Protein AF-A0A0S1XEP2-F1 (afdb_monomer)

Structure (mmCIF, N/CA/C/O backbone):
data_AF-A0A0S1XEP2-F1
#
_entry.id   AF-A0A0S1XEP2-F1
#
loop_
_atom_site.group_PDB
_atom_site.id
_atom_site.type_symbol
_atom_site.label_atom_id
_atom_site.label_alt_id
_atom_site.label_comp_id
_atom_site.label_asym_id
_atom_site.label_entity_id
_atom_site.label_seq_id
_atom_site.pdbx_PDB_ins_code
_atom_site.Cartn_x
_atom_site.Cartn_y
_atom_site.Cartn_z
_atom_site.occupancy
_atom_site.B_iso_or_equiv
_atom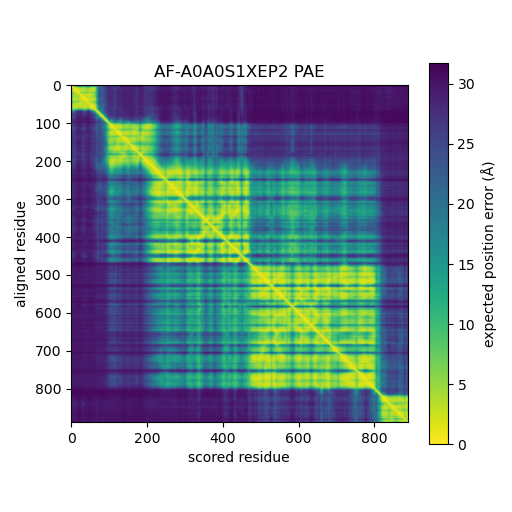_site.auth_seq_id
_atom_site.auth_comp_id
_atom_site.auth_asym_id
_atom_site.auth_atom_id
_atom_site.pdbx_PDB_model_num
ATOM 1 N N . MET A 1 1 ? 40.820 -11.611 -23.824 1.00 33.97 1 MET A N 1
ATOM 2 C CA . MET A 1 1 ? 40.625 -10.862 -25.093 1.00 33.97 1 MET A CA 1
ATOM 3 C C . MET A 1 1 ? 41.615 -9.688 -25.231 1.00 33.97 1 MET A C 1
ATOM 5 O O . MET A 1 1 ? 41.273 -8.675 -25.825 1.00 33.97 1 MET A O 1
ATOM 9 N N . SER A 1 2 ? 42.854 -9.800 -24.730 1.00 30.95 2 SER A N 1
ATOM 10 C CA . SER A 1 2 ? 43.866 -8.726 -24.802 1.00 30.95 2 SER A CA 1
ATOM 11 C C . SER A 1 2 ? 45.261 -9.267 -25.121 1.00 30.95 2 SER A C 1
ATOM 13 O O . SER A 1 2 ? 46.209 -8.996 -24.405 1.00 30.95 2 SER A O 1
ATOM 15 N N . GLU A 1 3 ? 45.345 -10.076 -26.169 1.00 36.28 3 GLU A N 1
ATOM 16 C CA . GLU A 1 3 ? 46.515 -10.315 -27.019 1.00 36.28 3 GLU A CA 1
ATOM 17 C C . GLU A 1 3 ? 45.984 -11.266 -28.096 1.00 36.28 3 GLU A C 1
ATOM 19 O O . GLU A 1 3 ? 45.544 -12.374 -27.792 1.00 36.28 3 GLU A O 1
ATOM 24 N N . LYS A 1 4 ? 45.867 -10.804 -29.348 1.00 43.75 4 LYS A N 1
ATOM 25 C CA . LYS A 1 4 ? 45.520 -11.703 -30.455 1.00 43.75 4 LYS A CA 1
ATOM 26 C C . LYS A 1 4 ? 46.659 -12.714 -30.540 1.00 43.75 4 LYS A C 1
ATOM 28 O O . LYS A 1 4 ? 47.723 -12.369 -31.049 1.00 43.75 4 LYS A O 1
ATOM 33 N N . ILE A 1 5 ? 46.452 -13.927 -30.021 1.00 54.34 5 ILE A N 1
ATOM 34 C CA . ILE A 1 5 ? 47.324 -15.068 -30.300 1.00 54.34 5 ILE A CA 1
ATOM 35 C C . ILE A 1 5 ? 47.431 -15.110 -31.818 1.00 54.34 5 ILE A C 1
ATOM 37 O O . ILE A 1 5 ? 46.433 -15.302 -32.513 1.00 54.34 5 ILE A O 1
ATOM 41 N N . ASN A 1 6 ? 48.619 -14.821 -32.340 1.00 62.59 6 ASN A N 1
ATOM 42 C CA . ASN A 1 6 ? 48.845 -14.802 -33.772 1.00 62.59 6 ASN A CA 1
ATOM 43 C C . ASN A 1 6 ? 48.950 -16.270 -34.205 1.00 62.59 6 ASN A C 1
ATOM 45 O O . ASN A 1 6 ? 50.040 -16.833 -34.276 1.00 62.59 6 ASN A O 1
ATOM 49 N N . LEU A 1 7 ? 47.783 -16.913 -34.349 1.00 63.53 7 LEU A N 1
ATOM 50 C CA . LEU A 1 7 ? 47.604 -18.359 -34.534 1.00 63.53 7 LEU A CA 1
ATOM 51 C C . LEU A 1 7 ? 48.479 -18.892 -35.672 1.00 63.53 7 LEU A C 1
ATOM 53 O O . LEU A 1 7 ? 49.033 -19.979 -35.560 1.00 63.53 7 LEU A O 1
ATOM 57 N N . GLN A 1 8 ? 48.669 -18.085 -36.719 1.00 62.62 8 GLN A N 1
ATOM 58 C CA . GLN A 1 8 ? 49.528 -18.418 -37.847 1.00 62.62 8 GLN A CA 1
ATOM 59 C C . GLN A 1 8 ? 51.007 -18.536 -37.442 1.00 62.62 8 GLN A C 1
ATOM 61 O O . GLN A 1 8 ? 51.632 -19.548 -37.727 1.00 62.62 8 GLN A O 1
ATOM 66 N N . LEU A 1 9 ? 51.542 -17.571 -36.685 1.00 65.69 9 LEU A N 1
ATOM 67 C CA . LEU A 1 9 ? 52.920 -17.611 -36.171 1.00 65.69 9 LEU A CA 1
ATOM 68 C C . LEU A 1 9 ? 53.146 -18.762 -35.180 1.00 65.69 9 LEU A C 1
ATOM 70 O O . LEU A 1 9 ? 54.231 -19.335 -35.147 1.00 65.69 9 LEU A O 1
ATOM 74 N N . ALA A 1 10 ? 52.134 -19.107 -34.379 1.00 70.88 10 ALA A N 1
ATOM 75 C CA . ALA A 1 10 ? 52.204 -20.244 -33.463 1.00 70.88 10 ALA A CA 1
ATOM 76 C C . ALA A 1 10 ? 52.244 -21.584 -34.222 1.00 70.88 10 ALA A C 1
ATOM 78 O O . ALA A 1 10 ? 53.050 -22.449 -33.887 1.00 70.88 10 ALA A O 1
ATOM 79 N N . LEU A 1 11 ? 51.433 -21.730 -35.276 1.00 72.19 11 LEU A N 1
ATOM 80 C CA . LEU A 1 11 ? 51.449 -22.903 -36.156 1.00 72.19 11 LEU A CA 1
ATOM 81 C C . LEU A 1 11 ? 52.759 -23.007 -36.954 1.00 72.19 11 LEU A C 1
ATOM 83 O O . LEU A 1 11 ? 53.318 -24.097 -37.056 1.00 72.19 11 LEU A O 1
ATOM 87 N N . ASP A 1 12 ? 53.283 -21.889 -37.460 1.00 74.19 12 ASP A N 1
ATOM 88 C CA . ASP A 1 12 ? 54.560 -21.856 -38.184 1.00 74.19 12 ASP A CA 1
ATOM 89 C C . ASP A 1 12 ? 55.741 -22.232 -37.265 1.00 74.19 12 ASP A C 1
ATOM 91 O O . ASP A 1 12 ? 56.654 -22.947 -37.682 1.00 74.19 12 ASP A O 1
ATOM 95 N N . PHE A 1 13 ? 55.703 -21.824 -35.990 1.00 77.12 13 PHE A N 1
ATOM 96 C CA . PHE A 1 13 ? 56.706 -22.206 -34.989 1.00 77.12 13 PHE A CA 1
ATOM 97 C C . PHE A 1 13 ? 56.671 -23.708 -34.662 1.00 77.12 13 PHE A C 1
ATOM 99 O O . PHE A 1 13 ? 57.722 -24.349 -34.634 1.00 77.12 13 PHE A O 1
ATOM 106 N N . LEU A 1 14 ? 55.480 -24.293 -34.478 1.00 78.00 14 LEU A N 1
ATOM 107 C CA . LEU A 1 14 ? 55.328 -25.741 -34.256 1.00 78.00 14 LEU A CA 1
ATOM 108 C C . LEU A 1 14 ? 55.786 -26.549 -35.480 1.00 78.00 14 LEU A C 1
ATOM 110 O O . LEU A 1 14 ? 56.459 -27.571 -35.336 1.00 78.00 14 LEU A O 1
ATOM 114 N N . LYS A 1 15 ? 55.511 -26.046 -36.690 1.00 78.31 15 LYS A N 1
ATOM 115 C CA . LYS A 1 15 ? 55.981 -26.654 -37.939 1.00 78.31 15 LYS A CA 1
ATOM 116 C C . LYS A 1 15 ? 57.510 -26.644 -38.043 1.00 78.31 15 LYS A C 1
ATOM 118 O O . LYS A 1 15 ? 58.095 -27.663 -38.399 1.00 78.31 15 LYS A O 1
ATOM 123 N N . MET A 1 16 ? 58.159 -25.541 -37.660 1.00 81.31 16 MET A N 1
ATOM 124 C CA . MET A 1 16 ? 59.624 -25.443 -37.617 1.00 81.31 16 MET A CA 1
ATOM 125 C C . MET A 1 16 ? 60.250 -26.448 -36.632 1.00 81.31 16 MET A C 1
ATOM 127 O O . MET A 1 16 ? 61.305 -27.010 -36.919 1.00 81.31 16 MET A O 1
ATOM 131 N N . LEU A 1 17 ? 59.618 -26.686 -35.477 1.00 78.31 17 LEU A N 1
ATOM 132 C CA . LEU A 1 17 ? 60.092 -27.667 -34.490 1.00 78.31 17 LEU A CA 1
ATOM 133 C C . LEU A 1 17 ? 59.957 -29.108 -35.007 1.00 78.31 17 LEU A C 1
ATOM 135 O O . LEU A 1 17 ? 60.895 -29.896 -34.883 1.00 78.31 17 LEU A O 1
ATOM 139 N N . LYS A 1 18 ? 58.857 -29.422 -35.704 1.00 76.19 18 LYS A N 1
ATOM 140 C CA . LYS A 1 18 ? 58.684 -30.719 -36.380 1.00 76.19 18 LYS A CA 1
ATOM 141 C C . LYS A 1 18 ? 59.682 -30.944 -37.514 1.00 76.19 18 LYS A C 1
ATOM 143 O O . LYS A 1 18 ? 60.190 -32.052 -37.660 1.00 76.19 18 LYS A O 1
ATOM 148 N N . GLU A 1 19 ? 60.005 -29.912 -38.293 1.00 78.50 19 GLU A N 1
ATOM 149 C CA . GLU A 1 19 ? 61.026 -29.991 -39.353 1.00 78.50 19 GLU A CA 1
ATOM 150 C C . GLU A 1 19 ? 62.438 -30.251 -38.794 1.00 78.50 19 GLU A C 1
ATOM 152 O O . GLU A 1 19 ? 63.285 -30.803 -39.497 1.00 78.50 19 GLU A O 1
ATOM 157 N N . LYS A 1 20 ? 62.683 -29.926 -37.516 1.00 76.75 20 LYS A N 1
ATOM 158 C CA . LYS A 1 20 ? 63.914 -30.273 -36.785 1.00 76.75 20 LYS A CA 1
ATOM 159 C C . LYS A 1 20 ? 63.891 -31.661 -36.130 1.00 76.75 20 LYS A C 1
ATOM 161 O O . LYS A 1 20 ? 64.904 -32.064 -35.565 1.00 76.75 20 LYS A O 1
ATOM 166 N N . GLY A 1 21 ? 62.786 -32.402 -36.241 1.00 71.69 21 GLY A N 1
ATOM 167 C CA . GLY A 1 21 ? 62.650 -33.768 -35.728 1.00 71.69 21 GLY A CA 1
ATOM 168 C C . GLY A 1 21 ? 62.241 -33.875 -34.257 1.00 71.69 21 GLY A C 1
ATOM 169 O O . GLY A 1 21 ? 62.311 -34.968 -33.702 1.00 71.69 21 GLY A O 1
ATOM 170 N N . GLU A 1 22 ? 61.811 -32.780 -33.623 1.00 76.31 22 GLU A N 1
ATOM 171 C CA . GLU A 1 22 ? 61.288 -32.813 -32.252 1.00 76.31 22 GLU A CA 1
ATOM 172 C C . GLU A 1 22 ? 59.820 -33.271 -32.248 1.00 76.31 22 GLU A C 1
ATOM 174 O O . GLU A 1 22 ? 59.031 -32.875 -33.108 1.00 76.31 22 GLU A O 1
ATOM 179 N N . THR A 1 23 ? 59.450 -34.128 -31.293 1.00 76.81 23 THR A N 1
ATOM 180 C CA . THR A 1 23 ? 58.077 -34.646 -31.124 1.00 76.81 23 THR A CA 1
ATOM 181 C C . THR A 1 23 ? 57.370 -34.059 -29.902 1.00 76.81 23 THR A C 1
ATOM 183 O O . THR A 1 23 ? 56.146 -33.917 -29.908 1.00 76.81 23 THR A O 1
ATOM 186 N N . GLU A 1 24 ? 58.137 -33.663 -28.887 1.00 82.44 24 GLU A N 1
ATOM 187 C CA . GLU A 1 24 ? 57.674 -33.070 -27.632 1.00 82.44 24 GLU A CA 1
ATOM 188 C C . GLU A 1 24 ? 58.587 -31.902 -27.255 1.00 82.44 24 GLU A C 1
ATOM 190 O O . GLU A 1 24 ? 59.779 -31.930 -27.566 1.00 82.44 24 GLU A O 1
ATOM 195 N N . VAL A 1 25 ? 58.029 -30.882 -26.601 1.00 82.56 25 VAL A N 1
ATOM 196 C CA . VAL A 1 25 ? 58.777 -29.694 -26.166 1.00 82.56 25 VAL A CA 1
ATOM 197 C C . VAL A 1 25 ? 58.370 -29.312 -24.751 1.00 82.56 25 VAL A C 1
ATOM 199 O O . VAL A 1 25 ? 57.185 -29.288 -24.419 1.00 82.56 25 VAL A O 1
ATOM 202 N N . GLU A 1 26 ? 59.362 -28.983 -23.931 1.00 82.62 26 GLU A N 1
ATOM 203 C CA . GLU A 1 26 ? 59.163 -28.533 -22.557 1.00 82.62 26 GLU A CA 1
ATOM 204 C C . GLU A 1 26 ? 58.408 -27.196 -22.524 1.00 82.62 26 GLU A C 1
ATOM 206 O O . GLU A 1 26 ? 58.750 -26.247 -23.249 1.00 82.62 26 GLU A O 1
ATOM 211 N N . VAL A 1 27 ? 57.381 -27.089 -21.671 1.00 79.62 27 VAL A N 1
ATOM 212 C CA . VAL A 1 27 ? 56.534 -25.886 -21.596 1.00 79.62 27 VAL A CA 1
ATOM 213 C C . VAL A 1 27 ? 57.371 -24.641 -21.315 1.00 79.62 27 VAL A C 1
ATOM 215 O O . VAL A 1 27 ? 57.095 -23.586 -21.887 1.00 79.62 27 VAL A O 1
ATOM 218 N N . SER A 1 28 ? 58.429 -24.743 -20.508 1.00 75.00 28 SER A N 1
ATOM 219 C CA . SER A 1 28 ? 59.351 -23.649 -20.171 1.00 75.00 28 SER A CA 1
ATOM 220 C C . SER A 1 28 ? 60.011 -22.977 -21.392 1.00 75.00 28 SER A C 1
ATOM 222 O O . SER A 1 28 ? 60.302 -21.774 -21.342 1.00 75.00 28 SER A O 1
ATOM 224 N N . VAL A 1 29 ? 60.157 -23.679 -22.519 1.00 78.00 29 VAL A N 1
ATOM 225 C CA . VAL A 1 29 ? 60.810 -23.178 -23.744 1.00 78.00 29 VAL A CA 1
ATOM 226 C C . VAL A 1 29 ? 59.807 -22.545 -24.719 1.00 78.00 29 VAL A C 1
ATOM 228 O O . VAL A 1 29 ? 60.183 -21.758 -25.592 1.00 78.00 29 VAL A O 1
ATOM 231 N N . LEU A 1 30 ? 58.508 -22.809 -24.546 1.00 77.94 30 LEU A N 1
ATOM 232 C CA . LEU A 1 30 ? 57.472 -22.299 -25.441 1.00 77.94 30 LEU A CA 1
ATOM 233 C C . LEU A 1 30 ? 57.296 -20.761 -25.342 1.00 77.94 30 LEU A C 1
ATOM 235 O O . LEU A 1 30 ? 57.445 -20.154 -24.272 1.00 77.94 30 LEU A O 1
ATOM 239 N N . PRO A 1 31 ? 56.922 -20.086 -26.444 1.00 73.62 31 PRO A N 1
ATOM 240 C CA . PRO A 1 31 ? 56.444 -18.704 -26.415 1.00 73.62 31 PRO A CA 1
ATOM 241 C C . PRO A 1 31 ? 55.245 -18.538 -25.469 1.00 73.62 31 PRO A C 1
ATOM 243 O O . PRO A 1 31 ? 54.438 -19.454 -25.319 1.00 73.62 31 PRO A O 1
ATOM 246 N N . LYS A 1 32 ? 55.077 -17.350 -24.867 1.00 70.88 32 LYS A N 1
ATOM 247 C CA . LYS A 1 32 ? 54.025 -17.076 -23.861 1.00 70.88 32 LYS A CA 1
ATOM 248 C C . LYS A 1 32 ? 52.617 -17.513 -24.294 1.00 70.88 32 LYS A C 1
ATOM 250 O O . LYS A 1 32 ? 51.896 -18.098 -23.496 1.00 70.88 32 LYS A O 1
ATOM 255 N N . SER A 1 33 ? 52.261 -17.298 -25.559 1.00 69.62 33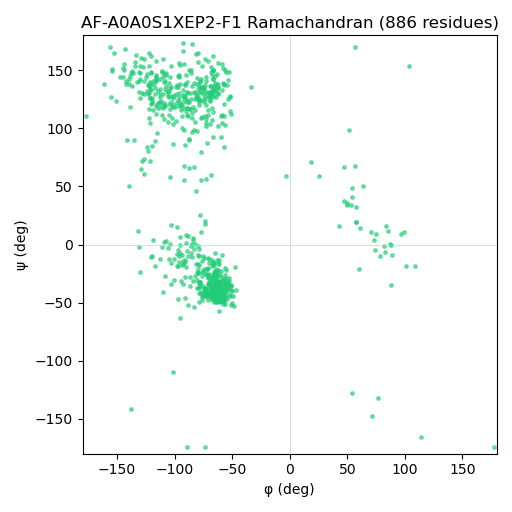 SER A N 1
ATOM 256 C CA . SER A 1 33 ? 50.967 -17.699 -26.122 1.00 69.62 33 SER A CA 1
ATOM 257 C C . SER A 1 33 ? 50.753 -19.218 -26.160 1.00 69.62 33 SER A C 1
ATOM 259 O O . SER A 1 33 ? 49.644 -19.680 -25.917 1.00 69.62 33 SER A O 1
ATOM 261 N N . LEU A 1 34 ? 51.800 -20.004 -26.437 1.00 75.38 34 LEU A N 1
ATOM 262 C CA . LEU A 1 34 ? 51.745 -21.471 -26.429 1.00 75.38 34 LEU A CA 1
ATOM 263 C C . LEU A 1 34 ? 51.845 -22.039 -25.008 1.00 75.38 34 LEU A C 1
ATOM 265 O O . LEU A 1 34 ? 51.215 -23.050 -24.722 1.00 75.38 34 LEU A O 1
ATOM 269 N N . LYS A 1 35 ? 52.552 -21.356 -24.098 1.00 77.88 35 LYS A N 1
ATOM 270 C CA . LYS A 1 35 ? 52.584 -21.694 -22.664 1.00 77.88 35 LYS A CA 1
ATOM 271 C C . LYS A 1 35 ? 51.211 -21.614 -22.012 1.00 77.88 35 LYS A C 1
ATOM 273 O O . LYS A 1 35 ? 50.853 -22.490 -21.235 1.00 77.88 35 LYS A O 1
ATOM 278 N N . GLU A 1 36 ? 50.441 -20.571 -22.313 1.00 72.88 36 GLU A N 1
ATOM 279 C CA . GLU A 1 36 ? 49.072 -20.446 -21.799 1.00 72.88 36 GLU A CA 1
ATOM 280 C C . GLU A 1 36 ? 48.166 -21.558 -22.333 1.00 72.88 36 GLU A C 1
ATOM 282 O O . GLU A 1 36 ? 47.356 -22.098 -21.585 1.00 72.88 36 GLU A O 1
ATOM 287 N N . ILE A 1 37 ? 48.345 -21.956 -23.596 1.00 75.75 37 ILE A N 1
ATOM 288 C CA . ILE A 1 37 ? 47.617 -23.081 -24.192 1.00 75.75 37 ILE A CA 1
ATOM 289 C C . ILE A 1 37 ? 48.026 -24.413 -23.548 1.00 75.75 37 ILE A C 1
ATOM 291 O O . ILE A 1 37 ? 47.151 -25.196 -23.193 1.00 75.75 37 ILE A O 1
ATOM 295 N N . ALA A 1 38 ? 49.320 -24.651 -23.328 1.00 77.81 38 ALA A N 1
ATOM 296 C CA . ALA A 1 38 ? 49.812 -25.830 -22.616 1.00 77.81 38 ALA A CA 1
ATOM 297 C C . ALA A 1 38 ? 49.238 -25.917 -21.190 1.00 77.81 38 ALA A C 1
ATOM 299 O O . ALA A 1 38 ? 48.752 -26.970 -20.784 1.00 77.81 38 ALA A O 1
ATOM 300 N N . LYS A 1 39 ? 49.179 -24.784 -20.474 1.00 79.50 39 LYS A N 1
ATOM 301 C CA . LYS A 1 39 ? 48.528 -24.695 -19.156 1.00 79.50 39 LYS A CA 1
ATOM 302 C C . LYS A 1 39 ? 47.028 -24.995 -19.219 1.00 79.50 39 LYS A C 1
ATOM 304 O O . LYS A 1 39 ? 46.508 -25.642 -18.317 1.00 79.50 39 LYS A O 1
ATOM 309 N N . LEU A 1 40 ? 46.329 -24.562 -20.273 1.00 77.38 40 LEU A N 1
ATOM 310 C CA . LEU A 1 40 ? 44.909 -24.887 -20.486 1.00 77.38 40 LEU A CA 1
ATOM 311 C C . LEU A 1 40 ? 44.677 -26.371 -20.803 1.00 77.38 40 LEU A C 1
ATOM 313 O O . LEU A 1 40 ? 43.623 -26.897 -20.457 1.00 77.38 40 LEU A O 1
ATOM 317 N N . LEU A 1 41 ? 45.650 -27.037 -21.427 1.00 77.75 41 LEU A N 1
ATOM 318 C CA . LEU A 1 41 ? 45.647 -28.485 -21.662 1.00 77.75 41 LEU A CA 1
ATOM 319 C C . LEU A 1 41 ? 46.057 -29.297 -20.418 1.00 77.75 41 LEU A C 1
ATOM 321 O O . LEU A 1 41 ? 45.974 -30.519 -20.442 1.00 77.75 41 LEU A O 1
ATOM 325 N N . GLY A 1 42 ? 46.437 -28.629 -19.321 1.00 77.50 42 GLY A N 1
ATOM 326 C CA . GLY A 1 42 ? 46.752 -29.260 -18.037 1.00 77.50 42 GLY A CA 1
ATOM 327 C C . GLY A 1 42 ? 48.238 -29.523 -17.784 1.00 77.50 42 GLY A C 1
ATOM 328 O O . GLY A 1 42 ? 48.556 -30.176 -16.796 1.00 77.50 42 GLY A O 1
ATOM 329 N N . TYR A 1 43 ? 49.135 -29.005 -18.626 1.00 81.56 43 TYR A N 1
ATOM 330 C CA . TYR A 1 43 ? 50.583 -29.163 -18.472 1.00 81.56 43 TYR A CA 1
ATOM 331 C C . TYR A 1 43 ? 51.205 -28.019 -17.660 1.00 81.56 43 TYR A C 1
ATOM 333 O O . TYR A 1 43 ? 50.880 -26.839 -17.850 1.00 81.56 43 TYR A O 1
ATOM 341 N N . HIS A 1 44 ? 52.117 -28.364 -16.753 1.00 80.19 44 HIS A N 1
ATOM 342 C CA . HIS A 1 44 ? 52.865 -27.421 -15.924 1.00 80.19 44 HIS A CA 1
ATOM 343 C C . HIS A 1 44 ? 54.206 -27.037 -16.571 1.00 80.19 44 HIS A C 1
ATOM 345 O O . HIS A 1 44 ? 54.560 -27.524 -17.638 1.00 80.19 44 HIS A O 1
ATOM 351 N N . GLU A 1 45 ? 54.934 -26.081 -15.981 1.00 74.69 45 GLU A N 1
ATOM 352 C CA . GLU A 1 45 ? 56.101 -25.461 -16.637 1.00 74.69 45 GLU A CA 1
ATOM 353 C C . GLU A 1 45 ? 57.269 -26.427 -16.891 1.00 74.69 45 GLU A C 1
ATOM 355 O O . GLU A 1 45 ? 58.001 -26.204 -17.854 1.00 74.69 45 GLU A O 1
ATOM 360 N N . ASP A 1 46 ? 57.376 -27.498 -16.099 1.00 74.69 46 ASP A N 1
ATOM 361 C CA . ASP A 1 46 ? 58.430 -28.520 -16.191 1.00 74.69 46 ASP A CA 1
ATOM 362 C C . ASP A 1 46 ? 58.011 -29.750 -17.030 1.00 74.69 46 ASP A C 1
ATOM 364 O O . ASP A 1 46 ? 58.787 -30.694 -17.181 1.00 74.69 46 ASP A O 1
ATOM 368 N N . ASP A 1 47 ? 56.782 -29.768 -17.564 1.00 80.44 47 ASP A N 1
ATOM 369 C CA . ASP A 1 47 ? 56.264 -30.893 -18.347 1.00 80.44 47 ASP A CA 1
ATOM 370 C C . ASP A 1 47 ? 56.629 -30.768 -19.837 1.00 80.44 47 ASP A C 1
ATOM 372 O O . ASP A 1 47 ? 56.720 -29.670 -20.396 1.00 80.44 47 ASP A O 1
ATOM 376 N N . ASN A 1 48 ? 56.778 -31.911 -20.512 1.00 82.38 48 ASN A N 1
ATOM 377 C CA . ASN A 1 48 ? 56.921 -31.977 -21.966 1.00 82.38 48 ASN A CA 1
ATOM 378 C C . ASN A 1 48 ? 55.552 -32.137 -22.625 1.00 82.38 48 ASN A C 1
ATOM 380 O O . ASN A 1 48 ? 54.802 -33.057 -22.303 1.00 82.38 48 ASN A O 1
ATOM 384 N N . VAL A 1 49 ? 55.242 -31.253 -23.574 1.00 83.44 49 VAL A N 1
ATOM 385 C CA . VAL A 1 49 ? 53.966 -31.270 -24.296 1.00 83.44 49 VAL A CA 1
ATOM 386 C C . VAL A 1 49 ? 54.172 -31.801 -25.709 1.00 83.44 49 VAL A C 1
ATOM 388 O O . VAL A 1 49 ? 55.037 -31.287 -26.432 1.00 83.44 49 VAL A O 1
ATOM 391 N N . PRO A 1 50 ? 53.364 -32.779 -26.154 1.00 86.19 50 PRO A N 1
ATOM 392 C CA . PRO A 1 50 ? 53.383 -33.240 -27.534 1.00 86.19 50 PRO A CA 1
ATOM 393 C C . PRO A 1 50 ? 53.003 -32.122 -28.508 1.00 86.19 50 PRO A C 1
ATOM 395 O O . PRO A 1 50 ? 51.953 -31.482 -28.390 1.00 86.19 50 PRO A O 1
ATOM 398 N N . LEU A 1 51 ? 53.819 -31.922 -29.547 1.00 81.62 51 LEU A N 1
ATOM 399 C CA . LEU A 1 51 ? 53.558 -30.892 -30.563 1.00 81.62 51 LEU A CA 1
ATOM 400 C C . LEU A 1 51 ? 52.252 -31.152 -31.334 1.00 81.62 51 LEU A C 1
ATOM 402 O O . LEU A 1 51 ? 51.637 -30.221 -31.853 1.00 81.62 51 LEU A O 1
ATOM 406 N N . THR A 1 52 ? 51.817 -32.413 -31.418 1.00 80.62 52 THR A N 1
ATOM 407 C CA . THR A 1 52 ? 50.552 -32.815 -32.050 1.00 80.62 52 THR A CA 1
ATOM 408 C C . THR A 1 52 ? 49.329 -32.298 -31.303 1.00 80.62 52 THR A C 1
ATOM 410 O O . THR A 1 52 ? 48.401 -31.825 -31.953 1.00 80.62 52 THR A O 1
ATOM 413 N N . GLU A 1 53 ? 49.343 -32.314 -29.969 1.00 80.88 53 GLU A N 1
ATOM 414 C CA . GLU A 1 53 ? 48.212 -31.846 -29.156 1.00 80.88 53 GLU A CA 1
ATOM 415 C C . GLU A 1 53 ? 48.073 -30.322 -29.204 1.00 80.88 53 GLU A C 1
ATOM 417 O O . GLU A 1 53 ? 46.969 -29.796 -29.367 1.00 80.88 53 GLU A O 1
ATOM 422 N N . LEU A 1 54 ? 49.199 -29.598 -29.160 1.00 80.44 54 LEU A N 1
ATOM 423 C CA . LEU A 1 54 ? 49.204 -28.142 -29.327 1.00 80.44 54 LEU A CA 1
ATOM 424 C C . LEU A 1 54 ? 48.677 -27.731 -30.709 1.00 80.44 54 LEU A C 1
ATOM 426 O O . LEU A 1 54 ? 47.881 -26.796 -30.814 1.00 80.44 54 LEU A O 1
ATOM 430 N N . GLU A 1 55 ? 49.076 -28.433 -31.773 1.00 79.62 55 GLU A N 1
ATOM 431 C CA . GLU A 1 55 ? 48.561 -28.179 -33.122 1.00 79.62 55 GLU A CA 1
ATOM 432 C C . GLU A 1 55 ? 47.070 -28.483 -33.260 1.00 79.62 55 GLU A C 1
ATOM 434 O O . GLU A 1 55 ? 46.353 -27.726 -33.918 1.00 79.62 55 GLU A O 1
ATOM 439 N N . GLU A 1 56 ? 46.596 -29.583 -32.678 1.00 80.88 56 GLU A N 1
ATOM 440 C CA . GLU A 1 56 ? 45.187 -29.967 -32.739 1.00 80.88 56 GLU A CA 1
ATOM 441 C C . GLU A 1 56 ? 44.312 -28.952 -31.999 1.00 80.88 56 GLU A C 1
ATOM 443 O O . GLU A 1 56 ? 43.303 -28.487 -32.537 1.00 80.88 56 GLU A O 1
ATOM 448 N N . TYR A 1 57 ? 44.758 -28.493 -30.828 1.00 78.25 57 TYR A N 1
ATOM 449 C CA . TYR A 1 57 ? 44.075 -27.441 -30.083 1.00 78.25 57 TYR A CA 1
ATOM 450 C C . TYR A 1 57 ? 44.042 -26.109 -30.851 1.00 78.25 57 TYR A C 1
ATOM 452 O O . TYR A 1 57 ? 43.002 -25.449 -30.916 1.00 78.25 57 TYR A O 1
ATOM 460 N N . LEU A 1 58 ? 45.145 -25.728 -31.506 1.00 75.81 58 LEU A N 1
ATOM 461 C CA . LEU A 1 58 ? 45.205 -24.524 -32.344 1.00 75.81 58 LEU A CA 1
ATOM 462 C C . LEU A 1 58 ? 44.327 -24.628 -33.598 1.00 75.81 58 LEU A C 1
ATOM 464 O O . LEU A 1 58 ? 43.689 -23.642 -33.974 1.00 75.81 58 LEU A O 1
ATOM 468 N N . LYS A 1 59 ? 44.256 -25.803 -34.236 1.00 73.38 59 LYS A N 1
ATOM 469 C CA . LYS A 1 59 ? 43.351 -26.061 -35.370 1.00 73.38 59 LYS A CA 1
ATOM 470 C C . LYS A 1 59 ? 41.887 -26.003 -34.939 1.00 73.38 59 LYS A C 1
ATOM 472 O O . LYS A 1 59 ? 41.080 -25.388 -35.634 1.00 73.38 59 LYS A O 1
ATOM 477 N N . ASN A 1 60 ? 41.555 -26.555 -33.773 1.00 73.12 60 ASN A N 1
ATOM 478 C CA . ASN A 1 60 ? 40.207 -26.489 -33.209 1.00 73.12 60 ASN A CA 1
ATOM 479 C C . ASN A 1 60 ? 39.810 -25.055 -32.847 1.00 73.12 60 ASN A C 1
ATOM 481 O O . ASN A 1 60 ? 38.698 -24.631 -33.158 1.00 73.12 60 ASN A O 1
ATOM 485 N N . LEU A 1 61 ? 40.726 -24.275 -32.265 1.00 69.31 61 LEU A N 1
ATOM 486 C CA . LEU A 1 61 ? 40.515 -22.846 -32.037 1.00 69.31 61 LEU A CA 1
ATOM 487 C C . LEU A 1 61 ? 40.292 -22.100 -33.353 1.00 69.31 61 LEU A C 1
ATOM 489 O O . LEU A 1 61 ? 39.344 -21.327 -33.445 1.00 69.31 61 LEU A O 1
ATOM 493 N N . ARG A 1 62 ? 41.104 -22.360 -34.385 1.00 61.22 62 ARG A N 1
ATOM 494 C CA . ARG A 1 62 ? 40.928 -21.747 -35.708 1.00 61.22 62 ARG A CA 1
ATOM 495 C C . ARG A 1 62 ? 39.546 -22.054 -36.293 1.00 61.22 62 ARG A C 1
ATOM 497 O O . ARG A 1 62 ? 38.839 -21.125 -36.656 1.00 61.22 62 ARG A O 1
ATOM 504 N N . ASN A 1 63 ? 39.117 -23.316 -36.284 1.00 59.72 63 ASN A N 1
ATOM 505 C CA . ASN A 1 63 ? 37.800 -23.719 -36.795 1.00 59.72 63 ASN A CA 1
ATOM 506 C C . ASN A 1 63 ? 36.631 -23.102 -36.005 1.00 59.72 63 ASN A C 1
ATOM 508 O O . ASN A 1 63 ? 35.577 -22.811 -36.571 1.00 59.72 63 ASN A O 1
ATOM 512 N N . LYS A 1 64 ? 36.819 -22.862 -34.702 1.00 55.94 64 LYS A N 1
ATOM 513 C CA . LYS A 1 64 ? 35.815 -22.237 -33.830 1.00 55.94 64 LYS A CA 1
ATOM 514 C C . LYS A 1 64 ? 35.674 -20.725 -34.051 1.00 55.94 64 LYS A C 1
ATOM 516 O O . LYS A 1 64 ? 34.633 -20.173 -33.714 1.00 55.94 64 LYS A O 1
ATOM 521 N N . TYR A 1 65 ? 36.698 -20.065 -34.597 1.00 48.78 65 TYR A N 1
ATOM 522 C CA . TYR A 1 65 ? 36.671 -18.632 -34.919 1.00 48.78 65 TYR A CA 1
ATOM 523 C C . TYR A 1 65 ? 36.470 -18.334 -36.419 1.00 48.78 65 TYR A C 1
ATOM 525 O O . TYR A 1 65 ? 36.097 -17.210 -36.738 1.00 48.78 65 TYR A O 1
ATOM 533 N N . ASP A 1 66 ? 36.661 -19.315 -37.314 1.00 41.47 66 ASP A N 1
ATOM 534 C CA . ASP A 1 66 ? 36.405 -19.211 -38.769 1.00 41.47 66 ASP A CA 1
ATOM 535 C C . ASP A 1 66 ? 35.007 -19.726 -39.198 1.00 41.47 66 ASP A C 1
ATOM 537 O O . ASP A 1 66 ? 34.709 -19.792 -40.389 1.00 41.47 66 ASP A O 1
ATOM 541 N N . THR A 1 67 ? 34.116 -20.080 -38.265 1.00 31.41 67 THR A N 1
ATOM 542 C CA . THR A 1 67 ? 32.722 -20.449 -38.582 1.00 31.41 67 THR A CA 1
ATOM 543 C C . THR A 1 67 ? 31.778 -19.251 -38.401 1.00 31.41 67 THR A C 1
ATOM 545 O O . THR A 1 67 ? 31.763 -18.645 -37.327 1.00 31.41 67 THR A O 1
ATOM 548 N N . PRO A 1 68 ? 30.963 -18.879 -39.410 1.00 28.16 68 PRO A N 1
ATOM 549 C CA . PRO A 1 68 ? 29.923 -17.877 -39.226 1.00 28.16 68 PRO A CA 1
ATOM 550 C C . PRO A 1 68 ? 28.842 -18.435 -38.294 1.00 28.16 68 PRO A C 1
ATOM 552 O O . PRO A 1 68 ? 28.355 -19.551 -38.473 1.00 28.16 68 PRO A O 1
ATOM 555 N N . VAL A 1 69 ? 28.477 -17.644 -37.286 1.00 25.70 69 VAL A N 1
ATOM 556 C CA . VAL A 1 69 ? 27.422 -17.948 -36.315 1.00 25.70 69 VAL A CA 1
ATOM 557 C C . VAL A 1 69 ? 26.102 -18.164 -37.056 1.00 25.70 69 VAL A C 1
ATOM 559 O O . VAL A 1 69 ? 25.470 -17.214 -37.507 1.00 25.70 69 VAL A O 1
ATOM 562 N N . THR A 1 70 ? 25.682 -19.420 -37.184 1.00 25.91 70 THR A N 1
ATOM 563 C CA . THR A 1 70 ? 24.314 -19.786 -37.561 1.00 25.91 70 THR A CA 1
ATOM 564 C C . THR A 1 70 ? 23.513 -19.895 -36.267 1.00 25.91 70 THR A C 1
ATOM 566 O O . THR A 1 70 ? 23.783 -20.759 -35.432 1.00 25.91 70 THR A O 1
ATOM 569 N N . LEU A 1 71 ? 22.577 -18.970 -36.056 1.00 27.19 71 LEU A N 1
ATOM 570 C CA . LEU A 1 71 ? 21.611 -19.042 -34.964 1.00 27.19 71 LEU A CA 1
ATOM 571 C C . LEU A 1 71 ? 20.622 -20.179 -35.247 1.00 27.19 71 LEU A C 1
ATOM 573 O O . LEU A 1 71 ? 20.033 -20.253 -36.322 1.00 27.19 71 LEU A O 1
ATOM 577 N N . LEU A 1 72 ? 20.459 -21.063 -34.264 1.00 24.86 72 LEU A N 1
ATOM 578 C CA . LEU A 1 72 ? 19.410 -22.075 -34.215 1.00 24.86 72 LEU A CA 1
ATOM 579 C C . LEU A 1 72 ? 18.047 -21.386 -34.056 1.00 24.86 72 LEU A C 1
ATOM 581 O O . LEU A 1 72 ? 17.768 -20.835 -32.994 1.00 24.86 72 LEU A O 1
ATOM 585 N N . HIS A 1 73 ? 17.188 -21.496 -35.069 1.00 28.39 73 HIS A N 1
ATOM 586 C CA . HIS A 1 73 ? 15.739 -21.468 -34.890 1.00 28.39 73 HIS A CA 1
ATOM 587 C C . HIS A 1 73 ? 15.138 -22.746 -35.477 1.00 28.39 73 HIS A C 1
ATOM 589 O O . HIS A 1 73 ? 15.461 -23.161 -36.588 1.00 28.39 73 HIS A O 1
ATOM 595 N N . SER A 1 74 ? 14.314 -23.384 -34.655 1.00 26.30 74 SER A N 1
ATOM 596 C CA . SER A 1 74 ? 13.509 -24.566 -34.932 1.00 26.30 74 SER A CA 1
ATOM 597 C C . SER A 1 74 ? 12.315 -24.239 -35.831 1.00 26.30 74 SER A C 1
ATOM 599 O O . SER A 1 74 ? 11.620 -23.258 -35.585 1.00 26.30 74 SER A O 1
ATOM 601 N N . ASP A 1 75 ? 12.084 -25.135 -36.789 1.00 27.58 75 ASP A N 1
ATOM 602 C CA . ASP A 1 75 ? 10.824 -25.498 -37.443 1.00 27.58 75 ASP A CA 1
ATOM 603 C C . ASP A 1 75 ? 9.940 -24.382 -38.025 1.00 27.58 75 ASP A C 1
ATOM 605 O O . ASP A 1 75 ? 9.077 -23.827 -37.358 1.00 27.58 75 ASP A O 1
ATOM 609 N N . THR A 1 76 ? 10.046 -24.173 -39.339 1.00 26.50 76 THR A N 1
ATOM 610 C CA . THR A 1 76 ? 8.905 -24.284 -40.270 1.00 26.50 76 THR A CA 1
ATOM 611 C C . THR A 1 76 ? 9.422 -24.448 -41.702 1.00 26.50 76 THR A C 1
ATOM 613 O O . THR A 1 76 ? 10.416 -23.861 -42.118 1.00 26.50 76 THR A O 1
ATOM 616 N N . SER A 1 77 ? 8.775 -25.343 -42.439 1.00 32.72 77 SER A N 1
ATOM 617 C CA . SER A 1 77 ? 9.135 -25.806 -43.776 1.00 32.72 77 SER A CA 1
ATOM 618 C C . SER A 1 77 ? 8.992 -24.722 -44.850 1.00 32.72 77 SER A C 1
ATOM 620 O O . SER A 1 77 ? 7.873 -24.318 -45.165 1.00 32.72 77 SER A O 1
ATOM 622 N N . ALA A 1 78 ? 10.102 -24.350 -45.483 1.00 27.62 78 ALA A N 1
ATOM 623 C CA . ALA A 1 78 ? 10.127 -23.834 -46.848 1.00 27.62 78 ALA A CA 1
ATOM 624 C C . ALA A 1 78 ? 11.479 -24.190 -47.483 1.00 27.62 78 ALA A C 1
ATOM 626 O O . ALA A 1 78 ? 12.535 -23.886 -46.929 1.00 27.62 78 ALA A O 1
ATOM 627 N N . ASP A 1 79 ? 11.434 -24.889 -48.615 1.00 27.92 79 ASP A N 1
ATOM 628 C CA . ASP A 1 79 ? 12.597 -25.380 -49.349 1.00 27.92 79 ASP A CA 1
ATOM 629 C C . ASP A 1 79 ? 13.549 -24.239 -49.741 1.00 27.92 79 ASP A C 1
ATOM 631 O O . ASP A 1 79 ? 13.253 -23.432 -50.623 1.00 27.92 79 ASP A O 1
ATOM 635 N N . VAL A 1 80 ? 14.730 -24.204 -49.119 1.00 25.95 80 VAL A N 1
ATOM 636 C CA . VAL A 1 80 ? 15.866 -23.394 -49.573 1.00 25.95 80 VAL A CA 1
ATOM 637 C C . VAL A 1 80 ? 16.883 -24.340 -50.196 1.00 25.95 80 VAL A C 1
ATOM 639 O O . VAL A 1 80 ? 17.589 -25.082 -49.512 1.00 25.95 80 VAL A O 1
ATOM 642 N N . THR A 1 81 ? 16.955 -24.324 -51.524 1.00 24.61 81 THR A N 1
ATOM 643 C CA . THR A 1 81 ? 18.003 -24.995 -52.295 1.00 24.61 81 THR A CA 1
ATOM 644 C C . THR A 1 81 ? 19.375 -24.454 -51.899 1.00 24.61 81 THR A C 1
ATOM 646 O O . THR A 1 81 ? 19.719 -23.311 -52.201 1.00 24.61 81 THR A O 1
ATOM 649 N N . VAL A 1 82 ? 20.167 -25.297 -51.238 1.00 25.23 82 VAL A N 1
ATOM 650 C CA . VAL A 1 82 ? 21.587 -25.074 -50.949 1.00 25.23 82 VAL A CA 1
ATOM 651 C C . VAL A 1 82 ? 22.357 -25.100 -52.270 1.00 25.23 82 VAL A C 1
ATOM 653 O O . VAL A 1 82 ? 22.543 -26.159 -52.867 1.00 25.23 82 VAL A O 1
ATOM 656 N N . ILE A 1 83 ? 22.805 -23.937 -52.740 1.00 26.41 83 ILE A N 1
ATOM 657 C CA . ILE A 1 83 ? 23.757 -23.846 -53.850 1.00 26.41 83 ILE A CA 1
ATOM 658 C C . ILE A 1 83 ? 25.162 -23.994 -53.255 1.00 26.41 83 ILE A C 1
ATOM 660 O O . ILE A 1 83 ? 25.655 -23.111 -52.555 1.00 26.41 83 ILE A O 1
ATOM 664 N N . THR A 1 84 ? 25.799 -25.133 -53.512 1.00 26.02 84 THR A N 1
ATOM 665 C CA . THR A 1 84 ? 27.218 -25.384 -53.223 1.00 26.02 84 THR A CA 1
ATOM 666 C C . THR A 1 84 ? 28.117 -24.494 -54.093 1.00 26.02 84 THR A C 1
ATOM 668 O O . THR A 1 84 ? 27.810 -24.314 -55.275 1.00 26.02 84 THR A O 1
ATOM 671 N N . PRO A 1 85 ? 29.252 -23.976 -53.586 1.00 30.58 85 PRO A N 1
ATOM 672 C CA . PRO A 1 85 ? 30.165 -23.152 -54.367 1.00 30.58 85 PRO A CA 1
ATOM 673 C C . PRO A 1 85 ? 31.111 -24.039 -55.189 1.00 30.58 85 PRO A C 1
ATOM 675 O O . PRO A 1 85 ? 32.309 -24.053 -54.952 1.00 30.58 85 PRO A O 1
ATOM 678 N N . ASP A 1 86 ? 30.568 -24.770 -56.158 1.00 27.92 86 ASP A N 1
ATOM 679 C CA . ASP A 1 86 ? 31.350 -25.442 -57.200 1.00 27.92 86 ASP A CA 1
ATOM 680 C C . ASP A 1 86 ? 30.809 -25.017 -58.563 1.00 27.92 86 ASP A C 1
ATOM 682 O O . ASP A 1 86 ? 30.121 -25.750 -59.267 1.00 27.92 86 ASP A O 1
ATOM 686 N N . THR A 1 87 ? 31.107 -23.778 -58.939 1.00 28.08 87 THR A N 1
ATOM 687 C CA . THR A 1 87 ? 31.106 -23.369 -60.342 1.00 28.08 87 THR A CA 1
ATOM 688 C C . THR A 1 87 ? 32.313 -22.475 -60.569 1.00 28.08 87 THR A C 1
ATOM 690 O O . THR A 1 87 ? 32.472 -21.422 -59.957 1.00 28.08 87 THR A O 1
ATOM 693 N N . SER A 1 88 ? 33.204 -22.922 -61.449 1.00 31.23 88 SER A N 1
ATOM 694 C CA . SER A 1 88 ? 34.236 -22.096 -62.058 1.00 31.23 88 SER A CA 1
ATOM 695 C C . SER A 1 88 ? 33.555 -20.954 -62.813 1.00 31.23 88 SER A C 1
ATOM 697 O O . SER A 1 88 ? 33.154 -21.118 -63.966 1.00 31.23 88 SER A O 1
ATOM 699 N N . VAL A 1 89 ? 33.374 -19.816 -62.146 1.00 27.14 89 VAL A N 1
ATOM 700 C CA . VAL A 1 89 ? 32.857 -18.601 -62.772 1.00 27.14 89 VAL A CA 1
ATOM 701 C C . VAL A 1 89 ? 33.969 -18.031 -63.642 1.00 27.14 89 VAL A C 1
ATOM 703 O O . VAL A 1 89 ? 35.006 -17.573 -63.162 1.00 27.14 89 VAL A O 1
ATOM 706 N N . THR A 1 90 ? 33.767 -18.105 -64.950 1.00 24.48 90 THR A N 1
ATOM 707 C CA . THR A 1 90 ? 34.536 -17.352 -65.934 1.00 24.48 90 THR A CA 1
ATOM 708 C C . THR A 1 90 ? 34.420 -15.863 -65.621 1.00 24.48 90 THR A C 1
ATOM 710 O O . THR A 1 90 ? 33.321 -15.319 -65.586 1.00 24.48 90 THR A O 1
ATOM 713 N N . PHE A 1 91 ? 35.564 -15.224 -65.375 1.00 27.02 91 PHE A N 1
ATOM 714 C CA . PHE A 1 91 ? 35.688 -13.788 -65.148 1.00 27.02 91 PHE A CA 1
ATOM 715 C C . PHE A 1 91 ? 35.174 -12.996 -66.358 1.00 27.02 91 PHE A C 1
ATOM 717 O O . PHE A 1 91 ? 35.841 -12.960 -67.394 1.00 27.02 91 PHE A O 1
ATOM 724 N N . ASP A 1 92 ? 34.048 -12.299 -66.211 1.00 25.66 92 ASP A N 1
ATOM 725 C CA . ASP A 1 92 ? 33.691 -11.215 -67.124 1.00 25.66 92 ASP A CA 1
ATOM 726 C C . ASP A 1 92 ? 34.524 -9.974 -66.774 1.00 25.66 92 ASP A C 1
ATOM 728 O O . ASP A 1 92 ? 34.347 -9.326 -65.744 1.00 25.66 92 ASP A O 1
ATOM 732 N N . GLN A 1 93 ? 35.482 -9.643 -67.641 1.00 31.70 93 GLN A N 1
ATOM 733 C CA . GLN A 1 93 ? 36.484 -8.587 -67.441 1.00 31.70 93 GLN A CA 1
ATOM 734 C C . GLN A 1 93 ? 35.952 -7.142 -67.568 1.00 31.70 93 GLN A C 1
ATOM 736 O O . GLN A 1 93 ? 36.750 -6.218 -67.716 1.00 31.70 93 GLN A O 1
ATOM 741 N N . ASN A 1 94 ? 34.642 -6.898 -67.489 1.00 33.19 94 ASN A N 1
ATOM 742 C CA . ASN A 1 94 ? 34.060 -5.583 -67.788 1.00 33.19 94 ASN A CA 1
ATOM 743 C C . ASN A 1 94 ? 33.116 -5.064 -66.690 1.00 33.19 94 ASN A C 1
ATOM 745 O O . ASN A 1 94 ? 31.938 -4.819 -66.937 1.00 33.19 94 ASN A O 1
ATOM 749 N N . ILE A 1 95 ? 33.643 -4.799 -65.490 1.00 38.50 95 ILE A N 1
ATOM 750 C CA . ILE A 1 95 ? 32.995 -3.861 -64.556 1.00 38.50 95 ILE A CA 1
ATOM 751 C C . ILE A 1 95 ? 33.462 -2.446 -64.927 1.00 38.50 95 ILE A C 1
ATOM 753 O O . ILE A 1 95 ? 34.553 -2.007 -64.554 1.00 38.50 95 ILE A O 1
ATOM 757 N N . ASN A 1 96 ? 32.644 -1.733 -65.705 1.00 37.84 96 ASN A N 1
ATOM 758 C CA . ASN A 1 96 ? 32.862 -0.321 -66.023 1.00 37.84 96 ASN A CA 1
ATOM 759 C C . ASN A 1 96 ? 32.599 0.544 -64.775 1.00 37.84 96 ASN A C 1
ATOM 761 O O . ASN A 1 96 ? 31.461 0.692 -64.338 1.00 37.84 96 ASN A O 1
ATOM 765 N N . VAL A 1 97 ? 33.652 1.155 -64.217 1.00 46.06 97 VAL A N 1
ATOM 766 C CA . VAL A 1 97 ? 33.614 2.091 -63.068 1.00 46.06 97 VAL A CA 1
ATOM 767 C C . VAL A 1 97 ? 33.115 3.482 -63.516 1.00 46.06 97 VAL A C 1
ATOM 769 O O . VAL A 1 97 ? 33.809 4.498 -63.399 1.00 46.06 97 VAL A O 1
ATOM 772 N N . THR A 1 98 ? 31.930 3.534 -64.128 1.00 40.78 98 THR A N 1
ATOM 773 C CA . THR A 1 98 ? 31.363 4.756 -64.733 1.00 40.78 98 THR A CA 1
ATOM 774 C C . THR A 1 98 ? 30.146 5.324 -64.004 1.00 40.78 98 THR A C 1
ATOM 776 O O . THR A 1 98 ? 29.671 6.383 -64.402 1.00 40.78 98 THR A O 1
ATOM 779 N N . THR A 1 99 ? 29.649 4.690 -62.940 1.00 45.47 99 THR A N 1
ATOM 780 C CA . THR A 1 99 ? 28.497 5.188 -62.170 1.00 45.47 99 THR A CA 1
ATOM 781 C C . THR A 1 99 ? 28.877 6.368 -61.265 1.00 45.47 99 THR A C 1
ATOM 783 O O . THR A 1 99 ? 29.867 6.338 -60.536 1.00 45.47 99 THR A O 1
ATOM 786 N N . THR A 1 100 ? 28.098 7.449 -61.356 1.00 49.78 100 THR A N 1
ATOM 787 C CA . THR A 1 100 ? 28.302 8.738 -60.667 1.00 49.78 100 THR A CA 1
ATOM 788 C C . THR A 1 100 ? 27.466 8.892 -59.392 1.00 49.78 100 THR A C 1
ATOM 790 O O . THR A 1 100 ? 27.333 10.002 -58.884 1.00 49.78 100 THR A O 1
ATOM 793 N N . ASP A 1 101 ? 26.897 7.809 -58.862 1.00 56.97 101 ASP A N 1
ATOM 794 C CA . ASP A 1 101 ? 26.049 7.872 -57.669 1.00 56.97 101 ASP A CA 1
ATOM 795 C C . ASP A 1 101 ? 26.901 8.045 -56.404 1.00 56.97 101 ASP A C 1
ATOM 797 O O . ASP A 1 101 ? 27.782 7.229 -56.115 1.00 56.97 101 ASP A O 1
ATOM 801 N N . ASN A 1 102 ? 26.624 9.092 -55.620 1.00 59.50 102 ASN A N 1
ATOM 802 C CA . ASN A 1 102 ? 27.352 9.425 -54.383 1.00 59.50 102 ASN A CA 1
ATOM 803 C C . ASN A 1 102 ? 27.444 8.246 -53.396 1.00 59.50 102 ASN A C 1
ATOM 805 O O . ASN A 1 102 ? 28.471 8.055 -52.739 1.00 59.50 102 ASN A O 1
ATOM 809 N N . ASP A 1 103 ? 26.401 7.421 -53.348 1.00 57.91 103 ASP A N 1
ATOM 810 C CA . ASP A 1 103 ? 26.314 6.225 -52.511 1.00 57.91 103 ASP A CA 1
ATOM 811 C C . ASP A 1 103 ? 27.239 5.094 -52.964 1.00 57.91 103 ASP A C 1
ATOM 813 O O . ASP A 1 103 ? 27.760 4.342 -52.143 1.00 57.91 103 ASP A O 1
ATOM 817 N N . THR A 1 104 ? 27.477 4.970 -54.269 1.00 68.69 104 THR A N 1
ATOM 818 C CA . THR A 1 104 ? 28.415 3.968 -54.792 1.00 68.69 104 THR A CA 1
ATOM 819 C C . THR A 1 104 ? 29.852 4.378 -54.493 1.00 68.69 104 THR A C 1
ATOM 821 O O . THR A 1 104 ? 30.670 3.549 -54.098 1.00 68.69 104 THR A O 1
ATOM 824 N N . ILE A 1 105 ? 30.151 5.676 -54.585 1.00 72.31 105 ILE A N 1
ATOM 825 C CA . ILE A 1 105 ? 31.479 6.229 -54.308 1.00 72.31 105 ILE A CA 1
ATOM 826 C C . ILE A 1 105 ? 31.820 6.118 -52.818 1.00 72.31 105 ILE A C 1
ATOM 828 O O . ILE A 1 105 ? 32.963 5.813 -52.482 1.00 72.31 105 ILE A O 1
ATOM 832 N N . SER A 1 106 ? 30.859 6.314 -51.911 1.00 73.81 106 SER A N 1
ATOM 833 C CA . SER A 1 106 ? 31.097 6.153 -50.469 1.00 73.81 106 SER A CA 1
ATOM 834 C C . SER A 1 106 ? 31.454 4.707 -50.099 1.00 73.81 106 SER A C 1
ATOM 836 O O . SER A 1 106 ? 32.416 4.494 -49.357 1.00 73.81 106 SER A O 1
ATOM 838 N N . LEU A 1 107 ? 30.773 3.720 -50.694 1.00 78.19 107 LEU A N 1
ATOM 839 C CA . LEU A 1 107 ? 31.097 2.294 -50.563 1.00 78.19 107 LEU A CA 1
ATOM 840 C C . LEU A 1 107 ? 32.494 1.969 -51.106 1.00 78.19 107 LEU A C 1
ATOM 842 O O . LEU A 1 107 ? 33.258 1.256 -50.457 1.00 78.19 107 LEU A O 1
ATOM 846 N N . TRP A 1 108 ? 32.867 2.536 -52.257 1.00 79.62 108 TRP A N 1
ATOM 847 C CA . TRP A 1 108 ? 34.220 2.407 -52.808 1.00 79.62 108 TRP A CA 1
ATOM 848 C C . TRP A 1 108 ? 35.286 2.989 -51.876 1.00 79.62 108 TRP A C 1
ATOM 850 O O . TRP A 1 108 ? 36.334 2.377 -51.660 1.00 79.62 108 TRP A O 1
ATOM 860 N N . LEU A 1 109 ? 35.027 4.159 -51.289 1.00 80.62 109 LEU A N 1
ATOM 861 C CA . LEU A 1 109 ? 35.939 4.785 -50.334 1.00 80.62 109 LEU A CA 1
ATOM 862 C C . LEU A 1 109 ? 36.049 3.976 -49.032 1.00 80.62 109 LEU A C 1
ATOM 864 O O . LEU A 1 109 ? 37.136 3.937 -48.448 1.00 80.62 109 LEU A O 1
ATOM 868 N N . ASP A 1 110 ? 34.979 3.316 -48.578 1.00 77.31 110 ASP A N 1
ATOM 869 C CA . ASP A 1 110 ? 35.034 2.421 -47.414 1.00 77.31 110 ASP A CA 1
ATOM 870 C C . ASP A 1 110 ? 35.789 1.120 -47.732 1.00 77.31 110 ASP A C 1
ATOM 872 O O . ASP A 1 110 ? 36.687 0.734 -46.980 1.00 77.31 110 ASP A O 1
ATOM 876 N N . ALA A 1 111 ? 35.549 0.516 -48.902 1.00 80.88 111 ALA A N 1
ATOM 877 C CA . ALA A 1 111 ? 36.287 -0.656 -49.387 1.00 80.88 111 ALA A CA 1
ATOM 878 C C . ALA A 1 111 ? 37.802 -0.393 -49.453 1.00 80.88 111 ALA A C 1
ATOM 880 O O . ALA A 1 111 ? 38.609 -1.192 -48.967 1.00 80.88 111 ALA A O 1
ATOM 881 N N . ILE A 1 112 ? 38.202 0.768 -49.985 1.00 82.31 112 ILE A N 1
ATOM 882 C CA . ILE A 1 112 ? 39.606 1.209 -50.034 1.00 82.31 112 ILE A CA 1
ATOM 883 C C . ILE A 1 112 ? 40.160 1.440 -48.621 1.00 82.31 112 ILE A C 1
ATOM 885 O O . ILE A 1 112 ? 41.314 1.121 -48.346 1.00 82.31 112 ILE A O 1
ATOM 889 N N . GLY A 1 113 ? 39.355 1.981 -47.704 1.00 78.38 113 GLY A N 1
ATOM 890 C CA . GLY A 1 113 ? 39.760 2.196 -46.314 1.00 78.38 113 GLY A CA 1
ATOM 891 C C . GLY A 1 113 ? 40.008 0.896 -45.541 1.00 78.38 113 GLY A C 1
ATOM 892 O O . GLY A 1 113 ? 40.966 0.829 -44.769 1.00 78.38 113 GLY A O 1
ATOM 893 N N . ARG A 1 114 ? 39.172 -0.130 -45.758 1.00 79.12 114 ARG A N 1
ATOM 894 C CA . ARG A 1 114 ? 39.284 -1.447 -45.100 1.00 79.12 114 ARG A CA 1
ATOM 895 C C . ARG A 1 114 ? 40.463 -2.264 -45.626 1.00 79.12 114 ARG A C 1
ATOM 897 O O . ARG A 1 114 ? 41.158 -2.904 -44.843 1.00 79.12 114 ARG A O 1
ATOM 904 N N . THR A 1 115 ? 40.716 -2.204 -46.931 1.00 78.12 115 THR A N 1
ATOM 905 C CA . THR A 1 115 ? 41.840 -2.902 -47.585 1.00 78.12 115 THR A CA 1
ATOM 906 C C . THR A 1 115 ? 43.180 -2.194 -47.396 1.00 78.12 115 THR A C 1
ATOM 908 O O . THR A 1 115 ? 44.203 -2.850 -47.208 1.00 78.12 115 THR A O 1
ATOM 911 N N . LEU A 1 116 ? 43.194 -0.856 -47.394 1.00 80.19 116 LEU A N 1
ATOM 912 C CA . LEU A 1 116 ? 44.396 -0.034 -47.238 1.00 80.19 116 LEU A CA 1
ATOM 913 C C . LEU A 1 116 ? 44.256 0.931 -46.044 1.00 80.19 116 LEU A C 1
ATOM 915 O O . LEU A 1 116 ? 44.060 2.137 -46.231 1.00 80.19 116 LEU A O 1
ATOM 919 N N . PRO A 1 117 ? 44.479 0.457 -44.801 1.00 72.88 117 PRO A N 1
ATOM 920 C CA . PRO A 1 117 ? 44.325 1.267 -43.585 1.00 72.88 117 PRO A CA 1
ATOM 921 C C . PRO A 1 117 ? 45.231 2.508 -43.534 1.00 72.88 117 PRO A C 1
ATOM 923 O O . PRO A 1 117 ? 44.938 3.479 -42.840 1.00 72.88 117 PRO A O 1
ATOM 926 N N . LYS A 1 118 ? 46.342 2.499 -44.289 1.00 72.62 118 LYS A N 1
ATOM 927 C CA . LYS A 1 118 ? 47.276 3.635 -44.418 1.00 72.62 118 LYS A CA 1
ATOM 928 C C . LYS A 1 118 ? 46.642 4.857 -45.109 1.00 72.62 118 LYS A C 1
ATOM 930 O O . LYS A 1 118 ? 47.171 5.967 -44.996 1.00 72.62 118 LYS A O 1
ATOM 935 N N . LEU A 1 119 ? 45.525 4.673 -45.817 1.00 77.12 119 LEU A N 1
ATOM 936 C CA . LEU A 1 119 ? 44.731 5.733 -46.439 1.00 77.12 119 LEU A CA 1
ATOM 937 C C . LEU A 1 119 ? 43.630 6.191 -45.464 1.00 77.12 119 LEU A C 1
ATOM 939 O O . LEU A 1 119 ? 42.438 5.990 -45.671 1.00 77.12 119 LEU A O 1
ATOM 943 N N . ASP A 1 120 ? 44.046 6.819 -44.368 1.00 71.62 120 ASP A N 1
ATOM 944 C CA . ASP A 1 120 ? 43.193 7.277 -43.262 1.00 71.62 120 ASP A CA 1
ATOM 945 C C . ASP A 1 120 ? 42.277 8.463 -43.622 1.00 71.62 120 ASP A C 1
ATOM 947 O O . ASP A 1 120 ? 41.167 8.583 -43.110 1.00 71.62 120 ASP A O 1
ATOM 951 N N . ARG A 1 121 ? 42.729 9.349 -44.516 1.00 78.12 121 ARG A N 1
ATOM 952 C CA . ARG A 1 121 ? 42.003 10.569 -44.910 1.00 78.12 121 ARG A CA 1
ATOM 953 C C . ARG A 1 121 ? 41.208 10.379 -46.201 1.00 78.12 121 ARG A C 1
ATOM 955 O O . ARG A 1 121 ? 41.707 9.779 -47.149 1.00 78.12 121 ARG A O 1
ATOM 962 N N . LEU A 1 122 ? 40.040 11.025 -46.290 1.00 74.62 122 LEU A N 1
ATOM 963 C CA . LEU A 1 122 ? 39.176 11.030 -47.485 1.00 74.62 122 LEU A CA 1
ATOM 964 C C . LEU A 1 122 ? 39.941 11.360 -48.777 1.00 74.62 122 LEU A C 1
ATOM 966 O O . LEU A 1 122 ? 39.821 10.635 -49.752 1.00 74.62 122 LEU A O 1
ATOM 970 N N . VAL A 1 123 ? 40.813 12.375 -48.761 1.00 78.44 123 VAL A N 1
ATOM 971 C CA . VAL A 1 123 ? 41.630 12.785 -49.927 1.00 78.44 123 VAL A CA 1
ATOM 972 C C . VAL A 1 123 ? 42.562 11.668 -50.411 1.00 78.44 123 VAL A C 1
ATOM 974 O O . VAL A 1 123 ? 42.786 11.510 -51.607 1.00 78.44 123 VAL A O 1
ATOM 977 N N . LYS A 1 124 ? 43.096 10.866 -49.480 1.00 80.44 124 LYS A N 1
ATOM 978 C CA . LYS A 1 124 ? 43.981 9.730 -49.779 1.00 80.44 124 LYS A CA 1
ATOM 979 C C . LYS A 1 124 ? 43.199 8.569 -50.396 1.00 80.44 124 LYS A C 1
ATOM 981 O O . LYS A 1 124 ? 43.663 7.970 -51.361 1.00 80.44 124 LYS A O 1
ATOM 986 N N . ARG A 1 125 ? 42.005 8.286 -49.865 1.00 81.31 125 ARG A N 1
ATOM 987 C CA . ARG A 1 125 ? 41.088 7.264 -50.401 1.00 81.31 125 ARG A CA 1
ATOM 988 C C . ARG A 1 125 ? 40.551 7.658 -51.778 1.00 81.31 125 ARG A C 1
ATOM 990 O O . ARG A 1 125 ? 40.469 6.816 -52.660 1.00 81.31 125 ARG A O 1
ATOM 997 N N . LEU A 1 126 ? 40.288 8.947 -51.988 1.00 80.56 126 LEU A N 1
ATOM 998 C CA . LEU A 1 126 ? 39.849 9.503 -53.267 1.00 80.56 126 LEU A CA 1
ATOM 999 C C . LEU A 1 126 ? 40.937 9.403 -54.345 1.00 80.56 126 LEU A C 1
ATOM 1001 O O . LEU A 1 126 ? 40.650 9.023 -55.474 1.00 80.56 126 LEU A O 1
ATOM 1005 N N . ALA A 1 127 ? 42.199 9.662 -53.983 1.00 78.69 127 ALA A N 1
ATOM 1006 C CA . ALA A 1 127 ? 43.342 9.451 -54.875 1.00 78.69 127 ALA A CA 1
ATOM 1007 C C . ALA A 1 127 ? 43.474 7.985 -55.316 1.00 78.69 127 ALA A C 1
ATOM 1009 O O . ALA A 1 127 ? 43.731 7.711 -56.487 1.00 78.69 127 ALA A O 1
ATOM 1010 N N . ALA A 1 128 ? 43.265 7.046 -54.389 1.00 79.88 128 ALA A N 1
ATOM 1011 C CA . ALA A 1 128 ? 43.233 5.620 -54.694 1.00 79.88 128 ALA A CA 1
ATOM 1012 C C . ALA A 1 128 ? 42.031 5.240 -55.579 1.00 79.88 128 ALA A C 1
ATOM 1014 O O . ALA A 1 128 ? 42.206 4.499 -56.540 1.00 79.88 128 ALA A O 1
ATOM 1015 N N . TYR A 1 129 ? 40.843 5.795 -55.318 1.00 81.94 129 TYR A N 1
ATOM 1016 C CA . TYR A 1 129 ? 39.642 5.569 -56.129 1.00 81.94 129 TYR A CA 1
ATOM 1017 C C . TYR A 1 129 ? 39.827 6.025 -57.583 1.00 81.94 129 TYR A C 1
ATOM 1019 O O . TYR A 1 129 ? 39.562 5.258 -58.506 1.00 81.94 129 TYR A O 1
ATOM 1027 N N . ILE A 1 130 ? 40.360 7.233 -57.801 1.00 79.81 130 ILE A N 1
ATOM 1028 C CA . ILE A 1 130 ? 40.620 7.770 -59.148 1.00 79.81 130 ILE A CA 1
ATOM 1029 C C . ILE A 1 130 ? 41.660 6.917 -59.892 1.00 79.81 130 ILE A C 1
ATOM 1031 O O . ILE A 1 130 ? 41.513 6.658 -61.085 1.00 79.81 130 ILE A O 1
ATOM 1035 N N . LEU A 1 131 ? 42.682 6.417 -59.191 1.00 79.44 131 LEU A N 1
ATOM 1036 C CA . LEU A 1 131 ? 43.669 5.507 -59.776 1.00 79.44 131 LEU A CA 1
ATOM 1037 C C . LEU A 1 131 ? 43.071 4.139 -60.152 1.00 79.44 131 LEU A C 1
ATOM 1039 O O . LEU A 1 131 ? 43.488 3.545 -61.139 1.00 79.44 131 LEU A O 1
ATOM 1043 N N . ILE A 1 132 ? 42.112 3.624 -59.380 1.00 79.69 132 ILE A N 1
ATOM 1044 C CA . ILE A 1 132 ? 41.427 2.354 -59.679 1.00 79.69 132 ILE A CA 1
ATOM 1045 C C . ILE A 1 132 ? 40.448 2.526 -60.846 1.00 79.69 132 ILE A C 1
ATOM 1047 O O . ILE A 1 132 ? 40.349 1.641 -61.698 1.00 79.69 132 ILE A O 1
ATOM 1051 N N . ARG A 1 133 ? 39.768 3.678 -60.906 1.00 78.81 133 ARG A N 1
ATOM 1052 C CA . ARG A 1 133 ? 38.873 4.067 -62.002 1.00 78.81 133 ARG A CA 1
ATOM 1053 C C . ARG A 1 133 ? 39.627 4.189 -63.327 1.00 78.81 133 ARG A C 1
ATOM 1055 O O . ARG A 1 133 ? 39.148 3.716 -64.355 1.00 78.81 133 ARG A O 1
ATOM 1062 N N . ASN A 1 134 ? 40.827 4.767 -63.295 1.00 73.62 134 ASN A N 1
ATOM 1063 C CA . ASN A 1 134 ? 41.643 5.004 -64.479 1.00 73.62 134 ASN A CA 1
ATOM 1064 C C . ASN A 1 134 ? 42.760 3.956 -64.603 1.00 73.62 134 ASN A C 1
ATOM 1066 O O . ASN A 1 134 ? 43.799 4.046 -63.958 1.00 73.62 134 ASN A O 1
ATOM 1070 N N . SER A 1 135 ? 42.593 2.983 -65.506 1.00 66.81 135 SER A N 1
ATOM 1071 C CA . SER A 1 135 ? 43.554 1.876 -65.717 1.00 66.81 135 SER A CA 1
ATOM 1072 C C . SER A 1 135 ? 45.003 2.321 -66.015 1.00 66.81 135 SER A C 1
ATOM 1074 O O . SER A 1 135 ? 45.949 1.551 -65.827 1.00 66.81 135 SER A O 1
ATOM 1076 N N . LYS A 1 136 ? 45.198 3.554 -66.500 1.00 76.19 136 LYS A N 1
ATOM 1077 C CA . LYS A 1 136 ? 46.494 4.231 -66.648 1.00 76.19 136 LYS A CA 1
ATOM 1078 C C . LYS A 1 136 ? 46.251 5.741 -66.632 1.00 76.19 136 LYS A C 1
ATOM 1080 O O . LYS A 1 136 ? 45.479 6.218 -67.455 1.00 76.19 136 LYS A O 1
ATOM 1085 N N . ILE A 1 137 ? 46.949 6.481 -65.774 1.00 81.25 137 ILE A N 1
ATOM 1086 C CA . ILE A 1 137 ? 46.833 7.947 -65.701 1.00 81.25 137 ILE A CA 1
ATOM 1087 C C . ILE A 1 137 ? 48.209 8.596 -65.524 1.00 81.25 137 ILE A C 1
ATOM 1089 O O . ILE A 1 137 ? 49.102 8.008 -64.901 1.00 81.25 137 ILE A O 1
ATOM 1093 N N . SER A 1 138 ? 48.428 9.772 -66.121 1.00 81.12 138 SER A N 1
ATOM 1094 C CA . SER A 1 138 ? 49.646 10.551 -65.857 1.00 81.12 138 SER A CA 1
ATOM 1095 C C . SER A 1 138 ? 49.559 11.253 -64.496 1.00 81.12 138 SER A C 1
ATOM 1097 O O . SER A 1 138 ? 48.474 11.547 -63.998 1.00 81.12 138 SER A O 1
ATOM 1099 N N . GLU A 1 139 ? 50.701 11.539 -63.866 1.00 77.75 139 GLU A N 1
ATOM 1100 C CA . GLU A 1 139 ? 50.700 12.221 -62.560 1.00 77.75 139 GLU A CA 1
ATOM 1101 C C . GLU A 1 139 ? 50.048 13.619 -62.612 1.00 77.75 139 GLU A C 1
ATOM 1103 O O . GLU A 1 139 ? 49.427 14.049 -61.639 1.00 77.75 139 GLU A O 1
ATOM 1108 N N . GLU A 1 140 ? 50.158 14.326 -63.741 1.00 78.69 140 GLU A N 1
ATOM 1109 C CA . GLU A 1 140 ? 49.542 15.645 -63.931 1.00 78.69 140 GLU A CA 1
ATOM 1110 C C . GLU A 1 140 ? 48.019 15.562 -64.074 1.00 78.69 140 GLU A C 1
ATOM 1112 O O . GLU A 1 140 ? 47.306 16.356 -63.458 1.00 78.69 140 GLU A O 1
ATOM 1117 N N . GLU A 1 141 ? 47.513 14.583 -64.827 1.00 78.62 141 GLU A N 1
ATOM 1118 C CA . GLU A 1 141 ? 46.072 14.332 -64.970 1.00 78.62 141 GLU A CA 1
ATOM 1119 C C . GLU A 1 141 ? 45.457 13.865 -63.648 1.00 78.62 141 GLU A C 1
ATOM 1121 O O . GLU A 1 141 ? 44.421 14.382 -63.243 1.00 78.62 141 GLU A O 1
ATOM 1126 N N . LEU A 1 142 ? 46.139 12.984 -62.905 1.00 79.00 142 LEU A N 1
ATOM 1127 C CA . LEU A 1 142 ? 45.667 12.500 -61.603 1.00 79.00 142 LEU A CA 1
ATOM 1128 C C . LEU A 1 142 ? 45.516 13.639 -60.581 1.00 79.00 142 LEU A C 1
ATOM 1130 O O . LEU A 1 142 ? 44.579 13.645 -59.784 1.00 79.00 142 LEU A O 1
ATOM 1134 N N . ARG A 1 143 ? 46.420 14.629 -60.603 1.00 80.06 143 ARG A N 1
ATOM 1135 C CA . ARG A 1 143 ? 46.313 15.828 -59.750 1.00 80.06 143 ARG A CA 1
ATOM 1136 C C . ARG A 1 143 ? 45.143 16.721 -60.150 1.00 80.06 143 ARG A C 1
ATOM 1138 O O . ARG A 1 143 ? 44.483 17.254 -59.259 1.00 80.06 143 ARG A O 1
ATOM 1145 N N . LYS A 1 144 ? 44.912 16.897 -61.455 1.00 81.44 144 LYS A 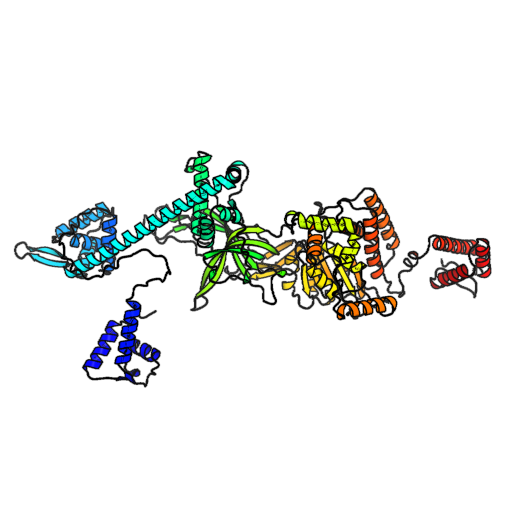N 1
ATOM 1146 C CA . LYS A 1 144 ? 43.800 17.702 -61.982 1.00 81.44 144 LYS A CA 1
ATOM 1147 C C . LYS A 1 144 ? 42.456 17.063 -61.646 1.00 81.44 144 LYS A C 1
ATOM 1149 O O . LYS A 1 144 ? 41.622 17.729 -61.044 1.00 81.44 144 LYS A O 1
ATOM 1154 N N . GLU A 1 145 ? 42.293 15.768 -61.910 1.00 78.75 145 GLU A N 1
ATOM 1155 C CA . GLU A 1 145 ? 41.058 15.048 -61.581 1.00 78.75 145 GLU A CA 1
ATOM 1156 C C . GLU A 1 145 ? 40.778 15.044 -60.079 1.00 78.75 145 GLU A C 1
ATOM 1158 O O . GLU A 1 145 ? 39.643 15.246 -59.667 1.00 78.75 145 GLU A O 1
ATOM 1163 N N . LEU A 1 146 ? 41.798 14.881 -59.232 1.00 78.06 146 LEU A N 1
ATOM 1164 C CA . LEU A 1 146 ? 41.593 14.923 -57.785 1.00 78.06 146 LEU A CA 1
ATOM 1165 C C . LEU A 1 146 ? 41.145 16.307 -57.289 1.00 78.06 146 LEU A C 1
ATOM 1167 O O . LEU A 1 146 ? 40.369 16.403 -56.335 1.00 78.06 146 LEU A O 1
ATOM 1171 N N . TYR A 1 147 ? 41.621 17.372 -57.934 1.00 78.31 147 TYR A N 1
ATOM 1172 C CA . TYR A 1 147 ? 41.200 18.739 -57.642 1.00 78.31 147 TYR A CA 1
ATOM 1173 C C . TYR A 1 147 ? 39.758 18.997 -58.110 1.00 78.31 147 TYR A C 1
ATOM 1175 O O . TYR A 1 147 ? 38.938 19.489 -57.333 1.00 78.31 147 TYR A O 1
ATOM 1183 N N . GLU A 1 148 ? 39.422 18.610 -59.342 1.00 77.81 148 GLU A N 1
ATOM 1184 C CA . GLU A 1 148 ? 38.087 18.798 -59.925 1.00 77.81 148 GLU A CA 1
ATOM 1185 C C . GLU A 1 148 ? 37.021 17.941 -59.228 1.00 77.81 148 GLU A C 1
ATOM 1187 O O . GLU A 1 148 ? 35.974 18.452 -58.829 1.00 77.81 148 GLU A O 1
ATOM 1192 N N . PHE A 1 149 ? 37.312 16.661 -58.989 1.00 73.69 149 PHE A N 1
ATOM 1193 C CA . PHE A 1 149 ? 36.390 15.719 -58.355 1.00 73.69 149 PHE A CA 1
ATOM 1194 C C . PHE A 1 149 ? 36.159 16.050 -56.872 1.00 73.69 149 PHE A C 1
ATOM 1196 O O . PHE A 1 149 ? 35.042 15.934 -56.367 1.00 73.69 149 PHE A O 1
ATOM 1203 N N . GLY A 1 150 ? 37.193 16.537 -56.173 1.00 68.19 150 GLY A N 1
ATOM 1204 C CA . GLY A 1 150 ? 37.069 17.046 -54.803 1.00 68.19 150 GLY A CA 1
ATOM 1205 C C . GLY A 1 150 ? 36.141 18.259 -54.691 1.00 68.19 150 GLY A C 1
ATOM 1206 O O . GLY A 1 150 ? 35.320 18.331 -53.769 1.00 68.19 150 GLY A O 1
ATOM 1207 N N . LYS A 1 151 ? 36.227 19.175 -55.664 1.00 74.75 151 LYS A N 1
ATOM 1208 C CA . LYS A 1 151 ? 35.385 20.374 -55.736 1.00 74.75 151 LYS A CA 1
ATOM 1209 C C . LYS A 1 151 ? 33.934 20.041 -56.088 1.00 74.75 151 LYS A C 1
ATOM 1211 O O . LYS A 1 151 ? 33.032 20.578 -55.456 1.00 74.75 151 LYS A O 1
ATOM 1216 N N . GLN A 1 152 ? 33.715 19.143 -57.048 1.00 72.25 152 GLN A N 1
ATOM 1217 C CA . GLN A 1 152 ? 32.375 18.781 -57.524 1.00 72.25 152 GLN A CA 1
ATOM 1218 C C . GLN A 1 152 ? 31.574 17.944 -56.516 1.00 72.25 152 GLN A C 1
ATOM 1220 O O . GLN A 1 152 ? 30.397 18.221 -56.314 1.00 72.25 152 GLN A O 1
ATOM 1225 N N . MET A 1 153 ? 32.194 16.953 -55.864 1.00 63.16 153 MET A N 1
ATOM 1226 C CA . MET A 1 153 ? 31.455 15.971 -55.050 1.00 63.16 153 MET A CA 1
ATOM 1227 C C . MET A 1 153 ? 31.383 16.323 -53.562 1.00 63.16 153 MET A C 1
ATOM 1229 O O . MET A 1 153 ? 30.406 15.996 -52.896 1.00 63.16 153 MET A O 1
ATOM 1233 N N . PHE A 1 154 ? 32.408 16.988 -53.017 1.00 62.59 154 PHE A N 1
ATOM 1234 C CA . PHE A 1 154 ? 32.512 17.250 -51.573 1.00 62.59 154 PHE A CA 1
ATOM 1235 C C . PHE A 1 154 ? 32.536 18.740 -51.218 1.00 62.59 154 PHE A C 1
ATOM 1237 O O . PHE A 1 154 ? 32.718 19.068 -50.045 1.00 62.59 154 PHE A O 1
ATOM 1244 N N . ASN A 1 155 ? 32.389 19.629 -52.213 1.00 67.31 155 ASN A N 1
ATOM 1245 C CA . ASN A 1 155 ? 32.475 21.088 -52.078 1.00 67.31 155 ASN A CA 1
ATOM 1246 C C . ASN A 1 155 ? 33.710 21.545 -51.266 1.00 67.31 155 ASN A C 1
ATOM 1248 O O . ASN A 1 155 ? 33.638 22.452 -50.436 1.00 67.31 155 ASN A O 1
ATOM 1252 N N . LYS A 1 156 ? 34.847 20.854 -51.453 1.00 65.81 156 LYS A N 1
ATOM 1253 C CA . LYS A 1 156 ? 36.105 21.089 -50.726 1.00 65.81 156 LYS A CA 1
ATOM 1254 C C . LYS A 1 156 ? 37.230 21.417 -51.696 1.00 65.81 156 LYS A C 1
ATOM 1256 O O . LYS A 1 156 ? 37.538 20.631 -52.587 1.00 65.81 156 LYS A O 1
ATOM 1261 N N . GLU A 1 157 ? 37.896 22.546 -51.473 1.00 71.94 157 GLU A N 1
ATOM 1262 C CA . GLU A 1 157 ? 39.109 22.910 -52.205 1.00 71.94 157 GLU A CA 1
ATOM 1263 C C . GLU A 1 157 ? 40.337 22.333 -51.492 1.00 71.94 157 GLU A C 1
ATOM 1265 O O . GLU A 1 157 ? 40.695 22.735 -50.383 1.00 71.94 157 GLU A O 1
ATOM 1270 N N . TYR A 1 158 ? 40.981 21.343 -52.112 1.00 73.56 158 TYR A N 1
ATOM 1271 C CA . TYR A 1 158 ? 42.193 20.743 -51.561 1.00 73.56 158 TYR A CA 1
ATOM 1272 C C . TYR A 1 158 ? 43.425 21.579 -51.906 1.00 73.56 158 TYR A C 1
ATOM 1274 O O . TYR A 1 158 ? 43.675 21.899 -53.067 1.00 73.56 158 TYR A O 1
ATOM 1282 N N . THR A 1 159 ? 44.241 21.887 -50.897 1.00 78.88 159 THR A N 1
ATOM 1283 C CA . THR A 1 159 ? 45.522 22.573 -51.102 1.00 78.88 159 THR A CA 1
ATOM 1284 C C . THR A 1 159 ? 46.506 21.686 -51.870 1.00 78.88 159 THR A C 1
ATOM 1286 O O . THR A 1 159 ? 46.502 20.459 -51.726 1.00 78.88 159 THR A O 1
ATOM 1289 N N . HIS A 1 160 ? 47.414 22.299 -52.639 1.00 74.56 160 HIS A N 1
ATOM 1290 C CA . HIS A 1 160 ? 48.460 21.574 -53.374 1.00 74.56 160 HIS A CA 1
ATOM 1291 C C . HIS A 1 160 ? 49.305 20.649 -52.475 1.00 74.56 160 HIS A C 1
ATOM 1293 O O . HIS A 1 160 ? 49.717 19.571 -52.909 1.00 74.56 160 HIS A O 1
ATOM 1299 N N . GLU A 1 161 ? 49.523 21.020 -51.211 1.00 74.75 161 GLU A N 1
ATOM 1300 C CA . GLU A 1 161 ? 50.214 20.178 -50.227 1.00 74.75 161 GLU A CA 1
ATOM 1301 C C . GLU A 1 161 ? 49.410 18.931 -49.840 1.00 74.75 161 GLU A C 1
ATOM 1303 O O . GLU A 1 161 ? 49.972 17.837 -49.764 1.00 74.75 161 GLU A O 1
ATOM 1308 N N . SER A 1 162 ? 48.093 19.065 -49.663 1.00 75.25 162 SER A N 1
ATOM 1309 C CA . SER A 1 162 ? 47.201 17.946 -49.327 1.00 75.25 162 SER A CA 1
ATOM 1310 C C . SER A 1 162 ? 47.153 16.906 -50.448 1.00 75.25 162 SER A C 1
ATOM 1312 O O . SER A 1 162 ? 47.212 15.704 -50.185 1.00 75.25 162 SER A O 1
ATOM 1314 N N . ILE A 1 163 ? 47.123 17.366 -51.704 1.00 78.31 163 ILE A N 1
ATOM 1315 C CA . ILE A 1 163 ? 47.170 16.508 -52.898 1.00 78.31 163 ILE A CA 1
ATOM 1316 C C . ILE A 1 163 ? 48.513 15.774 -52.977 1.00 78.31 163 ILE A C 1
ATOM 1318 O O . ILE A 1 163 ? 48.560 14.565 -53.204 1.00 78.31 163 ILE A O 1
ATOM 1322 N N . ARG A 1 164 ? 49.623 16.475 -52.715 1.00 78.50 164 ARG A N 1
ATOM 1323 C CA . ARG A 1 164 ? 50.965 15.874 -52.708 1.00 78.50 164 ARG A CA 1
ATOM 1324 C C . ARG A 1 164 ? 51.114 14.803 -51.624 1.00 78.50 164 ARG A C 1
ATOM 1326 O O . ARG A 1 164 ? 51.678 13.740 -51.886 1.00 78.50 164 ARG A O 1
ATOM 1333 N N . GLN A 1 165 ? 50.589 15.058 -50.426 1.00 78.88 165 GLN A N 1
ATOM 1334 C CA . GLN A 1 165 ? 50.555 14.076 -49.337 1.00 78.88 165 GLN A CA 1
ATOM 1335 C C . GLN A 1 165 ? 49.676 12.869 -49.686 1.00 78.88 165 GLN A C 1
ATOM 1337 O O . GLN A 1 165 ? 50.039 11.740 -49.351 1.00 78.88 165 GLN A O 1
ATOM 1342 N N . ALA A 1 166 ? 48.554 13.087 -50.381 1.00 76.81 166 ALA A N 1
ATOM 1343 C CA . ALA A 1 166 ? 47.675 12.012 -50.826 1.00 76.81 166 ALA A CA 1
ATOM 1344 C C . ALA A 1 166 ? 48.352 11.085 -51.838 1.00 76.81 166 ALA A C 1
ATOM 1346 O O . ALA A 1 166 ? 48.369 9.873 -51.637 1.00 76.81 166 ALA A O 1
ATOM 1347 N N . LEU A 1 167 ? 49.007 11.647 -52.854 1.00 79.50 167 LEU A N 1
ATOM 1348 C CA . LEU A 1 167 ? 49.755 10.869 -53.845 1.00 79.50 167 LEU A CA 1
ATOM 1349 C C . LEU A 1 167 ? 50.933 10.113 -53.221 1.00 79.50 167 LEU A C 1
ATOM 1351 O O . LEU A 1 167 ? 51.158 8.947 -53.537 1.00 79.50 167 LEU A O 1
ATOM 1355 N N . SER A 1 168 ? 51.649 10.734 -52.279 1.00 79.56 168 SER A N 1
ATOM 1356 C CA . SER A 1 168 ? 52.717 10.061 -51.527 1.00 79.56 168 SER A CA 1
ATOM 1357 C C . SER A 1 168 ? 52.187 8.867 -50.719 1.00 79.56 168 SER A C 1
ATOM 1359 O O . SER A 1 168 ? 52.784 7.791 -50.725 1.00 79.56 168 SER A O 1
ATOM 1361 N N . ALA A 1 169 ? 51.026 9.016 -50.075 1.00 78.00 169 ALA A N 1
ATOM 1362 C CA . ALA A 1 169 ? 50.392 7.933 -49.328 1.00 78.00 169 ALA A CA 1
ATOM 1363 C C . ALA A 1 169 ? 49.944 6.779 -50.240 1.00 78.00 169 ALA A C 1
ATOM 1365 O O . ALA A 1 169 ? 50.186 5.623 -49.901 1.00 78.00 169 ALA A O 1
ATOM 1366 N N . VAL A 1 170 ? 49.364 7.079 -51.409 1.00 78.50 170 VAL A N 1
ATOM 1367 C CA . VAL A 1 170 ? 48.980 6.059 -52.403 1.00 78.50 170 VAL A CA 1
ATOM 1368 C C . VAL A 1 170 ? 50.214 5.329 -52.937 1.00 78.50 170 VAL A C 1
ATOM 1370 O O . VAL A 1 170 ? 50.220 4.101 -52.995 1.00 78.50 170 VAL A O 1
ATOM 1373 N N . ARG A 1 171 ? 51.308 6.045 -53.216 1.00 79.12 171 ARG A N 1
ATOM 1374 C CA . ARG A 1 171 ? 52.584 5.437 -53.623 1.00 79.12 171 ARG A CA 1
ATOM 1375 C C . ARG A 1 171 ? 53.148 4.479 -52.571 1.00 79.12 171 ARG A C 1
ATOM 1377 O O . ARG A 1 171 ? 53.615 3.401 -52.913 1.00 79.12 171 ARG A O 1
ATOM 1384 N N . ASN A 1 172 ? 53.070 4.851 -51.295 1.00 77.88 172 ASN A N 1
ATOM 1385 C CA . ASN A 1 172 ? 53.591 4.048 -50.183 1.00 77.88 172 ASN A CA 1
ATOM 1386 C C . ASN A 1 172 ? 52.624 2.941 -49.715 1.00 77.88 172 ASN A C 1
ATOM 1388 O O . ASN A 1 172 ? 52.960 2.168 -48.814 1.00 77.88 172 ASN A O 1
ATOM 1392 N N . SER A 1 173 ? 51.417 2.880 -50.287 1.00 71.56 173 SER A N 1
ATOM 1393 C CA . SER A 1 173 ? 50.386 1.897 -49.932 1.00 71.56 173 SER A CA 1
ATOM 1394 C C . SER A 1 173 ? 50.526 0.562 -50.668 1.00 71.56 173 SER A C 1
ATOM 1396 O O . SER A 1 173 ? 49.861 -0.391 -50.288 1.00 71.56 173 SER A O 1
ATOM 1398 N N . GLY A 1 174 ? 51.384 0.484 -51.692 1.00 69.81 174 GLY A N 1
ATOM 1399 C CA . GLY A 1 174 ? 51.515 -0.698 -52.554 1.00 69.81 174 GLY A CA 1
ATOM 1400 C C . GLY A 1 174 ? 50.473 -0.774 -53.676 1.00 69.81 174 GLY A C 1
ATOM 1401 O O . GLY A 1 174 ? 50.603 -1.608 -54.556 1.00 69.81 174 GLY A O 1
ATOM 1402 N N . LEU A 1 175 ? 49.486 0.133 -53.701 1.00 75.62 175 LEU A N 1
ATOM 1403 C CA . LEU A 1 175 ? 48.444 0.174 -54.731 1.00 75.62 175 LEU A CA 1
ATOM 1404 C C . LEU A 1 175 ? 48.952 0.636 -56.106 1.00 75.62 175 LEU A C 1
ATOM 1406 O O . LEU A 1 175 ? 48.322 0.320 -57.103 1.00 75.62 175 LEU A O 1
ATOM 1410 N N . ALA A 1 176 ? 50.030 1.422 -56.188 1.00 75.69 176 ALA A N 1
ATOM 1411 C CA . ALA A 1 176 ? 50.434 2.092 -57.426 1.00 75.69 176 ALA A CA 1
ATOM 1412 C C . ALA A 1 176 ? 51.771 1.586 -57.989 1.00 75.69 176 ALA A C 1
ATOM 1414 O O . ALA A 1 176 ? 52.833 1.810 -57.407 1.00 75.69 176 ALA A O 1
ATOM 1415 N N . LEU A 1 177 ? 51.728 1.015 -59.192 1.00 74.81 177 LEU A N 1
ATOM 1416 C CA . LEU A 1 177 ? 52.878 0.721 -60.041 1.00 74.81 177 LEU A CA 1
ATOM 1417 C C . LEU A 1 177 ? 53.213 1.948 -60.898 1.00 74.81 177 LEU A C 1
ATOM 1419 O O . LEU A 1 177 ? 52.430 2.372 -61.751 1.00 74.81 177 LEU A O 1
ATOM 1423 N N . ILE A 1 178 ? 54.400 2.515 -60.685 1.00 77.38 178 ILE A N 1
ATOM 1424 C CA . ILE A 1 178 ? 54.845 3.743 -61.351 1.00 77.38 178 ILE A CA 1
ATOM 1425 C C . ILE A 1 178 ? 55.877 3.395 -62.428 1.00 77.38 178 ILE A C 1
ATOM 1427 O O . ILE A 1 178 ? 56.933 2.839 -62.123 1.00 77.38 178 ILE A O 1
ATOM 1431 N N . LYS A 1 179 ? 55.599 3.745 -63.690 1.00 75.88 179 LYS A N 1
ATOM 1432 C CA . LYS A 1 179 ? 56.542 3.579 -64.812 1.00 75.88 179 LYS A CA 1
ATOM 1433 C C . LYS A 1 179 ? 56.779 4.911 -65.512 1.00 75.88 179 LYS A C 1
ATOM 1435 O O . LYS A 1 179 ? 55.834 5.621 -65.850 1.00 75.88 179 LYS A O 1
ATOM 1440 N N . ARG A 1 180 ? 58.051 5.233 -65.755 1.00 75.31 180 ARG A N 1
ATOM 1441 C CA . ARG A 1 180 ? 58.455 6.395 -66.551 1.00 75.31 180 ARG A CA 1
ATOM 1442 C C . ARG A 1 180 ? 58.605 5.973 -68.004 1.00 75.31 180 ARG A C 1
ATOM 1444 O O . ARG A 1 180 ? 59.320 5.013 -68.285 1.00 75.31 180 ARG A O 1
ATOM 1451 N N . ASP A 1 181 ? 57.928 6.669 -68.905 1.00 75.88 181 ASP A N 1
ATOM 1452 C CA . ASP A 1 181 ? 58.041 6.392 -70.332 1.00 75.88 181 ASP A CA 1
ATOM 1453 C C . ASP A 1 181 ? 59.408 6.889 -70.845 1.00 75.88 181 ASP A C 1
ATOM 1455 O O . ASP A 1 181 ? 59.710 8.082 -70.712 1.00 75.88 181 ASP A O 1
ATOM 1459 N N . PRO A 1 182 ? 60.266 6.010 -71.397 1.00 63.69 182 PRO A N 1
ATOM 1460 C CA . PRO A 1 182 ? 61.608 6.387 -71.832 1.00 63.69 182 PRO A CA 1
ATOM 1461 C C . PRO A 1 182 ? 61.621 7.354 -73.027 1.00 63.69 182 PRO A C 1
ATOM 1463 O O . PRO A 1 182 ? 62.648 7.985 -73.259 1.00 63.69 182 PRO A O 1
ATOM 1466 N N . LYS A 1 183 ? 60.512 7.498 -73.775 1.00 68.75 183 LYS A N 1
ATOM 1467 C CA . LYS A 1 183 ? 60.439 8.384 -74.955 1.00 68.75 183 LYS A CA 1
ATOM 1468 C C . LYS A 1 183 ? 59.928 9.793 -74.646 1.00 68.75 183 LYS A C 1
ATOM 1470 O O . LYS A 1 183 ? 60.358 10.741 -75.290 1.00 68.75 183 LYS A O 1
ATOM 1475 N N . THR A 1 184 ? 59.013 9.935 -73.688 1.00 70.00 184 THR A N 1
ATOM 1476 C CA . THR A 1 184 ? 58.339 11.213 -73.377 1.00 70.00 184 THR A CA 1
ATOM 1477 C C . THR A 1 184 ? 58.717 11.774 -72.007 1.00 70.00 184 THR A C 1
ATOM 1479 O O . THR A 1 184 ? 58.408 12.922 -71.706 1.00 70.00 184 THR A O 1
ATOM 1482 N N . GLY A 1 185 ? 59.381 10.986 -71.154 1.00 71.31 185 GLY A N 1
ATOM 1483 C CA . GLY A 1 185 ? 59.786 11.393 -69.807 1.00 71.31 185 GLY A CA 1
ATOM 1484 C C . GLY A 1 185 ? 58.645 11.466 -68.785 1.00 71.31 185 GLY A C 1
ATOM 1485 O O . GLY A 1 185 ? 58.939 11.673 -67.604 1.00 71.31 185 GLY A O 1
ATOM 1486 N N . ILE A 1 186 ? 57.394 11.253 -69.214 1.00 75.31 186 ILE A N 1
ATOM 1487 C CA . ILE A 1 186 ? 56.167 11.318 -68.407 1.00 75.31 186 ILE A CA 1
ATOM 1488 C C . ILE A 1 186 ? 56.072 10.102 -67.475 1.00 75.31 186 ILE A C 1
ATOM 1490 O O . ILE A 1 186 ? 56.411 8.972 -67.844 1.00 75.31 186 ILE A O 1
ATOM 1494 N N . VAL A 1 187 ? 55.606 10.340 -66.248 1.00 78.19 187 VAL A N 1
ATOM 1495 C CA . VAL A 1 187 ? 55.403 9.317 -65.216 1.00 78.19 187 VAL A CA 1
ATOM 1496 C C . VAL A 1 187 ? 53.943 8.870 -65.218 1.00 78.19 187 VAL A C 1
ATOM 1498 O O . VAL A 1 187 ? 53.040 9.670 -64.968 1.00 78.19 187 VAL A O 1
ATOM 1501 N N . TYR A 1 188 ? 53.719 7.582 -65.474 1.00 79.56 188 TYR A N 1
ATOM 1502 C CA . TYR A 1 188 ? 52.394 6.969 -65.452 1.00 79.56 188 TYR A CA 1
ATOM 1503 C C . TYR A 1 188 ? 52.194 6.121 -64.202 1.00 79.56 188 TYR A C 1
ATOM 1505 O O . TYR A 1 188 ? 53.078 5.353 -63.810 1.00 79.56 188 TYR A O 1
ATOM 1513 N N . TRP A 1 189 ? 50.999 6.235 -63.633 1.00 82.81 189 TRP A N 1
ATOM 1514 C CA . TRP A 1 189 ? 50.528 5.455 -62.499 1.00 82.81 189 TRP A CA 1
ATOM 1515 C C . TRP A 1 189 ? 49.557 4.388 -63.004 1.00 82.81 189 TRP A C 1
ATOM 1517 O O . TRP A 1 189 ? 48.685 4.665 -63.835 1.00 82.81 189 TRP A O 1
ATOM 1527 N N . ARG A 1 190 ? 49.726 3.156 -62.523 1.00 79.06 190 ARG A N 1
ATOM 1528 C CA . ARG A 1 190 ? 48.800 2.042 -62.748 1.00 79.06 190 ARG A CA 1
ATOM 1529 C C . ARG A 1 190 ? 48.484 1.363 -61.421 1.00 79.06 190 ARG A C 1
ATOM 1531 O O . ARG A 1 190 ? 49.409 1.213 -60.625 1.00 79.06 190 ARG A O 1
ATOM 1538 N N . PRO A 1 191 ? 47.237 0.947 -61.173 1.00 81.50 191 PRO A N 1
ATOM 1539 C CA . PRO A 1 191 ? 46.934 0.155 -59.994 1.00 81.50 191 PRO A CA 1
ATOM 1540 C C . PRO A 1 191 ? 47.603 -1.226 -60.089 1.00 81.50 191 PRO A C 1
ATOM 1542 O O . PRO A 1 191 ? 47.674 -1.810 -61.174 1.00 81.50 191 PRO A O 1
ATOM 1545 N N . ASP A 1 192 ? 48.098 -1.734 -58.965 1.00 81.44 192 ASP A N 1
ATOM 1546 C CA . ASP A 1 192 ? 48.549 -3.117 -58.836 1.00 81.44 192 ASP A CA 1
ATOM 1547 C C . ASP A 1 192 ? 47.348 -4.068 -59.034 1.00 81.44 192 ASP A C 1
ATOM 1549 O O . ASP A 1 192 ? 46.315 -3.866 -58.382 1.00 81.44 192 ASP A O 1
ATOM 1553 N N . PRO A 1 193 ? 47.431 -5.061 -59.943 1.00 78.06 193 PRO A N 1
ATOM 1554 C CA . PRO A 1 193 ? 46.323 -5.972 -60.224 1.00 78.06 193 PRO A CA 1
ATOM 1555 C C . PRO A 1 193 ? 45.822 -6.747 -58.998 1.00 78.06 193 PRO A C 1
ATOM 1557 O O . PRO A 1 193 ? 44.609 -6.881 -58.842 1.00 78.06 193 PRO A O 1
ATOM 1560 N N . GLU A 1 194 ? 46.716 -7.202 -58.114 1.00 77.50 194 GLU A N 1
ATOM 1561 C CA . GLU A 1 194 ? 46.348 -8.030 -56.954 1.00 77.50 194 GLU A CA 1
ATOM 1562 C C . GLU A 1 194 ? 45.616 -7.198 -55.897 1.00 77.50 194 GLU A C 1
ATOM 1564 O O . GLU A 1 194 ? 44.562 -7.584 -55.388 1.00 77.50 194 GLU A O 1
ATOM 1569 N N . VAL A 1 195 ? 46.139 -6.003 -55.607 1.00 78.94 195 VAL A N 1
ATOM 1570 C CA . VAL A 1 195 ? 45.528 -5.079 -54.638 1.00 78.94 195 VAL A CA 1
ATOM 1571 C C . VAL A 1 195 ? 44.190 -4.555 -55.165 1.00 78.94 195 VAL A C 1
ATOM 1573 O O . VAL A 1 195 ? 43.229 -4.423 -54.407 1.00 78.94 195 VAL A O 1
ATOM 1576 N N . ARG A 1 196 ? 44.088 -4.297 -56.475 1.00 79.44 196 ARG A N 1
ATOM 1577 C CA . ARG A 1 196 ? 42.826 -3.904 -57.117 1.00 79.44 196 ARG A CA 1
ATOM 1578 C C . ARG A 1 196 ? 41.763 -4.994 -56.985 1.00 79.44 196 ARG A C 1
ATOM 1580 O O . ARG A 1 196 ? 40.614 -4.670 -56.691 1.00 79.44 196 ARG A O 1
ATOM 1587 N N . GLU A 1 197 ? 42.131 -6.259 -57.175 1.00 80.75 197 GLU A N 1
ATOM 1588 C CA . GLU A 1 197 ? 41.205 -7.387 -57.033 1.00 80.75 197 GLU A CA 1
ATOM 1589 C C . GLU A 1 197 ? 40.729 -7.559 -55.581 1.00 80.75 197 GLU A C 1
ATOM 1591 O O . GLU A 1 197 ? 39.543 -7.772 -55.339 1.00 80.75 197 GLU A O 1
ATOM 1596 N N . GLN A 1 198 ? 41.612 -7.368 -54.595 1.00 79.75 198 GLN A N 1
ATOM 1597 C CA . GLN A 1 198 ? 41.231 -7.370 -53.174 1.00 79.75 198 GLN A CA 1
ATOM 1598 C C . GLN A 1 198 ? 40.235 -6.251 -52.829 1.00 79.75 198 GLN A C 1
ATOM 1600 O O . GLN A 1 198 ? 39.287 -6.471 -52.067 1.00 79.75 198 GLN A O 1
ATOM 1605 N N . ILE A 1 199 ? 40.415 -5.056 -53.403 1.00 81.69 199 ILE A N 1
ATOM 1606 C CA . ILE A 1 199 ? 39.487 -3.929 -53.224 1.00 81.69 199 ILE A CA 1
ATOM 1607 C C . ILE A 1 199 ? 38.131 -4.237 -53.863 1.00 81.69 199 ILE A C 1
ATOM 1609 O O . ILE A 1 199 ? 37.107 -3.988 -53.231 1.00 81.69 199 ILE A O 1
ATOM 1613 N N . LEU A 1 200 ? 38.119 -4.818 -55.066 1.00 81.38 200 LEU A N 1
ATOM 1614 C CA . LEU A 1 200 ? 36.897 -5.236 -55.759 1.00 81.38 200 LEU A CA 1
ATOM 1615 C C . LEU A 1 200 ? 36.107 -6.274 -54.954 1.00 81.38 200 LEU A C 1
ATOM 1617 O O . LEU A 1 200 ? 34.925 -6.066 -54.700 1.00 81.38 200 LEU A O 1
ATOM 1621 N N . ARG A 1 201 ? 36.768 -7.328 -54.457 1.00 80.06 201 ARG A N 1
ATOM 1622 C CA . ARG A 1 201 ? 36.127 -8.339 -53.595 1.00 80.06 201 ARG A CA 1
ATOM 1623 C C . ARG A 1 201 ? 35.537 -7.719 -52.327 1.00 80.06 201 ARG A C 1
ATOM 1625 O O . ARG A 1 201 ? 34.432 -8.062 -51.924 1.00 80.06 201 ARG A O 1
ATOM 1632 N N . THR A 1 202 ? 36.258 -6.784 -51.708 1.00 81.38 202 THR A N 1
ATOM 1633 C CA . THR A 1 202 ? 35.771 -6.071 -50.515 1.00 81.38 202 THR A CA 1
ATOM 1634 C C . THR A 1 202 ? 34.565 -5.191 -50.845 1.00 81.38 202 THR A C 1
ATOM 1636 O O . THR A 1 202 ? 33.610 -5.154 -50.080 1.00 81.38 202 THR A O 1
ATOM 1639 N N . TYR A 1 203 ? 34.585 -4.504 -51.986 1.00 83.62 203 TYR A N 1
ATOM 1640 C CA . TYR A 1 203 ? 33.470 -3.684 -52.454 1.00 83.62 203 TYR A CA 1
ATOM 1641 C C . TYR A 1 203 ? 32.215 -4.520 -52.742 1.00 83.62 203 TYR A C 1
ATOM 1643 O O . TYR A 1 203 ? 31.134 -4.150 -52.297 1.00 83.62 203 TYR A O 1
ATOM 1651 N N . GLU A 1 204 ? 32.353 -5.668 -53.410 1.00 82.50 204 GLU A N 1
ATOM 1652 C CA . GLU A 1 204 ? 31.238 -6.589 -53.668 1.00 82.50 204 GLU A CA 1
ATOM 1653 C C . GLU A 1 204 ? 30.621 -7.137 -52.374 1.00 82.50 204 GLU A C 1
ATOM 1655 O O . GLU A 1 204 ? 29.400 -7.253 -52.277 1.00 82.50 204 GLU A O 1
ATOM 1660 N N . LEU A 1 205 ? 31.443 -7.436 -51.361 1.00 82.12 205 LEU A N 1
ATOM 1661 C CA . LEU A 1 205 ? 30.952 -7.826 -50.036 1.00 82.12 205 LEU A CA 1
ATOM 1662 C C . LEU A 1 205 ? 30.153 -6.695 -49.375 1.00 82.12 205 LEU A C 1
ATOM 1664 O O . LEU A 1 205 ? 29.051 -6.938 -48.896 1.00 82.12 205 LEU A O 1
ATOM 1668 N N . LEU A 1 206 ? 30.662 -5.458 -49.403 1.00 81.31 206 LEU A N 1
ATOM 1669 C CA . LEU A 1 206 ? 29.955 -4.294 -48.850 1.00 81.31 206 LEU A CA 1
ATOM 1670 C C . LEU A 1 206 ? 28.655 -3.978 -49.595 1.00 81.31 206 LEU A C 1
ATOM 1672 O O . LEU A 1 206 ? 27.690 -3.530 -48.977 1.00 81.31 206 LEU A O 1
ATOM 1676 N N . LEU A 1 207 ? 28.625 -4.197 -50.911 1.00 83.62 207 LEU A N 1
ATOM 1677 C CA . LEU A 1 207 ? 27.423 -4.019 -51.718 1.00 83.62 207 LEU A CA 1
ATOM 1678 C C . LEU A 1 207 ? 26.350 -5.033 -51.308 1.00 83.62 207 LEU A C 1
ATOM 1680 O O . LEU A 1 207 ? 25.228 -4.633 -51.013 1.00 83.62 207 LEU A O 1
ATOM 1684 N N . LYS A 1 208 ? 26.722 -6.313 -51.179 1.00 81.56 208 LYS A N 1
ATOM 1685 C CA . LYS A 1 208 ? 25.822 -7.364 -50.680 1.00 81.56 208 LYS A CA 1
ATOM 1686 C C . LYS A 1 208 ? 25.345 -7.087 -49.251 1.00 81.56 208 LYS A C 1
ATOM 1688 O O . LYS A 1 208 ? 24.165 -7.248 -48.968 1.00 81.56 208 LYS A O 1
ATOM 1693 N N . GLU A 1 209 ? 26.227 -6.634 -48.356 1.00 79.94 209 GLU A N 1
ATOM 1694 C CA . GLU A 1 209 ? 25.848 -6.228 -46.991 1.00 79.94 209 GLU A CA 1
ATOM 1695 C C . GLU A 1 209 ? 24.829 -5.077 -46.994 1.00 79.94 209 GLU A C 1
ATOM 1697 O O . GLU A 1 209 ? 23.879 -5.093 -46.209 1.00 79.94 209 GLU A O 1
ATOM 1702 N N . LYS A 1 210 ? 25.000 -4.087 -47.882 1.00 80.12 210 LYS A N 1
ATOM 1703 C CA . LYS A 1 210 ? 24.058 -2.969 -48.035 1.00 80.12 210 LYS A CA 1
ATOM 1704 C C . LYS A 1 210 ? 22.706 -3.445 -48.568 1.00 80.12 210 LYS A C 1
ATOM 1706 O O . LYS A 1 210 ? 21.694 -3.079 -47.982 1.00 80.12 210 LYS A O 1
ATOM 1711 N N . GLU A 1 211 ? 22.691 -4.264 -49.618 1.00 80.25 211 GLU A N 1
ATOM 1712 C CA . GLU A 1 211 ? 21.460 -4.817 -50.205 1.00 80.25 211 GLU A CA 1
ATOM 1713 C C . GLU A 1 211 ? 20.666 -5.642 -49.182 1.00 80.25 211 GLU A C 1
ATOM 1715 O O . GLU A 1 211 ? 19.460 -5.458 -49.044 1.00 80.25 211 GLU A O 1
ATOM 1720 N N . ILE A 1 212 ? 21.346 -6.491 -48.400 1.00 79.44 212 ILE A N 1
ATOM 1721 C CA . ILE A 1 212 ? 20.714 -7.275 -47.327 1.00 79.44 212 ILE A CA 1
ATOM 1722 C C . ILE A 1 212 ? 20.110 -6.354 -46.262 1.00 79.44 212 ILE A C 1
ATOM 1724 O O . ILE A 1 212 ? 18.983 -6.582 -45.827 1.00 79.44 212 ILE A O 1
ATOM 1728 N N . ARG A 1 213 ? 20.834 -5.307 -45.845 1.00 76.50 213 ARG A N 1
ATOM 1729 C CA . ARG A 1 213 ? 20.340 -4.354 -44.841 1.00 76.50 213 ARG A CA 1
ATOM 1730 C C . ARG A 1 213 ? 19.127 -3.571 -45.344 1.00 76.50 213 ARG A C 1
ATOM 1732 O O . ARG A 1 213 ? 18.168 -3.411 -44.600 1.00 76.50 213 ARG A O 1
ATOM 1739 N N . GLU A 1 214 ? 19.158 -3.105 -46.590 1.00 78.19 214 GLU A N 1
ATOM 1740 C CA . GLU A 1 214 ? 18.040 -2.376 -47.199 1.00 78.19 214 GLU A CA 1
ATOM 1741 C C . GLU A 1 214 ? 16.798 -3.257 -47.348 1.00 78.19 214 GLU A C 1
ATOM 1743 O O . GLU A 1 214 ? 15.688 -2.803 -47.074 1.00 78.19 214 GLU A O 1
ATOM 1748 N N . GLU A 1 215 ? 16.967 -4.525 -47.727 1.00 78.94 215 GLU A N 1
ATOM 1749 C CA . GLU A 1 215 ? 15.849 -5.466 -47.811 1.00 78.94 215 GLU A CA 1
ATOM 1750 C C . GLU A 1 215 ? 15.270 -5.775 -46.421 1.00 78.94 215 GLU A C 1
ATOM 1752 O O . GLU A 1 215 ? 14.054 -5.754 -46.236 1.00 78.94 215 GLU A O 1
ATOM 1757 N N . GLN A 1 216 ? 16.122 -5.962 -45.407 1.00 76.25 216 GLN A N 1
ATOM 1758 C CA . GLN A 1 216 ? 15.684 -6.120 -44.015 1.00 76.25 216 GLN A CA 1
ATOM 1759 C C . GLN A 1 216 ? 14.920 -4.890 -43.500 1.00 76.25 216 GLN A C 1
ATOM 1761 O O . GLN A 1 216 ? 13.899 -5.039 -42.828 1.00 76.25 216 GLN A O 1
ATOM 1766 N N . GLU A 1 217 ? 15.380 -3.678 -43.823 1.00 76.38 217 GLU A N 1
ATOM 1767 C CA . GLU A 1 217 ? 14.690 -2.433 -43.467 1.00 76.38 217 GLU A CA 1
ATOM 1768 C C . GLU A 1 217 ? 13.325 -2.317 -44.158 1.00 76.38 217 GLU A C 1
ATOM 1770 O O . GLU A 1 217 ? 12.351 -1.940 -43.504 1.00 76.38 217 GLU A O 1
ATOM 1775 N N . ARG A 1 218 ? 13.218 -2.701 -45.438 1.00 79.62 218 ARG A N 1
ATOM 1776 C CA . ARG A 1 218 ? 11.942 -2.707 -46.177 1.00 79.62 218 ARG A CA 1
ATOM 1777 C C . ARG A 1 218 ? 10.937 -3.687 -45.592 1.00 79.62 218 ARG A C 1
ATOM 1779 O O . ARG A 1 218 ? 9.784 -3.313 -45.389 1.00 79.62 218 ARG A O 1
ATOM 1786 N N . VAL A 1 219 ? 11.365 -4.915 -45.298 1.00 82.44 219 VAL A N 1
ATOM 1787 C CA . VAL A 1 219 ? 10.500 -5.928 -44.673 1.00 82.44 219 VAL A CA 1
ATOM 1788 C C . VAL A 1 219 ? 10.019 -5.440 -43.305 1.00 82.44 219 VAL A C 1
ATOM 1790 O O . VAL A 1 219 ? 8.828 -5.514 -43.011 1.00 82.44 219 VAL A O 1
ATOM 1793 N N . ARG A 1 220 ? 10.915 -4.852 -42.502 1.00 78.88 220 ARG A N 1
ATOM 1794 C CA . ARG A 1 220 ? 10.571 -4.294 -41.186 1.00 78.88 220 ARG A CA 1
ATOM 1795 C C . ARG A 1 220 ? 9.599 -3.115 -41.275 1.00 78.88 220 ARG A C 1
ATOM 1797 O O . ARG A 1 220 ? 8.720 -2.990 -40.428 1.00 78.88 220 ARG A O 1
ATOM 1804 N N . GLN A 1 221 ? 9.742 -2.254 -42.283 1.00 81.00 221 GLN A N 1
ATOM 1805 C CA . GLN A 1 221 ? 8.807 -1.151 -42.530 1.00 81.00 221 GLN A CA 1
ATOM 1806 C C . GLN A 1 221 ? 7.432 -1.648 -42.986 1.00 81.00 221 GLN A C 1
ATOM 1808 O O . GLN A 1 221 ? 6.421 -1.151 -42.500 1.00 81.00 221 GLN A O 1
ATOM 1813 N N . ALA A 1 222 ? 7.382 -2.644 -43.874 1.00 82.94 222 ALA A N 1
ATOM 1814 C CA . ALA A 1 222 ? 6.120 -3.230 -44.321 1.00 82.94 222 ALA A CA 1
ATOM 1815 C C . ALA A 1 222 ? 5.350 -3.883 -43.159 1.00 82.94 222 ALA A C 1
ATOM 1817 O O . ALA A 1 222 ? 4.144 -3.678 -43.035 1.00 82.94 222 ALA A O 1
ATOM 1818 N N . ASP A 1 223 ? 6.060 -4.601 -42.284 1.00 84.00 223 ASP A N 1
ATOM 1819 C CA . ASP A 1 223 ? 5.503 -5.181 -41.057 1.00 84.00 223 ASP A CA 1
ATOM 1820 C C . ASP A 1 223 ? 4.992 -4.091 -40.092 1.00 84.00 223 ASP A C 1
ATOM 1822 O O . ASP A 1 223 ? 3.878 -4.173 -39.576 1.00 84.00 223 ASP A O 1
ATOM 1826 N N . PHE A 1 224 ? 5.750 -3.000 -39.914 1.00 85.94 224 PHE A N 1
ATOM 1827 C CA . PHE A 1 224 ? 5.303 -1.855 -39.111 1.00 85.94 224 PHE A CA 1
ATOM 1828 C C . PHE A 1 224 ? 3.993 -1.252 -39.638 1.00 85.94 224 PHE A C 1
ATOM 1830 O O . PHE A 1 224 ? 3.058 -1.024 -38.870 1.00 85.94 224 PHE A O 1
ATOM 1837 N N . ASP A 1 225 ? 3.894 -1.026 -40.948 1.00 85.75 225 ASP A N 1
ATOM 1838 C CA . ASP A 1 225 ? 2.692 -0.465 -41.570 1.00 85.75 225 ASP A CA 1
ATOM 1839 C C . ASP A 1 225 ? 1.474 -1.392 -41.430 1.00 85.75 225 ASP A C 1
ATOM 1841 O O . ASP A 1 225 ? 0.340 -0.921 -41.282 1.00 85.75 225 ASP A O 1
ATOM 1845 N N . GLU A 1 226 ? 1.683 -2.709 -41.459 1.00 87.75 226 GLU A N 1
ATOM 1846 C CA . GLU A 1 226 ? 0.626 -3.688 -41.207 1.00 87.75 226 GLU A CA 1
ATOM 1847 C C . GLU A 1 226 ? 0.109 -3.603 -39.764 1.00 87.75 226 GLU A C 1
ATOM 1849 O O . GLU A 1 226 ? -1.108 -3.510 -39.553 1.00 87.75 226 GLU A O 1
ATOM 1854 N N . LEU A 1 227 ? 1.013 -3.526 -38.782 1.00 87.25 227 LEU A N 1
ATOM 1855 C CA . LEU A 1 227 ? 0.661 -3.335 -37.371 1.00 87.25 227 LEU A CA 1
ATOM 1856 C C . LEU A 1 227 ? -0.110 -2.031 -37.146 1.00 87.25 227 LEU A C 1
ATOM 1858 O O . LEU A 1 227 ? -1.128 -2.027 -36.449 1.00 87.25 227 LEU A O 1
ATOM 1862 N N . VAL A 1 228 ? 0.326 -0.936 -37.772 1.00 87.94 228 VAL A N 1
ATOM 1863 C CA . VAL A 1 228 ? -0.351 0.367 -37.691 1.00 87.94 228 VAL A CA 1
ATOM 1864 C C . VAL A 1 228 ? -1.782 0.270 -38.228 1.00 87.94 228 VAL A C 1
ATOM 1866 O O . VAL A 1 228 ? -2.718 0.768 -37.596 1.00 87.94 228 VAL A O 1
ATOM 1869 N N . ARG A 1 229 ? -1.997 -0.417 -39.359 1.00 87.38 229 ARG A N 1
ATOM 1870 C CA . ARG A 1 229 ? -3.348 -0.633 -39.914 1.00 87.38 229 ARG A CA 1
ATOM 1871 C C . ARG A 1 229 ? -4.213 -1.507 -39.010 1.00 87.38 229 ARG A C 1
ATOM 1873 O O . ARG A 1 229 ? -5.409 -1.239 -38.879 1.00 87.38 229 ARG A O 1
ATOM 1880 N N . ALA A 1 230 ? -3.640 -2.541 -38.398 1.00 87.19 230 ALA A N 1
ATOM 1881 C CA . ALA A 1 230 ? -4.355 -3.398 -37.456 1.00 87.19 230 ALA A CA 1
ATOM 1882 C C . ALA A 1 230 ? -4.777 -2.620 -36.196 1.00 87.19 230 ALA A C 1
ATOM 1884 O O . ALA A 1 230 ? -5.946 -2.671 -35.806 1.00 87.19 230 ALA A O 1
ATOM 1885 N N . ALA A 1 231 ? -3.866 -1.828 -35.622 1.00 86.50 231 ALA A N 1
ATOM 1886 C CA . ALA A 1 231 ? -4.143 -0.952 -34.484 1.00 86.50 231 ALA A CA 1
ATOM 1887 C C . ALA A 1 231 ? -5.204 0.111 -34.820 1.00 86.50 231 ALA A C 1
ATOM 1889 O O . ALA A 1 231 ? -6.114 0.358 -34.029 1.00 86.50 231 ALA A O 1
ATOM 1890 N N . PHE A 1 232 ? -5.149 0.689 -36.023 1.00 86.31 232 PHE A N 1
ATOM 1891 C CA . PHE A 1 232 ? -6.153 1.642 -36.497 1.00 86.31 232 PHE A CA 1
ATOM 1892 C C . PHE A 1 232 ? -7.561 1.029 -36.548 1.00 86.31 232 PHE A C 1
ATOM 1894 O O . PHE A 1 232 ? -8.516 1.631 -36.053 1.00 86.31 232 PHE A O 1
ATOM 1901 N N . ARG A 1 233 ? -7.700 -0.191 -37.092 1.00 86.69 233 ARG A N 1
ATOM 1902 C CA . ARG A 1 233 ? -8.988 -0.915 -37.108 1.00 86.69 233 ARG A CA 1
ATOM 1903 C C . ARG A 1 233 ? -9.502 -1.176 -35.694 1.00 86.69 233 ARG A C 1
ATOM 1905 O O . ARG A 1 233 ? -10.664 -0.912 -35.411 1.00 86.69 233 ARG A O 1
ATOM 1912 N N . PHE A 1 234 ? -8.620 -1.610 -34.796 1.00 87.69 234 PHE A N 1
ATOM 1913 C CA . PHE A 1 234 ? -8.968 -1.829 -33.395 1.00 87.69 234 PHE A CA 1
ATOM 1914 C C . PHE A 1 234 ? -9.496 -0.555 -32.714 1.00 87.69 234 PHE A C 1
ATOM 1916 O O . PHE A 1 234 ? -10.513 -0.596 -32.014 1.00 87.69 234 PHE A O 1
ATOM 1923 N N . PHE A 1 235 ? -8.847 0.592 -32.938 1.00 86.19 235 PHE A N 1
ATOM 1924 C CA . PHE A 1 235 ? -9.318 1.862 -32.387 1.00 86.19 235 PHE A CA 1
ATOM 1925 C C . PHE A 1 235 ? -10.670 2.277 -32.951 1.00 86.19 235 PHE A C 1
ATOM 1927 O O . PHE A 1 235 ? -11.520 2.739 -32.189 1.00 86.19 235 PHE A O 1
ATOM 1934 N N . LYS A 1 236 ? -10.890 2.066 -34.251 1.00 83.81 236 LYS A N 1
ATOM 1935 C CA . LYS A 1 236 ? -12.166 2.361 -34.903 1.00 83.81 236 LYS A CA 1
ATOM 1936 C C . LYS A 1 236 ? -13.321 1.543 -34.323 1.00 83.81 236 LYS A C 1
ATOM 1938 O O . LYS A 1 236 ? -14.388 2.104 -34.094 1.00 83.81 236 LYS A O 1
ATOM 1943 N N . ASP A 1 237 ? -13.097 0.262 -34.043 1.00 83.44 237 ASP A N 1
ATOM 1944 C CA . ASP A 1 237 ? -14.159 -0.645 -33.596 1.00 83.44 237 ASP A CA 1
ATOM 1945 C C . ASP A 1 237 ? -14.487 -0.503 -32.097 1.00 83.44 237 ASP A C 1
ATOM 1947 O O . ASP A 1 237 ? -15.652 -0.595 -31.711 1.00 83.44 237 ASP A O 1
ATOM 1951 N N . PHE A 1 238 ? -13.485 -0.271 -31.236 1.00 81.25 238 PHE A N 1
ATOM 1952 C CA . PHE A 1 238 ? -13.667 -0.333 -29.772 1.00 81.25 238 PHE A CA 1
ATOM 1953 C C . PHE A 1 238 ? -13.431 0.979 -29.016 1.00 81.25 238 PHE A C 1
ATOM 1955 O O . PHE A 1 238 ? -13.838 1.086 -27.853 1.00 81.25 238 PHE A O 1
ATOM 1962 N N . TYR A 1 239 ? -12.739 1.951 -29.616 1.00 81.06 239 TYR A N 1
ATOM 1963 C CA . TYR A 1 239 ? -12.247 3.146 -28.917 1.00 81.06 239 TYR A CA 1
ATOM 1964 C C . TYR A 1 239 ? -12.549 4.463 -29.644 1.00 81.06 239 TYR A C 1
ATOM 1966 O O . TYR A 1 239 ? -12.045 5.494 -29.200 1.00 81.06 239 TYR A O 1
ATOM 1974 N N . SER A 1 240 ? -13.395 4.468 -30.682 1.00 77.31 240 SER A N 1
ATOM 1975 C CA . SER A 1 240 ? -13.728 5.664 -31.473 1.00 77.31 240 SER A CA 1
ATOM 1976 C C . SER A 1 240 ? -14.092 6.859 -30.588 1.00 77.31 240 SER A C 1
ATOM 1978 O O . SER A 1 240 ? -13.449 7.903 -30.657 1.00 77.31 240 SER A O 1
ATOM 1980 N N . ASP A 1 241 ? -15.040 6.671 -29.670 1.00 76.31 241 ASP A N 1
ATOM 1981 C CA . ASP A 1 241 ? -15.543 7.737 -28.799 1.00 76.31 241 ASP A CA 1
ATOM 1982 C C . ASP A 1 241 ? -14.469 8.225 -27.818 1.00 76.31 241 ASP A C 1
ATOM 1984 O O . ASP A 1 241 ? -14.317 9.421 -27.591 1.00 76.31 241 ASP A O 1
ATOM 1988 N N . ARG A 1 242 ? -13.656 7.307 -27.275 1.00 75.19 242 ARG A N 1
ATOM 1989 C CA . ARG A 1 242 ? -12.570 7.651 -26.339 1.00 75.19 242 ARG A CA 1
ATOM 1990 C C . ARG A 1 242 ? -11.444 8.423 -27.016 1.00 75.19 242 ARG A C 1
ATOM 1992 O O . ARG A 1 242 ? -10.857 9.309 -26.398 1.00 75.19 242 ARG A O 1
ATOM 1999 N N . VAL A 1 243 ? -11.136 8.073 -28.260 1.00 75.25 243 VAL A N 1
ATOM 2000 C CA . VAL A 1 243 ? -10.146 8.774 -29.077 1.00 75.25 243 VAL A CA 1
ATOM 2001 C C . VAL A 1 243 ? -10.667 10.170 -29.435 1.00 75.25 243 VAL A C 1
ATOM 2003 O O . VAL A 1 243 ? -9.932 11.139 -29.292 1.00 75.25 243 VAL A O 1
ATOM 2006 N N . LEU A 1 244 ? -11.952 10.322 -29.771 1.00 72.62 244 LEU A N 1
ATOM 2007 C CA . LEU A 1 244 ? -12.573 11.639 -29.986 1.00 72.62 244 LEU A CA 1
ATOM 2008 C C . LEU A 1 244 ? -12.608 12.503 -28.704 1.00 72.62 244 LEU A C 1
ATOM 2010 O O . LEU A 1 244 ? -12.334 13.708 -28.758 1.00 72.62 244 LEU A O 1
ATOM 2014 N N . ASP A 1 245 ? -12.889 11.900 -27.546 1.00 72.12 245 ASP A N 1
ATOM 2015 C CA . ASP A 1 245 ? -12.912 12.570 -26.234 1.00 72.12 245 ASP A CA 1
ATOM 2016 C C . ASP A 1 245 ? -11.541 13.138 -25.828 1.00 72.12 245 ASP A C 1
ATOM 2018 O O . ASP A 1 245 ? -11.466 14.226 -25.240 1.00 72.12 245 ASP A O 1
ATOM 2022 N N . LEU A 1 246 ? -10.455 12.427 -26.162 1.00 70.44 246 LEU A N 1
ATOM 2023 C CA . LEU A 1 246 ? -9.072 12.871 -25.939 1.00 70.44 246 LEU A CA 1
ATOM 2024 C C . LEU A 1 246 ? -8.772 14.211 -26.621 1.00 70.44 246 LEU A C 1
ATOM 2026 O O . LEU A 1 246 ? -7.978 15.002 -26.117 1.00 70.44 246 LEU A O 1
ATOM 2030 N N . PHE A 1 247 ? -9.426 14.499 -27.747 1.00 67.44 247 PHE A N 1
ATOM 2031 C CA . PHE A 1 247 ? -9.159 15.707 -28.526 1.00 67.44 247 PHE A CA 1
ATOM 2032 C C . PHE A 1 247 ? -10.068 16.892 -28.180 1.00 67.44 247 PHE A C 1
ATOM 2034 O O . PHE A 1 247 ? -9.738 18.021 -28.554 1.00 67.44 247 PHE A O 1
ATOM 2041 N N . THR A 1 248 ? -11.205 16.657 -27.517 1.00 64.38 248 THR A N 1
ATOM 2042 C CA . THR A 1 248 ? -12.295 17.643 -27.387 1.00 64.38 248 THR A CA 1
ATOM 2043 C C . THR A 1 248 ? -12.464 18.215 -25.978 1.00 64.38 248 THR A C 1
ATOM 2045 O O . THR A 1 248 ? -12.707 19.416 -25.853 1.00 64.38 248 THR A O 1
ATOM 2048 N N . VAL A 1 249 ? -12.355 17.398 -24.918 1.00 56.16 249 VAL A N 1
ATOM 2049 C CA . VAL A 1 249 ? -12.861 17.782 -23.578 1.00 56.16 249 VAL A CA 1
ATOM 2050 C C . VAL A 1 249 ? -11.851 17.600 -22.435 1.00 56.16 249 VAL A C 1
ATOM 2052 O O . VAL A 1 249 ? -11.975 18.282 -21.415 1.00 56.16 249 VAL A O 1
ATOM 2055 N N . LYS A 1 250 ? -10.839 16.728 -22.555 1.00 52.62 250 LYS A N 1
ATOM 2056 C CA . LYS A 1 250 ? -9.921 16.416 -21.438 1.00 52.62 250 LYS A CA 1
ATOM 2057 C C . LYS A 1 250 ? -8.461 16.713 -21.768 1.00 52.62 250 LYS A C 1
ATOM 2059 O O . LYS A 1 250 ? -7.950 16.293 -22.793 1.00 52.62 250 LYS A O 1
ATOM 2064 N N . ALA A 1 251 ? -7.773 17.373 -20.836 1.00 54.44 251 ALA A N 1
ATOM 2065 C CA . ALA A 1 251 ? -6.317 17.535 -20.818 1.00 54.44 251 ALA A CA 1
ATOM 2066 C C . ALA A 1 251 ? -5.617 16.215 -20.431 1.00 54.44 251 ALA A C 1
ATOM 2068 O O . ALA A 1 251 ? -4.946 16.140 -19.403 1.00 54.44 251 ALA A O 1
ATOM 2069 N N . GLN A 1 252 ? -5.879 15.136 -21.171 1.00 63.41 252 GLN A N 1
ATOM 2070 C CA . GLN A 1 252 ? -5.186 13.861 -20.999 1.00 63.41 252 GLN A CA 1
ATOM 2071 C C . GLN A 1 252 ? -4.266 13.640 -22.197 1.00 63.41 252 GLN A C 1
ATOM 2073 O O . GLN A 1 252 ? -4.729 13.574 -23.330 1.00 63.41 252 GLN A O 1
ATOM 2078 N N . ASP A 1 253 ? -2.968 13.510 -21.929 1.00 72.81 253 ASP A N 1
ATOM 2079 C CA . ASP A 1 253 ? -1.931 13.345 -22.958 1.00 72.81 253 ASP A CA 1
ATOM 2080 C C . ASP A 1 253 ? -1.689 11.868 -23.333 1.00 72.81 253 ASP A C 1
ATOM 2082 O O . ASP A 1 253 ? -0.755 11.543 -24.068 1.00 72.81 253 ASP A O 1
ATOM 2086 N N . PHE A 1 254 ? -2.522 10.954 -22.821 1.00 82.88 254 PHE A N 1
ATOM 2087 C CA . PHE A 1 254 ? -2.382 9.517 -23.038 1.00 82.88 254 PHE A CA 1
ATOM 2088 C C . PHE A 1 254 ? -3.719 8.781 -23.168 1.00 82.88 254 PHE A C 1
ATOM 2090 O O . PHE A 1 254 ? -4.711 9.140 -22.532 1.00 82.88 254 PHE A O 1
ATOM 2097 N N . LEU A 1 255 ? -3.714 7.687 -23.934 1.00 85.94 255 LEU A N 1
ATOM 2098 C CA . LEU A 1 255 ? -4.836 6.757 -24.083 1.00 85.94 255 LEU A CA 1
ATOM 2099 C C . LEU A 1 255 ? -4.549 5.454 -23.332 1.00 85.94 255 LEU A C 1
ATOM 2101 O O . LEU A 1 255 ? -3.493 4.861 -23.516 1.00 85.94 255 LEU A O 1
ATOM 2105 N N . VAL A 1 256 ? -5.508 4.974 -22.533 1.00 87.12 256 VAL A N 1
ATOM 2106 C CA . VAL A 1 256 ? -5.415 3.660 -21.874 1.00 87.12 256 VAL A CA 1
ATOM 2107 C C . VAL A 1 256 ? -6.215 2.618 -22.655 1.00 87.12 256 VAL A C 1
ATOM 2109 O O . VAL A 1 256 ? -7.443 2.722 -22.783 1.00 87.12 256 VAL A O 1
ATOM 2112 N N . VAL A 1 257 ? -5.511 1.602 -23.140 1.00 89.19 257 VAL A N 1
ATOM 2113 C CA . VAL A 1 257 ? -6.027 0.457 -23.889 1.00 89.19 257 VAL A CA 1
ATOM 2114 C C . VAL A 1 257 ? -6.094 -0.766 -22.977 1.00 89.19 257 VAL A C 1
ATOM 2116 O O . VAL A 1 257 ? -5.174 -1.045 -22.212 1.00 89.19 257 VAL A O 1
ATOM 2119 N N . ASP A 1 258 ? -7.205 -1.494 -23.056 1.00 88.38 258 ASP A N 1
ATOM 2120 C CA . ASP A 1 258 ? -7.421 -2.732 -22.308 1.00 88.38 258 ASP A CA 1
ATOM 2121 C C . ASP A 1 258 ? -6.911 -3.908 -23.141 1.00 88.38 258 ASP A C 1
ATOM 2123 O O . ASP A 1 258 ? -7.416 -4.173 -24.238 1.00 88.38 258 ASP A O 1
ATOM 2127 N N . PHE A 1 259 ? -5.905 -4.606 -22.620 1.00 88.88 259 PHE A N 1
ATOM 2128 C CA . PHE A 1 259 ? -5.275 -5.730 -23.296 1.00 88.88 259 PHE A CA 1
ATOM 2129 C C . PHE A 1 259 ? -6.254 -6.885 -23.541 1.00 88.88 259 PHE A C 1
ATOM 2131 O O . PHE A 1 259 ? -6.167 -7.533 -24.580 1.00 88.88 259 PHE A O 1
ATOM 2138 N N . GLN A 1 260 ? -7.240 -7.114 -22.665 1.00 87.88 260 GLN A N 1
ATOM 2139 C CA . GLN A 1 260 ? -8.214 -8.198 -22.867 1.00 87.88 260 GLN A CA 1
ATOM 2140 C C . GLN A 1 260 ? -9.087 -7.965 -24.103 1.00 87.88 260 GLN A C 1
ATOM 2142 O O . GLN A 1 260 ? -9.432 -8.906 -24.819 1.00 87.88 260 GLN A O 1
ATOM 2147 N N . LYS A 1 261 ? -9.405 -6.700 -24.403 1.00 87.06 261 LYS A N 1
ATOM 2148 C CA . LYS A 1 261 ? -10.124 -6.353 -25.634 1.00 87.06 261 LYS A CA 1
ATOM 2149 C C . LYS A 1 261 ? -9.254 -6.583 -26.861 1.00 87.06 261 LYS A C 1
ATOM 2151 O O . LYS A 1 261 ? -9.742 -7.136 -27.845 1.00 87.06 261 LYS A O 1
ATOM 2156 N N . LEU A 1 262 ? -7.975 -6.213 -26.787 1.00 88.25 262 LEU A N 1
ATOM 2157 C CA . LEU A 1 262 ? -7.020 -6.467 -27.864 1.00 88.25 262 LEU A CA 1
ATOM 2158 C C . LEU A 1 262 ? -6.874 -7.970 -28.131 1.00 88.25 262 LEU A C 1
ATOM 2160 O O . LEU A 1 262 ? -6.978 -8.393 -29.277 1.00 88.25 262 LEU A O 1
ATOM 2164 N N . LEU A 1 263 ? -6.740 -8.771 -27.072 1.00 88.12 263 LEU A N 1
ATOM 2165 C CA . LEU A 1 263 ? -6.660 -10.228 -27.144 1.00 88.12 263 LEU A CA 1
ATOM 2166 C C . LEU A 1 263 ? -7.906 -10.844 -27.794 1.00 88.12 263 LEU A C 1
ATOM 2168 O O . LEU A 1 263 ? -7.785 -11.776 -28.582 1.00 88.12 263 LEU A O 1
ATOM 2172 N N . SER A 1 264 ? -9.098 -10.310 -27.504 1.00 87.94 264 SER A N 1
ATOM 2173 C CA . SER A 1 264 ? -10.348 -10.786 -28.115 1.00 87.94 264 SER A CA 1
ATOM 2174 C C . SER A 1 264 ? -10.487 -10.434 -29.601 1.00 87.94 264 SER A C 1
ATOM 2176 O O . SER A 1 264 ? -11.157 -11.154 -30.336 1.00 87.94 264 SER A O 1
ATOM 2178 N N . PHE A 1 265 ? -9.867 -9.335 -30.039 1.00 89.56 265 PHE A N 1
ATOM 2179 C CA . PHE A 1 265 ? -9.944 -8.849 -31.415 1.00 89.56 265 PHE A CA 1
ATOM 2180 C C . PHE A 1 265 ? -8.865 -9.467 -32.309 1.00 89.56 265 PHE A C 1
ATOM 2182 O O . PHE A 1 265 ? -9.172 -10.004 -33.370 1.00 89.56 265 PHE A O 1
ATOM 2189 N N . ALA A 1 266 ? -7.606 -9.392 -31.876 1.00 89.06 266 ALA A N 1
ATOM 2190 C CA . ALA A 1 266 ? -6.440 -9.849 -32.620 1.00 89.06 266 ALA A CA 1
ATOM 2191 C C . ALA A 1 266 ? -5.425 -10.498 -31.659 1.00 89.06 266 ALA A C 1
ATOM 2193 O O . ALA A 1 266 ? -4.541 -9.808 -31.139 1.00 89.06 266 ALA A O 1
ATOM 2194 N N . PRO A 1 267 ? -5.521 -11.823 -31.427 1.00 89.00 267 PRO A N 1
ATOM 2195 C CA . PRO A 1 267 ? -4.618 -12.541 -30.530 1.00 89.00 267 PRO A CA 1
ATOM 2196 C C . PRO A 1 267 ? -3.140 -12.407 -30.915 1.00 89.00 267 PRO A C 1
ATOM 2198 O O . PRO A 1 267 ? -2.302 -12.193 -30.047 1.00 89.00 267 PRO A O 1
ATOM 2201 N N . GLU A 1 268 ? -2.833 -12.450 -32.214 1.00 87.50 268 GLU A N 1
ATOM 2202 C CA . GLU A 1 268 ? -1.466 -12.320 -32.739 1.00 87.50 268 GLU A CA 1
ATOM 2203 C C . GLU A 1 268 ? -0.851 -10.953 -32.398 1.00 87.50 268 GLU A C 1
ATOM 2205 O O . GLU A 1 268 ? 0.295 -10.864 -31.964 1.00 87.50 268 GLU A O 1
ATOM 2210 N N . LEU A 1 269 ? -1.636 -9.876 -32.520 1.00 88.38 269 LEU A N 1
ATOM 2211 C CA . LEU A 1 269 ? -1.202 -8.521 -32.168 1.00 88.38 269 LEU A CA 1
ATOM 2212 C C . LEU A 1 269 ? -0.983 -8.375 -30.654 1.00 88.38 269 LEU A C 1
ATOM 2214 O O . LEU A 1 269 ? -0.049 -7.698 -30.224 1.00 88.38 269 LEU A O 1
ATOM 2218 N N . ALA A 1 270 ? -1.828 -9.023 -29.849 1.00 88.56 270 ALA A N 1
ATOM 2219 C CA . ALA A 1 270 ? -1.699 -9.042 -28.396 1.00 88.56 270 ALA A CA 1
ATOM 2220 C C . ALA A 1 270 ? -0.450 -9.817 -27.935 1.00 88.56 270 ALA A C 1
ATOM 2222 O O . ALA A 1 270 ? 0.260 -9.355 -27.044 1.00 88.56 270 ALA A O 1
ATOM 2223 N N . GLU A 1 271 ? -0.141 -10.957 -28.557 1.00 90.00 271 GLU A N 1
ATOM 2224 C CA . GLU A 1 271 ? 1.075 -11.727 -28.265 1.00 90.00 271 GLU A CA 1
ATOM 2225 C C . GLU A 1 271 ? 2.337 -10.945 -28.652 1.00 90.00 271 GLU A C 1
ATOM 2227 O O . GLU A 1 271 ? 3.253 -10.804 -27.837 1.00 90.00 271 GLU A O 1
ATOM 2232 N N . ARG A 1 272 ? 2.344 -10.322 -29.840 1.00 89.88 272 ARG A N 1
ATOM 2233 C CA . ARG A 1 272 ? 3.450 -9.450 -30.268 1.00 89.88 272 ARG A CA 1
ATOM 2234 C C . ARG A 1 272 ? 3.652 -8.253 -29.348 1.00 89.88 272 ARG A C 1
ATOM 2236 O O . ARG A 1 272 ? 4.791 -7.874 -29.117 1.00 89.88 272 ARG A O 1
ATOM 2243 N N . LEU A 1 273 ? 2.593 -7.676 -28.778 1.00 91.69 273 LEU A N 1
ATOM 2244 C CA . LEU A 1 273 ? 2.722 -6.592 -27.798 1.00 91.69 273 LEU A CA 1
ATOM 2245 C C . LEU A 1 273 ? 3.462 -7.037 -26.523 1.00 91.69 273 LEU A C 1
ATOM 2247 O O . LEU A 1 273 ? 4.160 -6.234 -25.907 1.00 91.69 273 LEU A O 1
ATOM 2251 N N . VAL A 1 274 ? 3.309 -8.297 -26.106 1.00 91.62 274 VAL A N 1
ATOM 2252 C CA . VAL A 1 274 ? 4.002 -8.833 -24.925 1.00 91.62 274 VAL A CA 1
ATOM 2253 C C . VAL A 1 274 ? 5.468 -9.138 -25.232 1.00 91.62 274 VAL A C 1
ATOM 2255 O O . VAL A 1 274 ? 6.330 -8.844 -24.401 1.00 91.62 274 VAL A O 1
ATOM 2258 N N . GLU A 1 275 ? 5.750 -9.704 -26.406 1.00 90.56 275 GLU A N 1
ATOM 2259 C CA . GLU A 1 275 ? 7.103 -10.092 -26.829 1.00 90.56 275 GLU A CA 1
ATOM 2260 C C . GLU A 1 275 ? 7.950 -8.903 -27.323 1.00 90.56 275 GLU A C 1
ATOM 2262 O O . GLU A 1 275 ? 9.118 -8.792 -26.958 1.00 90.56 275 GLU A O 1
ATOM 2267 N N . GLU A 1 276 ? 7.359 -7.991 -28.101 1.00 90.81 276 GLU A N 1
ATOM 2268 C CA . GLU A 1 276 ? 8.004 -6.834 -28.744 1.00 90.81 276 GLU A CA 1
ATOM 2269 C C . GLU A 1 276 ? 7.272 -5.511 -28.416 1.00 90.81 276 GLU A C 1
ATOM 2271 O O . GLU A 1 276 ? 6.788 -4.809 -29.314 1.00 90.81 276 GLU A O 1
ATOM 2276 N N . PRO A 1 277 ? 7.179 -5.119 -27.130 1.00 91.25 277 PRO A N 1
ATOM 2277 C CA . PRO A 1 277 ? 6.350 -3.992 -26.714 1.00 91.25 277 PRO A CA 1
ATOM 2278 C C . PRO A 1 277 ? 6.737 -2.665 -27.360 1.00 91.25 277 PRO A C 1
ATOM 2280 O O . PRO A 1 277 ? 5.855 -1.911 -27.743 1.00 91.25 277 PRO A O 1
ATOM 2283 N N . GLU A 1 278 ? 8.027 -2.362 -27.512 1.00 87.19 278 GLU A N 1
ATOM 2284 C CA . GLU A 1 278 ? 8.472 -1.081 -28.082 1.00 87.19 278 GLU A CA 1
ATOM 2285 C C . GLU A 1 278 ? 7.929 -0.852 -29.495 1.00 87.19 278 GLU A C 1
ATOM 2287 O O . GLU A 1 278 ? 7.396 0.214 -29.804 1.00 87.19 278 GLU A O 1
ATOM 2292 N N . PHE A 1 279 ? 8.058 -1.871 -30.347 1.00 87.38 279 PHE A N 1
ATOM 2293 C CA . PHE A 1 279 ? 7.684 -1.785 -31.752 1.00 87.38 279 PHE A CA 1
ATOM 2294 C C . PHE A 1 279 ? 6.168 -1.648 -31.902 1.00 87.38 279 PHE A C 1
ATOM 2296 O O . PHE A 1 279 ? 5.687 -0.796 -32.653 1.00 87.38 279 PHE A O 1
ATOM 2303 N N . VAL A 1 280 ? 5.412 -2.428 -31.124 1.00 90.38 280 VAL A N 1
ATOM 2304 C CA . VAL A 1 280 ? 3.948 -2.406 -31.164 1.00 90.38 280 VAL A CA 1
ATOM 2305 C C . VAL A 1 280 ? 3.385 -1.143 -30.509 1.00 90.38 280 VAL A C 1
ATOM 2307 O O . VAL A 1 280 ? 2.502 -0.521 -31.091 1.00 90.38 280 VAL A O 1
ATOM 2310 N N . ILE A 1 281 ? 3.902 -0.695 -29.357 1.00 91.00 281 ILE A N 1
ATOM 2311 C CA . ILE A 1 281 ? 3.475 0.569 -28.724 1.00 91.00 281 ILE A CA 1
ATOM 2312 C C . ILE A 1 281 ? 3.657 1.727 -29.712 1.00 91.00 281 ILE A C 1
ATOM 2314 O O . ILE A 1 281 ? 2.725 2.505 -29.908 1.00 91.00 281 ILE A O 1
ATOM 2318 N N . HIS A 1 282 ? 4.801 1.792 -30.402 1.00 89.19 282 HIS A N 1
ATOM 2319 C CA . HIS A 1 282 ? 5.051 2.833 -31.396 1.00 89.19 282 HIS A CA 1
ATOM 2320 C C . HIS A 1 282 ? 4.083 2.760 -32.591 1.00 89.19 282 HIS A C 1
ATOM 2322 O O . HIS A 1 282 ? 3.593 3.789 -33.062 1.00 89.19 282 HIS A O 1
ATOM 2328 N N . ALA A 1 283 ? 3.737 1.552 -33.050 1.00 89.19 283 ALA A N 1
ATOM 2329 C CA . ALA A 1 283 ? 2.721 1.365 -34.086 1.00 89.19 283 ALA A CA 1
ATOM 2330 C C . ALA A 1 283 ? 1.331 1.852 -33.628 1.00 89.19 283 ALA A C 1
ATOM 2332 O O . ALA A 1 283 ? 0.607 2.485 -34.401 1.00 89.19 283 ALA A O 1
ATOM 2333 N N . PHE A 1 284 ? 0.964 1.618 -32.364 1.00 90.56 284 PHE A N 1
ATOM 2334 C CA . PHE A 1 284 ? -0.289 2.113 -31.784 1.00 90.56 284 PHE A CA 1
ATOM 2335 C C . PHE A 1 284 ? -0.304 3.641 -31.652 1.00 90.56 284 PHE A C 1
ATOM 2337 O O . PHE A 1 284 ? -1.308 4.265 -31.993 1.00 90.56 284 PHE A O 1
ATOM 2344 N N . GLU A 1 285 ? 0.793 4.261 -31.212 1.00 89.31 285 GLU A N 1
ATOM 2345 C CA . GLU A 1 285 ? 0.924 5.726 -31.169 1.00 89.31 285 GLU A CA 1
ATOM 2346 C C . GLU A 1 285 ? 0.760 6.332 -32.570 1.00 89.31 285 GLU A C 1
ATOM 2348 O O . GLU A 1 285 ? -0.035 7.257 -32.769 1.00 89.31 285 GLU A O 1
ATOM 2353 N N . ARG A 1 286 ? 1.409 5.732 -33.577 1.00 88.00 286 ARG A N 1
ATOM 2354 C CA . ARG A 1 286 ? 1.271 6.151 -34.975 1.00 88.00 286 ARG A CA 1
ATOM 2355 C C . ARG A 1 286 ? -0.150 5.960 -35.511 1.00 88.00 286 ARG A C 1
ATOM 2357 O O . ARG A 1 286 ? -0.636 6.796 -36.273 1.00 88.00 286 ARG A O 1
ATOM 2364 N N . ALA A 1 287 ? -0.846 4.902 -35.103 1.00 87.19 287 ALA A N 1
ATOM 2365 C CA . ALA A 1 287 ? -2.240 4.682 -35.480 1.00 87.19 287 ALA A CA 1
ATOM 2366 C C . ALA A 1 287 ? -3.182 5.761 -34.910 1.00 87.19 287 ALA A C 1
ATOM 2368 O O . ALA A 1 287 ? -4.104 6.189 -35.607 1.00 87.19 287 ALA A O 1
ATOM 2369 N N . VAL A 1 288 ? -2.933 6.261 -33.691 1.00 84.81 288 VAL A N 1
ATOM 2370 C CA . VAL A 1 288 ? -3.689 7.394 -33.116 1.00 84.81 288 VAL A CA 1
ATOM 2371 C C . VAL A 1 288 ? -3.453 8.682 -33.911 1.00 84.81 288 VAL A C 1
ATOM 2373 O O . VAL A 1 288 ? -4.382 9.465 -34.120 1.00 84.81 288 VAL A O 1
ATOM 2376 N N . GLU A 1 289 ? -2.230 8.911 -34.391 1.00 83.38 289 GLU A N 1
ATOM 2377 C CA . GLU A 1 289 ? -1.920 10.049 -35.267 1.00 83.38 289 GLU A CA 1
ATOM 2378 C C . GLU A 1 289 ? -2.654 9.964 -36.608 1.00 83.38 289 GLU A C 1
ATOM 2380 O O . GLU A 1 289 ? -3.206 10.965 -37.067 1.00 83.38 289 GLU A O 1
ATOM 2385 N N . LEU A 1 290 ? -2.710 8.779 -37.222 1.00 83.62 290 LEU A N 1
ATOM 2386 C CA . LEU A 1 290 ? -3.469 8.566 -38.459 1.00 83.62 290 LEU A CA 1
ATOM 2387 C C . LEU A 1 290 ? -4.972 8.783 -38.248 1.00 83.62 290 LEU A C 1
ATOM 2389 O O . LEU A 1 290 ? -5.621 9.425 -39.071 1.00 83.62 290 LEU A O 1
ATOM 2393 N N . PHE A 1 291 ? -5.512 8.344 -37.110 1.00 81.12 291 PHE A N 1
ATOM 2394 C CA . PHE A 1 291 ? -6.908 8.594 -36.743 1.00 81.12 291 PHE A CA 1
ATOM 2395 C C . PHE A 1 291 ? -7.229 10.095 -36.646 1.00 81.12 291 PHE A C 1
ATOM 2397 O O . PHE A 1 291 ? -8.286 10.530 -37.101 1.00 81.12 291 PHE A O 1
ATOM 2404 N N . GLN A 1 292 ? -6.300 10.915 -36.136 1.00 75.25 292 GLN A N 1
ATOM 2405 C CA . GLN A 1 292 ? -6.450 12.380 -36.137 1.00 75.25 292 GLN A CA 1
ATOM 2406 C C . GLN A 1 292 ? -6.469 12.979 -37.549 1.00 75.25 292 GLN A C 1
ATOM 2408 O O . GLN A 1 292 ? -7.145 13.981 -37.784 1.00 75.25 292 GLN A O 1
ATOM 2413 N N . GLN A 1 293 ? -5.708 12.410 -38.480 1.00 77.56 293 GLN A N 1
ATOM 2414 C CA . GLN A 1 293 ? -5.639 12.916 -39.850 1.00 77.56 293 GLN A CA 1
ATOM 2415 C C . GLN A 1 293 ? -6.911 12.581 -40.636 1.00 77.56 293 GLN A C 1
ATOM 2417 O O . GLN A 1 293 ? -7.447 13.457 -41.315 1.00 77.56 293 GLN A O 1
ATOM 2422 N N . GLU A 1 294 ? -7.411 11.348 -40.516 1.00 75.88 294 GLU A N 1
ATOM 2423 C CA . GLU A 1 294 ? -8.554 10.871 -41.303 1.00 75.88 294 GLU A CA 1
ATOM 2424 C C . GLU A 1 294 ? -9.911 11.352 -40.767 1.00 75.88 294 GLU A C 1
ATOM 2426 O O . GLU A 1 294 ? -10.705 11.890 -41.535 1.00 75.88 294 GLU A O 1
ATOM 2431 N N . GLU A 1 295 ? -10.185 11.210 -39.465 1.00 68.31 295 GLU A N 1
ATOM 2432 C CA . GLU A 1 295 ? -11.526 11.473 -38.906 1.00 68.31 295 GLU A CA 1
ATOM 2433 C C . GLU A 1 295 ? -11.737 12.954 -38.528 1.00 68.31 295 GLU A C 1
ATOM 2435 O O . GLU A 1 295 ? -12.858 13.460 -38.566 1.00 68.31 295 GLU A O 1
ATOM 2440 N N . MET A 1 296 ? -10.664 13.683 -38.192 1.00 61.47 296 MET A N 1
ATOM 2441 C CA . MET A 1 296 ? -10.728 15.105 -37.800 1.00 61.47 296 MET A CA 1
ATOM 2442 C C . MET A 1 296 ? -10.255 16.071 -38.900 1.00 61.47 296 MET A C 1
ATOM 2444 O O . MET A 1 296 ? -10.234 17.281 -38.667 1.00 61.47 296 MET A O 1
ATOM 2448 N N . PHE A 1 297 ? -9.857 15.566 -40.078 1.00 65.62 297 PHE A N 1
ATOM 2449 C CA . PHE A 1 297 ? -9.329 16.354 -41.205 1.00 65.62 297 PHE A CA 1
ATOM 2450 C C . PHE A 1 297 ? -8.214 17.345 -40.812 1.00 65.62 297 PHE A C 1
ATOM 2452 O O . PHE A 1 297 ? -8.112 18.442 -41.374 1.00 65.62 297 PHE A O 1
ATOM 2459 N N . ARG A 1 298 ? -7.374 16.994 -39.828 1.00 63.53 298 ARG A N 1
ATOM 2460 C CA . ARG A 1 298 ? -6.261 17.857 -39.414 1.00 63.53 298 ARG A CA 1
ATOM 2461 C C . ARG A 1 298 ? -5.107 17.774 -40.399 1.00 63.53 298 ARG A C 1
ATOM 2463 O O . ARG A 1 298 ? -4.757 16.704 -40.894 1.00 63.53 298 ARG A O 1
ATOM 2470 N N . LYS A 1 299 ? -4.465 18.918 -40.638 1.00 63.88 299 LYS A N 1
ATOM 2471 C CA . LYS A 1 299 ? -3.205 18.952 -41.386 1.00 63.88 299 LYS A CA 1
ATOM 2472 C C . LYS A 1 299 ? -2.109 18.242 -40.576 1.00 63.88 299 LYS A C 1
ATOM 2474 O O . LYS A 1 299 ? -2.145 18.315 -39.348 1.00 63.88 299 LYS A O 1
ATOM 2479 N N . PRO A 1 300 ? -1.102 17.629 -41.227 1.00 62.03 300 PRO A N 1
ATOM 2480 C CA . PRO A 1 300 ? 0.000 16.945 -40.542 1.00 62.03 300 PRO A CA 1
ATOM 2481 C C . PRO A 1 300 ? 0.715 17.799 -39.481 1.00 62.03 300 PRO A C 1
ATOM 2483 O O . PRO A 1 300 ? 1.211 17.266 -38.498 1.00 62.03 300 PRO A O 1
ATOM 2486 N N . GLU A 1 301 ? 0.724 19.121 -39.657 1.00 58.59 301 GLU A N 1
ATOM 2487 C CA . GLU A 1 301 ? 1.363 20.100 -38.767 1.00 58.59 301 GLU A CA 1
ATOM 2488 C C . GLU A 1 301 ? 0.576 20.375 -37.465 1.00 58.59 301 GLU A C 1
ATOM 2490 O O . GLU A 1 301 ? 1.125 20.946 -36.527 1.00 58.59 301 GLU A O 1
ATOM 2495 N N . GLU A 1 302 ? -0.697 19.964 -37.383 1.00 60.84 302 GLU A N 1
ATOM 2496 C CA . GLU A 1 302 ? -1.587 20.165 -36.220 1.00 60.84 302 GLU A CA 1
ATOM 2497 C C . GLU A 1 302 ? -1.850 18.868 -35.428 1.00 60.84 302 GLU A C 1
ATOM 2499 O O . GLU A 1 302 ? -2.649 18.848 -34.479 1.00 60.84 302 GLU A O 1
ATOM 2504 N N . VAL A 1 303 ? -1.212 17.764 -35.831 1.00 65.00 303 VAL A N 1
ATOM 2505 C CA . VAL A 1 303 ? -1.331 16.465 -35.163 1.00 65.00 303 VAL A CA 1
ATOM 2506 C C . VAL A 1 303 ? -0.555 16.512 -33.854 1.00 65.00 303 VAL A C 1
ATOM 2508 O O . VAL A 1 303 ? 0.629 16.842 -33.825 1.00 65.00 303 VAL A O 1
ATOM 2511 N N . LYS A 1 304 ? -1.232 16.186 -32.754 1.00 69.44 304 LYS A N 1
ATOM 2512 C CA . LYS A 1 304 ? -0.583 16.061 -31.448 1.00 69.44 304 LYS A CA 1
ATOM 2513 C C . LYS A 1 304 ? -0.142 14.615 -31.247 1.00 69.44 304 LYS A C 1
ATOM 2515 O O . LYS A 1 304 ? -0.902 13.696 -31.552 1.00 69.44 304 LYS A O 1
ATOM 2520 N N . HIS A 1 305 ? 1.054 14.430 -30.703 1.00 75.69 305 HIS A N 1
ATOM 2521 C CA . HIS A 1 305 ? 1.537 13.122 -30.273 1.00 75.69 305 HIS A CA 1
ATOM 2522 C C . HIS A 1 305 ? 0.878 12.742 -28.943 1.00 75.69 305 HIS A C 1
ATOM 2524 O O . HIS A 1 305 ? 0.869 13.545 -28.010 1.00 75.69 305 HIS A O 1
ATOM 2530 N N . PHE A 1 306 ? 0.338 11.527 -28.864 1.00 79.62 306 PHE A N 1
ATOM 2531 C CA . PHE A 1 306 ? -0.258 10.972 -27.648 1.00 79.62 306 PHE A CA 1
ATOM 2532 C C . PHE A 1 306 ? 0.432 9.663 -27.304 1.00 79.62 306 PHE A C 1
ATOM 2534 O O . PHE A 1 306 ? 0.655 8.840 -28.190 1.00 79.62 306 PHE A O 1
ATOM 2541 N N . LYS A 1 307 ? 0.722 9.459 -26.017 1.00 85.50 307 LYS A N 1
ATOM 2542 C CA . LYS A 1 307 ? 1.269 8.183 -25.545 1.00 85.50 307 LYS A CA 1
ATOM 2543 C C . LYS A 1 307 ? 0.151 7.149 -25.430 1.00 85.50 307 LYS A C 1
ATOM 2545 O O . LYS A 1 307 ? -0.956 7.465 -24.979 1.00 85.50 307 LYS A O 1
ATOM 2550 N N . VAL A 1 308 ? 0.434 5.905 -25.805 1.00 88.25 308 VAL A N 1
ATOM 2551 C CA . VAL A 1 308 ? -0.507 4.789 -25.622 1.00 88.25 308 VAL A CA 1
ATOM 2552 C C . VAL A 1 308 ? -0.040 3.910 -24.466 1.00 88.25 308 VAL A C 1
ATOM 2554 O O . VAL A 1 308 ? 1.107 3.462 -24.395 1.00 88.25 308 VAL A O 1
ATOM 2557 N N . HIS A 1 309 ? -0.952 3.672 -23.533 1.00 90.62 309 HIS A N 1
ATOM 2558 C CA . HIS A 1 309 ? -0.721 2.887 -22.335 1.00 90.62 309 HIS A CA 1
ATOM 2559 C C . HIS A 1 309 ? -1.596 1.640 -22.333 1.00 90.62 309 HIS A C 1
ATOM 2561 O O . HIS A 1 309 ? -2.766 1.701 -22.707 1.00 90.62 309 HIS A O 1
ATOM 2567 N N . PHE A 1 310 ? -1.051 0.522 -21.867 1.00 90.69 310 PHE A N 1
ATOM 2568 C CA . PHE A 1 310 ? -1.737 -0.765 -21.832 1.00 90.69 310 PHE A CA 1
ATOM 2569 C C . PHE A 1 310 ? -1.999 -1.209 -20.392 1.00 90.69 310 PHE A C 1
ATOM 2571 O O . PHE A 1 310 ? -1.121 -1.152 -19.526 1.00 90.69 310 PHE A O 1
ATOM 2578 N N . ALA A 1 311 ? -3.219 -1.669 -20.136 1.00 88.38 311 ALA A N 1
ATOM 2579 C CA . ALA A 1 311 ? -3.661 -2.177 -18.841 1.00 88.38 311 ALA A CA 1
ATOM 2580 C C . ALA A 1 311 ? -4.271 -3.579 -18.984 1.00 88.38 311 ALA A C 1
ATOM 2582 O O . ALA A 1 311 ? -4.729 -3.945 -20.068 1.00 88.38 311 ALA A O 1
ATOM 2583 N N . ASN A 1 312 ? -4.338 -4.325 -17.875 1.00 83.81 312 ASN A N 1
ATOM 2584 C CA . ASN A 1 312 ? -5.074 -5.588 -17.765 1.00 83.81 312 ASN A CA 1
ATOM 2585 C C . ASN A 1 312 ? -4.539 -6.717 -18.668 1.00 83.81 312 ASN A C 1
ATOM 2587 O O . ASN A 1 312 ? -5.293 -7.387 -19.379 1.00 83.81 312 ASN A O 1
ATOM 2591 N N . LEU A 1 313 ? -3.226 -6.960 -18.620 1.00 85.69 313 LEU A N 1
ATOM 2592 C CA . LEU A 1 313 ? -2.583 -8.059 -19.356 1.00 85.69 313 LEU A CA 1
ATOM 2593 C C . LEU A 1 313 ? -3.107 -9.430 -18.895 1.00 85.69 313 LEU A C 1
ATOM 2595 O O . LEU A 1 313 ? -3.029 -10.414 -19.626 1.00 85.69 313 LEU A O 1
ATOM 2599 N N . GLY A 1 314 ? -3.658 -9.502 -17.681 1.00 76.31 314 GLY A N 1
ATOM 2600 C CA . GLY A 1 314 ? -4.261 -10.704 -17.102 1.00 76.31 314 GLY A CA 1
ATOM 2601 C C . GLY A 1 314 ? -3.241 -11.577 -16.371 1.00 76.31 314 GLY A C 1
ATOM 2602 O O . GLY A 1 314 ? -3.550 -12.130 -15.315 1.00 76.31 314 GLY A O 1
ATOM 2603 N N . SER A 1 315 ? -1.996 -11.639 -16.856 1.00 81.94 315 SER A N 1
ATOM 2604 C CA . SER A 1 315 ? -0.879 -12.282 -16.157 1.00 81.94 315 SER A CA 1
ATOM 2605 C C . SER A 1 315 ? -0.181 -11.304 -15.206 1.00 81.94 315 SER A C 1
ATOM 2607 O O . SER A 1 315 ? 0.770 -10.615 -15.582 1.00 81.94 315 SER A O 1
ATOM 2609 N N . VAL A 1 316 ? -0.639 -11.262 -13.956 1.00 86.00 316 VAL A N 1
ATOM 2610 C CA . VAL A 1 316 ? -0.041 -10.418 -12.914 1.00 86.00 316 VAL A CA 1
ATOM 2611 C C . VAL A 1 316 ? 1.069 -11.177 -12.187 1.00 86.00 316 VAL A C 1
ATOM 2613 O O . VAL A 1 316 ? 0.820 -12.227 -11.594 1.00 86.00 316 VAL A O 1
ATOM 2616 N N . ILE A 1 317 ? 2.283 -10.628 -12.192 1.00 89.38 317 ILE A N 1
ATOM 2617 C CA . ILE A 1 317 ? 3.449 -11.188 -11.493 1.00 89.38 317 ILE A CA 1
ATOM 2618 C C . ILE A 1 317 ? 3.859 -10.322 -10.296 1.00 89.38 317 ILE A C 1
ATOM 2620 O O . ILE A 1 317 ? 3.524 -9.137 -10.203 1.00 89.38 317 ILE A O 1
ATOM 2624 N N . LYS A 1 318 ? 4.604 -10.907 -9.356 1.00 87.69 318 LYS A N 1
ATOM 2625 C CA . LYS A 1 318 ? 5.185 -10.179 -8.218 1.00 87.69 318 LYS A CA 1
ATOM 2626 C C . LYS A 1 318 ? 6.600 -9.699 -8.564 1.00 87.69 318 LYS A C 1
ATOM 2628 O O . LYS A 1 318 ? 7.271 -10.349 -9.372 1.00 87.69 318 LYS A O 1
ATOM 2633 N N . PRO A 1 319 ? 7.118 -8.635 -7.921 1.00 86.88 319 PRO A N 1
ATOM 2634 C CA . PRO A 1 319 ? 8.539 -8.282 -7.998 1.00 86.88 319 PRO A CA 1
ATOM 2635 C C . PRO A 1 319 ? 9.476 -9.484 -7.789 1.00 86.88 319 PRO A C 1
ATOM 2637 O O . PRO A 1 319 ? 10.466 -9.645 -8.508 1.00 86.88 319 PRO A O 1
ATOM 2640 N N . SER A 1 320 ? 9.128 -10.382 -6.862 1.00 84.50 320 SER A N 1
ATOM 2641 C CA . SER A 1 320 ? 9.872 -11.622 -6.614 1.00 84.50 320 SER A CA 1
ATOM 2642 C C . SER A 1 320 ? 9.902 -12.626 -7.768 1.00 84.50 320 SER A C 1
ATOM 2644 O O . SER A 1 320 ? 10.854 -13.412 -7.855 1.00 84.50 320 SER A O 1
ATOM 2646 N N . ASP A 1 321 ? 8.918 -12.606 -8.665 1.00 87.00 321 ASP A N 1
ATOM 2647 C CA . ASP A 1 321 ? 8.760 -13.580 -9.754 1.00 87.00 321 ASP A CA 1
ATOM 2648 C C . ASP A 1 321 ? 9.502 -13.171 -11.030 1.00 87.00 321 ASP A C 1
ATOM 2650 O O . ASP A 1 321 ? 9.603 -13.947 -11.983 1.00 87.00 321 ASP A O 1
ATOM 2654 N N . ILE A 1 322 ? 10.095 -11.975 -11.051 1.00 87.75 322 ILE A N 1
ATOM 2655 C CA . ILE A 1 322 ? 10.839 -11.473 -12.204 1.00 87.75 322 ILE A CA 1
ATOM 2656 C C . ILE A 1 322 ? 12.110 -12.319 -12.404 1.00 87.75 322 ILE A C 1
ATOM 2658 O O . ILE A 1 322 ? 12.875 -12.628 -11.480 1.00 87.75 322 ILE A O 1
ATOM 2662 N N . ARG A 1 323 ? 12.324 -12.759 -13.644 1.00 87.19 323 ARG A N 1
ATOM 2663 C CA . ARG A 1 323 ? 13.330 -13.735 -14.091 1.00 87.19 323 ARG A CA 1
ATOM 2664 C C . ARG A 1 323 ? 13.835 -13.290 -15.463 1.00 87.19 323 ARG A C 1
ATOM 2666 O O . ARG A 1 323 ? 13.219 -12.432 -16.082 1.00 87.19 323 ARG A O 1
ATOM 2673 N N . ALA A 1 324 ? 14.919 -13.898 -15.941 1.00 85.94 324 ALA A N 1
ATOM 2674 C CA . ALA A 1 324 ? 15.534 -13.549 -17.225 1.00 85.94 324 ALA A CA 1
ATOM 2675 C C . ALA A 1 324 ? 14.556 -13.651 -18.411 1.00 85.94 324 ALA A C 1
ATOM 2677 O O . ALA A 1 324 ? 14.599 -12.826 -19.308 1.00 85.94 324 ALA A O 1
ATOM 2678 N N . LYS A 1 325 ? 13.602 -14.593 -18.366 1.00 89.69 325 LYS A N 1
ATOM 2679 C CA . LYS A 1 325 ? 12.565 -14.760 -19.399 1.00 89.69 325 LYS A CA 1
ATOM 2680 C C . LYS A 1 325 ? 11.636 -13.551 -19.595 1.00 89.69 325 LYS A C 1
ATOM 2682 O O . LYS A 1 325 ? 10.912 -13.517 -20.579 1.00 89.69 325 LYS A O 1
ATOM 2687 N N . HIS A 1 326 ? 11.607 -12.622 -18.638 1.00 90.75 326 HIS A N 1
ATOM 2688 C CA . HIS A 1 326 ? 10.758 -11.431 -18.684 1.00 90.75 326 HIS A CA 1
ATOM 2689 C C . HIS A 1 326 ? 11.497 -10.201 -19.233 1.00 90.75 326 HIS A C 1
ATOM 2691 O O . HIS A 1 326 ? 10.872 -9.165 -19.414 1.00 90.75 326 HIS A O 1
ATOM 2697 N N . VAL A 1 327 ? 12.813 -10.285 -19.464 1.00 90.69 327 VAL A N 1
ATOM 2698 C CA . VAL A 1 327 ? 13.619 -9.168 -19.981 1.00 90.69 327 VAL A CA 1
ATOM 2699 C C . VAL A 1 327 ? 13.185 -8.840 -21.408 1.00 90.69 327 VAL A C 1
ATOM 2701 O O . VAL A 1 327 ? 13.024 -9.746 -22.220 1.00 90.69 327 VAL A O 1
ATOM 2704 N N . GLY A 1 328 ? 12.978 -7.554 -21.692 1.00 89.81 328 GLY A N 1
ATOM 2705 C CA . GLY A 1 328 ? 12.478 -7.054 -22.976 1.00 89.81 328 GLY A CA 1
ATOM 2706 C C . GLY A 1 328 ? 10.966 -7.197 -23.177 1.00 89.81 328 GLY A C 1
ATOM 2707 O O . GLY A 1 328 ? 10.433 -6.597 -24.101 1.00 89.81 328 GLY A O 1
ATOM 2708 N N . LYS A 1 329 ? 10.267 -7.926 -22.298 1.00 92.44 329 LYS A N 1
ATOM 2709 C CA . LYS A 1 329 ? 8.829 -8.198 -22.420 1.00 92.44 329 LYS A CA 1
ATOM 2710 C C . LYS A 1 329 ? 7.983 -7.236 -21.597 1.00 92.44 329 LYS A C 1
ATOM 2712 O O . LYS A 1 329 ? 8.441 -6.703 -20.578 1.00 92.44 329 LYS A O 1
ATOM 2717 N N . LEU A 1 330 ? 6.727 -7.072 -22.010 1.00 93.94 330 LEU A N 1
ATOM 2718 C CA . LEU A 1 330 ? 5.720 -6.340 -21.246 1.00 93.94 330 LEU A CA 1
ATOM 2719 C C . LEU A 1 330 ? 5.179 -7.222 -20.119 1.00 93.94 330 LEU A C 1
ATOM 2721 O O . LEU A 1 330 ? 4.683 -8.322 -20.357 1.00 93.94 330 LEU A O 1
ATOM 2725 N N . VAL A 1 331 ? 5.260 -6.741 -18.883 1.00 93.94 331 VAL A N 1
ATOM 2726 C CA . VAL A 1 331 ? 4.760 -7.456 -17.706 1.00 93.94 331 VAL A CA 1
ATOM 2727 C C . VAL A 1 331 ? 3.874 -6.559 -16.859 1.00 93.94 331 VAL A C 1
ATOM 2729 O O . VAL A 1 331 ? 4.102 -5.357 -16.741 1.00 93.94 331 VAL A O 1
ATOM 2732 N N . GLU A 1 332 ? 2.875 -7.162 -16.222 1.00 93.56 332 GLU A N 1
ATOM 2733 C CA . GLU A 1 332 ? 2.005 -6.487 -15.266 1.00 93.56 332 GLU A CA 1
ATOM 2734 C C . GLU A 1 332 ? 2.398 -6.907 -13.848 1.00 93.56 332 GLU A C 1
ATOM 2736 O O . GLU A 1 332 ? 2.337 -8.082 -13.484 1.00 93.56 332 GLU A O 1
ATOM 2741 N N . ILE A 1 333 ? 2.847 -5.947 -13.043 1.00 91.44 333 ILE A N 1
ATOM 2742 C CA . ILE A 1 333 ? 3.413 -6.193 -11.717 1.00 91.44 333 ILE A CA 1
ATOM 2743 C C . ILE A 1 333 ? 2.488 -5.620 -10.654 1.00 91.44 333 ILE A C 1
ATOM 2745 O O . ILE A 1 333 ? 2.165 -4.434 -10.679 1.00 91.44 333 ILE A O 1
ATOM 2749 N N . ARG A 1 334 ? 2.106 -6.441 -9.673 1.00 88.56 334 ARG A N 1
ATOM 2750 C CA . ARG A 1 334 ? 1.372 -5.982 -8.485 1.00 88.56 334 ARG A CA 1
ATOM 2751 C C . ARG A 1 334 ? 2.320 -5.870 -7.301 1.00 88.56 334 ARG A C 1
ATOM 2753 O O . ARG A 1 334 ? 2.927 -6.860 -6.894 1.00 88.56 334 ARG A O 1
ATOM 2760 N N . ALA A 1 335 ? 2.433 -4.668 -6.744 1.00 88.38 335 ALA A N 1
ATOM 2761 C CA . ALA A 1 335 ? 3.397 -4.378 -5.690 1.00 88.38 335 ALA A CA 1
ATOM 2762 C C . ALA A 1 335 ? 2.993 -3.178 -4.819 1.00 88.38 335 ALA A C 1
ATOM 2764 O O . ALA A 1 335 ? 2.069 -2.424 -5.128 1.00 88.38 335 ALA A O 1
ATOM 2765 N N . LEU A 1 336 ? 3.719 -3.002 -3.719 1.00 83.81 336 LEU A N 1
ATOM 2766 C CA . LEU A 1 336 ? 3.663 -1.849 -2.829 1.00 83.81 336 LEU A CA 1
ATOM 2767 C C . LEU A 1 336 ? 4.812 -0.890 -3.159 1.00 83.81 336 LEU A C 1
ATOM 2769 O O . LEU A 1 336 ? 5.955 -1.321 -3.290 1.00 83.81 336 LEU A O 1
ATOM 2773 N N . VAL A 1 337 ? 4.546 0.411 -3.229 1.00 87.12 337 VAL A N 1
ATOM 2774 C CA . VAL A 1 337 ? 5.595 1.427 -3.380 1.00 87.12 337 VAL A CA 1
ATOM 2775 C C . VAL A 1 337 ? 6.349 1.561 -2.055 1.00 87.12 337 VAL A C 1
ATOM 2777 O O . VAL A 1 337 ? 5.813 2.090 -1.078 1.00 87.12 337 VAL A O 1
ATOM 2780 N N . SER A 1 338 ? 7.593 1.083 -1.996 1.00 80.56 338 SER A N 1
ATOM 2781 C CA . SER A 1 338 ? 8.426 1.173 -0.789 1.00 80.56 338 SER A CA 1
ATOM 2782 C C . SER A 1 338 ? 9.141 2.512 -0.664 1.00 80.56 338 SER A C 1
ATOM 2784 O O . SER A 1 338 ? 9.408 2.967 0.450 1.00 80.56 338 SER A O 1
ATOM 2786 N N . SER A 1 339 ? 9.481 3.126 -1.797 1.00 79.50 339 SER A N 1
ATOM 2787 C CA . SER A 1 339 ? 10.172 4.410 -1.850 1.00 79.50 339 SER A CA 1
ATOM 2788 C C . SER A 1 339 ? 9.865 5.127 -3.170 1.00 79.50 339 SER A C 1
ATOM 2790 O O . SER A 1 339 ? 9.599 4.479 -4.184 1.00 79.50 339 SER A O 1
ATOM 2792 N N . SER A 1 340 ? 9.858 6.458 -3.157 1.00 83.69 340 SER A N 1
ATOM 2793 C CA . SER A 1 340 ? 9.617 7.298 -4.337 1.00 83.69 340 SER A CA 1
ATOM 2794 C C . SER A 1 340 ? 10.510 8.533 -4.284 1.00 83.69 340 SER A C 1
ATOM 2796 O O . SER A 1 340 ? 10.660 9.134 -3.218 1.00 83.69 340 SER A O 1
ATOM 2798 N N . SER A 1 341 ? 11.099 8.915 -5.416 1.00 82.44 341 SER A N 1
ATOM 2799 C CA . SER A 1 341 ? 11.802 10.190 -5.559 1.00 82.44 341 SER A CA 1
ATOM 2800 C C . SER A 1 341 ? 10.821 11.336 -5.795 1.00 82.44 341 SER A C 1
ATOM 2802 O O . SER A 1 341 ? 9.675 11.115 -6.204 1.00 82.44 341 SER A O 1
ATOM 2804 N N . ASP A 1 342 ? 11.312 12.562 -5.623 1.00 81.81 342 ASP A N 1
ATOM 2805 C CA . ASP A 1 342 ? 10.655 13.744 -6.174 1.00 81.81 342 ASP A CA 1
ATOM 2806 C C . ASP A 1 342 ? 10.613 13.666 -7.709 1.00 81.81 342 ASP A C 1
ATOM 2808 O O . ASP A 1 342 ? 11.415 12.958 -8.337 1.00 81.81 342 ASP A O 1
ATOM 2812 N N . VAL A 1 343 ? 9.656 14.382 -8.302 1.00 86.38 343 VAL A N 1
ATOM 2813 C CA . VAL A 1 343 ? 9.526 14.518 -9.757 1.00 86.38 343 VAL A CA 1
ATOM 2814 C C . VAL A 1 343 ? 10.613 15.462 -10.266 1.00 86.38 343 VAL A C 1
ATOM 2816 O O . VAL A 1 343 ? 10.846 16.529 -9.696 1.00 86.38 343 VAL A O 1
ATOM 2819 N N . MET A 1 344 ? 11.300 15.054 -11.327 1.00 85.06 344 MET A N 1
ATOM 2820 C CA . MET A 1 344 ? 12.428 15.778 -11.910 1.00 85.06 344 MET A CA 1
ATOM 2821 C C . MET A 1 344 ? 12.211 15.977 -13.402 1.00 85.06 344 MET A C 1
ATOM 2823 O O . MET A 1 344 ? 11.606 15.136 -14.049 1.00 85.06 344 MET A O 1
ATOM 2827 N N . SER A 1 345 ? 12.791 17.026 -13.976 1.00 85.06 345 SER A N 1
ATOM 2828 C CA . SER A 1 345 ? 12.779 17.197 -15.429 1.00 85.06 345 SER A CA 1
ATOM 2829 C C . SER A 1 345 ? 13.903 16.397 -16.093 1.00 85.06 345 SER A C 1
ATOM 2831 O O . SER A 1 345 ? 15.069 16.499 -15.702 1.00 85.06 345 SER A O 1
ATOM 2833 N N . TYR A 1 346 ? 13.560 15.646 -17.134 1.00 85.06 346 TYR A N 1
ATOM 2834 C CA . TYR A 1 346 ? 14.468 14.866 -17.971 1.00 85.06 346 TYR A CA 1
ATOM 2835 C C . TYR A 1 346 ? 14.432 15.367 -19.418 1.00 85.06 346 TYR A C 1
ATOM 2837 O O . TYR A 1 346 ? 13.366 15.661 -19.945 1.00 85.06 346 TYR A O 1
ATOM 2845 N N . TYR A 1 347 ? 15.592 15.471 -20.070 1.00 85.94 347 TYR A N 1
ATOM 2846 C CA . TYR A 1 347 ? 15.678 15.889 -21.471 1.00 85.94 347 TYR A CA 1
ATOM 2847 C C . TYR A 1 347 ? 15.414 14.704 -22.403 1.00 85.94 347 TYR A C 1
ATOM 2849 O O . TYR A 1 347 ? 16.297 13.872 -22.599 1.00 85.94 347 TYR A O 1
ATOM 2857 N N . VAL A 1 348 ? 14.230 14.663 -23.014 1.00 85.00 348 VAL A N 1
ATOM 2858 C CA . VAL A 1 348 ? 13.873 13.631 -24.003 1.00 85.00 348 VAL A CA 1
ATOM 2859 C C . VAL A 1 348 ? 14.550 13.920 -25.342 1.00 85.00 348 VAL A C 1
ATOM 2861 O O . VAL A 1 348 ? 15.153 13.033 -25.946 1.00 85.00 348 VAL A O 1
ATOM 2864 N N . LYS A 1 349 ? 14.515 15.184 -25.785 1.00 87.00 349 LYS A N 1
ATOM 2865 C CA . LYS A 1 349 ? 15.196 15.643 -27.006 1.00 87.00 349 LYS A CA 1
ATOM 2866 C C . LYS A 1 349 ? 16.147 16.794 -26.684 1.00 87.00 349 LYS A C 1
ATOM 2868 O O . LYS A 1 349 ? 15.751 17.961 -26.784 1.00 87.00 349 LYS A O 1
ATOM 2873 N N . PRO A 1 350 ? 17.382 16.504 -26.237 1.00 87.88 350 PRO A N 1
ATOM 2874 C CA . PRO A 1 350 ? 18.377 17.541 -26.007 1.00 87.88 350 PRO A CA 1
ATOM 2875 C C . PRO A 1 350 ? 18.824 18.179 -27.329 1.00 87.88 350 PRO A C 1
ATOM 2877 O O . PRO A 1 350 ? 19.167 17.497 -28.299 1.00 87.88 350 PRO A O 1
ATOM 2880 N N . VAL A 1 351 ? 18.861 19.511 -27.350 1.00 89.56 351 VAL A N 1
ATOM 2881 C CA . VAL A 1 351 ? 19.351 20.301 -28.485 1.00 89.56 351 VAL A CA 1
ATOM 2882 C C . VAL A 1 351 ? 20.645 20.997 -28.097 1.00 89.56 351 VAL A C 1
ATOM 2884 O O . VAL A 1 351 ? 20.687 21.833 -27.190 1.00 89.56 351 VAL A O 1
ATOM 2887 N N . TYR A 1 352 ? 21.715 20.662 -28.808 1.00 89.44 352 TYR A N 1
ATOM 2888 C CA . TYR A 1 352 ? 23.035 21.246 -28.632 1.00 89.44 352 TYR A CA 1
ATOM 2889 C C . TYR A 1 352 ? 23.312 22.267 -29.727 1.00 89.44 352 TYR A C 1
ATOM 2891 O O . TYR A 1 352 ? 23.214 21.959 -30.907 1.00 89.44 352 TYR A O 1
ATOM 2899 N N . VAL A 1 353 ? 23.711 23.474 -29.341 1.00 89.75 353 VAL A N 1
ATOM 2900 C CA . VAL A 1 353 ? 24.113 24.530 -30.275 1.00 89.75 353 VAL A CA 1
ATOM 2901 C C . VAL A 1 353 ? 25.633 24.598 -30.309 1.00 89.75 353 VAL A C 1
ATOM 2903 O O . VAL A 1 353 ? 26.285 24.712 -29.260 1.00 89.75 353 VAL A O 1
ATOM 2906 N N . CYS A 1 354 ? 26.212 24.513 -31.504 1.00 87.31 354 CYS A N 1
ATOM 2907 C CA . CYS A 1 354 ? 27.643 24.707 -31.689 1.00 87.31 354 CYS A CA 1
ATOM 2908 C C . CYS A 1 354 ? 28.005 26.186 -31.488 1.00 87.31 354 CYS A C 1
ATOM 2910 O O . CYS A 1 354 ? 27.370 27.081 -32.042 1.00 87.31 354 CYS A O 1
ATOM 2912 N N . LYS A 1 355 ? 29.038 26.463 -30.686 1.00 85.69 355 LYS A N 1
ATOM 2913 C CA . LYS A 1 355 ? 29.480 27.844 -30.423 1.00 85.69 355 LYS A CA 1
ATOM 2914 C C . LYS A 1 355 ? 30.227 28.477 -31.597 1.00 85.69 355 LYS A C 1
ATOM 2916 O O . LYS A 1 355 ? 30.319 29.699 -31.641 1.00 85.69 355 LYS A O 1
ATOM 2921 N N . ASP A 1 356 ? 30.772 27.657 -32.492 1.00 81.75 356 ASP A N 1
ATOM 2922 C CA . ASP A 1 356 ? 31.660 28.113 -33.561 1.00 81.75 356 ASP A CA 1
ATOM 2923 C C . ASP A 1 356 ? 30.872 28.554 -34.813 1.00 81.75 356 ASP A C 1
ATOM 2925 O O . ASP A 1 356 ? 31.256 29.525 -35.462 1.00 81.75 356 ASP A O 1
ATOM 2929 N N . ASP A 1 357 ? 29.759 27.885 -35.140 1.00 78.31 357 ASP A N 1
ATOM 2930 C CA . ASP A 1 357 ? 28.946 28.155 -36.340 1.00 78.31 357 ASP A CA 1
ATOM 2931 C C . ASP A 1 357 ? 27.434 28.307 -36.083 1.00 78.31 357 ASP A C 1
ATOM 2933 O O . ASP A 1 357 ? 26.687 28.614 -37.013 1.00 78.31 357 ASP A O 1
ATOM 2937 N N . GLY A 1 358 ? 26.978 28.136 -34.837 1.00 81.38 358 GLY A N 1
ATOM 2938 C CA . GLY A 1 358 ? 25.569 28.261 -34.460 1.00 81.38 358 GLY A CA 1
ATOM 2939 C C . GLY A 1 358 ? 24.686 27.087 -34.889 1.00 81.38 358 GLY A C 1
ATOM 2940 O O . GLY A 1 358 ? 23.470 27.190 -34.760 1.00 81.38 358 GLY A O 1
ATOM 2941 N N . GLU A 1 359 ? 25.263 25.989 -35.390 1.00 84.38 359 GLU A N 1
ATOM 2942 C CA . GLU A 1 359 ? 24.497 24.835 -35.870 1.00 84.38 359 GLU A CA 1
ATOM 2943 C C . GLU A 1 359 ? 23.791 24.097 -34.719 1.00 84.38 359 GLU A C 1
ATOM 2945 O O . GLU A 1 359 ? 24.388 23.848 -33.663 1.00 84.38 359 GLU A O 1
ATOM 2950 N N . GLU A 1 360 ? 22.525 23.725 -34.932 1.00 86.75 360 GLU A N 1
ATOM 2951 C CA . GLU A 1 360 ? 21.694 23.012 -33.960 1.00 86.75 360 GLU A CA 1
ATOM 2952 C C . GLU A 1 360 ? 21.746 21.500 -34.197 1.00 86.75 360 GLU A C 1
ATOM 2954 O O . GLU A 1 360 ? 21.245 20.986 -35.196 1.00 86.75 360 GLU A O 1
ATOM 2959 N N . VAL A 1 361 ? 22.289 20.762 -33.235 1.00 85.19 361 VAL A N 1
ATOM 2960 C CA . VAL A 1 361 ? 22.296 19.300 -33.238 1.00 85.19 361 VAL A CA 1
ATOM 2961 C C . VAL A 1 361 ? 21.223 18.803 -32.278 1.00 85.19 361 VAL A C 1
ATOM 2963 O O . VAL A 1 361 ? 21.356 18.929 -31.059 1.00 85.19 361 VAL A O 1
ATOM 2966 N N . ARG A 1 362 ? 20.145 18.251 -32.839 1.00 86.38 362 ARG A N 1
ATOM 2967 C CA . ARG A 1 362 ? 19.067 17.605 -32.084 1.00 86.38 362 ARG A CA 1
ATOM 2968 C C . ARG A 1 362 ? 19.413 16.133 -31.900 1.00 86.38 362 ARG A C 1
ATOM 2970 O O . ARG A 1 362 ? 19.655 15.440 -32.884 1.00 86.38 362 ARG A O 1
ATOM 2977 N N . LEU A 1 363 ? 19.442 15.674 -30.656 1.00 85.62 363 LEU A N 1
ATOM 2978 C CA . LEU A 1 363 ? 19.628 14.266 -30.316 1.00 85.62 363 LEU A CA 1
ATOM 2979 C C . LEU A 1 363 ? 18.369 13.753 -29.616 1.00 85.62 363 LEU A C 1
ATOM 2981 O O . LEU A 1 363 ? 17.590 14.539 -29.077 1.00 85.62 363 LEU A O 1
ATOM 2985 N N . VAL A 1 364 ? 18.169 12.439 -29.641 1.00 81.94 364 VAL A N 1
ATOM 2986 C CA . VAL A 1 364 ? 17.082 11.765 -28.924 1.00 81.94 364 VAL A CA 1
ATOM 2987 C C . VAL A 1 364 ? 17.709 10.928 -27.829 1.00 81.94 364 VAL A C 1
ATOM 2989 O O . VAL A 1 364 ? 18.662 10.193 -28.076 1.00 81.94 364 VAL A O 1
ATOM 2992 N N . SER A 1 365 ? 17.201 11.085 -26.615 1.00 78.19 365 SER A N 1
ATOM 2993 C CA . SER A 1 365 ? 17.636 10.299 -25.475 1.00 78.19 365 SER A CA 1
ATOM 2994 C C . SER A 1 365 ? 16.776 9.039 -25.383 1.00 78.19 365 SER A C 1
ATOM 2996 O O . SER A 1 365 ? 15.567 9.138 -25.194 1.00 78.19 365 SER A O 1
ATOM 2998 N N . GLU A 1 366 ? 17.392 7.869 -25.564 1.00 72.12 366 GLU A N 1
ATOM 2999 C CA . GLU A 1 366 ? 16.683 6.581 -25.652 1.00 72.12 366 GLU A CA 1
ATOM 3000 C C . GLU A 1 366 ? 16.152 6.110 -24.295 1.00 72.12 366 GLU A C 1
ATOM 3002 O O . GLU A 1 366 ? 15.043 5.594 -24.205 1.00 72.12 366 GLU A O 1
ATOM 3007 N N . SER A 1 367 ? 16.920 6.316 -23.220 1.00 76.69 367 SER A N 1
ATOM 3008 C CA . SER A 1 367 ? 16.515 5.919 -21.875 1.00 76.69 367 SER A CA 1
ATOM 3009 C C . SER A 1 367 ? 16.999 6.907 -20.813 1.00 76.69 367 SER A C 1
ATOM 3011 O O . SER A 1 367 ? 18.119 7.420 -20.897 1.00 76.69 367 SER A O 1
ATOM 3013 N N . PRO A 1 368 ? 16.217 7.155 -19.746 1.00 75.12 368 PRO A N 1
ATOM 3014 C CA . PRO A 1 368 ? 16.697 7.846 -18.548 1.00 75.12 368 PRO A CA 1
ATOM 3015 C C . PRO A 1 368 ? 17.812 7.105 -17.797 1.00 75.12 368 PRO A C 1
ATOM 3017 O O . PRO A 1 368 ? 18.433 7.675 -16.897 1.00 75.12 368 PRO A O 1
ATOM 3020 N N . LEU A 1 369 ? 18.044 5.830 -18.124 1.00 72.25 369 LEU A N 1
ATOM 3021 C CA . LEU A 1 369 ? 19.093 5.003 -17.523 1.00 72.25 369 LEU A CA 1
ATOM 3022 C C . LEU A 1 369 ? 20.482 5.283 -18.112 1.00 72.25 369 LEU A C 1
ATOM 3024 O O . LEU A 1 369 ? 21.494 5.044 -17.433 1.00 72.25 369 LEU A O 1
ATOM 3028 N N . ASP A 1 370 ? 20.515 5.791 -19.342 1.00 73.62 370 ASP A N 1
ATOM 3029 C CA . ASP A 1 370 ? 21.727 6.056 -20.100 1.00 73.62 370 ASP A CA 1
ATOM 3030 C C . ASP A 1 370 ? 22.180 7.514 -19.954 1.00 73.62 370 ASP A C 1
ATOM 3032 O O . ASP A 1 370 ? 21.381 8.408 -19.651 1.00 73.62 370 ASP A O 1
ATOM 3036 N N . PRO A 1 371 ? 23.485 7.792 -20.122 1.00 73.81 371 PRO A N 1
ATOM 3037 C CA . PRO A 1 371 ? 23.969 9.161 -20.174 1.00 73.81 371 PRO A CA 1
ATOM 3038 C C . PRO A 1 371 ? 23.269 9.928 -21.297 1.00 73.81 371 PRO A C 1
ATOM 3040 O O . PRO A 1 371 ? 23.134 9.410 -22.403 1.00 73.81 371 PRO A O 1
ATOM 3043 N N . ILE A 1 372 ? 22.894 11.183 -21.028 1.00 78.88 372 ILE A N 1
ATOM 3044 C CA . ILE A 1 372 ? 22.325 12.064 -22.053 1.00 78.88 372 ILE A CA 1
ATOM 3045 C C . ILE A 1 372 ? 23.296 12.098 -23.245 1.00 78.88 372 ILE A C 1
ATOM 3047 O O . ILE A 1 372 ? 24.482 12.397 -23.043 1.00 78.88 372 ILE A O 1
ATOM 3051 N N . PRO A 1 373 ? 22.825 11.788 -24.465 1.00 81.62 373 PRO A N 1
ATOM 3052 C CA . PRO A 1 373 ? 23.689 11.691 -25.629 1.00 81.62 373 PRO A CA 1
ATOM 3053 C C . PRO A 1 373 ? 24.336 13.049 -25.909 1.00 81.62 373 PRO A C 1
ATOM 3055 O O . PRO A 1 373 ? 23.672 14.085 -25.885 1.00 81.62 373 PRO A O 1
ATOM 3058 N N . TYR A 1 374 ? 25.643 13.044 -26.175 1.00 85.62 374 TYR A N 1
ATOM 3059 C CA . TYR A 1 374 ? 26.411 14.248 -26.487 1.00 85.62 374 TYR A CA 1
ATOM 3060 C C . TYR A 1 374 ? 26.972 14.153 -27.909 1.00 85.62 374 TYR A C 1
ATOM 3062 O O . TYR A 1 374 ? 27.521 13.112 -28.271 1.00 85.62 374 TYR A O 1
ATOM 3070 N N . PRO A 1 375 ? 26.870 15.215 -28.724 1.00 84.88 375 PRO A N 1
ATOM 3071 C CA . PRO A 1 375 ? 27.341 15.170 -30.101 1.00 84.88 375 PRO A CA 1
ATOM 3072 C C . PRO A 1 375 ? 28.872 15.107 -30.174 1.00 84.88 375 PRO A C 1
ATOM 3074 O O . PRO A 1 375 ? 29.576 15.933 -29.593 1.00 84.88 375 PRO A O 1
ATOM 3077 N N . ASP A 1 376 ? 29.400 14.160 -30.952 1.00 83.88 376 ASP A N 1
ATOM 3078 C CA . ASP A 1 376 ? 30.850 13.975 -31.100 1.00 83.88 376 ASP A CA 1
ATOM 3079 C C . ASP A 1 376 ? 31.534 15.130 -31.843 1.00 83.88 376 ASP A C 1
ATOM 3081 O O . ASP A 1 376 ? 32.652 15.533 -31.495 1.00 83.88 376 ASP A O 1
ATOM 3085 N N . ARG A 1 377 ? 30.899 15.633 -32.913 1.00 84.31 377 ARG A N 1
ATOM 3086 C CA . ARG A 1 377 ? 31.394 16.723 -33.772 1.00 84.31 377 ARG A CA 1
ATOM 3087 C C . ARG A 1 377 ? 30.250 17.447 -34.460 1.00 84.31 377 ARG A C 1
ATOM 3089 O O . ARG A 1 377 ? 29.223 16.845 -34.759 1.00 84.31 377 ARG A O 1
ATOM 3096 N N . CYS A 1 378 ? 30.452 18.730 -34.751 1.00 78.56 378 CYS A N 1
ATOM 3097 C CA . CYS A 1 378 ? 29.473 19.519 -35.488 1.00 78.56 378 CYS A CA 1
ATOM 3098 C C . CYS A 1 378 ? 29.400 19.015 -36.939 1.00 78.56 378 CYS A C 1
ATOM 3100 O O . CYS A 1 378 ? 30.454 18.904 -37.575 1.00 78.56 378 CYS A O 1
ATOM 3102 N N . PRO A 1 379 ? 28.202 18.732 -37.488 1.00 77.38 379 PRO A N 1
ATOM 3103 C CA . PRO A 1 379 ? 28.057 18.283 -38.874 1.00 77.38 379 PRO A CA 1
ATOM 3104 C C . PRO A 1 379 ? 28.536 19.331 -39.888 1.00 77.38 379 PRO A C 1
ATOM 3106 O O . PRO A 1 379 ? 28.930 18.976 -40.998 1.00 77.38 379 PRO A O 1
ATOM 3109 N N . ARG A 1 380 ? 28.554 20.613 -39.501 1.00 74.56 380 ARG A N 1
ATOM 3110 C CA . ARG A 1 380 ? 28.906 21.731 -40.376 1.00 74.56 380 ARG A CA 1
ATOM 3111 C C . ARG A 1 380 ? 30.377 22.142 -40.269 1.00 74.56 380 ARG A C 1
ATOM 3113 O O . ARG A 1 380 ? 31.109 22.008 -41.248 1.00 74.56 380 ARG A O 1
ATOM 3120 N N . CYS A 1 381 ? 30.846 22.603 -39.108 1.00 78.06 381 CYS A N 1
ATOM 3121 C CA . CYS A 1 381 ? 32.248 23.020 -38.937 1.00 78.06 381 CYS A CA 1
ATOM 3122 C C . CYS A 1 381 ? 33.208 21.915 -38.456 1.00 78.06 381 CYS A C 1
ATOM 3124 O O . CYS A 1 381 ? 34.425 22.101 -38.494 1.00 78.06 381 CYS A O 1
ATOM 3126 N N . GLY A 1 382 ? 32.705 20.773 -37.974 1.00 77.88 382 GLY A N 1
ATOM 3127 C CA . GLY A 1 382 ? 33.532 19.707 -37.391 1.00 77.88 382 GLY A CA 1
ATOM 3128 C C . GLY A 1 382 ? 34.107 20.009 -35.998 1.00 77.88 382 GLY A C 1
ATOM 3129 O O . GLY A 1 382 ? 34.871 19.191 -35.476 1.00 77.88 382 GLY A O 1
ATOM 3130 N N . GLY A 1 383 ? 33.753 21.153 -35.398 1.00 77.88 383 GLY A N 1
ATOM 3131 C CA . GLY A 1 383 ? 34.128 21.540 -34.036 1.00 77.88 383 GLY A CA 1
ATOM 3132 C C . GLY A 1 383 ? 33.496 20.645 -32.965 1.00 77.88 383 GLY A C 1
ATOM 3133 O O . GLY A 1 383 ? 32.537 19.921 -33.226 1.00 77.88 383 GLY A O 1
ATOM 3134 N N . LYS A 1 384 ? 34.047 20.682 -31.747 1.00 82.56 384 LYS A N 1
ATOM 3135 C CA . LYS A 1 384 ? 33.553 19.914 -30.581 1.00 82.56 384 LYS A CA 1
ATOM 3136 C C . LYS A 1 384 ? 32.899 20.791 -29.508 1.00 82.56 384 LYS A C 1
ATOM 3138 O O . LYS A 1 384 ? 32.521 20.303 -28.449 1.00 82.56 384 LYS A O 1
ATOM 3143 N N . ASN A 1 385 ? 32.810 22.095 -29.756 1.00 85.00 385 ASN A N 1
ATOM 3144 C CA . ASN A 1 385 ? 32.346 23.065 -28.775 1.00 85.00 385 ASN A CA 1
ATOM 3145 C C . ASN A 1 385 ? 30.826 23.206 -28.832 1.00 85.00 385 ASN A C 1
ATOM 3147 O O . ASN A 1 385 ? 30.300 24.072 -29.533 1.00 85.00 385 ASN A O 1
ATOM 3151 N N . PHE A 1 386 ? 30.125 22.387 -28.051 1.00 87.69 386 PHE A N 1
ATOM 3152 C CA . PHE A 1 386 ? 28.668 22.436 -27.956 1.00 87.69 386 PHE A CA 1
ATOM 3153 C C . PHE A 1 386 ? 28.174 22.967 -26.616 1.00 87.69 386 PHE A C 1
ATOM 3155 O O . PHE A 1 386 ? 28.772 22.722 -25.563 1.00 87.69 386 PHE A O 1
ATOM 3162 N N . LYS A 1 387 ? 27.043 23.673 -26.654 1.00 88.75 387 LYS A N 1
ATOM 3163 C CA . LYS A 1 387 ? 26.287 24.107 -25.477 1.00 88.75 387 LYS A CA 1
ATOM 3164 C C . LYS A 1 387 ? 24.863 23.563 -25.564 1.00 88.75 387 LYS A C 1
ATOM 3166 O O . LYS A 1 387 ? 24.208 23.752 -26.581 1.00 88.75 387 LYS A O 1
ATOM 3171 N N . LEU A 1 388 ? 24.380 22.930 -24.497 1.00 88.50 388 LEU A N 1
ATOM 3172 C CA . LEU A 1 388 ? 22.977 22.523 -24.398 1.00 88.50 388 LEU A CA 1
ATOM 3173 C C . LEU A 1 388 ? 22.084 23.774 -24.342 1.00 88.50 388 LEU A C 1
ATOM 3175 O O . LEU A 1 388 ? 22.325 24.673 -23.529 1.00 88.50 388 LEU A O 1
ATOM 3179 N N . SER A 1 389 ? 21.081 23.839 -25.215 1.00 87.44 389 SER A N 1
ATOM 3180 C CA . SER A 1 389 ? 20.099 24.921 -25.260 1.00 87.44 389 SER A CA 1
ATOM 3181 C C . SER A 1 389 ? 18.821 24.492 -24.552 1.00 87.44 389 SER A C 1
ATOM 3183 O O . SER A 1 389 ? 18.054 23.685 -25.071 1.00 87.44 389 SER A O 1
ATOM 3185 N N . GLU A 1 390 ? 18.575 25.029 -23.357 1.00 84.94 390 GLU A N 1
ATOM 3186 C CA . GLU A 1 390 ? 17.401 24.646 -22.567 1.00 84.94 390 GLU A CA 1
ATOM 3187 C C . GLU A 1 390 ? 16.069 25.049 -23.201 1.00 84.94 390 GLU A C 1
ATOM 3189 O O . GLU A 1 390 ? 15.088 24.346 -23.008 1.00 84.94 390 GLU A O 1
ATOM 3194 N N . SER A 1 391 ? 16.030 26.155 -23.949 1.00 85.31 391 SER A N 1
ATOM 3195 C CA . SER A 1 391 ? 14.801 26.677 -24.558 1.00 85.31 391 SER A CA 1
ATOM 3196 C C . SER A 1 391 ? 14.350 25.890 -25.786 1.00 85.31 391 SER A C 1
ATOM 3198 O O . SER A 1 391 ? 13.168 25.891 -26.102 1.00 85.31 391 SER A O 1
ATOM 3200 N N . LEU A 1 392 ? 15.290 25.253 -26.489 1.00 85.88 392 LEU A N 1
ATOM 3201 C CA . LEU A 1 392 ? 15.012 24.438 -27.675 1.00 85.88 392 LEU A CA 1
ATOM 3202 C C . LEU A 1 392 ? 14.890 22.948 -27.346 1.00 85.88 392 LEU A C 1
ATOM 3204 O O . LEU A 1 392 ? 14.429 22.181 -28.186 1.00 85.88 392 LEU A O 1
ATOM 3208 N N . SER A 1 393 ? 15.340 22.537 -26.159 1.00 86.94 393 SER A N 1
ATOM 3209 C CA . SER A 1 393 ? 15.293 21.141 -25.737 1.00 86.94 393 SER A CA 1
ATOM 3210 C C . SER A 1 393 ? 13.929 20.784 -25.162 1.00 86.94 393 SER A C 1
ATOM 3212 O O . SER A 1 393 ? 13.358 21.534 -24.373 1.00 86.94 393 SER A O 1
ATOM 3214 N N . GLU A 1 394 ? 13.449 19.595 -25.504 1.00 85.25 394 GLU A N 1
ATOM 3215 C CA . GLU A 1 394 ? 12.203 19.049 -24.973 1.00 85.25 394 GLU A CA 1
ATOM 3216 C C . GLU A 1 394 ? 12.477 18.346 -23.637 1.00 85.25 394 GLU A C 1
ATOM 3218 O O . GLU A 1 394 ? 13.356 17.478 -23.553 1.00 85.25 394 GLU A O 1
ATOM 3223 N N . LYS A 1 395 ? 11.750 18.749 -22.589 1.00 86.69 395 LYS A N 1
ATOM 3224 C CA . LYS A 1 395 ? 11.824 18.168 -21.244 1.00 86.69 395 LYS A CA 1
ATOM 3225 C C . LYS A 1 395 ? 10.514 17.446 -20.929 1.00 86.69 395 LYS A C 1
ATOM 3227 O O . LYS A 1 395 ? 9.455 17.958 -21.274 1.00 86.69 395 LYS A O 1
ATOM 3232 N N . ASP A 1 396 ? 10.605 16.318 -20.239 1.00 88.00 396 ASP A N 1
ATOM 3233 C CA . ASP A 1 396 ? 9.461 15.577 -19.701 1.00 88.00 396 ASP A CA 1
ATOM 3234 C C . ASP A 1 396 ? 9.694 15.270 -18.211 1.00 88.00 396 ASP A C 1
ATOM 3236 O O . ASP A 1 396 ? 10.831 15.334 -17.723 1.00 88.00 396 ASP A O 1
ATOM 3240 N N . ASP A 1 397 ? 8.628 14.966 -17.480 1.00 90.00 397 ASP A N 1
ATOM 3241 C CA . ASP A 1 397 ? 8.693 14.652 -16.054 1.00 90.00 397 ASP A CA 1
ATOM 3242 C C . ASP A 1 397 ? 9.149 13.202 -15.837 1.00 90.00 397 ASP A C 1
ATOM 3244 O O . ASP A 1 397 ? 8.665 12.269 -16.474 1.00 90.00 397 ASP A O 1
ATOM 3248 N N . LEU A 1 398 ? 10.090 13.006 -14.916 1.00 89.06 398 LEU A N 1
ATOM 3249 C CA . LEU A 1 398 ? 10.702 11.728 -14.569 1.00 89.06 398 LEU A CA 1
ATOM 3250 C C . LEU A 1 398 ? 10.594 11.497 -13.064 1.00 89.06 398 LEU A C 1
ATOM 3252 O O . LEU A 1 398 ? 11.017 12.331 -12.258 1.00 89.06 398 LEU A O 1
ATOM 3256 N N . GLN A 1 399 ? 10.109 10.320 -12.681 1.00 88.00 399 GLN A N 1
ATOM 3257 C CA . GLN A 1 399 ? 10.082 9.882 -11.288 1.00 88.00 399 GLN A CA 1
ATOM 3258 C C . GLN A 1 399 ? 10.664 8.472 -11.161 1.00 88.00 399 GLN A C 1
ATOM 3260 O O . GLN A 1 399 ? 10.261 7.562 -11.885 1.00 88.00 399 GLN A O 1
ATOM 3265 N N . PHE A 1 400 ? 11.582 8.283 -10.210 1.00 87.38 400 PHE A N 1
ATOM 3266 C CA . PHE A 1 400 ? 12.069 6.962 -9.812 1.00 87.38 400 PHE A CA 1
ATOM 3267 C C . PHE A 1 400 ? 11.313 6.472 -8.585 1.00 87.38 400 PHE A C 1
ATOM 3269 O O . PHE A 1 400 ? 10.970 7.245 -7.688 1.00 87.38 400 PHE A O 1
ATOM 3276 N N . PHE A 1 401 ? 11.102 5.167 -8.507 1.00 88.62 401 PHE A N 1
ATOM 3277 C CA . PHE A 1 401 ? 10.446 4.542 -7.370 1.00 88.62 401 PHE A CA 1
ATOM 3278 C C . PHE A 1 401 ? 10.910 3.094 -7.206 1.00 88.62 401 PHE A C 1
ATOM 3280 O O . PHE A 1 401 ? 11.530 2.500 -8.088 1.00 88.62 401 PHE A O 1
ATOM 3287 N N . GLU A 1 402 ? 10.625 2.524 -6.045 1.00 88.12 402 GLU A N 1
ATOM 3288 C CA . GLU A 1 402 ? 10.963 1.148 -5.697 1.00 88.12 402 GLU A CA 1
ATOM 3289 C C . GLU A 1 402 ? 9.670 0.409 -5.354 1.00 88.12 402 GLU A C 1
ATOM 3291 O O . GLU A 1 402 ? 8.880 0.860 -4.518 1.00 88.12 402 GLU A O 1
ATOM 3296 N N . LEU A 1 403 ? 9.449 -0.718 -6.024 1.00 89.25 403 LEU A N 1
ATOM 3297 C CA . LEU A 1 403 ? 8.335 -1.622 -5.780 1.00 89.25 403 LEU A CA 1
ATOM 3298 C C . LEU A 1 403 ? 8.793 -2.778 -4.904 1.00 89.25 403 LEU A C 1
ATOM 3300 O O . LEU A 1 403 ? 9.849 -3.360 -5.139 1.00 89.25 403 LEU A O 1
ATOM 3304 N N . GLN A 1 404 ? 7.967 -3.141 -3.933 1.00 85.56 404 GLN A N 1
ATOM 3305 C CA . GLN A 1 404 ? 8.173 -4.252 -3.016 1.00 85.56 404 GLN A CA 1
ATOM 3306 C C . GLN A 1 404 ? 6.987 -5.220 -3.081 1.00 85.56 404 GLN A C 1
ATOM 3308 O O . GLN A 1 404 ? 5.845 -4.798 -3.266 1.00 85.56 404 GLN A O 1
ATOM 3313 N N . ASP A 1 405 ? 7.242 -6.515 -2.889 1.00 84.50 405 ASP A N 1
ATOM 3314 C CA . ASP A 1 405 ? 6.170 -7.507 -2.745 1.00 84.50 405 ASP A CA 1
ATOM 3315 C C . ASP A 1 405 ? 5.170 -7.117 -1.639 1.00 84.50 405 ASP A C 1
ATOM 3317 O O . ASP A 1 405 ? 5.546 -6.625 -0.567 1.00 84.50 405 ASP A O 1
ATOM 3321 N N . SER A 1 406 ? 3.882 -7.372 -1.881 1.00 74.56 406 SER A N 1
ATOM 3322 C CA . SER A 1 406 ? 2.842 -7.162 -0.875 1.00 74.56 406 SER A CA 1
ATOM 3323 C C . SER A 1 406 ? 3.062 -8.095 0.332 1.00 74.56 406 SER A C 1
ATOM 3325 O O . SER A 1 406 ? 3.312 -9.290 0.143 1.00 74.56 406 SER A O 1
ATOM 3327 N N . PRO A 1 407 ? 2.910 -7.615 1.583 1.00 65.12 407 PRO A N 1
ATOM 3328 C CA . PRO A 1 407 ? 3.098 -8.447 2.778 1.00 65.12 407 PRO A CA 1
ATOM 3329 C C . PRO A 1 407 ? 2.165 -9.666 2.858 1.00 65.12 407 PRO A C 1
ATOM 3331 O O . PRO A 1 407 ? 2.524 -10.667 3.464 1.00 65.12 407 PRO A O 1
ATOM 3334 N N . GLU A 1 408 ? 0.977 -9.576 2.251 1.00 62.97 408 GLU A N 1
ATOM 3335 C CA . GLU A 1 408 ? -0.029 -10.652 2.172 1.00 62.97 408 GLU A CA 1
ATOM 3336 C C . GLU A 1 408 ? 0.407 -11.786 1.230 1.00 62.97 408 GLU A C 1
ATOM 3338 O O . GLU A 1 408 ? 0.051 -12.942 1.426 1.00 62.97 408 GLU A O 1
ATOM 3343 N N . ASP A 1 409 ? 1.217 -11.445 0.230 1.00 60.94 409 ASP A N 1
ATOM 3344 C CA . ASP A 1 409 ? 1.614 -12.307 -0.879 1.00 60.94 409 ASP A CA 1
ATOM 3345 C C . ASP A 1 409 ? 2.971 -12.991 -0.668 1.00 60.94 409 ASP A C 1
ATOM 3347 O O . ASP A 1 409 ? 3.400 -13.786 -1.512 1.00 60.94 409 ASP A O 1
ATOM 3351 N N . THR A 1 410 ? 3.664 -12.650 0.422 1.00 57.59 410 THR A N 1
ATOM 3352 C CA . THR A 1 410 ? 5.033 -13.089 0.705 1.00 57.59 410 THR A CA 1
ATOM 3353 C C . THR A 1 410 ? 5.009 -14.354 1.566 1.00 57.59 410 THR A C 1
ATOM 3355 O O . THR A 1 410 ? 4.852 -14.294 2.785 1.00 57.59 410 THR A O 1
ATOM 3358 N N . SER A 1 411 ? 5.192 -15.524 0.955 1.00 52.72 411 SER A N 1
ATOM 3359 C CA . SER A 1 411 ? 5.371 -16.788 1.679 1.00 52.72 411 SER A CA 1
ATOM 3360 C C . SER A 1 411 ? 6.786 -16.873 2.263 1.00 52.72 411 SER A C 1
ATOM 3362 O O . SER A 1 411 ? 7.729 -17.009 1.492 1.00 52.72 411 SER A O 1
ATOM 3364 N N . ALA A 1 412 ? 6.934 -16.784 3.593 1.00 50.75 412 ALA A N 1
ATOM 3365 C CA . ALA A 1 412 ? 8.116 -17.140 4.412 1.00 50.75 412 ALA A CA 1
ATOM 3366 C C . ALA A 1 412 ? 9.534 -16.741 3.906 1.00 50.75 412 ALA A C 1
ATOM 3368 O O . ALA A 1 412 ? 10.533 -17.255 4.407 1.00 50.75 412 ALA A O 1
ATOM 3369 N N . GLY A 1 413 ? 9.646 -15.829 2.939 1.00 57.12 413 GLY A N 1
ATOM 3370 C CA . GLY A 1 413 ? 10.886 -15.371 2.316 1.00 57.12 413 GLY A CA 1
ATOM 3371 C C . GLY A 1 413 ? 11.066 -13.862 2.458 1.00 57.12 413 GLY A C 1
ATOM 3372 O O . GLY A 1 413 ? 10.130 -13.139 2.796 1.00 57.12 413 GLY A O 1
ATOM 3373 N N . GLN A 1 414 ? 12.284 -13.367 2.219 1.00 64.31 414 GLN A N 1
ATOM 3374 C CA . GLN A 1 414 ? 12.538 -11.926 2.242 1.00 64.31 414 GLN A CA 1
ATOM 3375 C C . GLN A 1 414 ? 11.844 -11.253 1.046 1.00 64.31 414 GLN A C 1
ATOM 3377 O O . GLN A 1 414 ? 12.048 -11.706 -0.084 1.00 64.31 414 GLN A O 1
ATOM 3382 N N . PRO A 1 415 ? 11.065 -10.177 1.265 1.00 67.75 415 PRO A N 1
ATOM 3383 C CA . PRO A 1 415 ? 10.400 -9.466 0.182 1.00 67.75 415 PRO A CA 1
ATOM 3384 C C . PRO A 1 415 ? 11.449 -8.875 -0.760 1.00 67.75 415 PRO A C 1
ATOM 3386 O O . PRO A 1 415 ? 12.395 -8.214 -0.311 1.00 67.75 415 PRO A O 1
ATOM 3389 N N . ARG A 1 416 ? 11.288 -9.107 -2.064 1.00 79.19 416 ARG A N 1
ATOM 3390 C CA . ARG A 1 416 ? 12.181 -8.527 -3.067 1.00 79.19 416 ARG A CA 1
ATOM 3391 C C . ARG A 1 416 ? 11.711 -7.138 -3.446 1.00 79.19 416 ARG A C 1
ATOM 3393 O O . ARG A 1 416 ? 10.525 -6.811 -3.391 1.00 79.19 416 ARG A O 1
ATOM 3400 N N . ARG A 1 417 ? 12.691 -6.321 -3.809 1.00 84.81 417 ARG A N 1
ATOM 3401 C CA . ARG A 1 417 ? 12.487 -4.960 -4.278 1.00 84.81 417 ARG A CA 1
ATOM 3402 C C . ARG A 1 417 ? 13.008 -4.842 -5.693 1.00 84.81 417 ARG A C 1
ATOM 3404 O O . ARG A 1 417 ? 14.041 -5.430 -6.009 1.00 84.81 417 ARG A O 1
ATOM 3411 N N . ILE A 1 418 ? 12.290 -4.101 -6.520 1.00 87.44 418 ILE A N 1
ATOM 3412 C CA . ILE A 1 418 ? 12.706 -3.779 -7.878 1.00 87.44 418 ILE A CA 1
ATOM 3413 C C . ILE A 1 418 ? 12.519 -2.289 -8.118 1.00 87.44 418 ILE A C 1
ATOM 3415 O O . ILE A 1 418 ? 11.553 -1.683 -7.653 1.00 87.44 418 ILE A O 1
ATOM 3419 N N . ILE A 1 419 ? 13.475 -1.694 -8.816 1.00 87.44 419 ILE A N 1
ATOM 3420 C CA . ILE A 1 419 ? 13.463 -0.271 -9.126 1.00 87.44 419 ILE A CA 1
ATOM 3421 C C . ILE A 1 419 ? 12.710 -0.074 -10.437 1.00 87.44 419 ILE A C 1
ATOM 3423 O O . ILE A 1 419 ? 12.876 -0.849 -11.378 1.00 87.44 419 ILE A O 1
ATOM 3427 N N . GLY A 1 420 ? 11.899 0.975 -10.497 1.00 89.81 420 GLY A N 1
ATOM 3428 C CA . GLY A 1 420 ? 11.248 1.422 -11.715 1.00 89.81 420 GLY A CA 1
ATOM 3429 C C . GLY A 1 420 ? 11.363 2.926 -11.908 1.00 89.81 420 GLY A C 1
ATOM 3430 O O . GLY A 1 420 ? 11.665 3.675 -10.973 1.00 89.81 420 GLY A O 1
ATOM 3431 N N . PHE A 1 421 ? 11.122 3.366 -13.136 1.00 91.06 421 PHE A N 1
ATOM 3432 C CA . PHE A 1 421 ? 10.979 4.775 -13.469 1.00 91.06 421 PHE A CA 1
ATOM 3433 C C . PHE A 1 421 ? 9.801 4.984 -14.417 1.00 91.06 421 PHE A C 1
ATOM 3435 O O . PHE A 1 421 ? 9.483 4.126 -15.239 1.00 91.06 421 PHE A O 1
ATOM 3442 N N . VAL A 1 422 ? 9.151 6.135 -14.280 1.00 90.81 422 VAL A N 1
ATOM 3443 C CA . VAL A 1 422 ? 8.043 6.572 -15.134 1.00 90.81 422 VAL A CA 1
ATOM 3444 C C . VAL A 1 422 ? 8.395 7.912 -15.768 1.00 90.81 422 VAL A C 1
ATOM 3446 O O . VAL A 1 422 ? 8.959 8.779 -15.095 1.00 90.81 422 VAL A O 1
ATOM 3449 N N . VAL A 1 423 ? 8.079 8.058 -17.058 1.00 88.31 423 VAL A N 1
ATOM 3450 C CA . VAL A 1 423 ? 8.306 9.276 -17.848 1.00 88.31 423 VAL A CA 1
ATOM 3451 C C . VAL A 1 423 ? 6.972 9.803 -18.368 1.00 88.31 423 VAL A C 1
ATOM 3453 O O . VAL A 1 423 ? 6.239 9.076 -19.045 1.00 88.31 423 VAL A O 1
ATOM 3456 N N . GLY A 1 424 ? 6.665 11.069 -18.108 1.00 85.25 424 GLY A N 1
ATOM 3457 C CA . GLY A 1 424 ? 5.433 11.710 -18.560 1.00 85.25 424 GLY A CA 1
ATOM 3458 C C . GLY A 1 424 ? 4.488 12.100 -17.436 1.00 85.25 424 GLY A C 1
ATOM 3459 O O . GLY A 1 424 ? 4.812 12.059 -16.252 1.00 85.25 424 GLY A O 1
ATOM 3460 N N . SER A 1 425 ? 3.254 12.399 -17.827 1.00 82.06 425 SER A N 1
ATOM 3461 C CA . SER A 1 425 ? 2.180 12.882 -16.952 1.00 82.06 425 SER A CA 1
ATOM 3462 C C . SER A 1 425 ? 1.760 11.919 -15.832 1.00 82.06 425 SER A C 1
ATOM 3464 O O . SER A 1 425 ? 1.063 12.330 -14.906 1.00 82.06 425 SER A O 1
ATOM 3466 N N . GLN A 1 426 ? 2.174 10.646 -15.882 1.00 84.19 426 GLN A N 1
ATOM 3467 C CA . GLN A 1 426 ? 1.970 9.695 -14.783 1.00 84.19 426 GLN A CA 1
ATOM 3468 C C . GLN A 1 426 ? 2.994 9.849 -13.638 1.00 84.19 426 GLN A C 1
ATOM 3470 O O . GLN A 1 426 ? 2.823 9.241 -12.575 1.00 84.19 426 GLN A O 1
ATOM 3475 N N . ALA A 1 427 ? 4.037 10.668 -13.814 1.00 85.69 427 ALA A N 1
ATOM 3476 C CA . ALA A 1 427 ? 4.973 11.022 -12.754 1.00 85.69 427 ALA A CA 1
ATOM 3477 C C . ALA A 1 427 ? 4.273 11.825 -11.641 1.00 85.69 427 ALA A C 1
ATOM 3479 O O . ALA A 1 427 ? 3.437 12.690 -11.885 1.00 85.69 427 ALA A O 1
ATOM 3480 N N . GLY A 1 428 ? 4.601 11.521 -10.385 1.00 83.56 428 GLY A N 1
ATOM 3481 C CA . GLY A 1 428 ? 4.021 12.162 -9.199 1.00 83.56 428 GLY A CA 1
ATOM 3482 C C . GLY A 1 428 ? 2.743 11.501 -8.670 1.00 83.56 428 GLY A C 1
ATOM 3483 O O . GLY A 1 428 ? 2.310 11.830 -7.565 1.00 83.56 428 GLY A O 1
ATOM 3484 N N . ILE A 1 429 ? 2.161 10.536 -9.397 1.00 83.81 429 ILE A N 1
ATOM 3485 C CA . ILE A 1 429 ? 1.004 9.753 -8.921 1.00 83.81 429 ILE A CA 1
ATOM 3486 C C . ILE A 1 429 ? 1.411 8.800 -7.785 1.00 83.81 429 ILE A C 1
ATOM 3488 O O . ILE A 1 429 ? 0.622 8.534 -6.877 1.00 83.81 429 ILE A O 1
ATOM 3492 N N . LEU A 1 430 ? 2.636 8.271 -7.836 1.00 83.62 430 LEU A N 1
ATOM 3493 C CA . LEU A 1 430 ? 3.138 7.289 -6.879 1.00 83.62 430 LEU A CA 1
ATOM 3494 C C . LEU A 1 430 ? 3.576 7.954 -5.573 1.00 83.62 430 LEU A C 1
ATOM 3496 O O . LEU A 1 430 ? 4.462 8.810 -5.568 1.00 83.62 430 LEU A O 1
ATOM 3500 N N . GLN A 1 431 ? 3.010 7.490 -4.460 1.00 79.25 431 GLN A N 1
ATOM 3501 C CA . GLN A 1 431 ? 3.434 7.832 -3.104 1.00 79.25 431 GLN A CA 1
ATOM 3502 C C . GLN A 1 431 ? 3.812 6.572 -2.326 1.00 79.25 431 GLN A C 1
ATOM 3504 O O . GLN A 1 431 ? 3.312 5.472 -2.578 1.00 79.25 431 GLN A O 1
ATOM 3509 N N . VAL A 1 432 ? 4.694 6.741 -1.344 1.00 80.94 432 VAL A N 1
ATOM 3510 C CA . VAL A 1 432 ? 5.147 5.658 -0.467 1.00 80.94 432 VAL A CA 1
ATOM 3511 C C . VAL A 1 432 ? 3.965 5.028 0.278 1.00 80.94 432 VAL A C 1
ATOM 3513 O O . VAL A 1 432 ? 3.133 5.726 0.854 1.00 80.94 432 VAL A O 1
ATOM 3516 N N . GLY A 1 433 ? 3.909 3.695 0.290 1.00 72.94 433 GLY A N 1
ATOM 3517 C CA . GLY A 1 433 ? 2.847 2.915 0.931 1.00 72.94 433 GLY A CA 1
ATOM 3518 C C . GLY A 1 433 ? 1.628 2.640 0.045 1.00 72.94 433 GLY A C 1
ATOM 3519 O O . GLY A 1 433 ? 0.710 1.955 0.504 1.00 72.94 433 GLY A O 1
ATOM 3520 N N . MET A 1 434 ? 1.620 3.130 -1.202 1.00 77.88 434 MET A N 1
ATOM 3521 C CA . MET A 1 434 ? 0.558 2.843 -2.166 1.00 77.88 434 MET A CA 1
ATOM 3522 C C . MET A 1 434 ? 0.697 1.438 -2.762 1.00 77.88 434 MET A C 1
ATOM 3524 O O . MET A 1 434 ? 1.779 1.042 -3.194 1.00 77.88 434 MET A O 1
ATOM 3528 N N . ARG A 1 435 ? -0.405 0.691 -2.836 1.00 78.62 435 ARG A N 1
ATOM 3529 C CA . ARG A 1 435 ? -0.535 -0.516 -3.662 1.00 78.62 435 ARG A CA 1
ATOM 3530 C C . ARG A 1 435 ? -0.826 -0.117 -5.096 1.00 78.62 435 ARG A C 1
ATOM 3532 O O . ARG A 1 435 ? -1.763 0.643 -5.361 1.00 78.62 435 ARG A O 1
ATOM 3539 N N . VAL A 1 436 ? -0.042 -0.660 -6.011 1.00 87.75 436 VAL A N 1
ATOM 3540 C CA . VAL A 1 436 ? -0.112 -0.329 -7.427 1.00 87.75 436 VAL A CA 1
ATOM 3541 C C . VAL A 1 436 ? -0.023 -1.583 -8.279 1.00 87.75 436 VAL A C 1
ATOM 3543 O O . VAL A 1 436 ? 0.603 -2.581 -7.907 1.00 87.75 436 VAL A O 1
ATOM 3546 N N . ARG A 1 437 ? -0.678 -1.514 -9.429 1.00 90.69 437 ARG A N 1
ATOM 3547 C CA . ARG A 1 437 ? -0.492 -2.419 -10.546 1.00 90.69 437 ARG A CA 1
ATOM 3548 C C . ARG A 1 437 ? 0.204 -1.630 -11.641 1.00 90.69 437 ARG A C 1
ATOM 3550 O O . ARG A 1 437 ? -0.256 -0.561 -12.028 1.00 90.69 437 ARG A O 1
ATOM 3557 N N . VAL A 1 438 ? 1.365 -2.108 -12.053 1.00 92.62 438 VAL A N 1
ATOM 3558 C CA . VAL A 1 438 ? 2.254 -1.388 -12.957 1.00 92.62 438 VAL A CA 1
ATOM 3559 C C . VAL A 1 438 ? 2.494 -2.259 -14.174 1.00 92.62 438 VAL A C 1
ATOM 3561 O O . VAL A 1 438 ? 3.068 -3.339 -14.046 1.00 92.62 438 VAL A O 1
ATOM 3564 N N . THR A 1 439 ? 2.070 -1.788 -15.340 1.00 93.81 439 THR A N 1
ATOM 3565 C CA . THR A 1 439 ? 2.464 -2.371 -16.622 1.00 93.81 439 THR A CA 1
ATOM 3566 C C . THR A 1 439 ? 3.810 -1.773 -17.006 1.00 93.81 439 THR A C 1
ATOM 3568 O O . THR A 1 439 ? 3.926 -0.553 -17.157 1.00 93.81 439 THR A O 1
ATOM 3571 N N . ALA A 1 440 ? 4.837 -2.605 -17.137 1.00 93.81 440 ALA A N 1
ATOM 3572 C CA . ALA A 1 440 ? 6.199 -2.156 -17.394 1.00 93.81 440 ALA A CA 1
ATOM 3573 C C . ALA A 1 440 ? 6.964 -3.110 -18.311 1.00 93.81 440 ALA A C 1
ATOM 3575 O O . ALA A 1 440 ? 6.684 -4.307 -18.365 1.00 93.81 440 ALA A O 1
ATOM 3576 N N . ILE A 1 441 ? 7.970 -2.568 -18.990 1.00 93.19 441 ILE A N 1
ATOM 3577 C CA . ILE A 1 441 ? 8.965 -3.329 -19.743 1.00 93.19 441 ILE A CA 1
ATOM 3578 C C . ILE A 1 441 ? 10.151 -3.591 -18.812 1.00 93.19 441 ILE A C 1
ATOM 3580 O O . ILE A 1 441 ? 10.675 -2.670 -18.174 1.00 93.19 441 ILE A O 1
ATOM 3584 N N . VAL A 1 442 ? 10.584 -4.849 -18.703 1.00 92.25 442 VAL A N 1
ATOM 3585 C CA . VAL A 1 442 ? 11.749 -5.196 -17.873 1.00 92.25 442 VAL A CA 1
ATOM 3586 C C . VAL A 1 442 ? 13.033 -4.936 -18.656 1.00 92.25 442 VAL A C 1
ATOM 3588 O O . VAL A 1 442 ? 13.321 -5.615 -19.641 1.00 92.25 442 VAL A O 1
ATOM 3591 N N . ARG A 1 443 ? 13.842 -3.989 -18.184 1.00 88.88 443 ARG A N 1
ATOM 3592 C CA . ARG A 1 443 ? 15.163 -3.654 -18.730 1.00 88.88 443 ARG A CA 1
ATOM 3593 C C . ARG A 1 443 ? 16.276 -4.227 -17.869 1.00 88.88 443 ARG A C 1
ATOM 3595 O O . ARG A 1 443 ? 16.119 -4.400 -16.660 1.00 88.88 443 ARG A O 1
ATOM 3602 N N . GLU A 1 444 ? 17.426 -4.467 -18.484 1.00 85.19 444 GLU A N 1
ATOM 3603 C CA . GLU A 1 444 ? 18.664 -4.770 -17.769 1.00 85.19 444 GLU A CA 1
ATOM 3604 C C . GLU A 1 444 ? 19.636 -3.601 -17.897 1.00 85.19 444 GLU A C 1
ATOM 3606 O O . GLU A 1 444 ? 19.916 -3.116 -18.991 1.00 85.19 444 GLU A O 1
ATOM 3611 N N . ARG A 1 445 ? 20.168 -3.157 -16.760 1.00 75.25 445 ARG A N 1
ATOM 3612 C CA . ARG A 1 445 ? 21.215 -2.145 -16.683 1.00 75.25 445 ARG A CA 1
ATOM 3613 C C . ARG A 1 445 ? 22.517 -2.802 -16.264 1.00 75.25 445 ARG A C 1
ATOM 3615 O O . ARG A 1 445 ? 22.560 -3.565 -15.300 1.00 75.25 445 ARG A O 1
ATOM 3622 N N . THR A 1 446 ? 23.599 -2.466 -16.956 1.00 68.50 446 THR A N 1
ATOM 3623 C CA . THR A 1 446 ? 24.939 -2.902 -16.561 1.00 68.50 446 THR A CA 1
ATOM 3624 C C . THR A 1 446 ? 25.567 -1.903 -15.601 1.00 68.50 446 THR A C 1
ATOM 3626 O O . THR A 1 446 ? 25.627 -0.703 -15.866 1.00 68.50 446 THR A O 1
ATOM 3629 N N . PHE A 1 447 ? 26.096 -2.407 -14.490 1.00 66.06 447 PHE A N 1
ATOM 3630 C CA . PHE A 1 447 ? 26.951 -1.637 -13.597 1.00 66.06 447 PHE A CA 1
ATOM 3631 C C . PHE A 1 447 ? 28.321 -2.298 -13.481 1.00 66.06 447 PHE A C 1
ATOM 3633 O O . PHE A 1 447 ? 28.452 -3.516 -13.328 1.00 66.06 447 PHE A O 1
ATOM 3640 N N . LYS A 1 448 ? 29.372 -1.475 -13.524 1.00 57.03 448 LYS A N 1
ATOM 3641 C CA . LYS A 1 448 ? 30.740 -1.925 -13.256 1.00 57.03 448 LYS A CA 1
ATOM 3642 C C . LYS A 1 448 ? 30.970 -1.951 -11.748 1.00 57.03 448 LYS A C 1
ATOM 3644 O O . LYS A 1 448 ? 31.273 -0.921 -11.150 1.00 57.03 448 LYS A O 1
ATOM 3649 N N . LYS A 1 449 ? 30.856 -3.129 -11.132 1.00 51.31 449 LYS A N 1
ATOM 3650 C CA . LYS A 1 449 ? 31.305 -3.360 -9.751 1.00 51.31 449 LYS A CA 1
ATOM 3651 C C . LYS A 1 449 ? 32.653 -4.082 -9.797 1.00 51.31 449 LYS A C 1
ATOM 3653 O O . LYS A 1 449 ? 32.716 -5.305 -9.798 1.00 51.31 449 LYS A O 1
ATOM 3658 N N . GLY A 1 450 ? 33.739 -3.314 -9.902 1.00 65.25 450 GLY A N 1
ATOM 3659 C CA . GLY A 1 450 ? 35.081 -3.863 -10.133 1.00 65.25 450 GLY A CA 1
ATOM 3660 C C . GLY A 1 450 ? 35.295 -4.289 -11.592 1.00 65.25 450 GLY A C 1
ATOM 3661 O O . GLY A 1 450 ? 35.009 -3.512 -12.502 1.00 65.25 450 GLY A O 1
ATOM 3662 N N . SER A 1 451 ? 35.818 -5.501 -11.819 1.00 59.25 451 SER A N 1
ATOM 3663 C CA . SER A 1 451 ? 36.125 -6.050 -13.155 1.00 59.25 451 SER A CA 1
ATOM 3664 C C . SER A 1 451 ? 34.985 -6.854 -13.795 1.00 59.25 451 SER A C 1
ATOM 3666 O O . SER A 1 451 ? 35.029 -7.102 -14.999 1.00 59.25 451 SER A O 1
ATOM 3668 N N . THR A 1 452 ? 33.964 -7.251 -13.029 1.00 51.66 452 THR A N 1
ATOM 3669 C CA . THR A 1 452 ? 32.825 -8.037 -13.525 1.00 51.66 452 THR A CA 1
ATOM 3670 C C . THR A 1 452 ? 31.604 -7.149 -13.773 1.00 51.66 452 THR A C 1
ATOM 3672 O O . THR A 1 452 ? 31.199 -6.422 -12.858 1.00 51.66 452 THR A O 1
ATOM 3675 N N . PRO A 1 453 ? 30.987 -7.198 -14.969 1.00 60.44 453 PRO A N 1
ATOM 3676 C CA . PRO A 1 453 ? 29.712 -6.534 -15.204 1.00 60.44 453 PRO A CA 1
ATOM 3677 C C . PRO A 1 453 ? 28.618 -7.254 -14.409 1.00 60.44 453 PRO A C 1
ATOM 3679 O O . PRO A 1 453 ? 28.443 -8.465 -14.538 1.00 60.44 453 PRO A O 1
ATOM 3682 N N . VAL A 1 454 ? 27.900 -6.507 -13.574 1.00 67.56 454 VAL A N 1
ATOM 3683 C CA . VAL A 1 454 ? 26.700 -6.994 -12.886 1.00 67.56 454 VAL A CA 1
ATOM 3684 C C . VAL A 1 454 ? 25.493 -6.376 -13.581 1.00 67.56 454 VAL A C 1
ATOM 3686 O O . VAL A 1 454 ? 25.484 -5.171 -13.839 1.00 67.56 454 VAL A O 1
ATOM 3689 N N . TYR A 1 455 ? 24.504 -7.208 -13.894 1.00 68.94 455 TYR A N 1
ATOM 3690 C CA . TYR A 1 455 ? 23.244 -6.793 -14.501 1.00 68.94 455 TYR A CA 1
ATOM 3691 C C . TYR A 1 455 ? 22.209 -6.609 -13.398 1.00 68.94 455 TYR A C 1
ATOM 3693 O O . TYR A 1 455 ? 21.954 -7.538 -12.629 1.00 68.94 455 TYR A O 1
ATOM 3701 N N . ASP A 1 456 ? 21.639 -5.414 -13.316 1.00 78.62 456 ASP A N 1
ATOM 3702 C CA . ASP A 1 456 ? 20.516 -5.113 -12.437 1.00 78.62 456 ASP A CA 1
ATOM 3703 C C . ASP A 1 456 ? 19.257 -4.881 -13.275 1.00 78.62 456 ASP A C 1
ATOM 3705 O O . ASP A 1 456 ? 19.333 -4.348 -14.384 1.00 78.62 456 ASP A O 1
ATOM 3709 N N . ARG A 1 457 ? 18.098 -5.308 -12.774 1.00 86.75 457 ARG A N 1
ATOM 3710 C CA . ARG A 1 457 ? 16.834 -5.215 -13.518 1.00 86.75 457 ARG A CA 1
ATOM 3711 C C . ARG A 1 457 ? 16.081 -3.964 -13.111 1.00 86.75 457 ARG A C 1
ATOM 3713 O O . ARG A 1 457 ? 15.856 -3.732 -11.926 1.00 86.75 457 ARG A O 1
ATOM 3720 N N . VAL A 1 458 ? 15.645 -3.201 -14.103 1.00 89.81 458 VAL A N 1
ATOM 3721 C CA . VAL A 1 458 ? 14.906 -1.955 -13.909 1.00 89.81 458 VAL A CA 1
ATOM 3722 C C . VAL A 1 458 ? 13.612 -2.011 -14.707 1.00 89.81 458 VAL A C 1
ATOM 3724 O O . VAL A 1 458 ? 13.579 -2.537 -15.815 1.00 89.81 458 VAL A O 1
ATOM 3727 N N . LEU A 1 459 ? 12.537 -1.487 -14.135 1.00 91.62 459 LEU A N 1
ATOM 3728 C CA . LEU A 1 459 ? 11.237 -1.398 -14.787 1.00 91.62 459 LEU A CA 1
ATOM 3729 C C . LEU A 1 459 ? 11.085 -0.049 -15.481 1.00 91.62 459 LEU A C 1
ATOM 3731 O O . LEU A 1 459 ? 11.144 0.998 -14.837 1.00 91.62 459 LEU A O 1
ATOM 3735 N N . GLU A 1 460 ? 10.838 -0.085 -16.781 1.00 92.31 460 GLU A N 1
ATOM 3736 C CA . GLU A 1 460 ? 10.383 1.072 -17.539 1.00 92.31 460 GLU A CA 1
ATOM 3737 C C . GLU A 1 460 ? 8.858 1.040 -17.601 1.00 92.31 460 GLU A C 1
ATOM 3739 O O . GLU A 1 460 ? 8.261 0.142 -18.197 1.00 92.31 460 GLU A O 1
ATOM 3744 N N . VAL A 1 461 ? 8.215 1.978 -16.915 1.00 92.81 461 VAL A N 1
ATOM 3745 C CA . VAL A 1 461 ? 6.764 1.947 -16.744 1.00 92.81 461 VAL A CA 1
ATOM 3746 C C . VAL A 1 461 ? 6.051 2.476 -17.973 1.00 92.81 461 VAL A C 1
ATOM 3748 O O . VAL A 1 461 ? 6.263 3.617 -18.373 1.00 92.81 461 VAL A O 1
ATOM 3751 N N . ASN A 1 462 ? 5.124 1.673 -18.489 1.00 92.38 462 ASN A N 1
ATOM 3752 C CA . ASN A 1 462 ? 4.155 2.113 -19.478 1.00 92.38 462 ASN A CA 1
ATOM 3753 C C . ASN A 1 462 ? 2.868 2.617 -18.808 1.00 92.38 462 ASN A C 1
ATOM 3755 O O . ASN A 1 462 ? 2.400 3.688 -19.161 1.00 92.38 462 ASN A O 1
ATOM 3759 N N . HIS A 1 463 ? 2.311 1.896 -17.827 1.00 92.38 463 HIS A N 1
ATOM 3760 C CA . HIS A 1 463 ? 1.064 2.299 -17.171 1.00 92.38 463 HIS A CA 1
ATOM 3761 C C . HIS A 1 463 ? 1.074 2.061 -15.661 1.00 92.38 463 HIS A C 1
ATOM 3763 O O . HIS A 1 463 ? 1.491 1.001 -15.195 1.00 92.38 463 HIS A O 1
ATOM 3769 N N . ILE A 1 464 ? 0.548 3.023 -14.899 1.00 90.94 464 ILE A N 1
ATOM 3770 C CA . ILE A 1 464 ? 0.333 2.912 -13.451 1.00 90.94 464 ILE A CA 1
ATOM 3771 C C . ILE A 1 464 ? -1.160 2.915 -13.130 1.00 90.94 464 ILE A C 1
ATOM 3773 O O . ILE A 1 464 ? -1.862 3.900 -13.369 1.00 90.94 464 ILE A O 1
ATOM 3777 N N . GLU A 1 465 ? -1.611 1.858 -12.464 1.00 87.81 465 GLU A N 1
ATOM 3778 C CA . GLU A 1 465 ? -2.926 1.759 -11.845 1.00 87.81 465 GLU A CA 1
ATOM 3779 C C . GLU A 1 465 ? -2.784 1.706 -10.315 1.00 87.81 465 GLU A C 1
ATOM 3781 O O . GLU A 1 465 ? -2.134 0.833 -9.741 1.00 87.81 465 GLU A O 1
ATOM 3786 N N . VAL A 1 466 ? -3.407 2.654 -9.618 1.00 85.12 466 VAL A N 1
ATOM 3787 C CA . VAL A 1 466 ? -3.412 2.692 -8.150 1.00 85.12 466 VAL A CA 1
ATOM 3788 C C . VAL A 1 466 ? -4.538 1.812 -7.609 1.00 85.12 466 VAL A C 1
ATOM 3790 O O . VAL A 1 466 ? -5.710 2.164 -7.738 1.00 85.12 466 VAL A O 1
ATOM 3793 N N . LEU A 1 467 ? -4.167 0.725 -6.927 1.00 72.94 467 LEU A N 1
ATOM 3794 C CA . LEU A 1 467 ? -5.088 -0.207 -6.257 1.00 72.94 467 LEU A CA 1
ATOM 3795 C C . LEU A 1 467 ? -5.562 0.332 -4.897 1.00 72.94 467 LEU A C 1
ATOM 3797 O O . LEU A 1 467 ? -6.648 0.016 -4.425 1.00 72.94 467 LEU A O 1
ATOM 3801 N N . ASP A 1 468 ? -4.771 1.214 -4.277 1.00 57.84 468 ASP A N 1
ATOM 3802 C CA . ASP A 1 468 ? -5.100 1.885 -3.011 1.00 57.84 468 ASP A CA 1
ATOM 3803 C C . ASP A 1 468 ? -6.166 2.986 -3.130 1.00 57.84 468 ASP A C 1
ATOM 3805 O O . ASP A 1 468 ? -6.360 3.782 -2.205 1.00 57.84 468 ASP A O 1
ATOM 3809 N N . LYS A 1 469 ? -6.970 2.975 -4.200 1.00 50.62 469 LYS A N 1
ATOM 3810 C CA . LYS A 1 469 ? -8.337 3.512 -4.152 1.00 50.62 469 LYS A CA 1
ATOM 3811 C C . LYS A 1 469 ? -9.188 2.604 -3.251 1.00 50.62 469 LYS A C 1
ATOM 3813 O O . LYS A 1 469 ? -10.149 1.991 -3.699 1.00 50.62 469 LYS A O 1
ATOM 3818 N N . ALA A 1 470 ? -8.758 2.507 -1.991 1.00 42.47 470 ALA A N 1
ATOM 3819 C CA . ALA A 1 470 ? -9.327 1.835 -0.840 1.00 42.47 470 ALA A CA 1
ATOM 3820 C C . ALA A 1 470 ? -10.354 0.776 -1.204 1.00 42.47 470 ALA A C 1
ATOM 3822 O O . ALA A 1 470 ? -11.516 1.081 -0.982 1.00 42.47 470 ALA A O 1
ATOM 3823 N N . MET A 1 471 ? -9.940 -0.372 -1.777 1.00 43.97 471 MET A N 1
ATOM 3824 C CA . MET A 1 471 ? -10.813 -1.503 -2.147 1.00 43.97 471 MET A CA 1
ATOM 3825 C C . MET A 1 471 ? -12.236 -0.996 -2.391 1.00 43.97 471 MET A C 1
ATOM 3827 O O . MET A 1 471 ? -13.126 -1.197 -1.558 1.00 43.97 471 MET A O 1
ATOM 3831 N N . SER A 1 472 ? -12.355 -0.075 -3.361 1.00 43.78 472 SER A N 1
ATOM 3832 C CA . SER A 1 472 ? -13.559 0.746 -3.469 1.00 43.78 472 SER A CA 1
ATOM 3833 C C . SER A 1 472 ? -14.726 -0.221 -3.561 1.00 43.78 472 SER A C 1
ATOM 3835 O O . SER A 1 472 ? -14.569 -1.294 -4.137 1.00 43.78 472 SER A O 1
ATOM 3837 N N . ALA A 1 473 ? -15.900 0.139 -3.045 1.00 46.88 473 ALA A N 1
ATOM 3838 C CA . ALA A 1 473 ? -17.103 -0.672 -3.246 1.00 46.88 473 ALA A CA 1
ATOM 3839 C C . ALA A 1 473 ? -17.296 -1.097 -4.727 1.00 46.88 473 ALA A C 1
ATOM 3841 O O . ALA A 1 473 ? -17.973 -2.075 -4.993 1.00 46.88 473 ALA A O 1
ATOM 3842 N N . ASN A 1 474 ? -16.640 -0.398 -5.662 1.00 43.22 474 ASN A N 1
ATOM 3843 C CA . ASN A 1 474 ? -16.522 -0.687 -7.088 1.00 43.22 474 ASN A CA 1
ATOM 3844 C C . ASN A 1 474 ? -15.715 -1.950 -7.488 1.00 43.22 474 ASN A C 1
ATOM 3846 O O . ASN A 1 474 ? -15.858 -2.362 -8.631 1.00 43.22 474 ASN A O 1
ATOM 3850 N N . GLU A 1 475 ? -14.858 -2.533 -6.637 1.00 48.28 475 GLU A N 1
ATOM 3851 C CA . GLU A 1 475 ? -14.187 -3.832 -6.897 1.00 48.28 475 GLU A CA 1
ATOM 3852 C C . GLU A 1 475 ? -14.959 -5.025 -6.310 1.00 48.28 475 GLU A C 1
ATOM 3854 O O . GLU A 1 475 ? -14.595 -6.172 -6.555 1.00 48.28 475 GLU A O 1
ATOM 3859 N N . LEU A 1 476 ? -15.999 -4.777 -5.506 1.00 64.44 476 LEU A N 1
ATOM 3860 C CA . LEU A 1 476 ? -16.880 -5.843 -5.047 1.00 64.44 476 LEU A CA 1
ATOM 3861 C C . LEU A 1 476 ? -17.840 -6.178 -6.184 1.00 64.44 476 LEU A C 1
ATOM 3863 O O . LEU A 1 476 ? -18.616 -5.323 -6.614 1.00 64.44 476 LEU A O 1
ATOM 3867 N N . ASP A 1 477 ? -17.803 -7.426 -6.642 1.00 68.56 477 ASP A N 1
ATOM 3868 C CA . ASP A 1 477 ? -18.781 -7.913 -7.605 1.00 68.56 477 ASP A CA 1
ATOM 3869 C C . ASP A 1 477 ? -20.197 -7.766 -7.032 1.00 68.56 477 ASP A C 1
ATOM 3871 O O . ASP A 1 477 ? -20.424 -7.883 -5.823 1.00 68.56 477 ASP A O 1
ATOM 3875 N N . GLU A 1 478 ? -21.193 -7.600 -7.905 1.00 75.88 478 GLU A N 1
ATOM 3876 C CA . GLU A 1 478 ? -22.600 -7.547 -7.482 1.00 75.88 478 GLU A CA 1
ATOM 3877 C C . GLU A 1 478 ? -23.001 -8.790 -6.664 1.00 75.88 478 GLU A C 1
ATOM 3879 O O . GLU A 1 478 ? -23.849 -8.713 -5.775 1.00 75.88 478 GLU A O 1
ATOM 3884 N N . ARG A 1 479 ? -22.355 -9.938 -6.915 1.00 79.50 479 ARG A N 1
ATOM 3885 C CA . ARG A 1 479 ? -22.525 -11.171 -6.130 1.00 79.50 479 ARG A CA 1
ATOM 3886 C C . ARG A 1 479 ? -22.055 -11.004 -4.685 1.00 79.50 479 ARG A C 1
ATOM 3888 O O . ARG A 1 479 ? -22.821 -11.303 -3.774 1.00 79.50 479 ARG A O 1
ATOM 3895 N N . ASP A 1 480 ? -20.857 -10.460 -4.485 1.00 79.38 480 ASP A N 1
ATOM 3896 C CA . ASP A 1 480 ? -20.270 -10.242 -3.158 1.00 79.38 480 ASP A CA 1
ATOM 3897 C C . ASP A 1 480 ? -21.107 -9.263 -2.330 1.00 79.38 480 ASP A C 1
ATOM 3899 O O . ASP A 1 480 ? -21.360 -9.479 -1.144 1.00 79.38 480 ASP A O 1
ATOM 3903 N N . VAL A 1 481 ? -21.591 -8.190 -2.965 1.00 83.38 481 VAL A N 1
ATOM 3904 C CA . VAL A 1 481 ? -22.472 -7.217 -2.305 1.00 83.38 481 VAL A CA 1
ATOM 3905 C C . VAL A 1 481 ? -23.795 -7.871 -1.904 1.00 83.38 481 VAL A C 1
ATOM 3907 O O . VAL A 1 481 ? -24.282 -7.642 -0.795 1.00 83.38 481 VAL A O 1
ATOM 3910 N N . ASN A 1 482 ? -24.370 -8.720 -2.759 1.00 85.62 482 ASN A N 1
ATOM 3911 C CA . ASN A 1 482 ? -25.600 -9.445 -2.441 1.00 85.62 482 ASN A CA 1
ATOM 3912 C C . ASN A 1 482 ? -25.418 -10.427 -1.273 1.00 85.62 482 ASN A C 1
ATOM 3914 O O . ASN A 1 482 ? -26.300 -10.503 -0.411 1.00 85.62 482 ASN A O 1
ATOM 3918 N N . GLU A 1 483 ? -24.281 -11.124 -1.195 1.00 85.56 483 GLU A N 1
ATOM 3919 C CA . GLU A 1 483 ? -23.940 -11.975 -0.047 1.00 85.56 483 GLU A CA 1
ATOM 3920 C C . GLU A 1 483 ? -23.821 -11.151 1.240 1.00 85.56 483 GLU A C 1
ATOM 3922 O O . GLU A 1 483 ? -24.452 -11.485 2.246 1.00 85.56 483 GLU A O 1
ATOM 3927 N N . ILE A 1 484 ? -23.126 -10.012 1.202 1.00 86.62 484 ILE A N 1
ATOM 3928 C CA . ILE A 1 484 ? -23.006 -9.098 2.348 1.00 86.62 484 ILE A CA 1
ATOM 3929 C C . ILE A 1 484 ? -24.382 -8.578 2.798 1.00 86.62 484 ILE A C 1
ATOM 3931 O O . ILE A 1 484 ? -24.686 -8.540 3.993 1.00 86.62 484 ILE A O 1
ATOM 3935 N N . LEU A 1 485 ? -25.253 -8.207 1.858 1.00 86.81 485 LEU A N 1
ATOM 3936 C CA . LEU A 1 485 ? -26.609 -7.748 2.170 1.00 86.81 485 LEU A CA 1
ATOM 3937 C C . LEU A 1 485 ? -27.510 -8.881 2.679 1.00 86.81 485 LEU A C 1
ATOM 3939 O O . LEU A 1 485 ? -28.455 -8.615 3.428 1.00 86.81 485 LEU A O 1
ATOM 3943 N N . SER A 1 486 ? -27.231 -10.136 2.320 1.00 87.00 486 SER A N 1
ATOM 3944 C CA . SER A 1 486 ? -27.948 -11.289 2.868 1.00 87.00 486 SER A CA 1
ATOM 3945 C C . SER A 1 486 ? -27.687 -11.448 4.370 1.00 87.00 486 SER A C 1
ATOM 3947 O O . SER A 1 486 ? -28.637 -11.679 5.117 1.00 87.00 486 SER A O 1
ATOM 3949 N N . LEU A 1 487 ? -26.463 -11.167 4.844 1.00 85.94 487 LEU A N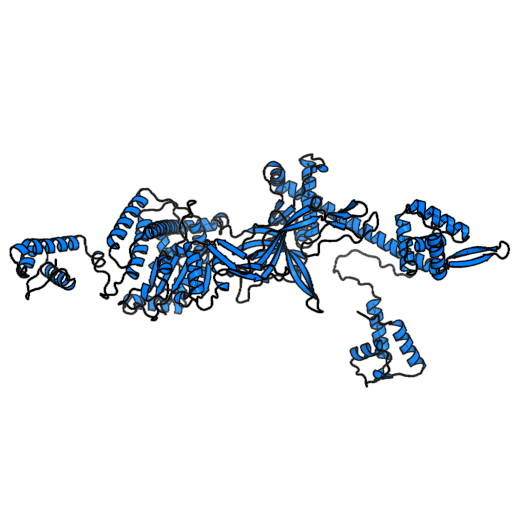 1
ATOM 3950 C CA . LEU A 1 487 ? -26.138 -11.154 6.278 1.00 85.94 487 LEU A CA 1
ATOM 3951 C C . LEU A 1 487 ? -26.994 -10.140 7.044 1.00 85.94 487 LEU A C 1
ATOM 3953 O O . LEU A 1 487 ? -27.497 -10.441 8.128 1.00 85.94 487 LEU A O 1
ATOM 3957 N N . LYS A 1 488 ? -27.238 -8.960 6.455 1.00 87.31 488 LYS A N 1
ATOM 3958 C CA . LYS A 1 488 ? -28.154 -7.959 7.025 1.00 87.31 488 LYS A CA 1
ATOM 3959 C C . LYS A 1 488 ? -29.585 -8.485 7.127 1.00 87.31 488 LYS A C 1
ATOM 3961 O O . LYS A 1 488 ? -30.259 -8.213 8.115 1.00 87.31 488 LYS A O 1
ATOM 3966 N N . LYS A 1 489 ? -30.058 -9.235 6.127 1.00 85.62 489 LYS A N 1
ATOM 3967 C CA . LYS A 1 489 ? -31.409 -9.826 6.133 1.00 85.62 489 LYS A CA 1
ATOM 3968 C C . LYS A 1 489 ? -31.551 -10.931 7.182 1.00 85.62 489 LYS A C 1
ATOM 3970 O O . LYS A 1 489 ? -32.607 -11.029 7.794 1.00 85.62 489 LYS A O 1
ATOM 3975 N N . VAL A 1 490 ? -30.507 -11.736 7.386 1.00 86.12 490 VAL A N 1
ATOM 3976 C CA . VAL A 1 490 ? -30.513 -12.862 8.335 1.00 86.12 490 VAL A CA 1
ATOM 3977 C C . VAL A 1 490 ? -30.384 -12.381 9.781 1.00 86.12 490 VAL A C 1
ATOM 3979 O O . VAL A 1 490 ? -31.159 -12.799 10.637 1.00 86.12 490 VAL A O 1
ATOM 3982 N N . HIS A 1 491 ? -29.428 -11.494 10.065 1.00 84.00 491 HIS A N 1
ATOM 3983 C CA . HIS A 1 491 ? -29.084 -11.110 11.440 1.00 84.00 491 HIS A CA 1
ATOM 3984 C C . HIS A 1 491 ? -29.687 -9.772 11.893 1.00 84.00 491 HIS A C 1
ATOM 3986 O O . HIS A 1 491 ? -29.669 -9.470 13.089 1.00 84.00 491 HIS A O 1
ATOM 3992 N N . GLY A 1 492 ? -30.228 -8.971 10.968 1.00 84.38 492 GLY A N 1
ATOM 3993 C CA . GLY A 1 492 ? -30.890 -7.702 11.267 1.00 84.38 492 GLY A CA 1
ATOM 3994 C C . GLY A 1 492 ? -30.012 -6.752 12.085 1.00 84.38 492 GLY A C 1
ATOM 3995 O O . GLY A 1 492 ? -28.856 -6.494 11.749 1.00 84.38 492 GLY A O 1
ATOM 3996 N N . ASP A 1 493 ? -30.559 -6.254 13.194 1.00 80.94 493 ASP A N 1
ATOM 3997 C CA . ASP A 1 493 ? -29.867 -5.326 14.095 1.00 80.94 493 ASP A CA 1
ATOM 3998 C C . ASP A 1 493 ? -28.789 -5.998 14.972 1.00 80.94 493 ASP A C 1
ATOM 4000 O O . ASP A 1 493 ? -27.973 -5.300 15.572 1.00 80.94 493 ASP A O 1
ATOM 4004 N N . ASN A 1 494 ? -28.733 -7.337 15.027 1.00 87.88 494 ASN A N 1
ATOM 4005 C CA . ASN A 1 494 ? -27.727 -8.082 15.799 1.00 87.88 494 ASN A CA 1
ATOM 4006 C C . ASN A 1 494 ? -26.408 -8.299 15.031 1.00 87.88 494 ASN A C 1
ATOM 4008 O O . ASN A 1 494 ? -25.468 -8.910 15.544 1.00 87.88 494 ASN A O 1
ATOM 4012 N N . LEU A 1 495 ? -26.318 -7.796 13.795 1.00 89.81 495 LEU A N 1
ATOM 4013 C CA . LEU A 1 495 ? -25.152 -7.955 12.928 1.00 89.81 495 LEU A CA 1
ATOM 4014 C C . LEU A 1 495 ? -23.824 -7.491 13.569 1.00 89.81 495 LEU A C 1
ATOM 4016 O O . LEU A 1 495 ? -22.844 -8.224 13.445 1.00 89.81 495 LEU A O 1
ATOM 4020 N N . PRO A 1 496 ? -23.749 -6.370 14.320 1.00 90.88 496 PRO A N 1
ATOM 4021 C CA . PRO A 1 496 ? -22.507 -5.980 14.993 1.00 90.88 496 PRO A CA 1
ATOM 4022 C C . PRO A 1 496 ? -21.987 -7.027 15.991 1.00 90.88 496 PRO A C 1
ATOM 4024 O O . PRO A 1 496 ? -20.777 -7.216 16.099 1.00 90.88 496 PRO A O 1
ATOM 4027 N N . ALA A 1 497 ? -22.878 -7.733 16.695 1.00 90.38 497 ALA A N 1
ATOM 4028 C CA . ALA A 1 497 ? -22.490 -8.779 17.640 1.00 90.38 497 ALA A CA 1
ATOM 4029 C C . ALA A 1 497 ? -22.021 -10.055 16.922 1.00 90.38 497 ALA A C 1
ATOM 4031 O O . ALA A 1 497 ? -21.048 -10.673 17.342 1.00 90.38 497 ALA A O 1
ATOM 4032 N N . VAL A 1 498 ? -22.667 -10.415 15.809 1.00 91.00 498 VAL A N 1
ATOM 4033 C CA . VAL A 1 498 ? -22.254 -11.535 14.939 1.00 91.00 498 VAL A CA 1
ATOM 4034 C C . VAL A 1 498 ? -20.862 -11.286 14.354 1.00 91.00 498 VAL A C 1
ATOM 4036 O O . VAL A 1 498 ? -19.990 -12.153 14.406 1.00 91.00 498 VAL A O 1
ATOM 4039 N N . VAL A 1 499 ? -20.618 -10.068 13.858 1.00 91.75 499 VAL A N 1
ATOM 4040 C CA . VAL A 1 499 ? -19.298 -9.651 13.362 1.00 91.75 499 VAL A CA 1
ATOM 4041 C C . VAL A 1 499 ? -18.257 -9.724 14.478 1.00 91.75 499 VAL A C 1
ATOM 4043 O O . VAL A 1 499 ? -17.163 -10.233 14.248 1.00 91.75 499 VAL A O 1
ATOM 4046 N N . ALA A 1 500 ? -18.597 -9.278 15.691 1.00 91.88 500 ALA A N 1
ATOM 4047 C CA . ALA A 1 500 ? -17.709 -9.389 16.844 1.00 91.88 500 ALA A CA 1
ATOM 4048 C C . ALA A 1 500 ? -17.374 -10.855 17.169 1.00 91.88 500 ALA A C 1
ATOM 4050 O O . ALA A 1 500 ? -16.198 -11.185 17.282 1.00 91.88 500 ALA A O 1
ATOM 4051 N N . ARG A 1 501 ? -18.362 -11.756 17.245 1.00 90.25 501 ARG A N 1
ATOM 4052 C CA . ARG A 1 501 ? -18.118 -13.191 17.497 1.00 90.25 501 ARG A CA 1
ATOM 4053 C C . ARG A 1 501 ? -17.320 -13.878 16.387 1.00 90.25 501 ARG A C 1
ATOM 4055 O O . ARG A 1 501 ? -16.568 -14.807 16.670 1.00 90.25 501 ARG A O 1
ATOM 4062 N N . SER A 1 502 ? -17.431 -13.386 15.153 1.00 91.19 502 SER A N 1
ATOM 4063 C CA . SER A 1 502 ? -16.667 -13.889 14.004 1.00 91.19 502 SER A CA 1
ATOM 4064 C C . SER A 1 502 ? -15.176 -13.526 14.054 1.00 91.19 502 SER A C 1
ATOM 4066 O O . SER A 1 502 ? -14.371 -14.188 13.397 1.00 91.19 502 SER A O 1
ATOM 4068 N N . ILE A 1 503 ? -14.788 -12.504 14.831 1.00 90.62 503 ILE A N 1
ATOM 4069 C CA . ILE A 1 503 ? -13.380 -12.188 15.105 1.00 90.62 503 ILE A CA 1
ATOM 4070 C C . ILE A 1 503 ? -12.864 -13.161 16.172 1.00 90.62 503 ILE A C 1
ATOM 4072 O O . ILE A 1 503 ? -13.403 -13.229 17.280 1.00 90.62 503 ILE A O 1
ATOM 4076 N N . ALA A 1 504 ? -11.797 -13.892 15.847 1.00 88.75 504 ALA A N 1
ATOM 4077 C CA . ALA A 1 504 ? -11.160 -14.890 16.703 1.00 88.75 504 ALA A CA 1
ATOM 4078 C C . ALA A 1 504 ? -12.174 -15.851 17.360 1.00 88.75 504 ALA A C 1
ATOM 4080 O O . ALA A 1 504 ? -12.343 -15.830 18.583 1.00 88.75 504 ALA A O 1
ATOM 4081 N N . PRO A 1 505 ? -12.869 -16.706 16.582 1.00 86.81 505 PRO A N 1
ATOM 4082 C CA . PRO A 1 505 ? -13.877 -17.623 17.129 1.00 86.81 505 PRO A CA 1
ATOM 4083 C C . PRO A 1 505 ? -13.265 -18.658 18.087 1.00 86.81 505 PRO A C 1
ATOM 4085 O O . PRO A 1 505 ? -13.940 -19.170 18.971 1.00 86.81 505 PRO A O 1
ATOM 4088 N N . HIS A 1 506 ? -11.967 -18.939 17.948 1.00 85.44 506 HIS A N 1
ATOM 4089 C CA . HIS A 1 506 ? -11.208 -19.839 18.814 1.00 85.44 506 HIS A CA 1
ATOM 4090 C C . HIS A 1 506 ? -10.986 -19.265 20.226 1.00 85.44 506 HIS A C 1
ATOM 4092 O O . HIS A 1 506 ? -10.594 -19.996 21.128 1.00 85.44 506 HIS A O 1
ATOM 4098 N N . ILE A 1 507 ? -11.262 -17.974 20.442 1.00 87.00 507 ILE A N 1
ATOM 4099 C CA . ILE A 1 507 ? -11.206 -17.334 21.759 1.00 87.00 507 ILE A CA 1
ATOM 4100 C C . ILE A 1 507 ? -12.630 -17.208 22.288 1.00 87.00 507 ILE A C 1
ATOM 4102 O O . ILE A 1 507 ? -13.459 -16.517 21.690 1.00 87.00 507 ILE A O 1
ATOM 4106 N N . TYR A 1 508 ? -12.908 -17.858 23.415 1.00 84.56 508 TYR A N 1
ATOM 4107 C CA . TYR A 1 508 ? -14.192 -17.753 24.100 1.00 84.56 508 TYR A CA 1
ATOM 4108 C C . TYR A 1 508 ? -14.348 -16.387 24.788 1.00 84.56 508 TYR A C 1
ATOM 4110 O O . TYR A 1 508 ? -13.385 -15.825 25.311 1.00 84.56 508 TYR A O 1
ATOM 4118 N N . GLY A 1 509 ? -15.568 -15.845 24.791 1.00 85.00 509 GLY A N 1
ATOM 4119 C CA . GLY A 1 509 ? -15.888 -14.586 25.464 1.00 85.00 509 GLY A CA 1
ATOM 4120 C C . GLY A 1 509 ? -15.318 -13.333 24.785 1.00 85.00 509 GLY A C 1
ATOM 4121 O O . GLY A 1 509 ? -15.243 -13.242 23.556 1.00 85.00 509 GLY A O 1
ATOM 4122 N N . TYR A 1 510 ? -14.980 -12.333 25.609 1.00 87.56 510 TYR A N 1
ATOM 4123 C CA . TYR A 1 510 ? -14.453 -11.021 25.202 1.00 87.56 510 TYR A CA 1
ATOM 4124 C C . TYR A 1 510 ? -15.270 -10.314 24.102 1.00 87.56 510 TYR A C 1
ATOM 4126 O O . TYR A 1 510 ? -14.726 -9.641 23.224 1.00 87.56 510 TYR A O 1
ATOM 4134 N N . GLU A 1 511 ? -16.602 -10.461 24.120 1.00 89.19 511 GLU A N 1
ATOM 4135 C CA . GLU A 1 511 ? -17.481 -9.888 23.087 1.00 89.19 511 GLU A CA 1
ATOM 4136 C C . GLU A 1 511 ? -17.336 -8.364 22.980 1.00 89.19 511 GLU A C 1
ATOM 4138 O O . GLU A 1 511 ? -17.401 -7.794 21.889 1.00 89.19 511 GLU A O 1
ATOM 4143 N N . ARG A 1 512 ? -17.088 -7.699 24.114 1.00 90.56 512 ARG A N 1
ATOM 4144 C CA . ARG A 1 512 ? -16.853 -6.255 24.192 1.00 90.56 512 ARG A CA 1
ATOM 4145 C C . ARG A 1 512 ? -15.578 -5.856 23.450 1.00 90.56 512 ARG A C 1
ATOM 4147 O O . ARG A 1 512 ? -15.595 -4.913 22.659 1.00 90.56 512 ARG A O 1
ATOM 4154 N N . GLU A 1 513 ? -14.481 -6.555 23.713 1.00 92.25 513 GLU A N 1
ATOM 4155 C CA . GLU A 1 513 ? -13.175 -6.313 23.107 1.00 92.25 513 GLU A CA 1
ATOM 4156 C C . GLU A 1 513 ? -13.227 -6.602 21.610 1.00 92.25 513 GLU A C 1
ATOM 4158 O O . GLU A 1 513 ? -12.797 -5.773 20.808 1.00 92.25 513 GLU A O 1
ATOM 4163 N N . LYS A 1 514 ? -13.849 -7.717 21.216 1.00 93.38 514 LYS A N 1
ATOM 4164 C CA . LYS A 1 514 ? -14.057 -8.069 19.807 1.00 93.38 514 LYS A CA 1
ATOM 4165 C C . LYS A 1 514 ? -14.902 -7.024 19.071 1.00 93.38 514 LYS A C 1
ATOM 4167 O O . LYS A 1 514 ? -14.542 -6.616 17.965 1.00 93.38 514 LYS A O 1
ATOM 4172 N N . LEU A 1 515 ? -15.971 -6.516 19.693 1.00 94.19 515 LEU A N 1
ATOM 4173 C CA . LEU A 1 515 ? -16.777 -5.430 19.125 1.00 94.19 515 LEU A CA 1
ATOM 4174 C C . LEU A 1 515 ? -15.961 -4.138 18.971 1.00 94.19 515 LEU A C 1
ATOM 4176 O O . LEU A 1 515 ? -16.063 -3.469 17.942 1.00 94.19 515 LEU A O 1
ATOM 4180 N N . ALA A 1 516 ? -15.122 -3.794 19.950 1.00 94.31 516 ALA A N 1
ATOM 4181 C CA . ALA A 1 516 ? -14.240 -2.633 19.848 1.00 94.31 516 ALA A CA 1
ATOM 4182 C C . ALA A 1 516 ? -13.225 -2.765 18.706 1.00 94.31 516 ALA A C 1
ATOM 4184 O O . ALA A 1 516 ? -12.991 -1.792 17.986 1.00 94.31 516 ALA A O 1
ATOM 4185 N N . LEU A 1 517 ? -12.663 -3.961 18.498 1.00 94.81 517 LEU A N 1
ATOM 4186 C CA . LEU A 1 517 ? -11.783 -4.237 17.360 1.00 94.81 517 LEU A CA 1
ATOM 4187 C C . LEU A 1 517 ? -12.532 -4.097 16.027 1.00 94.81 517 LEU A C 1
ATOM 4189 O O . LEU A 1 517 ? -12.026 -3.432 15.122 1.00 94.81 517 LEU A O 1
ATOM 4193 N N . ALA A 1 518 ? -13.757 -4.623 15.916 1.00 94.69 518 ALA A N 1
ATOM 4194 C CA . ALA A 1 518 ? -14.594 -4.453 14.722 1.00 94.69 518 ALA A CA 1
ATOM 4195 C C . ALA A 1 518 ? -14.872 -2.967 14.417 1.00 94.69 518 ALA A C 1
ATOM 4197 O O . ALA A 1 518 ? -14.739 -2.512 13.277 1.00 94.69 518 ALA A O 1
ATOM 4198 N N . VAL A 1 519 ? -15.203 -2.189 15.452 1.00 94.44 519 VAL A N 1
ATOM 4199 C CA . VAL A 1 519 ? -15.424 -0.738 15.365 1.00 94.44 519 VAL A CA 1
ATOM 4200 C C . VAL A 1 519 ? -14.153 -0.001 14.926 1.00 94.44 519 VAL A C 1
ATOM 4202 O O . VAL A 1 519 ? -14.231 0.892 14.078 1.00 94.44 519 VAL A O 1
ATOM 4205 N N . ALA A 1 520 ? -12.981 -0.389 15.439 1.00 93.69 520 ALA A N 1
ATOM 4206 C CA . ALA A 1 520 ? -11.695 0.185 15.039 1.00 93.69 520 ALA A CA 1
ATOM 4207 C C . ALA A 1 520 ? -11.408 -0.054 13.552 1.00 93.69 520 ALA A C 1
ATOM 4209 O O . ALA A 1 520 ? -11.062 0.880 12.822 1.00 93.69 520 ALA A O 1
ATOM 4210 N N . VAL A 1 521 ? -11.623 -1.290 13.084 1.00 92.38 521 VAL A N 1
ATOM 4211 C CA . VAL A 1 521 ? -11.430 -1.658 11.679 1.00 92.38 521 VAL A CA 1
ATOM 4212 C C . VAL A 1 521 ? -12.278 -0.774 10.775 1.00 92.38 521 VAL A C 1
ATOM 4214 O O . VAL A 1 521 ? -11.746 -0.253 9.800 1.00 92.38 521 VAL A O 1
ATOM 4217 N N . VAL A 1 522 ? -13.557 -0.562 11.077 1.00 90.62 522 VAL A N 1
ATOM 4218 C CA . VAL A 1 522 ? -14.455 0.202 10.197 1.00 90.62 522 VAL A CA 1
ATOM 4219 C C . VAL A 1 522 ? -14.257 1.721 10.314 1.00 90.62 522 VAL A C 1
ATOM 4221 O O . VAL A 1 522 ? -14.332 2.422 9.299 1.00 90.62 522 VAL A O 1
ATOM 4224 N N . SER A 1 523 ? -13.936 2.222 11.514 1.00 89.94 523 SER A N 1
ATOM 4225 C CA . SER A 1 523 ? -13.728 3.648 11.821 1.00 89.94 523 SER A CA 1
ATOM 4226 C C . SER A 1 523 ? -14.919 4.573 11.477 1.00 89.94 523 SER A C 1
ATOM 4228 O O . SER A 1 523 ? -15.898 4.187 10.832 1.00 89.94 523 SER A O 1
ATOM 4230 N N . GLY A 1 524 ? -14.856 5.833 11.920 1.00 84.94 524 GLY A N 1
ATOM 4231 C CA . GLY A 1 524 ? -15.885 6.853 11.678 1.00 84.94 524 GLY A CA 1
ATOM 4232 C C . GLY A 1 524 ? -15.903 7.399 10.243 1.00 84.94 524 GLY A C 1
ATOM 4233 O O . GLY A 1 524 ? -15.203 6.918 9.343 1.00 84.94 524 GLY A O 1
ATOM 4234 N N . VAL A 1 525 ? -16.737 8.403 9.985 1.00 85.25 525 VAL A N 1
ATOM 4235 C CA . VAL A 1 525 ? -16.876 9.042 8.667 1.00 85.25 525 VAL A CA 1
ATOM 4236 C C . VAL A 1 525 ? -15.843 10.161 8.498 1.00 85.25 525 VAL A C 1
ATOM 4238 O O . VAL A 1 525 ? -15.705 11.049 9.337 1.00 85.25 525 VAL A O 1
ATOM 4241 N N . LYS A 1 526 ? -15.121 10.157 7.367 1.00 75.81 526 LYS A N 1
ATOM 4242 C CA . LYS A 1 526 ? -14.250 11.275 6.964 1.00 75.81 526 LYS A CA 1
ATOM 4243 C C . LYS A 1 526 ? -15.113 12.482 6.592 1.00 75.81 526 LYS A C 1
ATOM 4245 O O . LYS A 1 526 ? -15.698 12.510 5.510 1.00 75.81 526 LYS A O 1
ATOM 4250 N N . THR A 1 527 ? -15.190 13.475 7.476 1.00 68.50 527 THR A N 1
ATOM 4251 C CA . THR A 1 527 ? -15.829 14.766 7.187 1.00 68.50 527 THR A CA 1
ATOM 4252 C C . THR A 1 527 ? -14.807 15.765 6.621 1.00 68.50 527 THR A C 1
ATOM 4254 O O . THR A 1 527 ? -13.638 15.735 7.005 1.00 68.50 527 THR A O 1
ATOM 4257 N N . PRO A 1 528 ? -15.210 16.661 5.695 1.00 57.28 528 PRO A N 1
ATOM 4258 C CA . PRO A 1 528 ? -14.304 17.642 5.083 1.00 57.28 528 PRO A CA 1
ATOM 4259 C C . PRO A 1 528 ? -13.768 18.677 6.088 1.00 57.28 528 PRO A C 1
ATOM 4261 O O . PRO A 1 528 ? -12.690 19.238 5.898 1.00 57.28 528 PRO A O 1
ATOM 4264 N N . ALA A 1 529 ? -14.486 18.910 7.189 1.00 55.31 529 ALA A N 1
ATOM 4265 C CA . ALA A 1 529 ? -14.024 19.738 8.293 1.00 55.31 529 ALA A CA 1
ATOM 4266 C C . ALA A 1 529 ? -13.079 18.923 9.189 1.00 55.31 529 ALA A C 1
ATOM 4268 O O . ALA A 1 529 ? -13.573 18.166 10.012 1.00 55.31 529 ALA A O 1
ATOM 4269 N N . LYS A 1 530 ? -11.755 19.071 8.995 1.00 54.78 530 LYS A N 1
ATOM 4270 C CA . LYS A 1 530 ? -10.595 18.577 9.792 1.00 54.78 530 LYS A CA 1
ATOM 4271 C C . LYS A 1 530 ? -10.907 17.821 11.108 1.00 54.78 530 LYS A C 1
ATOM 4273 O O . LYS A 1 530 ? -10.448 18.211 12.179 1.00 54.78 530 LYS A O 1
ATOM 4278 N N . SER A 1 531 ? -11.640 16.716 11.045 1.00 65.44 531 SER A N 1
ATOM 4279 C CA . SER A 1 531 ? -11.918 15.849 12.184 1.00 65.44 531 SER A CA 1
ATOM 4280 C C . SER A 1 531 ? -11.383 14.476 11.840 1.00 65.44 531 SER A C 1
ATOM 4282 O O . SER A 1 531 ? -11.767 13.874 10.836 1.00 65.44 531 SER A O 1
ATOM 4284 N N . ARG A 1 532 ? -10.454 14.001 12.669 1.00 77.56 532 ARG A N 1
ATOM 4285 C CA . ARG A 1 532 ? -9.885 12.654 12.591 1.00 77.56 532 ARG A CA 1
ATOM 4286 C C . ARG A 1 532 ? -11.028 11.628 12.550 1.00 77.56 532 ARG A C 1
ATOM 4288 O O . ARG A 1 532 ? -11.887 11.695 13.420 1.00 77.56 532 ARG A O 1
ATOM 4295 N N . PRO A 1 533 ? -11.085 10.702 11.583 1.00 82.38 533 PRO A N 1
ATOM 4296 C CA . PRO A 1 533 ? -12.154 9.700 11.502 1.00 82.38 533 PRO A CA 1
ATOM 4297 C C . PRO A 1 533 ? -11.826 8.409 12.275 1.00 82.38 533 PRO A C 1
ATOM 4299 O O . PRO A 1 533 ? -12.724 7.627 12.575 1.00 82.38 533 PRO A 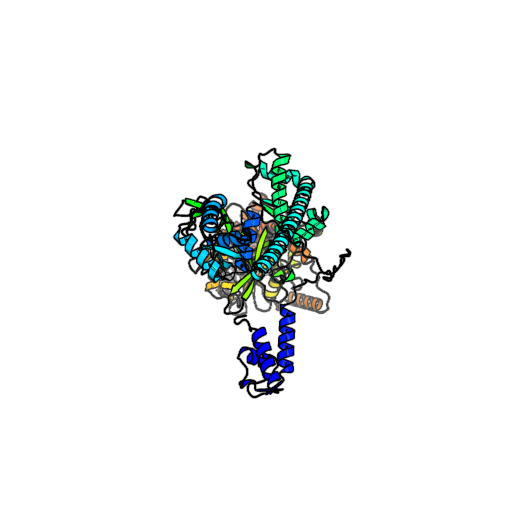O 1
ATOM 4302 N N . HIS A 1 534 ? -10.547 8.158 12.569 1.00 89.06 534 HIS A N 1
ATOM 4303 C CA . HIS A 1 534 ? -10.069 6.867 13.065 1.00 89.06 534 HIS A CA 1
ATOM 4304 C C . HIS A 1 534 ? -10.315 6.685 14.563 1.00 89.06 534 HIS A C 1
ATOM 4306 O O . HIS A 1 534 ? -10.196 7.639 15.343 1.00 89.06 534 HIS A O 1
ATOM 4312 N N . ILE A 1 535 ? -10.638 5.445 14.940 1.00 91.50 535 ILE A N 1
ATOM 4313 C CA . ILE A 1 535 ? -10.921 5.018 16.316 1.00 91.50 535 ILE A CA 1
ATOM 4314 C C . ILE A 1 535 ? -9.784 4.115 16.773 1.00 91.50 535 ILE A C 1
ATOM 4316 O O . ILE A 1 535 ? -9.636 3.006 16.269 1.00 91.50 535 ILE A O 1
ATOM 4320 N N . HIS A 1 536 ? -8.983 4.582 17.725 1.00 93.00 536 HIS A N 1
ATOM 4321 C CA . HIS A 1 536 ? -7.803 3.847 18.179 1.00 93.00 536 HIS A CA 1
ATOM 4322 C C . HIS A 1 536 ? -8.135 3.050 19.439 1.00 93.00 536 HIS A C 1
ATOM 4324 O O . HIS A 1 536 ? -8.758 3.586 20.360 1.00 93.00 536 HIS A O 1
ATOM 4330 N N . VAL A 1 537 ? -7.690 1.794 19.486 1.00 93.81 537 VAL A N 1
ATOM 4331 C CA . VAL A 1 537 ? -7.991 0.856 20.578 1.00 93.81 537 VAL A CA 1
ATOM 4332 C C . VAL A 1 537 ? -6.699 0.395 21.239 1.00 93.81 537 VAL A C 1
ATOM 4334 O O . VAL A 1 537 ? -5.750 0.019 20.550 1.00 93.81 537 VAL A O 1
ATOM 4337 N N . LEU A 1 538 ? -6.676 0.414 22.570 1.00 92.12 538 LEU A N 1
ATOM 4338 C CA . LEU A 1 538 ? -5.605 -0.145 23.390 1.00 92.12 538 LEU A CA 1
ATOM 4339 C C . LEU A 1 538 ? -6.160 -1.299 24.231 1.00 92.12 538 LEU A C 1
ATOM 4341 O O . LEU A 1 538 ? -7.046 -1.087 25.058 1.00 92.12 538 LEU A O 1
ATOM 4345 N N . LEU A 1 539 ? -5.616 -2.499 24.033 1.00 92.31 539 LEU A N 1
ATOM 4346 C CA . LEU A 1 539 ? -5.896 -3.677 24.850 1.00 92.31 539 LEU A CA 1
ATOM 4347 C C . LEU A 1 539 ? -4.822 -3.817 25.931 1.00 92.31 539 LEU A C 1
ATOM 4349 O O . LEU A 1 539 ? -3.638 -3.973 25.631 1.00 92.31 539 LEU A O 1
ATOM 4353 N N . VAL A 1 540 ? -5.234 -3.779 27.191 1.00 89.44 540 VAL A N 1
ATOM 4354 C CA . VAL A 1 540 ? -4.364 -3.938 28.363 1.00 89.44 540 VAL A CA 1
ATOM 4355 C C . VAL A 1 540 ? -4.779 -5.201 29.091 1.00 89.44 540 VAL A C 1
ATOM 4357 O O . VAL A 1 540 ? -5.959 -5.502 29.148 1.00 89.44 540 VAL A O 1
ATOM 4360 N N . GLY A 1 541 ? -3.848 -5.955 29.656 1.00 88.44 541 GLY A N 1
ATOM 4361 C CA . GLY A 1 541 ? -4.216 -7.130 30.445 1.00 88.44 541 GLY A CA 1
ATOM 4362 C C . GLY A 1 541 ? -3.017 -7.902 30.950 1.00 88.44 541 GLY A C 1
ATOM 4363 O O . GLY A 1 541 ? -1.876 -7.514 30.687 1.00 88.44 541 GLY A O 1
ATOM 4364 N N . ASP A 1 542 ? -3.265 -9.042 31.564 1.00 86.12 542 ASP A N 1
ATOM 4365 C CA . ASP A 1 542 ? -2.201 -9.935 32.017 1.00 86.12 542 ASP A CA 1
ATOM 4366 C C . ASP A 1 542 ? -1.650 -10.771 30.839 1.00 86.12 542 ASP A C 1
ATOM 4368 O O . ASP A 1 542 ? -2.308 -10.904 29.798 1.00 86.12 542 ASP A O 1
ATOM 4372 N N . PRO A 1 543 ? -0.416 -11.298 30.912 1.00 84.81 543 PRO A N 1
ATOM 4373 C CA . PRO A 1 543 ? 0.048 -12.345 30.014 1.00 84.81 543 PRO A CA 1
ATOM 4374 C C . PRO A 1 543 ? -0.869 -13.567 30.107 1.00 84.81 543 PRO A C 1
ATOM 4376 O O . PRO A 1 543 ? -1.261 -13.960 31.198 1.00 84.81 543 PRO A O 1
ATOM 4379 N N . GLY A 1 544 ? -1.185 -14.187 28.970 1.00 80.56 544 GLY A N 1
ATOM 4380 C CA . GLY A 1 544 ? -2.017 -15.397 28.921 1.00 80.56 544 GLY A CA 1
ATOM 4381 C C . GLY A 1 544 ? -3.479 -15.171 28.526 1.00 80.56 544 GLY A C 1
ATOM 4382 O O . GLY A 1 544 ? -4.089 -16.089 27.997 1.00 80.56 544 GLY A O 1
ATOM 4383 N N . VAL A 1 545 ? -4.010 -13.944 28.610 1.00 85.25 545 VAL A N 1
ATOM 4384 C CA . VAL A 1 545 ? -5.415 -13.625 28.243 1.00 85.25 545 VAL A CA 1
ATOM 4385 C C . VAL A 1 545 ? -5.671 -13.513 26.724 1.00 85.25 545 VAL A C 1
ATOM 4387 O O . VAL A 1 545 ? -6.542 -12.776 26.275 1.00 85.25 545 VAL A O 1
ATOM 4390 N N . ALA A 1 546 ? -4.861 -14.185 25.900 1.00 86.50 546 ALA A N 1
ATOM 4391 C CA . ALA A 1 546 ? -4.985 -14.251 24.435 1.00 86.50 546 ALA A CA 1
ATOM 4392 C C . ALA A 1 546 ? -4.974 -12.905 23.657 1.00 86.50 546 ALA A C 1
ATOM 4394 O O . ALA A 1 546 ? -5.361 -12.859 22.489 1.00 86.50 546 ALA A O 1
ATOM 4395 N N . LYS A 1 547 ? -4.466 -11.809 24.247 1.00 90.19 547 LYS A N 1
ATOM 4396 C CA . LYS A 1 547 ? -4.353 -10.476 23.605 1.00 90.19 547 LYS A CA 1
ATOM 4397 C C . LYS A 1 547 ? -3.675 -10.490 22.235 1.00 90.19 547 LYS A C 1
ATOM 4399 O O . LYS A 1 547 ? -4.209 -9.938 21.276 1.00 90.19 547 LYS A O 1
ATOM 4404 N N . THR A 1 548 ? -2.489 -11.091 22.151 1.00 90.25 548 THR A N 1
ATOM 4405 C CA . THR A 1 548 ? -1.725 -11.158 20.899 1.00 90.25 548 THR A CA 1
ATOM 4406 C C . THR A 1 548 ? -2.470 -11.992 19.859 1.00 90.25 548 THR A C 1
ATOM 4408 O O . THR A 1 548 ? -2.532 -11.592 18.702 1.00 90.25 548 THR A O 1
ATOM 4411 N N . GLU A 1 549 ? -3.119 -13.084 20.269 1.00 89.75 549 GLU A N 1
ATOM 4412 C CA . GLU A 1 549 ? -3.868 -13.958 19.364 1.00 89.75 549 GLU A CA 1
ATOM 4413 C C . GLU A 1 549 ? -5.118 -13.269 18.783 1.00 89.75 549 GLU A C 1
ATOM 4415 O O . GLU A 1 549 ? -5.321 -13.304 17.569 1.00 89.75 549 GLU A O 1
ATOM 4420 N N . LEU A 1 550 ? -5.886 -12.525 19.598 1.00 91.38 550 LEU A N 1
ATOM 4421 C CA . LEU A 1 550 ? -7.009 -11.690 19.124 1.00 91.38 550 LEU A CA 1
ATOM 4422 C C . LEU A 1 550 ? -6.583 -10.753 17.991 1.00 91.38 550 LEU A C 1
ATOM 4424 O O . LEU A 1 550 ? -7.272 -10.574 16.986 1.00 91.38 550 LEU A O 1
ATOM 4428 N N . VAL A 1 551 ? -5.430 -10.127 18.182 1.00 91.44 551 VAL A N 1
ATOM 4429 C CA . VAL A 1 551 ? -4.897 -9.109 17.291 1.00 91.44 551 VAL A CA 1
ATOM 4430 C C . VAL A 1 551 ? -4.252 -9.734 16.041 1.00 91.44 551 VAL A C 1
ATOM 4432 O O . VAL A 1 551 ? -4.357 -9.175 14.947 1.00 91.44 551 VAL A O 1
ATOM 4435 N N . LEU A 1 552 ? -3.647 -10.919 16.156 1.00 90.25 552 LEU A N 1
ATOM 4436 C CA . LEU A 1 552 ? -3.172 -11.702 15.011 1.00 90.25 552 LEU A CA 1
ATOM 4437 C C . LEU A 1 552 ? -4.327 -12.222 14.148 1.00 90.25 552 LEU A C 1
ATOM 4439 O O . LEU A 1 552 ? -4.206 -12.221 12.922 1.00 90.25 552 LEU A O 1
ATOM 4443 N N . ASP A 1 553 ? -5.451 -12.615 14.748 1.00 90.31 553 ASP A N 1
ATOM 4444 C CA . ASP A 1 553 ? -6.656 -12.980 13.998 1.00 90.31 553 ASP A CA 1
ATOM 4445 C C . ASP A 1 553 ? -7.255 -11.761 13.283 1.00 90.31 553 ASP A C 1
ATOM 4447 O O . ASP A 1 553 ? -7.560 -11.825 12.090 1.00 90.31 553 ASP A O 1
ATOM 4451 N N . LEU A 1 554 ? -7.293 -10.607 13.965 1.00 90.94 554 LEU A N 1
ATOM 4452 C CA . LEU A 1 554 ? -7.722 -9.337 13.374 1.00 90.94 554 LEU A CA 1
ATOM 4453 C C . LEU A 1 554 ? -6.924 -8.988 12.111 1.00 90.94 554 LEU A C 1
ATOM 4455 O O . LEU A 1 554 ? -7.494 -8.490 11.143 1.00 90.94 554 LEU A O 1
ATOM 4459 N N . LYS A 1 555 ? -5.614 -9.274 12.094 1.00 88.75 555 LYS A N 1
ATOM 4460 C CA . LYS A 1 555 ? -4.751 -9.059 10.921 1.00 88.75 555 LYS A CA 1
ATOM 4461 C C . LYS A 1 555 ? -5.249 -9.811 9.680 1.00 88.75 555 LYS A C 1
ATOM 4463 O O . LYS A 1 555 ? -5.092 -9.299 8.577 1.00 88.75 555 LYS A O 1
ATOM 4468 N N . LYS A 1 556 ? -5.821 -11.008 9.848 1.00 85.50 556 LYS A N 1
ATOM 4469 C CA . LYS A 1 556 ? -6.317 -11.841 8.738 1.00 85.50 556 LYS A CA 1
ATOM 4470 C C . LYS A 1 556 ? -7.612 -11.279 8.145 1.00 85.50 556 LYS A C 1
ATOM 4472 O O . LYS A 1 556 ? -7.786 -11.259 6.931 1.00 85.50 556 LYS A O 1
ATOM 4477 N N . VAL A 1 557 ? -8.498 -10.777 9.008 1.00 87.56 557 VAL A N 1
ATOM 4478 C CA . VAL A 1 557 ? -9.845 -10.324 8.618 1.00 87.56 557 VAL A CA 1
ATOM 4479 C C . VAL A 1 557 ? -9.908 -8.839 8.240 1.00 87.56 557 VAL A C 1
ATOM 4481 O O . VAL A 1 557 ? -10.752 -8.442 7.441 1.00 87.56 557 VAL A O 1
ATOM 4484 N N . ALA A 1 558 ? -9.036 -7.990 8.791 1.00 85.94 558 ALA A N 1
ATOM 4485 C CA . ALA A 1 558 ? -9.088 -6.548 8.571 1.00 85.94 558 ALA A CA 1
ATOM 4486 C C . ALA A 1 558 ? -8.482 -6.139 7.209 1.00 85.94 558 ALA A C 1
ATOM 4488 O O . ALA A 1 558 ? -7.380 -6.570 6.862 1.00 85.94 558 ALA A O 1
ATOM 4489 N N . PRO A 1 559 ? -9.129 -5.229 6.452 1.00 76.75 559 PRO A N 1
ATOM 4490 C CA . PRO A 1 559 ? -8.586 -4.752 5.190 1.00 76.75 559 PRO A CA 1
ATOM 4491 C C . PRO A 1 559 ? -7.348 -3.881 5.432 1.00 76.75 559 PRO A C 1
ATOM 4493 O O . PRO A 1 559 ? -7.424 -2.861 6.135 1.00 76.75 559 PRO A O 1
ATOM 4496 N N . LYS A 1 560 ? -6.228 -4.277 4.810 1.00 77.94 560 LYS A N 1
ATOM 4497 C CA . LYS A 1 560 ? -4.911 -3.625 4.897 1.00 77.94 560 LYS A CA 1
ATOM 4498 C C . LYS A 1 560 ? -4.419 -3.513 6.349 1.00 77.94 560 LYS A C 1
ATOM 4500 O O . LYS A 1 560 ? -4.325 -2.418 6.904 1.00 77.94 560 LYS A O 1
ATOM 4505 N N . ALA A 1 561 ? -4.119 -4.657 6.966 1.00 84.31 561 ALA A N 1
ATOM 4506 C CA . ALA A 1 561 ? -3.591 -4.733 8.327 1.00 84.31 561 ALA A CA 1
ATOM 4507 C C . ALA A 1 561 ? -2.091 -5.066 8.356 1.00 84.31 561 ALA A C 1
ATOM 4509 O O . ALA A 1 561 ? -1.649 -6.061 7.780 1.00 84.31 561 ALA A O 1
ATOM 4510 N N . ILE A 1 562 ? -1.298 -4.252 9.056 1.00 85.06 562 ILE A N 1
ATOM 4511 C CA . ILE A 1 562 ? 0.147 -4.474 9.224 1.00 85.06 562 ILE A CA 1
ATOM 4512 C C . ILE A 1 562 ? 0.453 -4.691 10.694 1.00 85.06 562 ILE A C 1
ATOM 4514 O O . ILE A 1 562 ? 0.057 -3.890 11.532 1.00 85.06 562 ILE A O 1
ATOM 4518 N N . PHE A 1 563 ? 1.185 -5.763 10.988 1.00 86.69 563 PHE A N 1
ATOM 4519 C CA . PHE A 1 563 ? 1.612 -6.116 12.337 1.00 86.69 563 PHE A CA 1
ATOM 4520 C C . PHE A 1 563 ? 3.050 -5.663 12.586 1.00 86.69 563 PHE A C 1
ATOM 4522 O O . PHE A 1 563 ? 3.947 -5.988 11.805 1.00 86.69 563 PHE A O 1
ATOM 4529 N N . ALA A 1 564 ? 3.264 -4.959 13.693 1.00 86.44 564 ALA A N 1
ATOM 4530 C CA . ALA A 1 564 ? 4.568 -4.582 14.209 1.00 86.44 564 ALA A CA 1
ATOM 4531 C C . ALA A 1 564 ? 4.673 -4.985 15.687 1.00 86.44 564 ALA A C 1
ATOM 4533 O O . ALA A 1 564 ? 3.803 -4.665 16.492 1.00 86.44 564 ALA A O 1
ATOM 4534 N N . SER A 1 565 ? 5.756 -5.669 16.054 1.00 84.56 565 SER A N 1
ATOM 4535 C CA . SER A 1 565 ? 6.045 -6.024 17.448 1.00 84.56 565 SER A CA 1
ATOM 4536 C C . SER A 1 565 ? 6.901 -4.940 18.099 1.00 84.56 565 SER A C 1
ATOM 4538 O O . SER A 1 565 ? 7.948 -4.590 17.563 1.00 84.56 565 SER A O 1
ATOM 4540 N N . GLY A 1 566 ? 6.503 -4.422 19.258 1.00 73.56 566 GLY A N 1
ATOM 4541 C CA . GLY A 1 566 ? 7.181 -3.336 19.970 1.00 73.56 566 GLY A CA 1
ATOM 4542 C C . GLY A 1 566 ? 8.595 -3.668 20.456 1.00 73.56 566 GLY A C 1
ATOM 4543 O O . GLY A 1 566 ? 9.393 -2.751 20.651 1.00 73.56 566 GLY A O 1
ATOM 4544 N N . THR A 1 567 ? 8.938 -4.954 20.603 1.00 74.62 567 THR A N 1
ATOM 4545 C CA . THR A 1 567 ? 10.289 -5.417 20.978 1.00 74.62 567 THR A CA 1
ATOM 4546 C C . THR A 1 567 ? 11.267 -5.418 19.806 1.00 74.62 567 THR A C 1
ATOM 4548 O O . THR A 1 567 ? 12.432 -5.062 19.975 1.00 74.62 567 THR A O 1
ATOM 4551 N N . HIS A 1 568 ? 10.792 -5.778 18.612 1.00 68.25 568 HIS A N 1
ATOM 4552 C CA . HIS A 1 568 ? 11.619 -5.929 17.408 1.00 68.25 568 HIS A CA 1
ATOM 4553 C C . HIS A 1 568 ? 11.452 -4.774 16.407 1.00 68.25 568 HIS A C 1
ATOM 4555 O O . HIS A 1 568 ? 12.257 -4.624 15.484 1.00 68.25 568 HIS A O 1
ATOM 4561 N N . ALA A 1 569 ? 10.432 -3.932 16.582 1.00 63.25 569 ALA A N 1
ATOM 4562 C CA . ALA A 1 569 ? 10.221 -2.739 15.781 1.00 63.25 569 ALA A CA 1
ATOM 4563 C C . ALA A 1 569 ? 11.256 -1.676 16.162 1.00 63.25 569 ALA A C 1
ATOM 4565 O O . ALA A 1 569 ? 11.178 -1.007 17.193 1.00 63.25 569 ALA A O 1
ATOM 4566 N N . THR A 1 570 ? 12.243 -1.499 15.290 1.00 64.25 570 THR A N 1
ATOM 4567 C CA . THR A 1 570 ? 13.076 -0.296 15.299 1.00 64.25 570 THR A CA 1
ATOM 4568 C C . THR A 1 570 ? 12.249 0.898 14.816 1.00 64.25 570 THR A C 1
ATOM 4570 O O . THR A 1 570 ? 11.272 0.723 14.090 1.00 64.25 570 THR A O 1
ATOM 4573 N N . GLY A 1 571 ? 12.649 2.128 15.151 1.00 61.62 571 GLY A N 1
ATOM 4574 C CA . GLY A 1 571 ? 11.977 3.336 14.648 1.00 61.62 571 GLY A CA 1
ATOM 4575 C C . GLY A 1 571 ? 11.927 3.366 13.120 1.00 61.62 571 GLY A C 1
ATOM 4576 O O . GLY A 1 571 ? 10.921 3.740 12.538 1.00 61.62 571 GLY A O 1
ATOM 4577 N N . VAL A 1 572 ? 12.964 2.826 12.472 1.00 60.81 572 VAL A N 1
ATOM 4578 C CA . VAL A 1 572 ? 13.021 2.599 11.020 1.00 60.81 572 VAL A CA 1
ATOM 4579 C C . VAL A 1 572 ? 11.907 1.665 10.529 1.00 60.81 572 VAL A C 1
ATOM 4581 O O . VAL A 1 572 ? 11.343 1.894 9.464 1.00 60.81 572 VAL A O 1
ATOM 4584 N N . GLY A 1 573 ? 11.589 0.625 11.300 1.00 71.31 573 GLY A N 1
ATOM 4585 C CA . GLY A 1 573 ? 10.530 -0.331 10.988 1.00 71.31 573 GLY A CA 1
ATOM 4586 C C . GLY A 1 573 ? 9.121 0.160 11.321 1.00 71.31 573 GLY A C 1
ATOM 4587 O O . GLY A 1 573 ? 8.170 -0.360 10.748 1.00 71.31 573 GLY A O 1
ATOM 4588 N N . LEU A 1 574 ? 8.964 1.151 12.206 1.00 77.94 574 LEU A N 1
ATOM 4589 C CA . LEU A 1 574 ? 7.657 1.659 12.634 1.00 77.94 574 LEU A CA 1
ATOM 4590 C C . LEU A 1 574 ? 7.227 2.920 11.874 1.00 77.94 574 LEU A C 1
ATOM 4592 O O . LEU A 1 574 ? 6.083 2.991 11.430 1.00 77.94 574 LEU A O 1
ATOM 4596 N N . THR A 1 575 ? 8.118 3.905 11.735 1.00 80.69 575 THR A N 1
ATOM 4597 C CA . THR A 1 575 ? 7.773 5.250 11.251 1.00 80.69 575 THR A CA 1
ATOM 4598 C C . THR A 1 575 ? 8.165 5.425 9.793 1.00 80.69 575 THR A C 1
ATOM 4600 O O . THR A 1 575 ? 7.544 4.830 8.922 1.00 80.69 575 THR A O 1
ATOM 4603 N N . ALA A 1 576 ? 9.171 6.232 9.500 1.00 76.88 576 ALA A N 1
ATOM 4604 C CA . ALA A 1 576 ? 9.758 6.365 8.181 1.00 76.88 576 ALA A CA 1
ATOM 4605 C C . ALA A 1 576 ? 11.244 6.667 8.355 1.00 76.88 576 ALA A C 1
ATOM 4607 O O . ALA A 1 576 ? 11.665 7.360 9.288 1.00 76.88 576 ALA A O 1
ATOM 4608 N N . THR A 1 577 ? 12.057 6.125 7.461 1.00 75.12 577 THR A N 1
ATOM 4609 C CA . THR A 1 577 ? 13.496 6.368 7.450 1.00 75.12 577 THR A CA 1
ATOM 4610 C C . THR A 1 577 ? 13.916 6.985 6.136 1.00 75.12 577 THR A C 1
ATOM 4612 O O . THR A 1 577 ? 13.215 6.897 5.136 1.00 75.12 577 THR A O 1
ATOM 4615 N N . VAL A 1 578 ? 15.098 7.577 6.134 1.00 76.75 578 VAL A N 1
ATOM 4616 C CA . VAL A 1 578 ? 15.725 8.096 4.932 1.00 76.75 578 VAL A CA 1
ATOM 4617 C C . VAL A 1 578 ? 16.894 7.177 4.593 1.00 76.75 578 VAL A C 1
ATOM 4619 O O . VAL A 1 578 ? 17.808 7.008 5.403 1.00 76.75 578 VAL A O 1
ATOM 4622 N N . ARG A 1 579 ? 16.853 6.546 3.418 1.00 78.19 579 ARG A N 1
ATOM 4623 C CA . ARG A 1 579 ? 17.932 5.703 2.886 1.00 78.19 579 ARG A CA 1
ATOM 4624 C C . ARG A 1 579 ? 18.595 6.432 1.727 1.00 78.19 579 ARG A C 1
ATOM 4626 O O . ARG A 1 579 ? 17.918 7.047 0.914 1.00 78.19 579 ARG A O 1
ATOM 4633 N N . ARG A 1 580 ? 19.918 6.347 1.621 1.00 71.81 580 ARG A N 1
ATOM 4634 C CA . ARG A 1 580 ? 20.625 6.834 0.434 1.00 71.81 580 ARG A CA 1
ATOM 4635 C C . ARG A 1 580 ? 20.258 5.949 -0.761 1.00 71.81 580 ARG A C 1
ATOM 4637 O O . ARG A 1 580 ? 20.349 4.726 -0.660 1.00 71.81 580 ARG A O 1
ATOM 4644 N N . ASN A 1 581 ? 19.811 6.555 -1.853 1.00 63.81 581 ASN A N 1
ATOM 4645 C CA . ASN A 1 581 ? 19.583 5.866 -3.110 1.00 63.81 581 ASN A CA 1
ATOM 4646 C C . ASN A 1 581 ? 20.931 5.427 -3.677 1.00 63.81 581 ASN A C 1
ATOM 4648 O O . ASN A 1 581 ? 21.863 6.227 -3.750 1.00 63.81 581 ASN A O 1
ATOM 4652 N N . GLU A 1 582 ? 21.034 4.172 -4.096 1.00 59.38 582 GLU A N 1
ATOM 4653 C CA . GLU A 1 582 ? 22.237 3.663 -4.761 1.00 59.38 582 GLU A CA 1
ATOM 4654 C C . GLU A 1 582 ? 22.279 4.085 -6.240 1.00 59.38 582 GLU A C 1
ATOM 4656 O O . GLU A 1 582 ? 23.341 4.084 -6.857 1.00 59.38 582 GLU A O 1
ATOM 4661 N N . PHE A 1 583 ? 21.137 4.505 -6.801 1.00 53.75 583 PHE A N 1
ATOM 4662 C CA . PHE A 1 583 ? 20.984 4.797 -8.228 1.00 53.75 583 PHE A CA 1
ATOM 4663 C C . PHE A 1 583 ? 21.461 6.196 -8.647 1.00 53.75 583 PHE A C 1
ATOM 4665 O O . PHE A 1 583 ? 21.877 6.409 -9.787 1.00 53.75 583 PHE A O 1
ATOM 4672 N N . LYS A 1 584 ? 21.424 7.154 -7.719 1.00 53.97 584 LYS A N 1
ATOM 4673 C CA . LYS A 1 584 ? 21.977 8.498 -7.890 1.00 53.97 584 LYS A CA 1
ATOM 4674 C C . LYS A 1 584 ? 23.102 8.702 -6.890 1.00 53.97 584 LYS A C 1
ATOM 4676 O O . LYS A 1 584 ? 22.982 8.314 -5.733 1.00 53.97 584 LYS A O 1
ATOM 4681 N N . ASN A 1 585 ? 24.169 9.373 -7.315 1.00 52.19 585 ASN A N 1
ATOM 4682 C CA . ASN A 1 585 ? 25.272 9.791 -6.452 1.00 52.19 585 ASN A CA 1
ATOM 4683 C C . ASN A 1 585 ? 24.782 10.672 -5.283 1.00 52.19 585 ASN A C 1
ATOM 4685 O O . ASN A 1 585 ? 24.885 11.890 -5.359 1.00 52.19 585 ASN A O 1
ATOM 4689 N N . GLY A 1 586 ? 24.313 10.089 -4.175 1.00 57.59 586 GLY A N 1
ATOM 4690 C CA . GLY A 1 586 ? 24.036 10.857 -2.955 1.00 57.59 586 GLY A CA 1
ATOM 4691 C C . GLY A 1 586 ? 22.588 11.080 -2.560 1.00 57.59 586 GLY A C 1
ATOM 4692 O O . GLY A 1 586 ? 22.385 11.384 -1.389 1.00 57.59 586 GLY A O 1
ATOM 4693 N N . ASP A 1 587 ? 21.619 10.923 -3.459 1.00 64.75 587 ASP A N 1
ATOM 4694 C CA . ASP A 1 587 ? 20.254 11.367 -3.159 1.00 64.75 587 ASP A CA 1
ATOM 4695 C C . ASP A 1 587 ? 19.607 10.494 -2.084 1.00 64.75 587 ASP A C 1
ATOM 4697 O O . ASP A 1 587 ? 19.731 9.272 -2.072 1.00 64.75 587 ASP A O 1
ATOM 4701 N N . TYR A 1 588 ? 18.929 11.139 -1.148 1.00 71.69 588 TYR A N 1
ATOM 4702 C CA . TYR A 1 588 ? 18.246 10.500 -0.039 1.00 71.69 588 TYR A CA 1
ATOM 4703 C C . TYR A 1 588 ? 16.787 10.230 -0.426 1.00 71.69 588 TYR A C 1
ATOM 4705 O O . TYR A 1 588 ? 16.117 11.105 -0.960 1.00 71.69 588 TYR A O 1
ATOM 4713 N N . VAL A 1 589 ? 16.289 9.023 -0.164 1.00 71.81 589 VAL A N 1
ATOM 4714 C CA . VAL A 1 589 ? 14.903 8.621 -0.443 1.00 71.81 589 VAL A CA 1
ATOM 4715 C C . VAL A 1 589 ? 14.242 8.196 0.850 1.00 71.81 589 VAL A C 1
ATOM 4717 O O . VAL A 1 589 ? 14.843 7.520 1.691 1.00 71.81 589 VAL A O 1
ATOM 4720 N N . VAL A 1 590 ? 12.985 8.586 1.003 1.00 74.56 590 VAL A N 1
ATOM 4721 C CA . VAL A 1 590 ? 12.177 8.213 2.153 1.00 74.56 590 VAL A CA 1
ATOM 4722 C C . VAL A 1 590 ? 11.609 6.806 1.957 1.00 74.56 590 VAL A C 1
ATOM 4724 O O . VAL A 1 590 ? 10.989 6.503 0.941 1.00 74.56 590 VAL A O 1
ATOM 4727 N N . VAL A 1 591 ? 11.829 5.943 2.944 1.00 74.75 591 VAL A N 1
ATOM 4728 C CA . VAL A 1 591 ? 11.297 4.581 3.024 1.00 74.75 591 VAL A CA 1
ATOM 4729 C C . VAL A 1 591 ? 10.293 4.530 4.170 1.00 74.75 591 VAL A C 1
ATOM 4731 O O . VAL A 1 591 ? 10.626 4.851 5.314 1.00 74.75 591 VAL A O 1
ATOM 4734 N N . GLY A 1 592 ? 9.064 4.121 3.862 1.00 74.69 592 GLY A N 1
ATOM 4735 C CA . GLY A 1 592 ? 7.992 3.988 4.846 1.00 74.69 592 GLY A CA 1
ATOM 4736 C C . GLY A 1 592 ? 8.161 2.750 5.730 1.00 74.69 592 GLY A C 1
ATOM 4737 O O . GLY A 1 592 ? 8.441 1.659 5.237 1.00 74.69 592 GLY A O 1
ATOM 4738 N N . GLY A 1 593 ? 7.975 2.918 7.037 1.00 82.00 593 GLY A N 1
ATOM 4739 C CA . GLY A 1 593 ? 7.816 1.844 8.018 1.00 82.00 593 GLY A CA 1
ATOM 4740 C C . GLY A 1 593 ? 6.347 1.440 8.191 1.00 82.00 593 GLY A C 1
ATOM 4741 O O . GLY A 1 593 ? 5.461 1.928 7.489 1.00 82.00 593 GLY A O 1
ATOM 4742 N N . ALA A 1 594 ? 6.071 0.549 9.143 1.00 81.81 594 ALA A N 1
ATOM 4743 C CA . ALA A 1 594 ? 4.777 -0.110 9.323 1.00 81.81 594 ALA A CA 1
ATOM 4744 C C . ALA A 1 594 ? 3.575 0.851 9.381 1.00 81.81 594 ALA A C 1
ATOM 4746 O O . ALA A 1 594 ? 2.540 0.554 8.789 1.00 81.81 594 ALA A O 1
ATOM 4747 N N . LEU A 1 595 ? 3.704 2.013 10.034 1.00 84.00 595 LEU A N 1
ATOM 4748 C CA . LEU A 1 595 ? 2.626 3.006 10.116 1.00 84.00 595 LEU A CA 1
ATOM 4749 C C . LEU A 1 595 ? 2.336 3.675 8.770 1.00 84.00 595 LEU A C 1
ATOM 4751 O O . LEU A 1 595 ? 1.175 3.909 8.451 1.00 84.00 595 LEU A O 1
ATOM 4755 N N . VAL A 1 596 ? 3.364 3.978 7.976 1.00 83.06 596 VAL A N 1
ATOM 4756 C CA . VAL A 1 596 ? 3.182 4.577 6.643 1.00 83.06 596 VAL A CA 1
ATOM 4757 C C . VAL A 1 596 ? 2.581 3.550 5.692 1.00 83.06 596 VAL A C 1
ATOM 4759 O O . VAL A 1 596 ? 1.623 3.841 4.979 1.00 83.06 596 VAL A O 1
ATOM 4762 N N . LEU A 1 597 ? 3.086 2.316 5.739 1.00 79.31 597 LEU A N 1
ATOM 4763 C CA . LEU A 1 597 ? 2.591 1.228 4.897 1.00 79.31 597 LEU A CA 1
ATOM 4764 C C . LEU A 1 597 ? 1.137 0.848 5.233 1.00 79.31 597 LEU A C 1
ATOM 4766 O O . LEU A 1 597 ? 0.395 0.408 4.356 1.00 79.31 597 LEU A O 1
ATOM 4770 N N . ALA A 1 598 ? 0.707 1.038 6.485 1.00 82.56 598 ALA A N 1
ATOM 4771 C CA . ALA A 1 598 ? -0.655 0.742 6.925 1.00 82.56 598 ALA A CA 1
ATOM 4772 C C . ALA A 1 598 ? -1.673 1.833 6.545 1.00 82.56 598 ALA A C 1
ATOM 4774 O O . ALA A 1 598 ? -2.855 1.677 6.860 1.00 82.56 598 ALA A O 1
ATOM 4775 N N . SER A 1 599 ? -1.253 2.932 5.897 1.00 82.00 599 SER A N 1
ATOM 4776 C CA . SER A 1 599 ? -2.120 4.072 5.547 1.00 82.00 599 SER A CA 1
ATOM 4777 C C . SER A 1 599 ? -3.380 3.631 4.794 1.00 82.00 599 SER A C 1
ATOM 4779 O O . SER A 1 599 ? -3.303 2.891 3.812 1.00 82.00 599 SER A O 1
ATOM 4781 N N . GLY A 1 600 ? -4.554 4.054 5.270 1.00 78.19 600 GLY A N 1
ATOM 4782 C CA . GLY A 1 600 ? -5.866 3.615 4.779 1.00 78.19 600 GLY A CA 1
ATOM 4783 C C . GLY A 1 600 ? -6.411 2.336 5.433 1.00 78.19 600 GLY A C 1
ATOM 4784 O O . GLY A 1 600 ? -7.506 1.899 5.078 1.00 78.19 600 GLY A O 1
ATOM 4785 N N . GLY A 1 601 ? -5.682 1.743 6.383 1.00 85.81 601 GLY A N 1
ATOM 4786 C CA . GLY A 1 601 ? -6.033 0.490 7.050 1.00 85.81 601 GLY A CA 1
ATOM 4787 C C . GLY A 1 601 ? -5.789 0.496 8.561 1.00 85.81 601 GLY A C 1
ATOM 4788 O O . GLY A 1 601 ? -6.070 1.486 9.250 1.00 85.81 601 GLY A O 1
ATOM 4789 N N . VAL A 1 602 ? -5.309 -0.638 9.082 1.00 89.50 602 VAL A N 1
ATOM 4790 C CA . VAL A 1 602 ? -5.060 -0.852 10.519 1.00 89.50 602 VAL A CA 1
ATOM 4791 C C . VAL A 1 602 ? -3.583 -1.158 10.763 1.00 89.50 602 VAL A C 1
ATOM 4793 O O . VAL A 1 602 ? -3.032 -2.125 10.242 1.00 89.50 602 VAL A O 1
ATOM 4796 N N . ALA A 1 603 ? -2.940 -0.340 11.587 1.00 90.69 603 ALA A N 1
ATOM 4797 C CA . ALA A 1 603 ? -1.628 -0.612 12.143 1.00 90.69 603 ALA A CA 1
ATOM 4798 C C . ALA A 1 603 ? -1.795 -1.309 13.493 1.00 90.69 603 ALA A C 1
ATOM 4800 O O . ALA A 1 603 ? -2.349 -0.751 14.442 1.00 90.69 603 ALA A O 1
ATOM 4801 N N . ILE A 1 604 ? -1.307 -2.534 13.564 1.00 92.25 604 ILE A N 1
ATOM 4802 C CA . ILE A 1 604 ? -1.332 -3.362 14.752 1.00 92.25 604 ILE A CA 1
ATOM 4803 C C . ILE A 1 604 ? 0.034 -3.271 15.434 1.00 92.25 604 ILE A C 1
ATOM 4805 O O . ILE A 1 604 ? 1.049 -3.598 14.816 1.00 92.25 604 ILE A O 1
ATOM 4809 N N . VAL A 1 605 ? 0.058 -2.842 16.696 1.00 91.06 605 VAL A N 1
ATOM 4810 C CA . VAL A 1 605 ? 1.283 -2.682 17.491 1.00 91.06 605 VAL A CA 1
ATOM 4811 C C . VAL A 1 605 ? 1.205 -3.537 18.753 1.00 91.06 605 VAL A C 1
ATOM 4813 O O . VAL A 1 605 ? 0.511 -3.190 19.705 1.00 91.06 605 VAL A O 1
ATOM 4816 N N . ASP A 1 606 ? 1.924 -4.652 18.766 1.00 90.31 606 ASP A N 1
ATOM 4817 C CA . ASP A 1 606 ? 1.977 -5.550 19.924 1.00 90.31 606 ASP A CA 1
ATOM 4818 C C . ASP A 1 606 ? 3.054 -5.093 20.925 1.00 90.31 606 ASP A C 1
ATOM 4820 O O . ASP A 1 606 ? 4.081 -4.553 20.515 1.00 90.31 606 ASP A O 1
ATOM 4824 N N . GLU A 1 607 ? 2.847 -5.305 22.225 1.00 88.31 607 GLU A N 1
ATOM 4825 C CA . GLU A 1 607 ? 3.808 -4.972 23.296 1.00 88.31 607 GLU A CA 1
ATOM 4826 C C . GLU A 1 607 ? 4.280 -3.502 23.295 1.00 88.31 607 GLU A C 1
ATOM 4828 O O . GLU A 1 607 ? 5.478 -3.192 23.379 1.00 88.31 607 GLU A O 1
ATOM 4833 N N . LEU A 1 608 ? 3.335 -2.560 23.213 1.00 87.88 608 LEU A N 1
ATOM 4834 C CA . LEU A 1 608 ? 3.630 -1.121 23.188 1.00 87.88 608 LEU A CA 1
ATOM 4835 C C . LEU A 1 608 ? 4.444 -0.657 24.420 1.00 87.88 608 LEU A C 1
ATOM 4837 O O . LEU A 1 608 ? 5.254 0.273 24.332 1.00 87.88 608 LEU A O 1
ATOM 4841 N N . ASP A 1 609 ? 4.277 -1.332 25.560 1.00 85.44 609 ASP A N 1
ATOM 4842 C CA . ASP A 1 609 ? 4.972 -1.083 26.830 1.00 85.44 609 ASP A CA 1
ATOM 4843 C C . ASP A 1 609 ? 6.468 -1.451 26.831 1.00 85.44 609 ASP A C 1
ATOM 4845 O O . ASP A 1 609 ? 7.210 -0.964 27.696 1.00 85.44 609 ASP A O 1
ATOM 4849 N N . LYS A 1 610 ? 6.930 -2.243 25.851 1.00 84.25 610 LYS A N 1
ATOM 4850 C CA . LYS A 1 610 ? 8.343 -2.638 25.678 1.00 84.25 610 LYS A CA 1
ATOM 4851 C C . LYS A 1 610 ? 9.095 -1.794 24.647 1.00 84.25 610 LYS A C 1
ATOM 4853 O O . LYS A 1 610 ? 10.317 -1.876 24.550 1.00 84.25 610 LYS A O 1
ATOM 4858 N N . MET A 1 611 ? 8.386 -0.941 23.909 1.00 84.25 611 MET A N 1
ATOM 4859 C CA . MET A 1 611 ? 8.980 -0.083 22.882 1.00 84.25 611 MET A CA 1
ATOM 4860 C C . MET A 1 611 ? 9.920 0.975 23.484 1.00 84.25 611 MET A C 1
ATOM 4862 O O . MET A 1 611 ? 9.678 1.463 24.584 1.00 84.25 611 MET A O 1
ATOM 4866 N N . LYS A 1 612 ? 10.969 1.397 22.769 1.00 83.62 612 LYS A N 1
ATOM 4867 C CA . LYS A 1 612 ? 11.834 2.504 23.223 1.00 83.62 612 LYS A CA 1
ATOM 4868 C C . LYS A 1 612 ? 11.057 3.831 23.328 1.00 83.62 612 LYS A C 1
ATOM 4870 O O . LYS A 1 612 ? 10.176 4.072 22.502 1.00 83.62 612 LYS A O 1
ATOM 4875 N N . PRO A 1 613 ? 11.392 4.721 24.284 1.00 82.12 613 PRO A N 1
ATOM 4876 C CA . PRO A 1 613 ? 10.663 5.974 24.498 1.00 82.12 613 PRO A CA 1
ATOM 4877 C C . PRO A 1 613 ? 10.672 6.907 23.278 1.00 82.12 613 PRO A C 1
ATOM 4879 O O . PRO A 1 613 ? 9.651 7.526 23.006 1.00 82.12 613 PRO A O 1
ATOM 4882 N N . GLU A 1 614 ? 11.762 6.938 22.503 1.00 80.62 614 GLU A N 1
ATOM 4883 C CA . GLU A 1 614 ? 11.866 7.719 21.257 1.00 80.62 614 GLU A CA 1
ATOM 4884 C C . GLU A 1 614 ? 10.735 7.386 20.268 1.00 80.62 614 GLU A C 1
ATOM 4886 O O . GLU A 1 614 ? 10.060 8.271 19.755 1.00 80.62 614 GLU A O 1
ATOM 4891 N N . TYR A 1 615 ? 10.460 6.097 20.049 1.00 79.94 615 TYR A N 1
ATOM 4892 C CA . TYR A 1 615 ? 9.452 5.652 19.078 1.00 79.94 615 TYR A CA 1
ATOM 4893 C C . TYR A 1 615 ? 8.021 5.837 19.594 1.00 79.94 615 TYR A C 1
ATOM 4895 O O . TYR A 1 615 ? 7.080 5.968 18.810 1.00 79.94 615 TYR A O 1
ATOM 4903 N N . ARG A 1 616 ? 7.844 5.892 20.920 1.00 81.12 616 ARG A N 1
ATOM 4904 C CA . ARG A 1 616 ? 6.556 6.241 21.533 1.00 81.12 616 ARG A CA 1
ATOM 4905 C C . ARG A 1 616 ? 6.196 7.704 21.288 1.00 81.12 616 ARG A C 1
ATOM 4907 O O . ARG A 1 616 ? 5.012 8.005 21.162 1.00 81.12 616 ARG A O 1
ATOM 4914 N N . ASP A 1 617 ? 7.186 8.591 21.206 1.00 81.62 617 ASP A N 1
ATOM 4915 C CA . ASP A 1 617 ? 6.970 10.008 20.893 1.00 81.62 617 ASP A CA 1
ATOM 4916 C C . ASP A 1 617 ? 6.601 10.204 19.410 1.00 81.62 617 ASP A C 1
ATOM 4918 O O . ASP A 1 617 ? 5.683 10.971 19.095 1.00 81.62 617 ASP A O 1
ATOM 4922 N N . ASP A 1 618 ? 7.204 9.424 18.508 1.00 82.06 618 ASP A N 1
ATOM 4923 C CA . ASP A 1 618 ? 6.780 9.379 17.103 1.00 82.06 618 ASP A CA 1
ATOM 4924 C C . ASP A 1 618 ? 5.338 8.859 16.965 1.00 82.06 618 ASP A C 1
ATOM 4926 O O . ASP A 1 618 ? 4.522 9.460 16.264 1.00 82.06 618 ASP A O 1
ATOM 4930 N N . LEU A 1 619 ? 4.983 7.782 17.683 1.00 83.38 619 LEU A N 1
ATOM 4931 C CA . LEU A 1 619 ? 3.604 7.278 17.748 1.00 83.38 619 LEU A CA 1
ATOM 4932 C C . LEU A 1 619 ? 2.635 8.315 18.316 1.00 83.38 619 LEU A C 1
ATOM 4934 O O . LEU A 1 619 ? 1.513 8.441 17.830 1.00 83.38 619 LEU A O 1
ATOM 4938 N N . HIS A 1 620 ? 3.052 9.065 19.334 1.00 84.06 620 HIS A N 1
ATOM 4939 C CA . HIS A 1 620 ? 2.236 10.125 19.914 1.00 84.06 620 HIS A CA 1
ATOM 4940 C C . HIS A 1 620 ? 1.903 11.202 18.871 1.00 84.06 620 HIS A C 1
ATOM 4942 O O . HIS A 1 620 ? 0.753 11.634 18.777 1.00 84.06 620 HIS A O 1
ATOM 4948 N N . THR A 1 621 ? 2.884 11.590 18.055 1.00 84.81 621 THR A N 1
ATOM 4949 C CA . THR A 1 621 ? 2.707 12.558 16.960 1.00 84.81 621 THR A CA 1
ATOM 4950 C C . THR A 1 621 ? 1.817 11.987 15.855 1.00 84.81 621 THR A C 1
ATOM 4952 O O . THR A 1 621 ? 0.835 12.619 15.462 1.00 84.81 621 THR A O 1
ATOM 4955 N N . ALA A 1 622 ? 2.084 10.746 15.444 1.00 85.62 622 ALA A N 1
ATOM 4956 C CA . ALA A 1 622 ? 1.326 10.011 14.436 1.00 85.62 622 ALA A CA 1
ATOM 4957 C C . ALA A 1 622 ? -0.165 9.872 14.795 1.00 85.62 622 ALA A C 1
ATOM 4959 O O . ALA A 1 622 ? -1.035 10.157 13.976 1.00 85.62 622 ALA A O 1
ATOM 4960 N N . ILE A 1 623 ? -0.477 9.472 16.031 1.00 86.31 623 ILE A N 1
ATOM 4961 C CA . ILE A 1 623 ? -1.854 9.258 16.504 1.00 86.31 623 ILE A CA 1
ATOM 4962 C C . ILE A 1 623 ? -2.605 10.587 16.655 1.00 86.31 623 ILE A C 1
ATOM 4964 O O . ILE A 1 623 ? -3.821 10.617 16.442 1.00 86.31 623 ILE A O 1
ATOM 4968 N N . GLU A 1 624 ? -1.909 11.666 17.027 1.00 80.81 624 GLU A N 1
ATOM 4969 C CA . GLU A 1 624 ? -2.516 12.975 17.279 1.00 80.81 624 GLU A CA 1
ATOM 4970 C C . GLU A 1 624 ? -2.734 13.795 16.011 1.00 80.81 624 GLU A C 1
ATOM 4972 O O . GLU A 1 624 ? -3.837 14.280 15.762 1.00 80.81 624 GLU A O 1
ATOM 4977 N N . GLN A 1 625 ? -1.674 13.972 15.227 1.00 81.81 625 GLN A N 1
ATOM 4978 C CA . GLN A 1 625 ? -1.668 14.855 14.065 1.00 81.81 625 GLN A CA 1
ATOM 4979 C C . GLN A 1 625 ? -1.950 14.106 12.764 1.00 81.81 625 GLN A C 1
ATOM 4981 O O . GLN A 1 625 ? -2.184 14.756 11.749 1.00 81.81 625 GLN A O 1
ATOM 4986 N N . GLN A 1 626 ? -1.960 12.764 12.785 1.00 84.94 626 GLN A N 1
ATOM 4987 C CA . GLN A 1 626 ? -2.062 11.930 11.582 1.00 84.94 626 GLN A CA 1
ATOM 4988 C C . GLN A 1 626 ? -0.944 12.216 10.574 1.00 84.94 626 GLN A C 1
ATOM 4990 O O . GLN A 1 626 ? -1.135 12.134 9.361 1.00 84.94 626 GLN A O 1
ATOM 4995 N N . VAL A 1 627 ? 0.230 12.587 11.083 1.00 86.50 627 VAL A N 1
ATOM 4996 C CA . VAL A 1 627 ? 1.399 12.962 10.294 1.00 86.50 627 VAL A CA 1
ATOM 4997 C C . VAL A 1 627 ? 2.649 12.431 10.987 1.00 86.50 627 VAL A C 1
ATOM 4999 O O . VAL A 1 627 ? 2.747 12.462 12.215 1.00 86.50 627 VAL A O 1
ATOM 5002 N N . ILE A 1 628 ? 3.602 11.945 10.196 1.00 85.75 628 ILE A N 1
ATOM 5003 C CA . ILE A 1 628 ? 4.945 11.578 10.646 1.00 85.75 628 ILE A CA 1
ATOM 5004 C C . ILE A 1 628 ? 5.921 12.618 10.085 1.00 85.75 628 ILE A C 1
ATOM 5006 O O . ILE A 1 628 ? 6.164 12.618 8.873 1.00 85.75 628 ILE A O 1
ATOM 5010 N N . PRO A 1 629 ? 6.469 13.511 10.928 1.00 83.88 629 PRO A N 1
ATOM 5011 C CA . PRO A 1 629 ? 7.504 14.440 10.505 1.00 83.88 629 PRO A CA 1
ATOM 5012 C C . PRO A 1 629 ? 8.839 13.707 10.335 1.00 83.88 629 PRO A C 1
ATOM 5014 O O . PRO A 1 629 ? 9.261 12.920 11.184 1.00 83.88 629 PRO A O 1
ATOM 5017 N N . ILE A 1 630 ? 9.525 13.984 9.235 1.00 82.56 630 ILE A N 1
ATOM 5018 C CA . ILE A 1 630 ? 10.821 13.415 8.881 1.00 82.56 630 ILE A CA 1
ATOM 5019 C C . ILE A 1 630 ? 11.790 14.569 8.703 1.00 82.56 630 ILE A C 1
ATOM 5021 O O . ILE A 1 630 ? 11.712 15.294 7.718 1.00 82.56 630 ILE A O 1
ATOM 5025 N N . ASN A 1 631 ? 12.717 14.690 9.653 1.00 80.12 631 ASN A N 1
ATOM 5026 C CA . ASN A 1 631 ? 13.785 15.688 9.654 1.00 80.12 631 ASN A CA 1
ATOM 5027 C C . ASN A 1 631 ? 15.140 14.974 9.701 1.00 80.12 631 ASN A C 1
ATOM 5029 O O . ASN A 1 631 ? 15.794 14.920 10.745 1.00 80.12 631 ASN A O 1
ATOM 5033 N N . LYS A 1 632 ? 15.533 14.332 8.595 1.00 81.31 632 LYS A N 1
ATOM 5034 C CA . LYS A 1 632 ? 16.764 13.522 8.517 1.00 81.31 632 LYS A CA 1
ATOM 5035 C C . LYS A 1 632 ? 17.470 13.740 7.185 1.00 81.31 632 LYS A C 1
ATOM 5037 O O . LYS A 1 632 ? 16.829 13.846 6.148 1.00 81.31 632 LYS A O 1
ATOM 5042 N N . ALA A 1 633 ? 18.803 13.771 7.224 1.00 73.62 633 ALA A N 1
ATOM 5043 C CA . ALA A 1 633 ? 19.660 13.858 6.038 1.00 73.62 633 ALA A CA 1
ATOM 5044 C C . ALA A 1 633 ? 19.330 15.028 5.079 1.00 73.62 633 ALA A C 1
ATOM 5046 O O . ALA A 1 633 ? 19.466 14.902 3.868 1.00 73.62 633 ALA A O 1
ATOM 5047 N N . GLY A 1 634 ? 18.894 16.171 5.627 1.00 71.19 634 GLY A N 1
ATOM 5048 C CA . GLY A 1 634 ? 18.527 17.360 4.847 1.00 71.19 634 GLY A CA 1
ATOM 5049 C C . GLY A 1 634 ? 17.113 17.337 4.256 1.00 71.19 634 GLY A C 1
ATOM 5050 O O . GLY A 1 634 ? 16.709 18.324 3.651 1.00 71.19 634 GLY A O 1
ATOM 5051 N N . ILE A 1 635 ? 16.351 16.257 4.463 1.00 73.94 635 ILE A N 1
ATOM 5052 C CA . ILE A 1 635 ? 14.933 16.166 4.107 1.00 73.94 635 ILE A CA 1
ATOM 5053 C C . ILE A 1 635 ? 14.105 16.561 5.331 1.00 73.94 635 ILE A C 1
ATOM 5055 O O . ILE A 1 635 ? 14.203 15.908 6.373 1.00 73.94 635 ILE A O 1
ATOM 5059 N N . THR A 1 636 ? 13.298 17.609 5.173 1.00 81.19 636 THR A N 1
ATOM 5060 C CA . THR A 1 636 ? 12.316 18.108 6.148 1.00 81.19 636 THR A CA 1
ATOM 5061 C C . THR A 1 636 ? 10.940 17.965 5.504 1.00 81.19 636 THR A C 1
ATOM 5063 O O . THR A 1 636 ? 10.498 18.850 4.773 1.00 81.19 636 THR A O 1
ATOM 5066 N N . THR A 1 637 ? 10.299 16.812 5.681 1.00 77.75 637 THR A N 1
ATOM 5067 C CA . THR A 1 637 ? 8.999 16.503 5.059 1.00 77.75 637 THR A CA 1
ATOM 5068 C C . THR A 1 637 ? 8.046 15.884 6.066 1.00 77.75 637 THR A C 1
ATOM 5070 O O . THR A 1 637 ? 8.460 15.311 7.069 1.00 77.75 637 THR A O 1
ATOM 5073 N N . GLU A 1 638 ? 6.752 15.997 5.802 1.00 82.94 638 GLU A N 1
ATOM 5074 C CA . GLU A 1 638 ? 5.691 15.463 6.647 1.00 82.94 638 GLU A CA 1
ATOM 5075 C C . GLU A 1 638 ? 4.879 14.442 5.846 1.00 82.94 638 GLU A C 1
ATOM 5077 O O . GLU A 1 638 ? 4.232 14.793 4.860 1.00 82.94 638 GLU A O 1
ATOM 5082 N N . ILE A 1 639 ? 4.906 13.169 6.256 1.00 81.12 639 ILE A N 1
ATOM 5083 C CA . ILE A 1 639 ? 4.080 12.127 5.631 1.00 81.12 639 ILE A CA 1
ATOM 5084 C C . ILE A 1 639 ? 2.743 12.069 6.351 1.00 81.12 639 ILE A C 1
ATOM 5086 O O . ILE A 1 639 ? 2.680 11.707 7.527 1.00 81.12 639 ILE A O 1
ATOM 5090 N N . LYS A 1 640 ? 1.658 12.360 5.635 1.00 82.12 640 LYS A N 1
ATOM 5091 C CA . LYS A 1 640 ? 0.304 12.171 6.154 1.00 82.12 640 LYS A CA 1
ATOM 5092 C C . LYS A 1 640 ? -0.047 10.683 6.221 1.00 82.12 640 LYS A C 1
ATOM 5094 O O . LYS A 1 640 ? 0.098 9.962 5.236 1.00 82.12 640 LYS A O 1
ATOM 5099 N N . ILE A 1 641 ? -0.555 10.243 7.367 1.00 83.12 641 ILE A N 1
ATOM 5100 C CA . ILE A 1 641 ? -0.970 8.863 7.618 1.00 83.12 641 ILE A CA 1
ATOM 5101 C C . ILE A 1 641 ? -2.459 8.787 7.978 1.00 83.12 641 ILE A C 1
ATOM 5103 O O . ILE A 1 641 ? -2.934 9.377 8.945 1.00 83.12 641 ILE A O 1
ATOM 5107 N N . ASP A 1 642 ? -3.214 7.997 7.220 1.00 81.44 642 ASP A N 1
ATOM 5108 C CA . ASP A 1 642 ? -4.632 7.745 7.492 1.00 81.44 642 ASP A CA 1
ATOM 5109 C C . ASP A 1 642 ? -4.795 6.348 8.116 1.00 81.44 642 ASP A C 1
ATOM 5111 O O . ASP A 1 642 ? -5.449 5.471 7.547 1.00 81.44 642 ASP A O 1
ATOM 5115 N N . THR A 1 643 ? -4.134 6.105 9.254 1.00 85.88 643 THR A N 1
ATOM 5116 C CA . THR A 1 643 ? -4.090 4.792 9.918 1.00 85.88 643 THR A CA 1
ATOM 5117 C C . THR A 1 643 ? -4.884 4.732 11.208 1.00 85.88 643 THR A C 1
ATOM 5119 O O . THR A 1 643 ? -4.835 5.631 12.046 1.00 85.88 643 THR A O 1
ATOM 5122 N N . THR A 1 644 ? -5.564 3.604 11.405 1.00 91.12 644 THR A N 1
ATOM 5123 C CA . THR A 1 644 ? -6.108 3.232 12.713 1.00 91.12 644 THR A CA 1
ATOM 5124 C C . THR A 1 644 ? -5.065 2.434 13.479 1.00 91.12 644 THR A C 1
ATOM 5126 O O . THR A 1 644 ? -4.518 1.489 12.924 1.00 91.12 644 THR A O 1
ATOM 5129 N N . VAL A 1 645 ? -4.789 2.781 14.737 1.00 92.31 645 VAL A N 1
ATOM 5130 C CA . VAL A 1 645 ? -3.830 2.034 15.571 1.00 92.31 645 VAL A CA 1
ATOM 5131 C C . VAL A 1 645 ? -4.589 1.154 16.555 1.00 92.31 645 VAL A C 1
ATOM 5133 O O . VAL A 1 645 ? -5.377 1.662 17.356 1.00 92.31 645 VAL A O 1
ATOM 5136 N N . VAL A 1 646 ? -4.317 -0.148 16.499 1.00 94.25 646 VAL A N 1
ATOM 5137 C CA . VAL A 1 646 ? -4.725 -1.137 17.501 1.00 94.25 646 VAL A CA 1
ATOM 5138 C C . VAL A 1 646 ? -3.462 -1.579 18.220 1.00 94.25 646 VAL A C 1
ATOM 5140 O O . VAL A 1 646 ? -2.551 -2.112 17.590 1.00 94.25 646 VAL A O 1
ATOM 5143 N N . ALA A 1 647 ? -3.386 -1.324 19.520 1.00 92.81 647 ALA A N 1
ATOM 5144 C CA . ALA A 1 647 ? -2.208 -1.637 20.313 1.00 92.81 647 ALA A CA 1
ATOM 5145 C C . ALA A 1 647 ? -2.527 -2.608 21.447 1.00 92.81 647 ALA A C 1
ATOM 5147 O O . ALA A 1 647 ? -3.619 -2.567 22.015 1.00 92.81 647 ALA A O 1
ATOM 5148 N N . THR A 1 648 ? -1.556 -3.439 21.814 1.00 92.69 648 THR A N 1
ATOM 5149 C CA . THR A 1 648 ? -1.596 -4.232 23.047 1.00 92.69 648 THR A CA 1
ATOM 5150 C C . THR A 1 648 ? -0.540 -3.716 24.023 1.00 92.69 648 THR A C 1
ATOM 5152 O O . THR A 1 648 ? 0.511 -3.197 23.627 1.00 92.69 648 THR A O 1
ATOM 5155 N N . ALA A 1 649 ? -0.815 -3.840 25.316 1.00 90.94 649 ALA A N 1
ATOM 5156 C CA . ALA A 1 649 ? 0.143 -3.532 26.363 1.00 90.94 649 ALA A CA 1
ATOM 5157 C C . ALA A 1 649 ? -0.009 -4.480 27.555 1.00 90.94 649 ALA A C 1
ATOM 5159 O O . ALA A 1 649 ? -1.098 -4.989 27.859 1.00 90.94 649 ALA A O 1
ATOM 5160 N N . ASN A 1 650 ? 1.103 -4.681 28.253 1.00 89.25 650 ASN A N 1
ATOM 5161 C CA . ASN A 1 650 ? 1.146 -5.381 29.530 1.00 89.25 650 ASN A CA 1
ATOM 5162 C C . ASN A 1 650 ? 1.390 -4.384 30.683 1.00 89.25 650 ASN A C 1
ATOM 5164 O O . ASN A 1 650 ? 2.074 -3.369 30.492 1.00 89.25 650 ASN A O 1
ATOM 5168 N N . PRO A 1 651 ? 0.835 -4.631 31.884 1.00 86.62 651 PRO A N 1
ATOM 5169 C CA . PRO A 1 651 ? 1.149 -3.849 33.077 1.00 86.62 651 PRO A CA 1
ATOM 5170 C C . PRO A 1 651 ? 2.598 -4.110 33.525 1.00 86.62 651 PRO A C 1
ATOM 5172 O O . PRO A 1 651 ? 3.145 -5.194 33.314 1.00 86.62 651 PRO A O 1
ATOM 5175 N N . LYS A 1 652 ? 3.223 -3.133 34.199 1.00 80.75 652 LYS A N 1
ATOM 5176 C CA . LYS A 1 652 ? 4.617 -3.217 34.690 1.00 80.75 652 LYS A CA 1
ATOM 5177 C C . LYS A 1 652 ? 4.876 -4.448 35.565 1.00 80.75 652 LYS A C 1
ATOM 5179 O O . LYS A 1 652 ? 5.948 -5.034 35.475 1.00 80.75 652 LYS A O 1
ATOM 5184 N N . GLY A 1 653 ? 3.905 -4.828 36.398 1.00 75.31 653 GLY A N 1
ATOM 5185 C CA . GLY A 1 653 ? 3.994 -5.983 37.297 1.00 75.31 653 GLY A CA 1
ATOM 5186 C C . GLY A 1 653 ? 3.636 -7.322 36.652 1.00 75.31 653 GLY A C 1
ATOM 5187 O O . GLY A 1 653 ? 3.526 -8.308 37.371 1.00 75.31 653 GLY A O 1
ATOM 5188 N N . GLN A 1 654 ? 3.396 -7.365 35.334 1.00 78.31 654 GLN A N 1
ATOM 5189 C CA . GLN A 1 654 ? 2.792 -8.485 34.592 1.00 78.31 654 GLN A CA 1
ATOM 5190 C C . GLN A 1 654 ? 1.377 -8.878 35.034 1.00 78.31 654 GLN A C 1
ATOM 5192 O O . GLN A 1 654 ? 0.653 -9.452 34.239 1.00 78.31 654 GLN A O 1
ATOM 5197 N N . ARG A 1 655 ? 0.949 -8.535 36.245 1.00 78.38 655 ARG A N 1
ATOM 5198 C CA . ARG A 1 655 ? -0.435 -8.646 36.693 1.00 78.38 655 ARG A CA 1
ATOM 5199 C C . ARG A 1 655 ? -1.003 -7.274 37.005 1.00 78.38 655 ARG A C 1
ATOM 5201 O O . ARG A 1 655 ? -0.268 -6.394 37.465 1.00 78.38 655 ARG A O 1
ATOM 5208 N N . ILE A 1 656 ? -2.290 -7.097 36.750 1.00 75.00 656 ILE A N 1
ATOM 5209 C CA . ILE A 1 656 ? -3.013 -5.887 37.134 1.00 75.00 656 ILE A CA 1
ATOM 5210 C C . ILE A 1 656 ? -3.254 -5.907 38.646 1.00 75.00 656 ILE A C 1
ATOM 5212 O O . ILE A 1 656 ? -3.873 -6.826 39.175 1.00 75.00 656 ILE A O 1
ATOM 5216 N N . ASN A 1 657 ? -2.780 -4.872 39.339 1.00 70.69 657 ASN A N 1
ATOM 5217 C CA . ASN A 1 657 ? -3.127 -4.622 40.736 1.00 70.69 657 ASN A CA 1
ATOM 5218 C C . ASN A 1 657 ? -4.450 -3.837 40.812 1.00 70.69 657 ASN A C 1
ATOM 5220 O O . ASN A 1 657 ? -4.640 -2.878 40.070 1.00 70.69 657 ASN A O 1
ATOM 5224 N N . PHE A 1 658 ? -5.361 -4.208 41.709 1.00 65.81 658 PHE A N 1
ATOM 5225 C CA . PHE A 1 658 ? -6.619 -3.482 41.925 1.00 65.81 658 PHE A CA 1
ATOM 5226 C C . PHE A 1 658 ? -6.463 -2.250 42.824 1.00 65.81 658 PHE A C 1
ATOM 5228 O O . PHE A 1 658 ? -7.323 -1.377 42.818 1.00 65.81 658 PHE A O 1
ATOM 5235 N N . GLU A 1 659 ? -5.365 -2.160 43.572 1.00 63.53 659 GLU A N 1
ATOM 5236 C CA . GLU A 1 659 ? -5.102 -1.048 44.491 1.00 63.53 659 GLU A CA 1
ATOM 5237 C C . GLU A 1 659 ? -4.581 0.207 43.776 1.00 63.53 659 GLU A C 1
ATOM 5239 O O . GLU A 1 659 ? -4.614 1.300 44.331 1.00 63.53 659 GLU A O 1
ATOM 5244 N N . GLU A 1 660 ? -4.113 0.080 42.531 1.00 66.38 660 GLU A N 1
ATOM 5245 C CA . GLU A 1 660 ? -3.611 1.205 41.743 1.00 66.38 660 GLU A CA 1
ATOM 5246 C C . GLU A 1 660 ? -4.400 1.380 40.435 1.00 66.38 660 GLU A C 1
ATOM 5248 O O . GLU A 1 660 ? -4.771 0.398 39.796 1.00 66.38 660 GLU A O 1
ATOM 5253 N N . PRO A 1 661 ? -4.573 2.610 39.922 1.00 69.44 661 PRO A N 1
ATOM 5254 C CA . PRO A 1 661 ? -5.109 2.837 38.587 1.00 69.44 661 PRO A CA 1
ATOM 5255 C C . PRO A 1 661 ? -4.290 2.142 37.501 1.00 69.44 661 PRO A C 1
ATOM 5257 O O . PRO A 1 661 ? -3.063 2.289 37.440 1.00 69.44 661 PRO A O 1
ATOM 5260 N N . VAL A 1 662 ? -4.976 1.517 36.543 1.00 72.25 662 VAL A N 1
ATOM 5261 C CA . VAL A 1 662 ? -4.352 0.871 35.374 1.00 72.25 662 VAL A CA 1
ATOM 5262 C C . VAL A 1 662 ? -3.438 1.842 34.609 1.00 72.25 662 VAL A C 1
ATOM 5264 O O . VAL A 1 662 ? -2.371 1.461 34.131 1.00 72.25 662 VAL A O 1
ATOM 5267 N N . VAL A 1 663 ? -3.785 3.134 34.568 1.00 72.56 663 VAL A N 1
ATOM 5268 C CA . VAL A 1 663 ? -2.977 4.188 33.921 1.00 72.56 663 VAL A CA 1
ATOM 5269 C C . VAL A 1 663 ? -1.566 4.299 34.516 1.00 72.56 663 VAL A C 1
ATOM 5271 O O . VAL A 1 663 ? -0.613 4.522 33.772 1.00 72.56 663 VAL A O 1
ATOM 5274 N N . LYS A 1 664 ? -1.405 4.134 35.839 1.00 74.62 664 LYS A N 1
ATOM 5275 C CA . LYS A 1 664 ? -0.092 4.198 36.517 1.00 74.62 664 LYS A CA 1
ATOM 5276 C C . LYS A 1 664 ? 0.716 2.911 36.331 1.00 74.62 664 LYS A C 1
ATOM 5278 O O . LYS A 1 664 ? 1.951 2.949 36.234 1.00 74.62 664 LYS A O 1
ATOM 5283 N N . GLN A 1 665 ? 0.006 1.791 36.242 1.00 78.19 665 GLN A N 1
ATOM 5284 C CA . GLN A 1 665 ? 0.581 0.465 36.039 1.00 78.19 665 GLN A CA 1
ATOM 5285 C C . GLN A 1 665 ? 1.122 0.267 34.621 1.00 78.19 665 GLN A C 1
ATOM 5287 O O . GLN A 1 665 ? 1.998 -0.569 34.410 1.00 78.19 665 GLN A O 1
ATOM 5292 N N . LEU A 1 666 ? 0.661 1.055 33.650 1.00 79.94 666 LEU A N 1
ATOM 5293 C CA . LEU A 1 666 ? 1.199 1.060 32.295 1.00 79.94 666 LEU A CA 1
ATOM 5294 C C . LEU A 1 666 ? 2.516 1.837 32.218 1.00 79.94 666 LEU A C 1
ATOM 5296 O O . LEU A 1 666 ? 2.689 2.912 32.793 1.00 79.94 666 LEU A O 1
ATOM 5300 N N . ASN A 1 667 ? 3.468 1.318 31.445 1.00 81.75 667 ASN A N 1
ATOM 5301 C CA . ASN A 1 667 ? 4.709 2.026 31.127 1.00 81.75 667 ASN A CA 1
ATOM 5302 C C . ASN A 1 667 ? 4.511 3.038 29.979 1.00 81.75 667 ASN A C 1
ATOM 5304 O O . ASN A 1 667 ? 5.295 3.071 29.035 1.00 81.75 667 ASN A O 1
ATOM 5308 N N . LEU A 1 668 ? 3.442 3.837 30.013 1.00 80.56 668 LEU A N 1
ATOM 5309 C CA . LEU A 1 668 ? 3.088 4.781 28.947 1.00 80.56 668 LEU A CA 1
ATOM 5310 C C . LEU A 1 668 ? 2.792 6.165 29.530 1.00 80.56 668 LEU A C 1
ATOM 5312 O O . LEU A 1 668 ? 2.301 6.296 30.648 1.00 80.56 668 LEU A O 1
ATOM 5316 N N . LYS A 1 669 ? 3.088 7.220 28.761 1.00 79.44 669 LYS A N 1
ATOM 5317 C CA . LYS A 1 669 ? 2.747 8.593 29.157 1.00 79.44 669 LYS A CA 1
ATOM 5318 C C . LYS A 1 669 ? 1.211 8.735 29.193 1.00 79.44 669 LYS A C 1
ATOM 5320 O O . LYS A 1 669 ? 0.567 8.316 28.227 1.00 79.44 669 LYS A O 1
ATOM 5325 N N . PRO A 1 670 ? 0.612 9.387 30.211 1.00 74.69 670 PRO A N 1
ATOM 5326 C CA . PRO A 1 670 ? -0.837 9.616 30.263 1.00 74.69 670 PRO A CA 1
ATOM 5327 C C . PRO A 1 670 ? -1.378 10.340 29.023 1.00 74.69 670 PRO A C 1
ATOM 5329 O O . PRO A 1 670 ? -2.488 10.075 28.571 1.00 74.69 670 PRO A O 1
ATOM 5332 N N . THR A 1 671 ? -0.562 11.210 28.417 1.00 76.00 671 THR A N 1
ATOM 5333 C CA . THR A 1 671 ? -0.907 11.905 27.173 1.00 76.00 671 THR A CA 1
ATOM 5334 C C . THR A 1 671 ? -1.156 10.949 26.012 1.00 76.00 671 THR A C 1
ATOM 5336 O O . THR A 1 671 ? -2.052 11.220 25.225 1.00 76.00 671 THR A O 1
ATOM 5339 N N . LEU A 1 672 ? -0.418 9.834 25.919 1.00 80.88 672 LEU A N 1
ATOM 5340 C CA . LEU A 1 672 ? -0.584 8.818 24.877 1.00 80.88 672 LEU A CA 1
ATOM 5341 C C . LEU A 1 672 ? -1.804 7.929 25.149 1.00 80.88 672 LEU A C 1
ATOM 5343 O O . LEU A 1 672 ? -2.573 7.667 24.231 1.00 80.88 672 LEU A O 1
ATOM 5347 N N . ILE A 1 673 ? -2.014 7.515 26.404 1.00 79.56 673 ILE A N 1
ATOM 5348 C CA . ILE A 1 673 ? -3.170 6.691 26.804 1.00 79.56 673 ILE A CA 1
ATOM 5349 C C . ILE A 1 673 ? -4.475 7.427 26.487 1.00 79.56 673 ILE A C 1
ATOM 5351 O O . ILE A 1 673 ? -5.351 6.879 25.825 1.00 79.56 673 ILE A O 1
ATOM 5355 N N . ASN A 1 674 ? -4.548 8.717 26.830 1.00 77.44 674 ASN A N 1
ATOM 5356 C CA . ASN A 1 674 ? -5.702 9.570 26.539 1.00 77.44 674 ASN A CA 1
ATOM 5357 C C . ASN A 1 674 ? -5.938 9.787 25.037 1.00 77.44 674 ASN A C 1
ATOM 5359 O O . ASN A 1 674 ? -6.915 10.449 24.672 1.00 77.44 674 ASN A O 1
ATOM 5363 N N . ARG A 1 675 ? -5.023 9.320 24.167 1.00 82.25 675 ARG A N 1
ATOM 5364 C CA . ARG A 1 675 ? -5.130 9.421 22.706 1.00 82.25 675 ARG A CA 1
ATOM 5365 C C . ARG A 1 675 ? -5.768 8.220 22.035 1.00 82.25 675 ARG A C 1
ATOM 5367 O O . ARG A 1 675 ? -6.199 8.349 20.884 1.00 82.25 675 ARG A O 1
ATOM 5374 N N . PHE A 1 676 ? -5.886 7.123 22.769 1.00 87.12 676 PHE A N 1
ATOM 5375 C CA . PHE A 1 676 ? -6.755 6.020 22.409 1.00 87.12 676 PHE A CA 1
ATOM 5376 C C . PHE A 1 676 ? -8.200 6.391 22.735 1.00 87.12 676 PHE A C 1
ATOM 5378 O O . PHE A 1 676 ? -8.492 6.994 23.767 1.00 87.12 676 PHE A O 1
ATOM 5385 N N . ASP A 1 677 ? -9.097 6.088 21.803 1.00 88.00 677 ASP A N 1
ATOM 5386 C CA . ASP A 1 677 ? -10.523 6.363 21.951 1.00 88.00 677 ASP A CA 1
ATOM 5387 C C . ASP A 1 677 ? -11.171 5.314 22.875 1.00 88.00 677 ASP A C 1
ATOM 5389 O O . ASP A 1 677 ? -12.084 5.649 23.629 1.00 88.00 677 ASP A O 1
ATOM 5393 N N . LEU A 1 678 ? -10.659 4.075 22.858 1.00 89.12 678 LEU A N 1
ATOM 5394 C CA . LEU A 1 678 ? -11.062 2.981 23.745 1.00 89.12 678 LEU A CA 1
ATOM 5395 C C . LEU A 1 678 ? -9.831 2.330 24.386 1.00 89.12 678 LEU A C 1
ATOM 5397 O O . LEU A 1 678 ? -8.921 1.879 23.687 1.00 89.12 678 LEU A O 1
ATOM 5401 N N . VAL A 1 679 ? -9.828 2.252 25.714 1.00 87.94 679 VAL A N 1
ATOM 5402 C CA . VAL A 1 679 ? -8.845 1.502 26.508 1.00 87.94 679 VAL A CA 1
ATOM 5403 C C . VAL A 1 679 ? -9.594 0.389 27.227 1.00 87.94 679 VAL A C 1
ATOM 5405 O O . VAL A 1 679 ? -10.445 0.671 28.070 1.00 87.94 679 VAL A O 1
ATOM 5408 N N . LEU A 1 680 ? -9.326 -0.859 26.855 1.00 88.50 680 LEU A N 1
ATOM 5409 C CA . LEU A 1 680 ? -10.039 -2.023 27.375 1.00 88.50 680 LEU A CA 1
ATOM 5410 C C . LEU A 1 680 ? -9.093 -2.887 28.187 1.00 88.50 680 LEU A C 1
ATOM 5412 O O . LEU A 1 680 ? -7.981 -3.189 27.743 1.00 88.50 680 LEU A O 1
ATOM 5416 N N . VAL A 1 681 ? -9.550 -3.276 29.373 1.00 85.31 681 VAL A N 1
ATOM 5417 C CA . VAL A 1 681 ? -8.766 -4.085 30.297 1.00 85.31 681 VAL A CA 1
ATOM 5418 C C . VAL A 1 681 ? -9.288 -5.516 30.270 1.00 85.31 681 VAL A C 1
ATOM 5420 O O . VA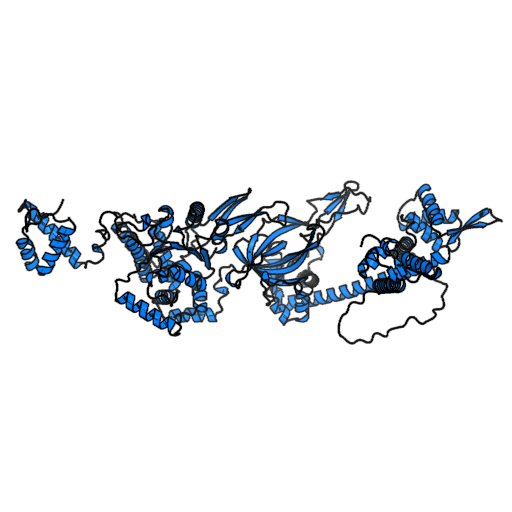L A 1 681 ? -10.394 -5.799 30.719 1.00 85.31 681 VAL A O 1
ATOM 5423 N N . MET A 1 682 ? -8.467 -6.416 29.740 1.00 85.88 682 MET A N 1
ATOM 5424 C CA . MET A 1 682 ? -8.670 -7.856 29.740 1.00 85.88 682 MET A CA 1
ATOM 5425 C C . MET A 1 682 ? -8.101 -8.442 31.027 1.00 85.88 682 MET A C 1
ATOM 5427 O O . MET A 1 682 ? -6.917 -8.274 31.325 1.00 85.88 682 MET A O 1
ATOM 5431 N N . ARG A 1 683 ? -8.954 -9.129 31.781 1.00 77.81 683 ARG A N 1
ATOM 5432 C CA . ARG A 1 683 ? -8.597 -9.773 33.046 1.00 77.81 683 ARG A CA 1
ATOM 5433 C C . ARG A 1 683 ? -8.644 -11.282 32.887 1.00 77.81 683 ARG A C 1
ATOM 5435 O O . ARG A 1 683 ? -9.445 -11.793 32.101 1.00 77.81 683 ARG A O 1
ATOM 5442 N N . ASP A 1 684 ? -7.780 -11.950 33.635 1.00 71.50 684 ASP A N 1
ATOM 5443 C CA . ASP A 1 684 ? -7.825 -13.393 33.815 1.00 71.50 684 ASP A CA 1
ATOM 5444 C C . ASP A 1 684 ? -8.695 -13.694 35.043 1.00 71.50 684 ASP A C 1
ATOM 5446 O O . ASP A 1 684 ? -8.210 -13.748 36.171 1.00 71.50 684 ASP A O 1
ATOM 5450 N N . ASN A 1 685 ? -10.013 -13.777 34.845 1.00 65.38 685 ASN A N 1
ATOM 5451 C CA . ASN A 1 685 ? -10.953 -14.098 35.920 1.00 65.38 685 ASN A CA 1
ATOM 5452 C C . ASN A 1 685 ? -11.096 -15.624 36.039 1.00 65.38 685 ASN A C 1
ATOM 5454 O O . ASN A 1 685 ? -12.165 -16.169 35.771 1.00 65.38 685 ASN A O 1
ATOM 5458 N N . LEU A 1 686 ? -10.019 -16.317 36.423 1.00 58.28 686 LEU A N 1
ATOM 5459 C CA . LEU A 1 686 ? -10.059 -17.767 36.679 1.00 58.28 686 LEU A CA 1
ATOM 5460 C C . LEU A 1 686 ? -10.915 -18.133 37.901 1.00 58.28 686 LEU A C 1
ATOM 5462 O O . LEU A 1 686 ? -11.272 -19.293 38.055 1.00 58.28 686 LEU A O 1
ATOM 5466 N N . ASP A 1 687 ? -11.248 -17.154 38.746 1.00 60.97 687 ASP A N 1
ATOM 5467 C CA . ASP A 1 687 ? -12.076 -17.343 39.942 1.00 60.97 687 ASP A CA 1
ATOM 5468 C C . ASP A 1 687 ? -13.586 -17.432 39.628 1.00 60.97 687 ASP A C 1
ATOM 5470 O O . ASP A 1 687 ? -14.384 -17.732 40.514 1.00 60.97 687 ASP A O 1
ATOM 5474 N N . ASP A 1 688 ? -14.000 -17.128 38.391 1.00 71.12 688 ASP A N 1
ATOM 5475 C CA . ASP A 1 688 ? -15.380 -17.308 37.938 1.00 71.12 688 ASP A CA 1
ATOM 5476 C C . ASP A 1 688 ? -15.526 -18.697 37.307 1.00 71.12 688 ASP A C 1
ATOM 5478 O O . ASP A 1 688 ? -15.190 -18.898 36.136 1.00 71.12 688 ASP A O 1
ATOM 5482 N N . ASP A 1 689 ? -16.043 -19.648 38.092 1.00 72.19 689 ASP A N 1
ATOM 5483 C CA . ASP A 1 689 ? -16.254 -21.042 37.678 1.00 72.19 689 ASP A CA 1
ATOM 5484 C C . ASP A 1 689 ? -17.018 -21.136 36.343 1.00 72.19 689 ASP A C 1
ATOM 5486 O O . ASP A 1 689 ? -16.693 -21.958 35.490 1.00 72.19 689 ASP A O 1
ATOM 5490 N N . SER A 1 690 ? -17.979 -20.234 36.096 1.00 73.62 690 SER A N 1
ATOM 5491 C CA . SER A 1 690 ? -18.771 -20.239 34.858 1.00 73.62 690 SER A CA 1
ATOM 5492 C C . SER A 1 690 ? -17.962 -19.825 33.626 1.00 73.62 690 SER A C 1
ATOM 5494 O O . SER A 1 690 ? -18.165 -20.347 32.523 1.00 73.62 690 SER A O 1
ATOM 5496 N N . PHE A 1 691 ? -17.025 -18.891 33.803 1.00 70.75 691 PHE A N 1
ATOM 5497 C CA . PHE A 1 691 ? -16.117 -18.469 32.746 1.00 70.75 691 PHE A CA 1
ATOM 5498 C C . PHE A 1 691 ? -15.053 -19.540 32.494 1.00 70.75 691 PHE A C 1
ATOM 5500 O O . PHE A 1 691 ? -14.769 -19.850 31.337 1.00 70.75 691 PHE A O 1
ATOM 5507 N N . PHE A 1 692 ? -14.511 -20.139 33.557 1.00 74.31 692 PHE A N 1
ATOM 5508 C CA . PHE A 1 692 ? -13.523 -21.212 33.467 1.00 74.31 692 PHE A CA 1
ATOM 5509 C C . PHE A 1 692 ? -14.081 -22.457 32.762 1.00 74.31 692 PHE A C 1
ATOM 5511 O O . PHE A 1 692 ? -13.462 -22.956 31.815 1.00 74.31 692 PHE A O 1
ATOM 5518 N N . ASP A 1 693 ? -15.276 -22.907 33.146 1.00 77.81 693 ASP A N 1
ATOM 5519 C CA . ASP A 1 693 ? -15.966 -24.028 32.498 1.00 77.81 693 ASP A CA 1
ATOM 5520 C C . ASP A 1 693 ? -16.237 -23.719 31.017 1.00 77.81 693 ASP A C 1
ATOM 5522 O O . ASP A 1 693 ? -15.922 -24.517 30.135 1.00 77.81 693 ASP A O 1
ATOM 5526 N N . GLY A 1 694 ? -16.710 -22.506 30.707 1.00 78.81 694 GLY A N 1
ATOM 5527 C CA . GLY A 1 694 ? -16.936 -22.079 29.323 1.00 78.81 694 GLY A CA 1
ATOM 5528 C C . GLY A 1 694 ? -15.664 -22.063 28.464 1.00 78.81 694 GLY A C 1
ATOM 5529 O O . GLY A 1 694 ? -15.688 -22.494 27.308 1.00 78.81 694 GLY A O 1
ATOM 5530 N N . VAL A 1 695 ? -14.537 -21.599 29.015 1.00 80.19 695 VAL A N 1
ATOM 5531 C CA . VAL A 1 695 ? -13.239 -21.593 28.320 1.00 80.19 695 VAL A CA 1
ATOM 5532 C C . VAL A 1 695 ? -12.720 -23.015 28.117 1.00 80.19 695 VAL A C 1
ATOM 5534 O O . VAL A 1 695 ? -12.269 -23.345 27.018 1.00 80.19 695 VAL A O 1
ATOM 5537 N N . THR A 1 696 ? -12.782 -23.864 29.143 1.00 80.31 696 THR A N 1
ATOM 5538 C CA . THR A 1 696 ? -12.281 -25.245 29.067 1.00 80.31 696 THR A CA 1
ATOM 5539 C C . THR A 1 696 ? -13.094 -26.089 28.089 1.00 80.31 696 THR A C 1
ATOM 5541 O O . THR A 1 696 ? -12.500 -26.739 27.224 1.00 80.31 696 THR A O 1
ATOM 5544 N N . ASP A 1 697 ? -14.424 -25.991 28.121 1.00 83.00 697 ASP A N 1
ATOM 5545 C CA . ASP A 1 697 ? -15.309 -26.627 27.141 1.00 83.00 697 ASP A CA 1
ATOM 5546 C C . ASP A 1 697 ? -14.993 -26.175 25.711 1.00 83.00 697 ASP A C 1
ATOM 5548 O O . ASP A 1 697 ? -14.972 -26.983 24.776 1.00 83.00 697 ASP A O 1
ATOM 5552 N N . HIS A 1 698 ? -14.721 -24.880 25.520 1.00 82.06 698 HIS A N 1
ATOM 5553 C CA . HIS A 1 698 ? -14.376 -24.331 24.208 1.00 82.06 698 HIS A CA 1
ATOM 5554 C C . HIS A 1 698 ? -13.022 -24.837 23.701 1.00 82.06 698 HIS A C 1
ATOM 5556 O O . HIS A 1 698 ? -12.896 -25.208 22.534 1.00 82.06 698 HIS A O 1
ATOM 5562 N N . LEU A 1 699 ? -12.017 -24.924 24.575 1.00 80.62 699 LEU A N 1
ATOM 5563 C CA . LEU A 1 699 ? -10.700 -25.473 24.235 1.00 80.62 699 LEU A CA 1
ATOM 5564 C C . LEU A 1 699 ? -10.766 -26.967 23.892 1.00 80.62 699 LEU A C 1
ATOM 5566 O O . LEU A 1 699 ? -10.109 -27.403 22.944 1.00 80.62 699 LEU A O 1
ATOM 5570 N N . ILE A 1 700 ? -11.578 -27.745 24.616 1.00 83.06 700 ILE A N 1
ATOM 5571 C CA . ILE A 1 700 ? -11.800 -29.170 24.325 1.00 83.06 700 ILE A CA 1
ATOM 5572 C C . ILE A 1 700 ? -12.444 -29.338 22.943 1.00 83.06 700 ILE A C 1
ATOM 5574 O O . ILE A 1 700 ? -11.990 -30.180 22.166 1.00 83.06 700 ILE A O 1
ATOM 5578 N N . LYS A 1 701 ? -13.444 -28.512 22.601 1.00 80.38 701 LYS A N 1
ATOM 5579 C CA . LYS A 1 701 ? -14.068 -28.515 21.264 1.00 80.38 701 LYS A CA 1
ATOM 5580 C C . LYS A 1 701 ? -13.044 -28.262 20.159 1.00 80.38 701 LYS A C 1
ATOM 5582 O O . LYS A 1 701 ? -12.970 -29.044 19.217 1.00 80.38 701 LYS A O 1
ATOM 5587 N N . ILE A 1 702 ? -12.204 -27.235 20.315 1.00 80.56 702 ILE A N 1
ATOM 5588 C CA . ILE A 1 702 ? -11.152 -26.908 19.338 1.00 80.56 702 ILE A CA 1
ATOM 5589 C C . ILE A 1 702 ? -10.176 -28.081 19.165 1.00 80.56 702 ILE A C 1
ATOM 5591 O O . ILE A 1 702 ? -9.811 -28.425 18.041 1.00 80.56 702 ILE A O 1
ATOM 5595 N N . ASN A 1 703 ? -9.747 -28.702 20.267 1.00 77.81 703 ASN A N 1
ATOM 5596 C CA . ASN A 1 703 ? -8.740 -29.765 20.238 1.00 77.81 703 ASN A CA 1
ATOM 5597 C C . ASN A 1 703 ? -9.274 -31.094 19.670 1.00 77.81 703 ASN A C 1
ATOM 5599 O O . ASN A 1 703 ? -8.505 -31.885 19.127 1.00 77.81 703 ASN A O 1
ATOM 5603 N N . ASN A 1 704 ? -10.586 -31.332 19.748 1.00 78.50 704 ASN A N 1
ATOM 5604 C CA . ASN A 1 704 ? -11.238 -32.517 19.182 1.00 78.50 704 ASN A CA 1
ATOM 5605 C C . ASN A 1 704 ? -11.424 -32.455 17.650 1.00 78.50 704 ASN A C 1
ATOM 5607 O O . ASN A 1 704 ? -12.103 -33.315 17.094 1.00 78.50 704 ASN A O 1
ATOM 5611 N N . ASN A 1 705 ? -10.802 -31.491 16.953 1.00 62.25 705 ASN A N 1
ATOM 5612 C CA . ASN A 1 705 ? -10.943 -31.245 15.509 1.00 62.25 705 ASN A CA 1
ATOM 5613 C C . ASN A 1 705 ? -12.368 -30.899 15.040 1.00 62.25 705 ASN A C 1
ATOM 5615 O O . ASN A 1 705 ? -12.608 -30.851 13.832 1.00 62.25 705 ASN A O 1
ATOM 5619 N N . ASP A 1 706 ? -13.282 -30.559 15.952 1.00 60.03 706 ASP A N 1
ATOM 5620 C CA . ASP A 1 706 ? -14.450 -29.760 15.591 1.00 60.03 706 ASP A CA 1
ATOM 5621 C C . ASP A 1 706 ? -13.925 -28.347 15.325 1.00 60.03 706 ASP A C 1
ATOM 5623 O O . ASP A 1 706 ? -13.794 -27.520 16.231 1.00 60.03 706 ASP A O 1
ATOM 5627 N N . SER A 1 707 ? -13.509 -28.081 14.085 1.00 60.16 707 SER A N 1
ATOM 5628 C CA . SER A 1 707 ? -13.090 -26.746 13.675 1.00 60.16 707 SER A CA 1
ATOM 5629 C C . SER A 1 707 ? -14.193 -25.769 14.066 1.00 60.16 707 SER A C 1
ATOM 5631 O O . SER A 1 707 ? -15.303 -25.867 13.547 1.00 60.16 707 SER A O 1
ATOM 5633 N N . VAL A 1 708 ? -13.909 -24.853 14.998 1.00 66.62 708 VAL A N 1
ATOM 5634 C CA . VAL A 1 708 ? -14.856 -23.797 15.365 1.00 66.62 708 VAL A CA 1
ATOM 5635 C C . VAL A 1 708 ? -14.992 -22.895 14.144 1.00 66.62 708 VAL A C 1
ATOM 5637 O O . VAL A 1 708 ? -14.177 -21.996 13.915 1.00 66.62 708 VAL A O 1
ATOM 5640 N N . GLU A 1 709 ? -15.980 -23.206 13.310 1.00 70.44 709 GLU A N 1
ATOM 5641 C CA . GLU A 1 709 ? -16.262 -22.459 12.098 1.00 70.44 709 GLU A CA 1
ATOM 5642 C C . GLU A 1 709 ? -16.630 -21.026 12.479 1.00 70.44 709 GLU A C 1
ATOM 5644 O O . GLU A 1 709 ? -17.377 -20.771 13.428 1.00 70.44 709 GLU A O 1
ATOM 5649 N N . ARG A 1 710 ? -16.071 -20.059 11.748 1.00 80.44 710 ARG A N 1
ATOM 5650 C CA . ARG A 1 710 ? -16.487 -18.666 11.905 1.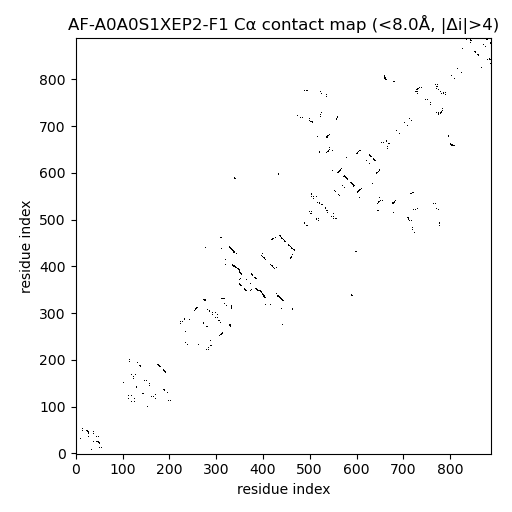00 80.44 710 ARG A CA 1
ATOM 5651 C C . ARG A 1 710 ? -17.933 -18.536 11.436 1.00 80.44 710 ARG A C 1
ATOM 5653 O O . ARG A 1 710 ? -18.236 -18.964 10.328 1.00 80.44 710 ARG A O 1
ATOM 5660 N N . GLU A 1 711 ? -18.777 -17.857 12.224 1.00 81.69 711 GLU A N 1
ATOM 5661 C CA . GLU A 1 711 ? -20.150 -17.507 11.809 1.00 81.69 711 GLU A CA 1
ATOM 5662 C C . GLU A 1 711 ? -20.148 -16.781 10.447 1.00 81.69 711 GLU A C 1
ATOM 5664 O O . GLU A 1 711 ? -21.012 -17.026 9.608 1.00 81.69 711 GLU A O 1
ATOM 5669 N N . ILE A 1 712 ? -19.144 -15.927 10.205 1.00 85.81 712 ILE A N 1
ATOM 5670 C CA . ILE A 1 712 ? -18.864 -15.323 8.898 1.00 85.81 712 ILE A CA 1
ATOM 5671 C C . ILE A 1 712 ? -17.495 -15.817 8.396 1.00 85.81 712 ILE A C 1
ATOM 5673 O O . ILE A 1 712 ? -16.482 -15.545 9.050 1.00 85.81 712 ILE A O 1
ATOM 5677 N N . PRO A 1 713 ? -17.420 -16.479 7.223 1.00 87.81 713 PRO A N 1
ATOM 5678 C CA . PRO A 1 713 ? -16.158 -16.930 6.637 1.00 87.81 713 PRO A CA 1
ATOM 5679 C C . PRO A 1 713 ? -15.118 -15.809 6.507 1.00 87.81 713 PRO A C 1
ATOM 5681 O O . PRO A 1 713 ? -15.470 -14.657 6.258 1.00 87.81 713 PRO A O 1
ATOM 5684 N N . GLU A 1 714 ? -13.826 -16.146 6.619 1.00 85.56 714 GLU A N 1
ATOM 5685 C CA . GLU A 1 714 ? -12.713 -15.174 6.590 1.00 85.56 714 GLU A CA 1
ATOM 5686 C C . GLU A 1 714 ? -12.786 -14.203 5.407 1.00 85.56 714 GLU A C 1
ATOM 5688 O O . GLU A 1 714 ? -12.709 -12.985 5.582 1.00 85.56 714 GLU A O 1
ATOM 5693 N N . GLU A 1 715 ? -12.954 -14.747 4.201 1.00 83.19 715 GLU A N 1
ATOM 5694 C CA . GLU A 1 715 ? -12.964 -13.950 2.978 1.00 83.19 715 GLU A CA 1
ATOM 5695 C C . GLU A 1 715 ? -14.176 -13.021 2.916 1.00 83.19 715 GLU A C 1
ATOM 5697 O O . GLU A 1 715 ? -14.030 -11.844 2.575 1.00 83.19 715 GLU A O 1
ATOM 5702 N N . LEU A 1 716 ? -15.354 -13.523 3.301 1.00 86.62 716 LEU A N 1
ATOM 5703 C CA . LEU A 1 716 ? -16.585 -12.740 3.339 1.00 86.62 716 LEU A CA 1
ATOM 5704 C C . LEU A 1 716 ? -16.506 -11.643 4.406 1.00 86.62 716 LEU A C 1
ATOM 5706 O O . LEU A 1 716 ? -16.918 -10.515 4.148 1.00 86.62 716 LEU A O 1
ATOM 5710 N N . LEU A 1 717 ? -15.910 -11.925 5.568 1.00 88.62 717 LEU A N 1
ATOM 5711 C CA . LEU A 1 717 ? -15.711 -10.950 6.640 1.00 88.62 717 LEU A CA 1
ATOM 5712 C C . LEU A 1 717 ? -14.753 -9.823 6.218 1.00 88.62 717 LEU A C 1
ATOM 5714 O O . LEU A 1 717 ? -14.994 -8.648 6.505 1.00 88.62 717 LEU A O 1
ATOM 5718 N N . ARG A 1 718 ? -13.699 -10.156 5.465 1.00 86.31 718 ARG A N 1
ATOM 5719 C CA . ARG A 1 718 ? -12.783 -9.163 4.886 1.00 86.31 718 ARG A CA 1
ATOM 5720 C C . ARG A 1 718 ? -13.490 -8.258 3.873 1.00 86.31 718 ARG A C 1
ATOM 5722 O O . ARG A 1 718 ? -13.345 -7.034 3.947 1.00 86.31 718 ARG A O 1
ATOM 5729 N N . LYS A 1 719 ? -14.288 -8.838 2.965 1.00 86.06 719 LYS A N 1
ATOM 5730 C CA . LYS A 1 719 ? -15.117 -8.084 2.002 1.00 86.06 719 LYS A CA 1
ATOM 5731 C C . LYS A 1 719 ? -16.169 -7.229 2.718 1.00 86.06 719 LYS A C 1
ATOM 5733 O O . LYS A 1 719 ? -16.355 -6.063 2.373 1.00 86.06 719 LYS A O 1
ATOM 5738 N N . PHE A 1 720 ? -16.784 -7.766 3.771 1.00 90.25 720 PHE A N 1
ATOM 5739 C CA . PHE A 1 720 ? -17.729 -7.058 4.629 1.00 90.25 720 PHE A CA 1
ATOM 5740 C C . PHE A 1 720 ? -17.104 -5.801 5.244 1.00 90.25 720 PHE A C 1
ATOM 5742 O O . PHE A 1 720 ? -17.684 -4.721 5.144 1.00 90.25 720 PHE A O 1
ATOM 5749 N N . PHE A 1 721 ? -15.904 -5.896 5.829 1.00 90.12 721 PHE A N 1
ATOM 5750 C CA . PHE A 1 721 ? -15.229 -4.727 6.398 1.00 90.12 721 PHE A CA 1
ATOM 5751 C C . PHE A 1 721 ? -14.869 -3.677 5.341 1.00 90.12 721 PHE A C 1
ATOM 5753 O O . PHE A 1 721 ? -14.981 -2.479 5.615 1.00 90.12 721 PHE A O 1
ATOM 5760 N N . ALA A 1 722 ? -14.464 -4.100 4.140 1.00 84.88 722 ALA A N 1
ATOM 5761 C CA . ALA A 1 722 ? -14.210 -3.189 3.025 1.00 84.88 722 ALA A CA 1
ATOM 5762 C C . ALA A 1 722 ? -15.490 -2.440 2.610 1.00 84.88 722 ALA A C 1
ATOM 5764 O O . ALA A 1 722 ? -15.485 -1.208 2.524 1.00 84.88 722 ALA A O 1
ATOM 5765 N N . TYR A 1 723 ? -16.608 -3.158 2.467 1.00 87.31 723 TYR A N 1
ATOM 5766 C CA . TYR A 1 723 ? -17.909 -2.564 2.160 1.00 87.31 723 TYR A CA 1
ATOM 5767 C C . TYR A 1 723 ? -18.390 -1.620 3.272 1.00 87.31 723 TYR A C 1
ATOM 5769 O O . TYR A 1 723 ? -18.730 -0.467 3.004 1.00 87.31 723 TYR A O 1
ATOM 5777 N N . ALA A 1 724 ? -18.335 -2.049 4.536 1.00 89.31 724 ALA A N 1
ATOM 5778 C CA . ALA A 1 724 ? -18.767 -1.251 5.683 1.00 89.31 724 ALA A CA 1
ATOM 5779 C C . ALA A 1 724 ? -17.974 0.063 5.824 1.00 89.31 724 ALA A C 1
ATOM 5781 O O . ALA A 1 724 ? -18.550 1.097 6.167 1.00 89.31 724 ALA A O 1
ATOM 5782 N N . ARG A 1 725 ? -16.667 0.069 5.509 1.00 87.00 725 ARG A N 1
ATOM 5783 C CA . ARG A 1 725 ? -15.840 1.294 5.488 1.00 87.00 725 ARG A CA 1
ATOM 5784 C C . ARG A 1 725 ? -16.328 2.334 4.477 1.00 87.00 725 ARG A C 1
ATOM 5786 O O . ARG A 1 725 ? -16.145 3.528 4.727 1.00 87.00 725 ARG A O 1
ATOM 5793 N N . SER A 1 726 ? -16.921 1.894 3.364 1.00 83.81 726 SER A N 1
ATOM 5794 C CA . SER A 1 726 ? -17.397 2.770 2.282 1.00 83.81 726 SER A CA 1
ATOM 5795 C C . SER A 1 726 ? -18.659 3.563 2.653 1.00 83.81 726 SER A C 1
ATOM 5797 O O . SER A 1 726 ? -18.872 4.664 2.137 1.00 83.81 726 SER A O 1
ATOM 5799 N N . LEU A 1 727 ? -19.458 3.045 3.593 1.00 87.12 727 LEU A N 1
ATOM 5800 C CA . LEU A 1 727 ? -20.696 3.669 4.047 1.00 87.12 727 LEU A CA 1
ATOM 5801 C C . LEU A 1 727 ? -20.422 4.977 4.799 1.00 87.12 727 LEU A C 1
ATOM 5803 O O . LEU A 1 727 ? -19.432 5.124 5.521 1.00 87.12 727 LEU A O 1
ATOM 5807 N N . LYS A 1 728 ? -21.330 5.944 4.650 1.00 89.56 728 LYS A N 1
ATOM 5808 C CA . LYS A 1 728 ? -21.240 7.271 5.279 1.00 89.56 728 LYS A CA 1
ATOM 5809 C C . LYS A 1 728 ? -22.537 7.600 6.020 1.00 89.56 728 LYS A C 1
ATOM 5811 O O . LYS A 1 728 ? -23.304 8.433 5.532 1.00 89.56 728 LYS A O 1
ATOM 5816 N N . PRO A 1 729 ? -22.801 6.941 7.163 1.00 91.06 729 PRO A N 1
ATOM 5817 C CA . PRO A 1 729 ? -24.054 7.130 7.863 1.00 91.06 729 PRO A CA 1
ATOM 5818 C C . PRO A 1 729 ? -24.213 8.555 8.390 1.00 91.06 729 PRO A C 1
ATOM 5820 O O . PRO A 1 729 ? -23.243 9.186 8.816 1.00 91.06 729 PRO A O 1
ATOM 5823 N N . LYS A 1 730 ? -25.450 9.053 8.384 1.00 90.88 730 LYS A N 1
ATOM 5824 C CA . LYS A 1 730 ? -25.813 10.352 8.962 1.00 90.88 730 LYS A CA 1
ATOM 5825 C C . LYS A 1 730 ? -26.598 10.159 10.249 1.00 90.88 730 LYS A C 1
ATOM 5827 O O . LYS A 1 730 ? -27.380 9.226 10.390 1.00 90.88 730 LYS A O 1
ATOM 5832 N N . PHE A 1 731 ? -26.408 11.056 11.205 1.00 89.25 731 PHE A N 1
ATOM 5833 C CA . PHE A 1 731 ? -27.197 11.019 12.427 1.00 89.25 731 PHE A CA 1
ATOM 5834 C C . PHE A 1 731 ? -28.615 11.526 12.191 1.00 89.25 731 PHE A C 1
ATOM 5836 O O . PHE A 1 731 ? -28.803 12.603 11.623 1.00 89.25 731 PHE A O 1
ATOM 5843 N N . THR A 1 732 ? -29.592 10.806 12.732 1.00 91.56 732 THR A N 1
ATOM 5844 C CA . THR A 1 732 ? -30.968 11.295 12.845 1.00 91.56 732 THR A CA 1
ATOM 5845 C C . THR A 1 732 ? -31.075 12.359 13.948 1.00 91.56 732 THR A C 1
ATOM 5847 O O . THR A 1 732 ? -30.225 12.447 14.845 1.00 91.56 732 THR A O 1
ATOM 5850 N N . GLY A 1 733 ? -32.124 13.190 13.897 1.00 87.94 733 GLY A N 1
ATOM 5851 C CA . GLY A 1 733 ? -32.354 14.239 14.901 1.00 87.94 733 GLY A CA 1
ATOM 5852 C C . GLY A 1 733 ? -32.491 13.686 16.326 1.00 87.94 733 GLY A C 1
ATOM 5853 O O . GLY A 1 733 ? -31.928 14.250 17.267 1.00 87.94 733 GLY A O 1
ATOM 5854 N N . GLU A 1 734 ? -33.162 12.541 16.472 1.00 90.88 734 GLU A N 1
ATOM 5855 C CA . GLU A 1 734 ? -33.343 11.844 17.751 1.00 90.88 734 GLU A CA 1
ATOM 5856 C C . GLU A 1 734 ? -32.019 11.308 18.310 1.00 90.88 734 GLU A C 1
ATOM 5858 O O . GLU A 1 734 ? -31.695 11.545 19.478 1.00 90.88 734 GLU A O 1
ATOM 5863 N N . SER A 1 735 ? -31.206 10.658 17.470 1.00 89.81 735 SER A N 1
ATOM 5864 C CA . SER A 1 735 ? -29.887 10.146 17.862 1.00 89.81 735 SER A CA 1
ATOM 5865 C C . SER A 1 735 ? -28.949 11.268 18.311 1.00 89.81 735 SER A C 1
ATOM 5867 O O . SER A 1 735 ? -28.244 11.118 19.309 1.00 89.81 735 SER A O 1
ATOM 5869 N N . HIS A 1 736 ? -28.977 12.425 17.638 1.00 88.44 736 HIS A N 1
ATOM 5870 C CA . HIS A 1 736 ? -28.197 13.603 18.040 1.00 88.44 736 HIS A CA 1
ATOM 5871 C C . HIS A 1 736 ? -28.617 14.152 19.409 1.00 88.44 736 HIS A C 1
ATOM 5873 O O . HIS A 1 736 ? -27.765 14.542 20.214 1.00 88.44 736 HIS A O 1
ATOM 5879 N N . ALA A 1 737 ? -29.926 14.210 19.673 1.00 89.88 737 ALA A N 1
ATOM 5880 C CA . ALA A 1 737 ? -30.454 14.671 20.953 1.00 89.88 737 ALA A CA 1
ATOM 5881 C C . ALA A 1 737 ? -30.056 13.720 22.091 1.00 89.88 737 ALA A C 1
ATOM 5883 O O . ALA A 1 737 ? -29.588 14.177 23.140 1.00 89.88 737 ALA A O 1
ATOM 5884 N N . LEU A 1 738 ? -30.162 12.406 21.861 1.00 91.00 738 LEU A N 1
ATOM 5885 C CA . LEU A 1 738 ? -29.739 11.397 22.828 1.00 91.00 738 LEU A CA 1
ATOM 5886 C C . LEU A 1 738 ? -28.237 11.471 23.104 1.00 91.00 738 LEU A C 1
ATOM 5888 O O . LEU A 1 738 ? -27.833 11.447 24.261 1.00 91.00 738 LEU A O 1
ATOM 5892 N N . LEU A 1 739 ? -27.413 11.627 22.069 1.00 89.81 739 LEU A N 1
ATOM 5893 C CA . LEU A 1 739 ? -25.961 11.696 22.221 1.00 89.81 739 LEU A CA 1
ATOM 5894 C C . LEU A 1 739 ? -25.539 12.894 23.087 1.00 89.81 739 LEU A C 1
ATOM 5896 O O . LEU A 1 739 ? -24.692 12.753 23.970 1.00 89.81 739 LEU A O 1
ATOM 5900 N N . LYS A 1 740 ? -26.186 14.057 22.920 1.00 89.06 740 LYS A N 1
ATOM 5901 C CA . LYS A 1 740 ? -25.981 15.221 23.805 1.00 89.06 740 LYS A CA 1
ATOM 5902 C C . LYS A 1 740 ? -26.406 14.934 25.246 1.00 89.06 740 LYS A C 1
ATOM 5904 O O . LYS A 1 740 ? -25.683 15.306 26.171 1.00 89.06 740 LYS A O 1
ATOM 5909 N N . LYS A 1 741 ? -27.560 14.285 25.438 1.00 90.44 741 LYS A N 1
ATOM 5910 C CA . LYS A 1 741 ? -28.088 13.926 26.764 1.00 90.44 741 LYS A CA 1
ATOM 5911 C C . LYS A 1 741 ? -27.154 12.953 27.491 1.00 90.44 741 LYS A C 1
ATOM 5913 O O . LYS A 1 741 ? -26.775 13.218 28.629 1.00 90.44 741 LYS A O 1
ATOM 5918 N N . GLU A 1 742 ? -26.745 11.877 26.824 1.00 86.69 742 GLU A N 1
ATOM 5919 C CA . GLU A 1 742 ? -25.859 10.853 27.387 1.00 86.69 742 GLU A CA 1
ATOM 5920 C C . GLU A 1 742 ? -24.454 11.392 27.652 1.00 86.69 742 GLU A C 1
ATOM 5922 O O . GLU A 1 742 ? -23.888 11.137 28.712 1.00 86.69 742 GLU A O 1
ATOM 5927 N N . PHE A 1 743 ? -23.905 12.222 26.761 1.00 85.56 743 PHE A N 1
ATOM 5928 C CA . PHE A 1 743 ? -22.618 12.863 27.028 1.00 85.56 743 PHE A CA 1
ATOM 5929 C C . PHE A 1 743 ? -22.683 13.813 28.232 1.00 85.56 743 PHE A C 1
ATOM 5931 O O . PHE A 1 743 ? -21.764 13.837 29.050 1.00 85.56 743 PHE A O 1
ATOM 5938 N N . ALA A 1 744 ? -23.775 14.570 28.387 1.00 86.38 744 ALA A N 1
ATOM 5939 C CA . ALA A 1 744 ? -23.979 15.407 29.567 1.00 86.38 744 ALA A CA 1
ATOM 5940 C C . ALA A 1 744 ? -24.106 14.571 30.854 1.00 86.38 744 ALA A C 1
ATOM 5942 O O . ALA A 1 744 ? -23.584 14.990 31.889 1.00 86.38 744 ALA A O 1
ATOM 5943 N N . ARG A 1 745 ? -24.750 13.393 30.787 1.00 85.00 745 ARG A N 1
ATOM 5944 C CA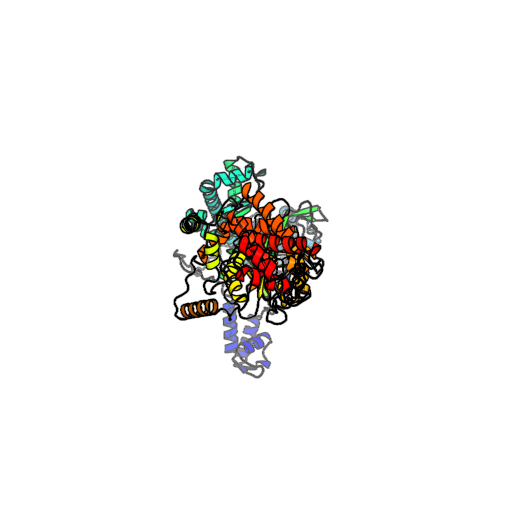 . ARG A 1 745 ? -24.813 12.419 31.890 1.00 85.00 745 ARG A CA 1
ATOM 5945 C C . ARG A 1 745 ? -23.412 11.939 32.264 1.00 85.00 745 ARG A C 1
ATOM 5947 O O . ARG A 1 745 ? -22.996 12.170 33.393 1.00 85.00 745 ARG A O 1
ATOM 5954 N N . LEU A 1 746 ? -22.665 11.383 31.307 1.00 80.00 746 LEU A N 1
ATOM 5955 C CA . LEU A 1 746 ? -21.294 10.902 31.518 1.00 80.00 746 LEU A CA 1
ATOM 5956 C C . LEU A 1 746 ? -20.396 12.001 32.094 1.00 80.00 746 LEU A C 1
ATOM 5958 O O . LEU A 1 746 ? -19.675 11.775 33.062 1.00 80.00 746 LEU A O 1
ATOM 5962 N N . ARG A 1 747 ? -20.479 13.224 31.559 1.00 77.44 747 ARG A N 1
ATOM 5963 C CA . ARG A 1 747 ? -19.684 14.343 32.066 1.00 77.44 747 ARG A CA 1
ATOM 5964 C C . ARG A 1 747 ? -20.003 14.645 33.524 1.00 77.44 747 ARG A C 1
ATOM 5966 O O . ARG A 1 747 ? -19.065 14.810 34.288 1.00 77.44 747 ARG A O 1
ATOM 5973 N N . LYS A 1 748 ? -21.279 14.702 33.925 1.00 78.06 748 LYS A N 1
ATOM 5974 C CA . LYS A 1 748 ? -21.663 14.923 35.332 1.00 78.06 748 LYS A CA 1
ATOM 5975 C C . LYS A 1 748 ? -21.162 13.802 36.243 1.00 78.06 748 LYS A C 1
ATOM 5977 O O . LYS A 1 748 ? -20.586 14.102 37.280 1.00 78.06 748 LYS A O 1
ATOM 5982 N N . THR A 1 749 ? -21.342 12.545 35.836 1.00 70.75 749 THR A N 1
ATOM 5983 C CA . THR A 1 749 ? -20.946 11.367 36.623 1.00 70.75 749 THR A CA 1
ATOM 5984 C C . THR A 1 749 ? -19.438 11.319 36.869 1.00 70.75 749 THR A C 1
ATOM 5986 O O . THR A 1 749 ? -19.011 11.075 37.990 1.00 70.75 749 THR A O 1
ATOM 5989 N N . TYR A 1 750 ? -18.633 11.618 35.849 1.00 66.38 750 TYR A N 1
ATOM 5990 C CA . TYR A 1 750 ? -17.171 11.527 35.908 1.00 66.38 750 TYR A CA 1
ATOM 5991 C C . TYR A 1 750 ? -16.479 12.899 36.055 1.00 66.38 750 TYR A C 1
ATOM 5993 O O . TYR A 1 750 ? -15.286 13.023 35.792 1.00 66.38 750 TYR A O 1
ATOM 6001 N N . SER A 1 751 ? -17.205 13.956 36.458 1.00 58.91 751 SER A N 1
ATOM 6002 C CA . SER A 1 751 ? -16.613 15.295 36.676 1.00 58.91 751 SER A CA 1
ATOM 6003 C C . SER A 1 751 ? -15.667 15.343 37.877 1.00 58.91 751 SER A C 1
ATOM 6005 O O . SER A 1 751 ? -14.746 16.155 37.873 1.00 58.91 751 SER A O 1
ATOM 6007 N N . SER A 1 752 ? -15.901 14.498 38.884 1.00 52.09 752 SER A N 1
ATOM 6008 C CA . SER A 1 752 ? -15.179 14.513 40.165 1.00 52.09 752 SER A CA 1
ATOM 6009 C C . SER A 1 752 ? -14.168 13.371 40.324 1.00 52.09 752 SER A C 1
ATOM 6011 O O . SER A 1 752 ? -13.491 13.315 41.343 1.00 52.09 752 SER A O 1
ATOM 6013 N N . GLY A 1 753 ? -14.079 12.458 39.350 1.00 51.78 753 GLY A N 1
ATOM 6014 C CA . GLY A 1 753 ? -13.171 11.306 39.395 1.00 51.78 753 GLY A CA 1
ATOM 6015 C C . GLY A 1 753 ? -11.762 11.633 38.892 1.00 51.78 753 GLY A C 1
ATOM 6016 O O . GLY A 1 753 ? -11.520 12.689 38.304 1.00 51.78 753 GLY A O 1
ATOM 6017 N N . ALA A 1 754 ? -10.833 10.684 39.042 1.00 48.03 754 ALA A N 1
ATOM 6018 C CA . ALA A 1 754 ? -9.433 10.805 38.606 1.00 48.03 754 ALA A CA 1
ATOM 6019 C C . ALA A 1 754 ? -9.250 11.061 37.088 1.00 48.03 754 ALA A C 1
ATOM 6021 O O . ALA A 1 754 ? -8.139 11.336 36.628 1.00 48.03 754 ALA A O 1
ATOM 6022 N N . PHE A 1 755 ? -10.330 10.973 36.301 1.00 55.22 755 PHE A N 1
ATOM 6023 C CA . PHE A 1 755 ? -10.312 11.048 34.848 1.00 55.22 755 PHE A CA 1
ATOM 6024 C C . PHE A 1 755 ? -11.431 11.958 34.284 1.00 55.22 755 PHE A C 1
ATOM 6026 O O . PHE A 1 755 ? -12.531 11.484 33.987 1.00 55.22 755 PHE A O 1
ATOM 6033 N N . PRO A 1 756 ? -11.187 13.273 34.108 1.00 60.25 756 PRO A N 1
ATOM 6034 C CA . PRO A 1 756 ? -12.216 14.209 33.660 1.00 60.25 756 PRO A CA 1
ATOM 6035 C C . PRO A 1 756 ? -12.613 13.985 32.190 1.00 60.25 756 PRO A C 1
ATOM 6037 O O . PRO A 1 756 ? -11.782 13.996 31.276 1.00 60.25 756 PRO A O 1
ATOM 6040 N N . VAL A 1 757 ? -13.919 13.833 31.945 1.00 69.19 757 VAL A N 1
ATOM 6041 C CA . VAL A 1 757 ? -14.479 13.624 30.598 1.00 69.19 757 VAL A CA 1
ATOM 6042 C C . VAL A 1 757 ? -14.427 14.921 29.780 1.00 69.19 757 VAL A C 1
ATOM 6044 O O . VAL A 1 757 ? -15.260 15.821 29.912 1.00 69.19 757 VAL A O 1
ATOM 6047 N N . ASN A 1 758 ? -13.441 14.996 28.887 1.00 72.50 758 ASN A N 1
ATOM 6048 C CA . ASN A 1 758 ? -13.237 16.107 27.956 1.00 72.50 758 ASN A CA 1
ATOM 6049 C C . ASN A 1 758 ? -14.130 16.019 26.704 1.00 72.50 758 ASN A C 1
ATOM 6051 O O . ASN A 1 758 ? -14.620 14.953 26.332 1.00 72.50 758 ASN A O 1
ATOM 6055 N N . LEU A 1 759 ? -14.258 17.133 25.968 1.00 77.12 759 LEU A N 1
ATOM 6056 C CA . LEU A 1 759 ? -14.970 17.200 24.674 1.00 77.12 759 LEU A CA 1
ATOM 6057 C C . LEU A 1 759 ? -14.439 16.207 23.624 1.00 77.12 759 LEU A C 1
ATOM 6059 O O . LEU A 1 759 ? -15.156 15.837 22.699 1.00 77.12 759 LEU A O 1
ATOM 6063 N N . ARG A 1 760 ? -13.207 15.716 23.785 1.00 76.94 760 ARG A N 1
ATOM 6064 C CA . ARG A 1 760 ? -12.658 14.633 22.965 1.00 76.94 760 ARG A CA 1
ATOM 6065 C C . ARG A 1 760 ? -13.536 13.379 22.995 1.00 76.94 760 ARG A C 1
ATOM 6067 O O . ARG A 1 760 ? -13.764 12.780 21.947 1.00 76.94 760 ARG A O 1
ATOM 6074 N N . TYR A 1 761 ? -14.072 13.016 24.157 1.00 80.75 761 TYR A N 1
ATOM 6075 C CA . TYR A 1 761 ? -14.918 11.831 24.295 1.00 80.75 761 TYR A CA 1
ATOM 6076 C C . TYR A 1 761 ? -16.256 11.978 23.586 1.00 80.75 761 TYR A C 1
ATOM 6078 O O . TYR A 1 761 ? -16.786 10.992 23.092 1.00 80.75 761 TYR A O 1
ATOM 6086 N N . PHE A 1 762 ? -16.759 13.206 23.438 1.00 85.31 762 PHE A N 1
ATOM 6087 C CA . PHE A 1 762 ? -17.914 13.465 22.583 1.00 85.31 762 PHE A CA 1
ATOM 6088 C C . PHE A 1 762 ? -17.597 13.116 21.125 1.00 85.31 762 PHE A C 1
ATOM 6090 O O . PHE A 1 762 ? -18.363 12.412 20.473 1.00 85.31 762 PHE A O 1
ATOM 6097 N N . THR A 1 763 ? -16.433 13.544 20.620 1.00 85.75 763 THR A N 1
ATOM 6098 C CA . THR A 1 763 ? -16.012 13.203 19.250 1.00 85.75 763 THR A CA 1
ATOM 6099 C C . THR A 1 763 ? -15.741 11.708 19.074 1.00 85.75 763 THR A C 1
ATOM 6101 O O . THR A 1 763 ? -16.079 11.158 18.031 1.00 85.75 763 THR A O 1
ATOM 6104 N N . ALA A 1 764 ? -15.201 11.032 20.095 1.00 87.31 764 ALA A N 1
ATOM 6105 C CA . ALA A 1 764 ? -15.032 9.580 20.094 1.00 87.31 764 ALA A CA 1
ATOM 6106 C C . ALA A 1 764 ? -16.389 8.861 20.058 1.00 87.31 764 ALA A C 1
ATOM 6108 O O . ALA A 1 764 ? -16.592 7.980 19.228 1.00 87.31 764 ALA A O 1
ATOM 6109 N N . LEU A 1 765 ? -17.349 9.293 20.881 1.00 90.00 765 LEU A N 1
ATOM 6110 C CA . LEU A 1 765 ? -18.696 8.727 20.928 1.00 90.00 765 LEU A CA 1
ATOM 6111 C C . LEU A 1 765 ? -19.427 8.867 19.587 1.00 90.00 765 LEU A C 1
ATOM 6113 O O . LEU A 1 765 ? -20.068 7.917 19.137 1.00 90.00 765 LEU A O 1
ATOM 6117 N N . MET A 1 766 ? -19.286 10.019 18.923 1.00 90.38 766 MET A N 1
ATOM 6118 C CA . MET A 1 766 ? -19.799 10.227 17.564 1.00 90.38 766 MET A CA 1
ATOM 6119 C C . MET A 1 766 ? -19.199 9.206 16.586 1.00 90.38 766 MET A C 1
ATOM 6121 O O . MET A 1 766 ? -19.944 8.498 15.914 1.00 90.38 766 MET A O 1
ATOM 6125 N N . ARG A 1 767 ? -17.867 9.056 16.559 1.00 91.25 767 ARG A N 1
ATOM 6126 C CA . ARG A 1 767 ? -17.181 8.105 15.662 1.00 91.25 767 ARG A CA 1
ATOM 6127 C C . ARG A 1 767 ? -17.579 6.656 15.933 1.00 91.25 767 ARG A C 1
ATOM 6129 O O . ARG A 1 767 ? -17.818 5.914 14.988 1.00 91.25 767 ARG A O 1
ATOM 6136 N N . ILE A 1 768 ? -17.658 6.255 17.204 1.00 93.31 768 ILE A N 1
ATOM 6137 C CA . ILE A 1 768 ? -18.065 4.900 17.601 1.00 93.31 768 ILE A CA 1
ATOM 6138 C C . ILE A 1 768 ? -19.511 4.642 17.161 1.00 93.31 768 ILE A C 1
ATOM 6140 O O . ILE A 1 768 ? -19.792 3.587 16.602 1.00 93.31 768 ILE A O 1
ATOM 6144 N N . SER A 1 769 ? -20.411 5.617 17.331 1.00 94.25 769 SER A N 1
ATOM 6145 C CA . SER A 1 769 ? -21.808 5.497 16.885 1.00 94.25 769 SER A CA 1
ATOM 6146 C C . SER A 1 769 ? -21.910 5.349 15.360 1.00 94.25 769 SER A C 1
ATOM 6148 O O . SER A 1 769 ? -22.635 4.485 14.871 1.00 94.25 769 SER A O 1
ATOM 6150 N N . GLU A 1 770 ? -21.144 6.142 14.601 1.00 93.62 770 GLU A N 1
ATOM 6151 C CA . GLU A 1 770 ? -21.047 6.008 13.140 1.00 93.62 770 GLU A CA 1
ATOM 6152 C C . GLU A 1 770 ? -20.500 4.635 12.734 1.00 93.62 770 GLU A C 1
ATOM 6154 O O . GLU A 1 770 ? -21.039 3.996 11.835 1.00 93.62 770 GLU A O 1
ATOM 6159 N N . ALA A 1 771 ? -19.448 4.156 13.399 1.00 93.88 771 ALA A N 1
ATOM 6160 C CA . ALA A 1 771 ? -18.837 2.864 13.108 1.00 93.88 771 ALA A CA 1
ATOM 6161 C C . ALA A 1 771 ? -19.776 1.684 13.416 1.00 93.88 771 ALA A C 1
ATOM 6163 O O . ALA A 1 771 ? -19.840 0.745 12.626 1.00 93.88 771 ALA A O 1
ATOM 6164 N N . ILE A 1 772 ? -20.557 1.743 14.501 1.00 94.12 772 ILE A N 1
ATOM 6165 C CA . ILE A 1 772 ? -21.585 0.731 14.806 1.00 94.12 772 ILE A CA 1
ATOM 6166 C C . ILE A 1 772 ? -22.688 0.742 13.738 1.00 94.12 772 ILE A C 1
ATOM 6168 O O . ILE A 1 772 ? -23.075 -0.320 13.251 1.00 94.12 772 ILE A O 1
ATOM 6172 N N . ALA A 1 773 ? -23.138 1.921 13.295 1.00 93.38 773 ALA A N 1
ATOM 6173 C CA . ALA A 1 773 ? -24.112 2.023 12.206 1.00 93.38 773 ALA A CA 1
ATOM 6174 C C . ALA A 1 773 ? -23.574 1.437 10.886 1.00 93.38 773 ALA A C 1
ATOM 6176 O O . ALA A 1 773 ? -24.308 0.755 10.165 1.00 93.38 773 ALA A O 1
ATOM 6177 N N . LYS A 1 774 ? -22.278 1.626 10.596 1.00 92.50 774 LYS A N 1
ATOM 6178 C CA . LYS A 1 774 ? -21.606 0.981 9.458 1.00 92.50 774 LYS A CA 1
ATOM 6179 C C . LYS A 1 774 ? -21.532 -0.542 9.609 1.00 92.50 774 LYS A C 1
ATOM 6181 O O . LYS A 1 774 ? -21.776 -1.238 8.632 1.00 92.50 774 LYS A O 1
ATOM 6186 N N . LEU A 1 775 ? -21.262 -1.071 10.808 1.00 93.25 775 LEU A N 1
ATOM 6187 C CA . LEU A 1 775 ? -21.312 -2.519 11.083 1.00 93.25 775 LEU A CA 1
ATOM 6188 C C . LEU A 1 775 ? -22.725 -3.100 10.913 1.00 93.25 775 LEU A C 1
ATOM 6190 O O . LEU A 1 775 ? -22.877 -4.263 10.564 1.00 93.25 775 LEU A O 1
ATOM 6194 N N . ARG A 1 776 ? -23.770 -2.294 11.106 1.00 92.44 776 ARG A N 1
ATOM 6195 C CA . ARG A 1 776 ? -25.165 -2.660 10.809 1.00 92.44 776 ARG A CA 1
ATOM 6196 C C . ARG A 1 776 ? -25.535 -2.488 9.326 1.00 92.44 776 ARG A C 1
ATOM 6198 O O . ARG A 1 776 ? -26.676 -2.736 8.932 1.00 92.44 776 ARG A O 1
ATOM 6205 N N . LEU A 1 777 ? -24.588 -2.044 8.495 1.00 91.12 777 LEU A N 1
ATOM 6206 C CA . LEU A 1 777 ? -24.788 -1.708 7.085 1.00 91.12 777 LEU A CA 1
ATOM 6207 C C . LEU A 1 777 ? -25.929 -0.690 6.880 1.00 91.12 777 LEU A C 1
ATOM 6209 O O . LEU A 1 777 ? -26.775 -0.846 5.994 1.00 91.12 777 LEU A O 1
ATOM 6213 N N . SER A 1 778 ? -26.007 0.314 7.757 1.00 89.94 778 SER A N 1
ATOM 6214 C CA . SER A 1 778 ? -27.035 1.362 7.751 1.00 89.94 778 SER A CA 1
ATOM 6215 C C . SER A 1 778 ? -26.485 2.686 7.217 1.00 89.94 778 SER A C 1
ATOM 6217 O O . SER A 1 778 ? -25.343 3.048 7.493 1.00 89.94 778 SER A O 1
ATOM 6219 N N . GLU A 1 779 ? -27.317 3.440 6.494 1.00 90.50 779 GLU A N 1
ATOM 6220 C CA . GLU A 1 779 ? -27.020 4.816 6.060 1.00 90.50 779 GLU A CA 1
ATOM 6221 C C . GLU A 1 779 ? -27.396 5.869 7.117 1.00 90.50 779 GLU A C 1
ATOM 6223 O O . GLU A 1 779 ? -27.064 7.049 6.988 1.00 90.50 779 GLU A O 1
ATOM 6228 N N . GLU A 1 780 ? -28.056 5.450 8.195 1.00 92.25 780 GLU A N 1
ATOM 6229 C CA . GLU A 1 780 ? -28.463 6.319 9.297 1.00 92.25 780 GLU A CA 1
ATOM 6230 C C . GLU A 1 780 ? -28.043 5.740 10.651 1.00 92.25 780 GLU A C 1
ATOM 6232 O O . GLU A 1 780 ? -28.095 4.522 10.865 1.00 92.25 780 GLU A O 1
ATOM 6237 N N . VAL A 1 781 ? -27.629 6.627 11.562 1.00 92.56 781 VAL A N 1
ATOM 6238 C CA . VAL A 1 781 ? -27.291 6.292 12.953 1.00 92.56 781 VAL A CA 1
ATOM 6239 C C . VAL A 1 781 ? -28.559 6.345 13.801 1.00 92.56 781 VAL A C 1
ATOM 6241 O O . VAL A 1 781 ? -29.145 7.418 13.992 1.00 92.56 781 VAL A O 1
ATOM 6244 N N . ASN A 1 782 ? -28.943 5.197 14.357 1.00 91.81 782 ASN A N 1
ATOM 6245 C CA . ASN A 1 782 ? -30.132 5.036 15.189 1.00 91.81 782 ASN A CA 1
ATOM 6246 C C . ASN A 1 782 ? -29.821 5.208 16.683 1.00 91.81 782 ASN A C 1
ATOM 6248 O O . ASN A 1 782 ? -28.676 5.137 17.133 1.00 91.81 782 ASN A O 1
ATOM 6252 N N . VAL A 1 783 ? -30.879 5.360 17.479 1.00 92.06 783 VAL A N 1
ATOM 6253 C CA . VAL A 1 783 ? -30.807 5.480 18.944 1.00 92.06 783 VAL A CA 1
ATOM 6254 C C . VAL A 1 783 ? -30.104 4.277 19.589 1.00 92.06 783 VAL A C 1
ATOM 6256 O O . VAL A 1 783 ? -29.319 4.446 20.522 1.00 92.06 783 VAL A O 1
ATOM 6259 N N . ASN A 1 784 ? -30.339 3.068 19.075 1.00 90.38 784 ASN A N 1
ATOM 6260 C CA . ASN A 1 784 ? -29.694 1.853 19.579 1.00 90.38 784 ASN A CA 1
ATOM 6261 C C . ASN A 1 784 ? -28.179 1.844 19.319 1.00 90.38 784 ASN A C 1
ATOM 6263 O O . ASN A 1 784 ? -27.429 1.422 20.198 1.00 90.38 784 ASN A O 1
ATOM 6267 N N . ASP A 1 785 ? -27.726 2.383 18.181 1.00 92.06 785 ASP A N 1
ATOM 6268 C CA . ASP A 1 785 ? -26.297 2.493 17.859 1.00 92.06 785 ASP A CA 1
ATOM 6269 C C . ASP A 1 785 ? -25.594 3.415 18.873 1.00 92.06 785 ASP A C 1
ATOM 6271 O O . ASP A 1 785 ? -24.532 3.081 19.401 1.00 92.06 785 ASP A O 1
ATOM 6275 N N . VAL A 1 786 ? -26.238 4.536 19.232 1.00 92.75 786 VAL A N 1
ATOM 6276 C CA . VAL A 1 786 ? -25.741 5.466 20.263 1.00 92.75 786 VAL A CA 1
ATOM 6277 C C . VAL A 1 786 ? -25.698 4.798 21.639 1.00 92.75 786 VAL A C 1
ATOM 6279 O O . VAL A 1 786 ? -24.713 4.949 22.356 1.00 92.75 786 VAL A O 1
ATOM 6282 N N . ARG A 1 787 ? -26.723 4.025 22.024 1.00 91.62 787 ARG A N 1
ATOM 6283 C CA . ARG A 1 787 ? -26.732 3.303 23.313 1.00 91.62 787 ARG A CA 1
ATOM 6284 C C . ARG A 1 787 ? -25.606 2.275 23.407 1.00 91.62 787 ARG A C 1
ATOM 6286 O O . ARG A 1 787 ? -24.948 2.196 24.442 1.00 91.62 787 ARG A O 1
ATOM 6293 N N . LEU A 1 788 ? -25.365 1.515 22.338 1.00 90.81 788 LEU A N 1
ATOM 6294 C CA . LEU A 1 788 ? -24.255 0.561 22.274 1.00 90.81 788 LEU A CA 1
ATOM 6295 C C . LEU A 1 788 ? -22.901 1.276 22.340 1.00 90.81 788 LEU A C 1
ATOM 6297 O O . LEU A 1 788 ? -22.025 0.845 23.090 1.00 90.81 788 LEU A O 1
ATOM 6301 N N . ALA A 1 789 ? -22.751 2.401 21.635 1.00 92.25 789 ALA A N 1
ATOM 6302 C CA . ALA A 1 789 ? -21.547 3.227 21.694 1.00 92.25 789 ALA A CA 1
ATOM 6303 C C . ALA A 1 789 ? -21.282 3.764 23.110 1.00 92.25 789 ALA A C 1
ATOM 6305 O O . ALA A 1 789 ? -20.152 3.698 23.593 1.00 92.25 789 ALA A O 1
ATOM 6306 N N . VAL A 1 790 ? -22.327 4.251 23.794 1.00 90.69 790 VAL A N 1
ATOM 6307 C CA . VAL A 1 790 ? -22.247 4.705 25.191 1.00 90.69 790 VAL A CA 1
ATOM 6308 C C . VAL A 1 790 ? -21.853 3.549 26.103 1.00 90.69 790 VAL A C 1
ATOM 6310 O O . VAL A 1 790 ? -20.938 3.717 26.899 1.00 90.69 790 VAL A O 1
ATOM 6313 N N . LYS A 1 791 ? -22.474 2.370 25.961 1.00 90.38 791 LYS A N 1
ATOM 6314 C CA . LYS A 1 791 ? -22.135 1.181 26.761 1.00 90.38 791 LYS A CA 1
ATOM 6315 C C . LYS A 1 791 ? -20.665 0.786 26.587 1.00 90.38 791 LYS A C 1
ATOM 6317 O O . LYS A 1 791 ? -19.985 0.518 27.576 1.00 90.38 791 LYS A O 1
ATOM 6322 N N . LEU A 1 792 ? -20.170 0.791 25.348 1.00 89.94 792 LEU A N 1
ATOM 6323 C CA . LEU A 1 792 ? -18.777 0.468 25.039 1.00 89.94 792 LEU A CA 1
ATOM 6324 C C . LEU A 1 792 ? -17.815 1.492 25.659 1.00 89.94 792 LEU A C 1
ATOM 6326 O O . LEU A 1 792 ? -16.863 1.110 26.338 1.00 89.94 792 LEU A O 1
ATOM 6330 N N . LEU A 1 793 ? -18.096 2.786 25.498 1.00 86.81 793 LEU A N 1
ATOM 6331 C CA . LEU A 1 793 ? -17.258 3.852 26.047 1.00 86.81 793 LEU A CA 1
ATOM 6332 C C . LEU A 1 793 ? -17.285 3.887 27.583 1.00 86.81 793 LEU A C 1
ATOM 6334 O O . LEU A 1 793 ? -16.242 4.000 28.220 1.00 86.81 793 LEU A O 1
ATOM 6338 N N . GLU A 1 794 ? -18.465 3.750 28.187 1.00 82.88 794 GLU A N 1
ATOM 6339 C CA . GLU A 1 794 ? -18.636 3.736 29.642 1.00 82.88 794 GLU A CA 1
ATOM 6340 C C . GLU A 1 794 ? -17.886 2.554 30.265 1.00 82.88 794 GLU A C 1
ATOM 6342 O O . GLU A 1 794 ? -17.215 2.713 31.281 1.00 82.88 794 GLU A O 1
ATOM 6347 N N . SER A 1 795 ? -17.921 1.383 29.624 1.00 80.62 795 SER A N 1
ATOM 6348 C CA . SER A 1 795 ? -17.157 0.222 30.085 1.00 80.62 795 SER A CA 1
ATOM 6349 C C . SER A 1 795 ? -15.639 0.448 30.039 1.00 80.62 795 SER A C 1
ATOM 6351 O O . SER A 1 795 ? -14.941 0.015 30.950 1.00 80.62 795 SER A O 1
ATOM 6353 N N . SER A 1 796 ? -15.136 1.203 29.055 1.00 80.19 796 SER A N 1
ATOM 6354 C CA . SER A 1 796 ? -13.728 1.614 29.005 1.00 80.19 796 SER A CA 1
ATOM 6355 C C . SER A 1 796 ? -13.364 2.546 30.168 1.00 80.19 796 SER A C 1
ATOM 6357 O O . SER A 1 796 ? -12.288 2.415 30.742 1.00 80.19 796 SER A O 1
ATOM 6359 N N . PHE A 1 797 ? -14.264 3.447 30.583 1.00 74.69 797 PHE A N 1
ATOM 6360 C CA . PHE A 1 797 ? -14.033 4.280 31.770 1.00 74.69 797 PHE A CA 1
ATOM 6361 C C . PHE A 1 797 ? -14.033 3.472 33.063 1.00 74.69 797 PHE A C 1
ATOM 6363 O O . PHE A 1 797 ? -13.163 3.691 33.902 1.00 74.69 797 PHE A O 1
ATOM 6370 N N . LYS A 1 798 ? -14.967 2.525 33.219 1.00 71.75 798 LYS A N 1
ATOM 6371 C CA . LYS A 1 798 ? -15.032 1.651 34.405 1.00 71.75 798 LYS A CA 1
ATOM 6372 C C . LYS A 1 798 ? -13.751 0.843 34.593 1.00 71.75 798 LYS A C 1
ATOM 6374 O O . LYS A 1 798 ? -13.281 0.699 35.714 1.00 71.75 798 LYS A O 1
ATOM 6379 N N . ASP A 1 799 ? -13.169 0.372 33.496 1.00 66.50 799 ASP A N 1
ATOM 6380 C CA . ASP A 1 799 ? -11.920 -0.386 33.519 1.00 66.50 799 ASP A CA 1
ATOM 6381 C C . ASP A 1 799 ? -10.710 0.460 33.968 1.00 66.50 799 ASP A C 1
ATOM 6383 O O . ASP A 1 799 ? -9.735 -0.084 34.488 1.00 66.50 799 ASP A O 1
ATOM 6387 N N . VAL A 1 800 ? -10.764 1.782 33.767 1.00 63.72 800 VAL A N 1
ATOM 6388 C CA . VAL A 1 800 ? -9.652 2.719 34.003 1.00 63.72 800 VAL A CA 1
ATOM 6389 C C . VAL A 1 800 ? -9.790 3.485 35.330 1.00 63.72 800 VAL A C 1
ATOM 6391 O O . VAL A 1 800 ? -8.776 3.830 35.939 1.00 63.72 800 VAL A O 1
ATOM 6394 N N . ALA A 1 801 ? -11.018 3.746 35.789 1.00 55.84 801 ALA A N 1
ATOM 6395 C CA . ALA A 1 801 ? -11.351 4.597 36.937 1.00 55.84 801 ALA A CA 1
ATOM 6396 C C . ALA A 1 801 ? -11.449 3.827 38.273 1.00 55.84 801 ALA A C 1
ATOM 6398 O O . ALA A 1 801 ? -12.472 3.871 38.953 1.00 55.84 801 ALA A O 1
ATOM 6399 N N . ILE A 1 802 ? -10.386 3.109 38.649 1.00 52.91 802 ILE A N 1
ATOM 6400 C CA . ILE A 1 802 ? -10.248 2.537 40.000 1.00 52.91 802 ILE A CA 1
ATOM 6401 C C . ILE A 1 802 ? -9.379 3.491 40.834 1.00 52.91 802 ILE A C 1
ATOM 6403 O O . ILE A 1 802 ? -8.283 3.857 40.406 1.00 52.91 802 ILE A O 1
ATOM 6407 N N . ASP A 1 803 ? -9.902 3.939 41.978 1.00 45.88 803 ASP A N 1
ATOM 6408 C CA . ASP A 1 803 ? -9.337 4.988 42.837 1.00 45.88 803 ASP A CA 1
ATOM 6409 C C . ASP A 1 803 ? -8.181 4.451 43.723 1.00 45.88 803 ASP A C 1
ATOM 6411 O O . ASP A 1 803 ? -8.382 3.464 44.439 1.00 45.88 803 ASP A O 1
ATOM 6415 N N . PRO A 1 804 ? -6.971 5.060 43.696 1.00 39.31 804 PRO A N 1
ATOM 6416 C CA . PRO A 1 804 ? -5.781 4.544 44.384 1.00 39.31 804 PRO A CA 1
ATOM 6417 C C . PRO A 1 804 ? -5.823 4.566 45.917 1.00 39.31 804 PRO A C 1
ATOM 6419 O O . PRO A 1 804 ? -4.947 3.969 46.534 1.00 39.31 804 PRO A O 1
ATOM 6422 N N . GLU A 1 805 ? -6.762 5.272 46.553 1.00 39.00 805 GLU A N 1
ATOM 6423 C CA . GLU A 1 805 ? -6.782 5.372 48.024 1.00 39.00 805 GLU A CA 1
ATOM 6424 C C . GLU A 1 805 ? -7.729 4.381 48.714 1.00 39.00 805 GLU A C 1
ATOM 6426 O O . GLU A 1 805 ? -7.572 4.120 49.905 1.00 39.00 805 GLU A O 1
ATOM 6431 N N . THR A 1 806 ? -8.694 3.795 47.999 1.00 43.28 806 THR A N 1
ATOM 6432 C CA . THR A 1 806 ? -9.745 2.969 48.625 1.00 43.28 806 THR A CA 1
ATOM 6433 C C . THR A 1 806 ? -9.794 1.523 48.139 1.00 43.28 806 THR A C 1
ATOM 6435 O O . THR A 1 806 ? -10.494 0.714 48.754 1.00 43.28 806 THR A O 1
ATOM 6438 N N . GLY A 1 807 ? -9.070 1.168 47.067 1.00 42.66 807 GLY A N 1
ATOM 6439 C CA . GLY A 1 807 ? -9.040 -0.202 46.530 1.00 42.66 807 GLY A CA 1
ATOM 6440 C C . GLY A 1 807 ? -10.422 -0.746 46.134 1.00 42.66 807 GLY A C 1
ATOM 6441 O O . GLY A 1 807 ? -10.617 -1.956 46.038 1.00 42.66 807 GLY A O 1
ATOM 6442 N N . LYS A 1 808 ? -11.404 0.141 45.935 1.00 40.97 808 LYS A N 1
ATOM 6443 C CA . LYS A 1 808 ? -12.782 -0.165 45.539 1.00 40.97 808 LYS A CA 1
ATOM 6444 C C . LYS A 1 808 ? -13.171 0.713 44.345 1.00 40.97 808 LYS A C 1
ATOM 6446 O O . LYS A 1 808 ? -12.599 1.791 44.177 1.00 40.97 808 LYS A O 1
ATOM 6451 N N . PRO A 1 809 ? -14.118 0.268 43.494 1.00 39.16 809 PRO A N 1
ATOM 6452 C CA . PRO A 1 809 ? -14.663 1.122 42.444 1.00 39.16 809 PRO A CA 1
ATOM 6453 C C . PRO A 1 809 ? -15.198 2.417 43.065 1.00 39.16 809 PRO A C 1
ATOM 6455 O O . PRO A 1 809 ? -15.828 2.369 44.122 1.00 39.16 809 PRO A O 1
ATOM 6458 N N . ASP A 1 810 ? -14.917 3.542 42.399 1.00 38.94 810 ASP A N 1
ATOM 6459 C CA . ASP A 1 810 ? -15.311 4.906 42.772 1.00 38.94 810 ASP A CA 1
ATOM 6460 C C . ASP A 1 810 ? -16.691 4.932 43.461 1.00 38.94 810 ASP A C 1
ATOM 6462 O O . ASP A 1 810 ? -17.644 4.313 42.994 1.00 38.94 810 ASP A O 1
ATOM 6466 N N . ILE A 1 811 ? -16.855 5.673 44.555 1.00 38.12 811 ILE A N 1
ATOM 6467 C CA . ILE A 1 811 ? -18.121 5.727 45.320 1.00 38.12 811 ILE A CA 1
ATOM 6468 C C . ILE A 1 811 ? -19.288 6.286 44.463 1.00 38.12 811 ILE A C 1
ATOM 6470 O O . ILE A 1 811 ? -20.460 6.043 44.746 1.00 38.12 811 ILE A O 1
ATOM 6474 N N . GLY A 1 812 ? -18.989 6.937 43.330 1.00 40.94 812 GLY A N 1
ATOM 6475 C CA . GLY A 1 812 ? -19.970 7.295 42.293 1.00 40.94 812 GLY A CA 1
ATOM 6476 C C . GLY A 1 812 ? -20.455 6.134 41.402 1.00 40.94 812 GLY A C 1
ATOM 6477 O O . GLY A 1 812 ? -21.405 6.310 40.641 1.00 40.94 812 GLY A O 1
ATOM 6478 N N . LEU A 1 813 ? -19.831 4.956 41.484 1.00 37.97 813 LEU A N 1
ATOM 6479 C CA . LEU A 1 813 ? -20.087 3.764 40.664 1.00 37.97 813 LEU A CA 1
ATOM 6480 C C . LEU A 1 813 ? -21.007 2.733 41.343 1.00 37.97 813 LEU A C 1
ATOM 6482 O O . LEU A 1 813 ? -21.647 1.960 40.632 1.00 37.97 813 LEU A O 1
ATOM 6486 N N . ILE A 1 814 ? -21.184 2.774 42.671 1.00 36.41 814 ILE A N 1
ATOM 6487 C CA . ILE A 1 814 ? -22.234 1.993 43.369 1.00 36.41 814 ILE A CA 1
ATOM 6488 C C . ILE A 1 814 ? -23.640 2.485 42.966 1.00 36.41 814 ILE A C 1
ATOM 6490 O O . ILE A 1 814 ? -24.599 1.719 42.928 1.00 36.41 814 ILE A O 1
ATOM 6494 N N . ILE A 1 815 ? -23.752 3.742 42.526 1.00 35.75 815 ILE A N 1
ATOM 6495 C CA . ILE A 1 815 ? -24.991 4.334 41.991 1.00 35.75 815 ILE A CA 1
ATOM 6496 C C . ILE A 1 815 ? -25.431 3.664 40.671 1.00 35.75 815 ILE A C 1
ATOM 6498 O O . ILE A 1 815 ? -26.579 3.799 40.263 1.00 35.75 815 ILE A O 1
ATOM 6502 N N . VAL A 1 816 ? -24.554 2.908 40.000 1.00 41.75 816 VAL A N 1
ATOM 6503 C CA . VAL A 1 816 ? -24.824 2.321 38.672 1.00 41.75 816 VAL A CA 1
ATOM 6504 C C . VAL A 1 816 ? -25.463 0.921 38.753 1.00 41.75 816 VAL A C 1
ATOM 6506 O O . VAL A 1 816 ? -25.757 0.323 37.720 1.00 41.75 816 VAL A O 1
ATOM 6509 N N . GLY A 1 817 ? -25.721 0.412 39.962 1.00 38.53 817 GLY A N 1
ATOM 6510 C CA . GLY A 1 817 ? -26.482 -0.823 40.195 1.00 38.53 817 GLY A CA 1
ATOM 6511 C C . GLY A 1 817 ? -27.752 -0.649 41.032 1.00 38.53 817 GLY A C 1
ATOM 6512 O O . GLY A 1 817 ? -28.540 -1.585 41.102 1.00 38.53 817 GLY A O 1
ATOM 6513 N N . ALA A 1 818 ? -27.960 0.522 41.642 1.00 45.06 818 ALA A N 1
ATOM 6514 C CA . ALA A 1 818 ? -29.121 0.774 42.485 1.00 45.06 818 ALA A CA 1
ATOM 6515 C C . ALA A 1 818 ? -30.362 1.066 41.627 1.00 45.06 818 ALA A C 1
ATOM 6517 O O . ALA A 1 818 ? -30.320 1.891 40.708 1.00 45.06 818 ALA A O 1
ATOM 6518 N N . SER A 1 819 ? -31.472 0.398 41.931 1.00 48.25 819 SER A N 1
ATOM 6519 C CA . SER A 1 819 ? -32.781 0.712 41.348 1.00 48.25 819 SER A CA 1
ATOM 6520 C C . SER A 1 819 ? -33.174 2.171 41.650 1.00 48.25 819 SER A C 1
ATOM 6522 O O . SER A 1 819 ? -32.722 2.756 42.639 1.00 48.25 819 SER A O 1
ATOM 6524 N N . GLU A 1 820 ? -34.032 2.794 40.825 1.00 50.75 820 GLU A N 1
ATOM 6525 C CA . GLU A 1 820 ? -34.569 4.137 41.138 1.00 50.75 820 GLU A CA 1
ATOM 6526 C C . GLU A 1 820 ? -35.192 4.182 42.547 1.00 50.75 820 GLU A C 1
ATOM 6528 O O . GLU A 1 820 ? -35.102 5.198 43.237 1.00 50.75 820 GLU A O 1
ATOM 6533 N N . GLU A 1 821 ? -35.757 3.063 43.003 1.00 53.44 821 GLU A N 1
ATOM 6534 C CA . GLU A 1 821 ? -36.354 2.896 44.328 1.00 53.44 821 GLU A CA 1
ATOM 6535 C C . GLU A 1 821 ? -35.316 2.996 45.459 1.00 53.44 821 GLU A C 1
ATOM 6537 O O . GLU A 1 821 ? -35.556 3.670 46.462 1.00 53.44 821 GLU A O 1
ATOM 6542 N N . GLU A 1 822 ? -34.128 2.416 45.282 1.00 55.97 822 GLU A N 1
ATOM 6543 C CA . GLU A 1 822 ? -33.033 2.463 46.261 1.00 55.97 822 GLU A CA 1
ATOM 6544 C C . GLU A 1 822 ? -32.393 3.853 46.366 1.00 55.97 822 GLU A C 1
ATOM 6546 O O . GLU A 1 822 ? -32.021 4.292 47.460 1.00 55.97 822 GLU A O 1
ATOM 6551 N N . LEU A 1 823 ? -32.316 4.592 45.253 1.00 59.50 823 LEU A N 1
ATOM 6552 C CA . LEU A 1 823 ? -31.854 5.985 45.255 1.00 59.50 823 LEU A CA 1
ATOM 6553 C C . LEU A 1 823 ? -32.835 6.903 45.988 1.00 59.50 823 LEU A C 1
ATOM 6555 O O . LEU A 1 823 ? -32.417 7.757 46.772 1.00 59.50 823 LEU A O 1
ATOM 6559 N N . VAL A 1 824 ? -34.139 6.698 45.781 1.00 69.62 824 VAL A N 1
ATOM 6560 C CA . VAL A 1 824 ? -35.189 7.429 46.502 1.00 69.62 824 VAL A CA 1
ATOM 6561 C C . VAL A 1 824 ? -35.170 7.079 47.991 1.00 69.62 824 VAL A C 1
ATOM 6563 O O . VAL A 1 824 ? -35.261 7.980 48.829 1.00 69.62 824 VAL A O 1
ATOM 6566 N N . LEU A 1 825 ? -35.002 5.800 48.337 1.00 71.19 825 LEU A N 1
ATOM 6567 C CA . LEU A 1 825 ? -34.929 5.341 49.725 1.00 71.19 825 LEU A CA 1
ATOM 6568 C C . LEU A 1 825 ? -33.726 5.948 50.462 1.00 71.19 825 LEU A C 1
ATOM 6570 O O . LEU A 1 825 ? -33.878 6.450 51.579 1.00 71.19 825 LEU A O 1
ATOM 6574 N N . ARG A 1 826 ? -32.551 5.981 49.819 1.00 70.94 826 ARG A N 1
ATOM 6575 C CA . ARG A 1 826 ? -31.336 6.623 50.350 1.00 70.94 826 ARG A CA 1
ATOM 6576 C C . ARG A 1 826 ? -31.578 8.092 50.691 1.00 70.94 826 ARG A C 1
ATOM 6578 O O . ARG A 1 826 ? -31.283 8.527 51.806 1.00 70.94 826 ARG A O 1
ATOM 6585 N N . ASP A 1 827 ? -32.134 8.846 49.746 1.00 75.38 827 ASP A N 1
ATOM 6586 C CA . ASP A 1 827 ? -32.397 10.277 49.914 1.00 75.38 827 ASP A CA 1
ATOM 6587 C C . ASP A 1 827 ? -33.409 10.533 51.041 1.00 75.38 827 ASP A C 1
ATOM 6589 O O . ASP A 1 827 ? -33.261 11.469 51.829 1.00 75.38 827 ASP A O 1
ATOM 6593 N N . GLN A 1 828 ? -34.419 9.668 51.166 1.00 79.25 828 GLN A N 1
ATOM 6594 C CA . GLN A 1 828 ? -35.399 9.743 52.247 1.00 79.25 828 GLN A CA 1
ATOM 6595 C C . GLN A 1 828 ? -34.783 9.458 53.621 1.00 79.25 828 GLN A C 1
ATOM 6597 O O . GLN A 1 828 ? -35.114 10.163 54.577 1.00 79.25 828 GLN A O 1
ATOM 6602 N N . ILE A 1 829 ? -33.899 8.460 53.737 1.00 80.19 829 ILE A N 1
ATOM 6603 C CA . ILE A 1 829 ? -33.223 8.119 55.001 1.00 80.19 829 ILE A CA 1
ATOM 6604 C C . ILE A 1 829 ? -32.303 9.263 55.437 1.00 80.19 829 ILE A C 1
ATOM 6606 O O . ILE A 1 829 ? -32.373 9.694 56.588 1.00 80.19 829 ILE A O 1
ATOM 6610 N N . LEU A 1 830 ? -31.495 9.813 54.525 1.00 80.00 830 LEU A N 1
ATOM 6611 C CA . LEU A 1 830 ? -30.579 10.915 54.846 1.00 80.00 830 LEU A CA 1
ATOM 6612 C C . LEU A 1 830 ? -31.328 12.190 55.250 1.00 80.00 830 LEU A C 1
ATOM 6614 O O . LEU A 1 830 ? -30.998 12.792 56.272 1.00 80.00 830 LEU A O 1
ATOM 6618 N N . ARG A 1 831 ? -32.387 12.563 54.516 1.00 81.38 831 ARG A N 1
ATOM 6619 C CA . ARG A 1 831 ? -33.240 13.710 54.880 1.00 81.38 831 ARG A CA 1
ATOM 6620 C C . ARG A 1 831 ? -33.939 13.504 56.218 1.00 81.38 831 ARG A C 1
ATOM 6622 O O . ARG A 1 831 ? -34.075 14.457 56.979 1.00 81.38 831 ARG A O 1
ATOM 6629 N N . PHE A 1 832 ? -34.376 12.280 56.514 1.00 82.81 832 PHE A N 1
ATOM 6630 C CA . PHE A 1 832 ? -34.995 11.966 57.798 1.00 82.81 832 PHE A CA 1
ATOM 6631 C C . PHE A 1 832 ? -34.002 12.150 58.951 1.00 82.81 832 PHE A C 1
ATOM 6633 O O . PHE A 1 832 ? -34.312 12.861 59.907 1.00 82.81 832 PHE A O 1
ATOM 6640 N N . ILE A 1 833 ? -32.793 11.593 58.835 1.00 81.38 833 ILE A N 1
ATOM 6641 C CA . ILE A 1 833 ? -31.761 11.715 59.874 1.00 81.38 833 ILE A CA 1
ATOM 6642 C C . ILE A 1 833 ? -31.335 13.183 60.051 1.00 81.38 833 ILE A C 1
ATOM 6644 O O . ILE A 1 833 ? -31.238 13.644 61.187 1.00 81.38 833 ILE A O 1
ATOM 6648 N N . ASP A 1 834 ? -31.165 13.951 58.967 1.00 80.44 834 ASP A N 1
ATOM 6649 C CA . ASP A 1 834 ? -30.815 15.380 59.052 1.00 80.44 834 ASP A CA 1
ATOM 6650 C C . ASP A 1 834 ? -31.965 16.224 59.639 1.00 80.44 834 ASP A C 1
ATOM 6652 O O . ASP A 1 834 ? -31.723 17.082 60.485 1.00 80.44 834 ASP A O 1
ATOM 6656 N N . SER A 1 835 ? -33.232 15.924 59.318 1.00 80.38 835 SER A N 1
ATOM 6657 C CA . SER A 1 835 ? -34.389 16.607 59.930 1.00 80.38 835 SER A CA 1
ATOM 6658 C C . SER A 1 835 ? -34.524 16.342 61.436 1.00 80.38 835 SER A C 1
ATOM 6660 O O . SER A 1 835 ? -34.951 17.215 62.191 1.00 80.38 835 SER A O 1
ATOM 6662 N N . MET A 1 836 ? -34.112 15.154 61.883 1.00 78.62 836 MET A N 1
ATOM 6663 C CA . MET A 1 836 ? -34.173 14.732 63.283 1.00 78.62 836 MET A CA 1
ATOM 6664 C C . MET A 1 836 ? -32.918 15.118 64.074 1.00 78.62 836 MET A C 1
ATOM 6666 O O . MET A 1 836 ? -32.940 15.053 65.304 1.00 78.62 836 MET A O 1
ATOM 6670 N N . SER A 1 837 ? -31.859 15.588 63.404 1.00 73.00 837 SER A N 1
ATOM 6671 C CA . SER A 1 837 ? -30.637 16.095 64.048 1.00 73.00 837 SER A CA 1
ATOM 6672 C C . SER A 1 837 ? -30.903 17.300 64.962 1.00 73.00 837 SER A C 1
ATOM 6674 O O . SER A 1 837 ? -30.200 17.492 65.950 1.00 73.00 837 SER A O 1
ATOM 6676 N N . GLY A 1 838 ? -31.967 18.069 64.694 1.00 71.50 838 GLY A N 1
ATOM 6677 C CA . GLY A 1 838 ? -32.408 19.168 65.559 1.00 71.50 838 GLY A CA 1
ATOM 6678 C C . GLY A 1 838 ? -33.043 18.719 66.883 1.00 71.50 838 GLY A C 1
ATOM 6679 O O . GLY A 1 838 ? -33.089 19.502 67.826 1.00 71.50 838 GLY A O 1
ATOM 6680 N N . ILE A 1 839 ? -33.526 17.473 66.962 1.00 75.25 839 ILE A N 1
ATOM 6681 C CA . ILE A 1 839 ? -34.170 16.889 68.153 1.00 75.25 839 ILE A CA 1
ATOM 6682 C C . ILE A 1 839 ? -33.203 15.946 68.886 1.00 75.25 839 ILE A C 1
ATOM 6684 O O . ILE A 1 839 ? -33.213 15.882 70.114 1.00 75.25 839 ILE A O 1
ATOM 6688 N N . PHE A 1 840 ? -32.342 15.244 68.142 1.00 77.75 840 PHE A N 1
ATOM 6689 C CA . PHE A 1 840 ? -31.344 14.309 68.661 1.00 77.75 840 PHE A CA 1
ATOM 6690 C C . PHE A 1 840 ? -29.922 14.759 68.277 1.00 77.75 840 PHE A C 1
ATOM 6692 O O . PHE A 1 840 ? -29.379 14.274 67.281 1.00 77.75 840 PHE A O 1
ATOM 6699 N N . PRO A 1 841 ? -29.295 15.660 69.059 1.00 70.12 841 PRO A N 1
ATOM 6700 C CA . PRO A 1 841 ? -27.953 16.172 68.767 1.00 70.12 841 PRO A CA 1
ATOM 6701 C C . PRO A 1 841 ? -26.855 15.096 68.847 1.00 70.12 841 PRO A C 1
ATOM 6703 O O . PRO A 1 841 ? -25.882 15.173 68.104 1.00 70.12 841 PRO A O 1
ATOM 6706 N N . ASP A 1 842 ? -27.052 14.052 69.661 1.00 72.75 842 ASP A N 1
ATOM 6707 C CA . ASP A 1 842 ? -26.128 12.909 69.789 1.00 72.75 842 ASP A CA 1
ATOM 6708 C C . ASP A 1 842 ? -26.442 11.762 68.803 1.00 72.75 842 ASP A C 1
ATOM 6710 O O . ASP A 1 842 ? -25.880 10.669 68.892 1.00 72.75 842 ASP A O 1
ATOM 6714 N N . GLY A 1 843 ? -27.369 11.989 67.867 1.00 79.62 843 GLY A N 1
ATOM 6715 C CA . GLY A 1 843 ? -27.728 11.060 66.800 1.00 79.62 843 GLY A CA 1
ATOM 6716 C C . GLY A 1 843 ? -29.027 10.293 66.981 1.00 79.62 843 GLY A C 1
ATOM 6717 O O . GLY A 1 843 ? -29.519 10.052 68.084 1.00 79.62 843 GLY A O 1
ATOM 6718 N N . VAL A 1 844 ? -29.601 9.909 65.842 1.00 84.44 844 VAL A N 1
ATOM 6719 C CA . VAL A 1 844 ? -30.930 9.305 65.746 1.00 84.44 844 VAL A CA 1
ATOM 6720 C C . VAL A 1 844 ? -30.838 7.803 66.049 1.00 84.44 844 VAL A C 1
ATOM 6722 O O . VAL A 1 844 ? -30.070 7.101 65.384 1.00 84.44 844 VAL A O 1
ATOM 6725 N N . PRO A 1 845 ? -31.613 7.267 67.013 1.00 84.69 845 PRO A N 1
ATOM 6726 C CA . PRO A 1 845 ? -31.583 5.844 67.348 1.00 84.69 845 PRO A CA 1
ATOM 6727 C C . PRO A 1 845 ? -32.017 4.937 66.187 1.00 84.69 845 PRO A C 1
ATOM 6729 O O . PRO A 1 845 ? -33.039 5.180 65.540 1.00 84.69 845 PRO A O 1
ATOM 6732 N N . ARG A 1 846 ? -31.309 3.817 65.993 1.00 83.19 846 ARG A N 1
ATOM 6733 C CA . ARG A 1 846 ? -31.589 2.800 64.960 1.00 83.19 846 ARG A CA 1
ATOM 6734 C C . ARG A 1 846 ? -33.035 2.308 64.975 1.00 83.19 846 ARG A C 1
ATOM 6736 O O . ARG A 1 846 ? -33.650 2.178 63.920 1.00 83.19 846 ARG A O 1
ATOM 6743 N N . GLY A 1 847 ? -33.578 2.052 66.166 1.00 80.50 847 GLY A N 1
ATOM 6744 C CA . GLY A 1 847 ? -34.949 1.559 66.328 1.00 80.50 847 GLY A CA 1
ATOM 6745 C C . GLY A 1 847 ? -36.004 2.534 65.799 1.00 80.50 847 GLY A C 1
ATOM 6746 O O . GLY A 1 847 ? -36.998 2.098 65.226 1.00 80.50 847 GLY A O 1
ATOM 6747 N N . LEU A 1 848 ? -35.755 3.843 65.915 1.00 82.31 848 LEU A N 1
ATOM 6748 C CA . LEU A 1 848 ? -36.661 4.878 65.420 1.00 82.31 848 LEU A CA 1
ATOM 6749 C C . LEU A 1 848 ? -36.654 4.929 63.890 1.00 82.31 848 LEU A C 1
ATOM 6751 O O . LEU A 1 848 ? -37.713 4.972 63.272 1.00 82.31 848 LEU A O 1
ATOM 6755 N N . ILE A 1 849 ? -35.472 4.857 63.273 1.00 82.12 849 ILE A N 1
ATOM 6756 C CA . ILE A 1 849 ? -35.340 4.847 61.809 1.00 82.12 849 ILE A CA 1
ATOM 6757 C C . ILE A 1 849 ? -36.067 3.627 61.232 1.00 82.12 849 ILE A C 1
ATOM 6759 O O . ILE A 1 849 ? -36.920 3.771 60.361 1.00 82.12 849 ILE A O 1
ATOM 6763 N N . ILE A 1 850 ? -35.812 2.436 61.779 1.00 83.69 850 ILE A N 1
ATOM 6764 C CA . ILE A 1 850 ? -36.446 1.198 61.306 1.00 83.69 850 ILE A CA 1
ATOM 6765 C C . ILE A 1 850 ? -37.971 1.249 61.486 1.00 83.69 850 ILE A C 1
ATOM 6767 O O . ILE A 1 850 ? -38.697 0.886 60.566 1.00 83.69 850 ILE A O 1
ATOM 6771 N N . ALA A 1 851 ? -38.475 1.742 62.623 1.00 82.06 851 ALA A N 1
ATOM 6772 C CA . ALA A 1 851 ? -39.917 1.864 62.851 1.00 82.06 851 ALA A CA 1
ATOM 6773 C C . ALA A 1 851 ? -40.593 2.818 61.848 1.00 82.06 851 ALA A C 1
ATOM 6775 O O . ALA A 1 851 ? -41.634 2.485 61.287 1.00 82.06 851 ALA A O 1
ATOM 6776 N N . THR A 1 852 ? -39.963 3.960 61.561 1.00 81.44 852 THR A N 1
ATOM 6777 C CA . THR A 1 852 ? -40.524 4.978 60.655 1.00 81.44 852 THR A CA 1
ATOM 6778 C C . THR A 1 852 ? -40.589 4.482 59.208 1.00 81.44 852 THR A C 1
ATOM 6780 O O . THR A 1 852 ? -41.546 4.756 58.486 1.00 81.44 852 THR A O 1
ATOM 6783 N N . PHE A 1 853 ? -39.572 3.741 58.762 1.00 80.94 853 PHE A N 1
ATOM 6784 C CA . PHE A 1 853 ? -39.546 3.185 57.407 1.00 80.94 853 PHE A CA 1
ATOM 6785 C C . PHE A 1 853 ? -40.375 1.899 57.273 1.00 80.94 853 PHE A C 1
ATOM 6787 O O . PHE A 1 853 ? -40.916 1.648 56.197 1.00 80.94 853 PHE A O 1
ATOM 6794 N N . LYS A 1 854 ? -40.602 1.169 58.374 1.00 82.38 854 LYS A N 1
ATOM 6795 C CA . LYS A 1 854 ? -41.583 0.076 58.435 1.00 82.38 854 LYS A CA 1
ATOM 6796 C C . LYS A 1 854 ? -43.016 0.579 58.230 1.00 82.38 854 LYS A C 1
ATOM 6798 O O . LYS A 1 854 ? -43.776 -0.041 57.495 1.00 82.38 854 LYS A O 1
ATOM 6803 N N . GLU A 1 855 ? -43.381 1.723 58.815 1.00 80.94 855 GLU A N 1
ATOM 6804 C CA . GLU A 1 855 ? -44.690 2.363 58.572 1.00 80.94 855 GLU A CA 1
ATOM 6805 C C . GLU A 1 855 ? -44.861 2.839 57.122 1.00 80.94 855 GLU A C 1
ATOM 6807 O O . GLU A 1 855 ? -45.978 2.889 56.611 1.00 80.94 855 GLU A O 1
ATOM 6812 N N . LYS A 1 856 ? -43.753 3.135 56.433 1.00 77.12 856 LYS A N 1
ATOM 6813 C CA . LYS A 1 856 ? -43.729 3.486 55.005 1.00 77.12 856 LYS A CA 1
ATOM 6814 C C . LYS A 1 856 ? -43.705 2.274 54.065 1.00 77.12 856 LYS A C 1
ATOM 6816 O O . LYS A 1 856 ? -43.621 2.466 52.856 1.00 77.12 856 LYS A O 1
ATOM 6821 N N . GLY A 1 857 ? -43.795 1.051 54.595 1.00 75.31 857 GLY A N 1
ATOM 6822 C CA . GLY A 1 857 ? -43.871 -0.180 53.805 1.00 75.31 857 GLY A CA 1
ATOM 6823 C C . GLY A 1 857 ? -42.526 -0.747 53.343 1.00 75.31 857 GLY A C 1
ATOM 6824 O O . GLY A 1 857 ? -42.516 -1.589 52.451 1.00 75.31 857 GLY A O 1
ATOM 6825 N N . VAL A 1 858 ? -41.404 -0.311 53.928 1.00 77.56 858 VAL A N 1
ATOM 6826 C CA . VAL A 1 858 ? -40.063 -0.836 53.619 1.00 77.56 858 VAL A CA 1
ATOM 6827 C C . VAL A 1 858 ? -39.690 -1.928 54.620 1.00 77.56 858 VAL A C 1
ATOM 6829 O O . VAL A 1 858 ? -39.939 -1.787 55.822 1.00 77.56 858 VAL A O 1
ATOM 6832 N N . ASP A 1 859 ? -39.082 -3.011 54.137 1.00 78.19 859 ASP A N 1
ATOM 6833 C CA . ASP A 1 859 ? -38.691 -4.130 54.987 1.00 78.19 859 ASP A CA 1
ATOM 6834 C C . ASP A 1 859 ? -37.587 -3.736 56.007 1.00 78.19 859 ASP A C 1
ATOM 6836 O O . ASP A 1 859 ? -36.589 -3.101 55.638 1.00 78.19 859 ASP A O 1
ATOM 6840 N N . PRO A 1 860 ? -37.745 -4.072 57.306 1.00 75.50 860 PRO A N 1
ATOM 6841 C CA . PRO A 1 860 ? -36.788 -3.720 58.357 1.00 75.50 860 PRO A CA 1
ATOM 6842 C C . PRO A 1 860 ? -35.367 -4.252 58.148 1.00 75.50 860 PRO A C 1
ATOM 6844 O O . PRO A 1 860 ? -34.413 -3.606 58.601 1.00 75.50 860 PRO A O 1
ATOM 6847 N N . GLU A 1 861 ? -35.210 -5.414 57.507 1.00 72.31 861 GLU A N 1
ATOM 6848 C CA . GLU A 1 861 ? -33.892 -6.000 57.249 1.00 72.31 861 GLU A CA 1
ATOM 6849 C C . GLU A 1 861 ? -33.173 -5.203 56.161 1.00 72.31 861 GLU A C 1
ATOM 6851 O O . GLU A 1 861 ? -32.026 -4.797 56.364 1.00 72.31 861 GLU A O 1
ATOM 6856 N N . THR A 1 862 ? -33.890 -4.826 55.099 1.00 69.19 862 THR A N 1
ATOM 6857 C CA . THR A 1 862 ? -33.369 -3.967 54.024 1.00 69.19 862 THR A CA 1
ATOM 6858 C C . THR A 1 862 ? -32.905 -2.605 54.549 1.00 69.19 862 THR A C 1
ATOM 6860 O O . THR A 1 862 ? -31.803 -2.156 54.233 1.00 69.19 862 THR A O 1
ATOM 6863 N N . VAL A 1 863 ? -33.687 -1.953 55.422 1.00 75.94 863 VAL A N 1
ATOM 6864 C CA . VAL A 1 863 ? -33.300 -0.662 56.038 1.00 75.94 863 VAL A CA 1
ATOM 6865 C C . VAL A 1 863 ? -32.065 -0.821 56.929 1.00 75.94 863 VAL A C 1
ATOM 6867 O O . VAL A 1 863 ? -31.192 0.048 56.970 1.00 75.94 863 VAL A O 1
ATOM 6870 N N . SER A 1 864 ? -31.970 -1.937 57.650 1.00 75.12 864 SER A N 1
ATOM 6871 C CA . SER A 1 864 ? -30.830 -2.238 58.513 1.00 75.12 864 SER A CA 1
ATOM 6872 C C . SER A 1 864 ? -29.541 -2.478 57.719 1.00 75.12 864 SER A C 1
ATOM 6874 O O . SER A 1 864 ? -28.472 -2.032 58.146 1.00 75.12 864 SER A O 1
ATOM 6876 N N . GLU A 1 865 ? -29.617 -3.194 56.600 1.00 72.62 865 GLU A N 1
ATOM 6877 C CA . GLU A 1 865 ? -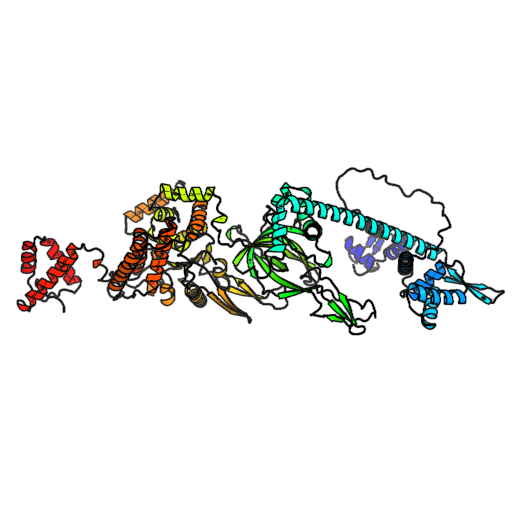28.482 -3.387 55.693 1.00 72.62 865 GLU A CA 1
ATOM 6878 C C . GLU A 1 865 ? -28.046 -2.065 55.060 1.00 72.62 865 GLU A C 1
ATOM 6880 O O . GLU A 1 865 ? -26.859 -1.738 55.098 1.00 72.62 865 GLU A O 1
ATOM 6885 N N . PHE A 1 866 ? -29.001 -1.242 54.614 1.00 73.44 866 PHE A N 1
ATOM 6886 C CA . PHE A 1 866 ? -28.724 0.094 54.081 1.00 73.44 866 PHE A CA 1
ATOM 6887 C C . PHE A 1 866 ? -28.031 1.010 55.095 1.00 73.44 866 PHE A C 1
ATOM 6889 O O . PHE A 1 866 ? -27.077 1.706 54.752 1.00 73.44 866 PHE A O 1
ATOM 6896 N N . LEU A 1 867 ? -28.458 1.002 56.362 1.00 76.75 867 LEU A N 1
ATOM 6897 C CA . LEU A 1 867 ? -27.813 1.796 57.414 1.00 76.75 867 LEU A CA 1
ATOM 6898 C C . LEU A 1 867 ? -26.378 1.335 57.686 1.00 76.75 867 LEU A C 1
ATOM 6900 O O . LEU A 1 867 ? -25.495 2.175 57.846 1.00 76.75 867 LEU A O 1
ATOM 6904 N N . LYS A 1 868 ? -26.120 0.020 57.704 1.00 74.94 868 LYS A N 1
ATOM 6905 C CA . LYS A 1 868 ? -24.749 -0.509 57.811 1.00 74.94 868 LYS A CA 1
ATOM 6906 C C . LYS A 1 868 ? -23.903 -0.060 56.622 1.00 74.94 868 LYS A C 1
ATOM 6908 O O . LYS A 1 868 ? -22.789 0.411 56.834 1.00 74.94 868 LYS A O 1
ATOM 6913 N N . HIS A 1 869 ? -24.463 -0.133 55.412 1.00 67.50 869 HIS A N 1
ATOM 6914 C CA . HIS A 1 869 ? -23.804 0.298 54.183 1.00 67.50 869 HIS A CA 1
ATOM 6915 C C . HIS A 1 869 ? -23.413 1.785 54.235 1.00 67.50 869 HIS A C 1
ATOM 6917 O O . HIS A 1 869 ? -22.257 2.132 53.999 1.00 67.50 869 HIS A O 1
ATOM 6923 N N . LEU A 1 870 ? -24.333 2.659 54.653 1.00 71.31 870 LEU A N 1
ATOM 6924 C CA . LEU A 1 870 ? -24.111 4.107 54.768 1.00 71.31 870 LEU A CA 1
ATOM 6925 C C . LEU A 1 870 ? -23.075 4.501 55.839 1.00 71.31 870 LEU A C 1
ATOM 6927 O O . LEU A 1 870 ? -22.428 5.546 55.713 1.00 71.31 870 LEU A O 1
ATOM 6931 N N . VAL A 1 871 ? -22.895 3.675 56.876 1.00 72.94 871 VAL A N 1
ATOM 6932 C CA . VAL A 1 871 ? -21.813 3.834 57.865 1.00 72.94 871 VAL A CA 1
ATOM 6933 C C . VAL A 1 871 ? -20.473 3.401 57.287 1.00 72.94 871 VAL A C 1
ATOM 6935 O O . VAL A 1 871 ? -19.490 4.121 57.439 1.00 72.94 871 VAL A O 1
ATOM 6938 N N . THR A 1 872 ? -20.420 2.267 56.579 1.00 62.72 872 THR A N 1
ATOM 6939 C CA . THR A 1 872 ? -19.201 1.844 55.866 1.00 62.72 872 THR A CA 1
ATOM 6940 C C . THR A 1 872 ? -18.793 2.816 54.756 1.00 62.72 872 THR A C 1
ATOM 6942 O O . THR A 1 872 ? -17.602 2.985 54.519 1.00 62.72 872 THR A O 1
ATOM 6945 N N . GLU A 1 873 ? -19.753 3.497 54.118 1.00 57.69 873 GLU A N 1
ATOM 6946 C CA . GLU A 1 873 ? -19.518 4.592 53.162 1.00 57.69 873 GLU A CA 1
ATOM 6947 C C . GLU A 1 873 ? -18.998 5.880 53.832 1.00 57.69 873 GLU A C 1
ATOM 6949 O O . GLU A 1 873 ? -18.604 6.819 53.144 1.00 57.69 873 GLU A O 1
ATOM 6954 N N . GLY A 1 874 ? -19.041 5.979 55.166 1.00 59.97 874 GLY A N 1
ATOM 6955 C CA . GLY A 1 874 ? -18.643 7.177 55.907 1.00 59.97 874 GLY A CA 1
ATOM 6956 C C . GLY A 1 874 ? -19.595 8.369 55.757 1.00 59.97 874 GLY A C 1
ATOM 6957 O O . GLY A 1 874 ? -19.241 9.465 56.190 1.00 59.97 874 GLY A O 1
ATOM 6958 N N . THR A 1 875 ? -20.785 8.165 55.173 1.00 72.94 875 THR A N 1
ATOM 6959 C CA . THR A 1 875 ? -21.842 9.188 55.033 1.00 72.94 875 THR A CA 1
ATOM 6960 C C . THR A 1 875 ? -22.608 9.367 56.348 1.00 72.94 875 THR A C 1
ATOM 6962 O O . THR A 1 875 ? -23.046 10.470 56.680 1.00 72.94 875 THR A O 1
ATOM 6965 N N . LEU A 1 876 ? -22.740 8.285 57.124 1.00 77.38 876 LEU A N 1
ATOM 6966 C CA . LEU A 1 876 ? -23.261 8.305 58.489 1.00 77.38 876 LEU A CA 1
ATOM 6967 C C . LEU A 1 876 ? -22.135 8.071 59.507 1.00 77.38 876 LEU A C 1
ATOM 6969 O O . LEU A 1 876 ? -21.302 7.184 59.337 1.00 77.38 876 LEU A O 1
ATOM 6973 N N . LEU A 1 877 ? -22.142 8.848 60.587 1.00 77.62 877 LEU A N 1
ATOM 6974 C CA . LEU A 1 877 ? -21.321 8.655 61.780 1.00 77.62 877 LEU A CA 1
ATOM 6975 C C . LEU A 1 877 ? -22.124 7.901 62.843 1.00 77.62 877 LEU A C 1
ATOM 6977 O O . LEU A 1 877 ? -23.323 8.134 63.000 1.00 77.62 877 LEU A O 1
ATOM 6981 N N . VAL A 1 878 ? -21.443 7.034 63.593 1.00 81.06 878 VAL A N 1
ATOM 6982 C CA . VAL A 1 878 ? -22.004 6.293 64.732 1.00 81.06 878 VAL A CA 1
ATOM 6983 C C . VAL A 1 878 ? -21.277 6.757 65.997 1.00 81.06 878 VAL A C 1
ATOM 6985 O O . VAL A 1 878 ? -20.163 6.298 66.241 1.00 81.06 878 VAL A O 1
ATOM 6988 N N . PRO A 1 879 ? -21.837 7.713 66.762 1.00 71.19 879 PRO A N 1
ATOM 6989 C CA . PRO A 1 879 ? -21.200 8.240 67.973 1.00 71.19 879 PRO A CA 1
ATOM 6990 C C . PRO A 1 879 ? -21.286 7.263 69.147 1.00 71.19 879 PRO A C 1
ATOM 6992 O O . PRO A 1 879 ? -20.345 7.157 69.922 1.00 71.19 879 PRO A O 1
ATOM 6995 N N . ASP A 1 880 ? -22.409 6.545 69.233 1.00 69.12 880 ASP A N 1
ATOM 6996 C CA . ASP A 1 880 ? -22.732 5.539 70.243 1.00 69.12 880 ASP A CA 1
ATOM 6997 C C . ASP A 1 880 ? -23.313 4.300 69.555 1.00 69.12 880 ASP A C 1
ATOM 6999 O O . ASP A 1 880 ? -23.962 4.409 68.507 1.00 69.12 880 ASP A O 1
ATOM 7003 N N . ASP A 1 881 ? -23.159 3.136 70.189 1.00 65.69 881 ASP A N 1
ATOM 7004 C CA . ASP A 1 881 ? -23.688 1.863 69.702 1.00 65.69 881 ASP A CA 1
ATOM 7005 C C . ASP A 1 881 ? -25.213 1.954 69.478 1.00 65.69 881 ASP A C 1
ATOM 7007 O O . ASP A 1 881 ? -26.021 1.966 70.409 1.00 65.69 881 ASP A O 1
ATOM 7011 N N . GLY A 1 882 ? -25.613 2.074 68.208 1.00 69.56 882 GLY A N 1
ATOM 7012 C CA . GLY A 1 882 ? -27.015 2.144 67.790 1.00 69.56 882 GLY A CA 1
ATOM 7013 C C . GLY A 1 882 ? -27.599 3.536 67.506 1.00 69.56 882 GLY A C 1
ATOM 7014 O O . GLY A 1 882 ? -28.817 3.612 67.311 1.00 69.56 882 GLY A O 1
ATOM 7015 N N . LYS A 1 883 ? -26.799 4.612 67.427 1.00 81.88 883 LYS A N 1
ATOM 7016 C CA . LYS A 1 883 ? -27.247 5.943 66.952 1.00 81.88 883 LYS A CA 1
ATOM 7017 C C . LYS A 1 883 ? -26.531 6.361 65.665 1.00 81.88 883 LYS A C 1
ATOM 7019 O O . LYS A 1 883 ? -25.345 6.097 65.513 1.00 81.88 883 LYS A O 1
ATOM 7024 N N . TYR A 1 884 ? -27.237 7.046 64.764 1.00 82.88 884 TYR A N 1
ATOM 7025 C CA . TYR A 1 884 ? -26.700 7.505 63.477 1.00 82.88 884 TYR A CA 1
ATOM 7026 C C . TYR A 1 884 ? -26.816 9.026 63.316 1.00 82.88 884 TYR A C 1
ATOM 7028 O O . TYR A 1 884 ? -27.867 9.610 63.589 1.00 82.88 884 TYR A O 1
ATOM 7036 N N . LEU A 1 885 ? -25.751 9.659 62.824 1.00 81.62 885 LEU A N 1
ATOM 7037 C CA . LEU A 1 885 ? -25.694 11.077 62.448 1.00 81.62 885 LEU A CA 1
ATOM 7038 C C . LEU A 1 885 ? -25.239 11.221 61.003 1.00 81.62 885 LEU A C 1
ATOM 7040 O O . LEU A 1 885 ? -24.372 10.478 60.561 1.00 81.62 885 LEU A O 1
ATOM 7044 N N . VAL A 1 886 ? -25.769 12.203 60.276 1.00 78.38 886 VAL A N 1
ATOM 7045 C CA . VAL A 1 886 ? -25.230 12.549 58.954 1.00 78.38 886 VAL A CA 1
ATOM 7046 C C . VAL A 1 886 ? -23.901 13.272 59.138 1.00 78.38 886 VAL A C 1
ATOM 7048 O O . VAL A 1 886 ? -23.817 14.255 59.878 1.00 78.38 886 VAL A O 1
ATOM 7051 N N . ARG A 1 887 ? -22.853 12.782 58.474 1.00 68.50 887 ARG A N 1
ATOM 7052 C CA . ARG A 1 887 ? -21.555 13.455 58.423 1.00 68.50 887 ARG A CA 1
ATOM 7053 C C . ARG A 1 887 ? -21.696 14.710 57.558 1.00 68.50 887 ARG A C 1
ATOM 7055 O O . ARG A 1 887 ? -22.016 14.592 56.378 1.00 68.50 887 ARG A O 1
ATOM 7062 N N . ARG A 1 888 ? -21.511 15.888 58.157 1.00 56.69 888 ARG A N 1
ATOM 7063 C CA . ARG A 1 888 ? -21.466 17.172 57.441 1.00 56.69 888 ARG A CA 1
ATOM 7064 C C . ARG A 1 888 ? -20.076 17.483 56.918 1.00 56.69 888 ARG A C 1
ATOM 7066 O O . ARG A 1 888 ? -19.101 17.114 57.614 1.00 56.69 888 ARG A O 1
#

Solvent-accessible surface area (backbone atoms only — not comparable to full-atom values): 49307 Å² total; per-residue (Å²): 143,88,70,85,70,56,60,64,62,54,52,52,51,54,50,53,43,46,76,71,70,53,63,59,47,47,34,71,76,46,57,72,72,56,33,54,50,40,44,73,75,71,44,54,61,90,36,70,43,50,53,66,59,56,50,51,52,51,51,52,51,47,56,68,72,73,53,82,87,77,81,91,76,85,86,81,95,72,94,73,84,82,79,75,97,80,70,90,75,78,81,77,92,74,82,76,80,72,81,86,50,70,72,58,51,51,48,49,40,49,22,41,32,74,73,38,64,86,36,76,46,71,65,24,26,48,51,46,49,54,38,64,60,34,77,64,38,42,61,69,54,52,54,49,50,52,50,51,52,35,38,73,76,68,74,38,87,74,52,74,66,58,52,52,52,18,54,52,46,38,53,74,64,68,42,45,47,76,49,67,42,91,87,78,71,50,48,33,39,25,52,30,69,69,56,50,50,54,32,50,56,44,33,55,50,52,49,51,53,49,54,53,49,52,51,52,50,50,54,54,50,55,52,46,54,51,48,18,54,52,41,36,52,50,38,62,76,77,34,47,68,61,58,53,41,47,77,72,79,47,101,51,68,58,48,82,43,55,38,58,60,42,40,73,74,39,50,69,62,41,52,43,33,33,64,42,28,71,66,43,47,52,23,41,29,51,19,54,46,49,49,45,38,70,81,66,68,43,55,84,90,72,63,70,89,48,50,65,24,55,41,67,77,80,64,75,42,41,54,69,67,68,52,78,89,44,56,59,18,51,44,32,34,45,27,26,27,42,25,42,53,73,70,40,84,38,62,46,33,44,25,30,33,30,76,87,79,64,51,77,48,78,46,74,41,91,48,94,89,50,80,79,76,73,81,82,50,39,94,84,84,59,49,71,55,66,42,79,37,73,89,76,27,45,68,43,38,32,21,46,36,30,35,24,42,42,81,90,74,53,76,97,57,85,76,34,72,38,44,33,38,31,73,35,90,72,36,73,73,73,51,59,36,37,34,32,39,33,25,23,35,31,40,77,43,80,42,78,67,79,94,50,80,45,78,45,66,36,32,45,46,61,28,84,44,71,56,61,59,66,64,35,68,84,75,54,49,75,65,55,51,51,54,51,51,46,51,43,71,74,44,41,90,51,30,44,58,51,56,12,52,31,50,41,49,88,52,72,74,61,56,68,60,31,34,50,52,52,33,28,70,35,21,25,60,80,51,92,71,92,46,86,28,62,36,24,39,37,44,33,32,37,84,85,67,51,64,68,57,50,53,55,39,43,43,74,35,40,58,58,45,36,82,43,47,23,80,77,47,45,58,57,49,38,44,61,34,76,44,71,40,88,88,43,98,72,47,71,31,51,32,55,8,44,46,38,47,11,41,76,21,32,24,35,33,38,43,55,48,63,35,59,71,72,49,52,53,52,48,44,40,30,72,71,70,32,30,46,78,41,82,55,97,90,43,79,49,70,47,76,34,60,49,20,46,41,34,32,34,48,32,75,76,49,49,83,59,69,50,45,28,54,68,75,41,32,70,58,59,69,76,51,60,73,64,35,66,38,48,42,69,51,72,81,60,70,86,39,64,70,56,42,52,52,42,52,56,49,52,52,42,50,73,70,67,50,71,69,71,44,87,46,50,63,68,60,43,23,52,42,45,40,48,30,44,68,50,70,47,42,73,39,75,66,30,53,52,48,52,55,52,52,50,53,48,54,33,64,71,29,58,84,50,102,60,65,66,49,74,64,56,56,55,41,43,52,28,44,14,38,12,44,18,20,53,49,72,31,66,50,27,46,58,66,32,44,51,53,27,47,53,56,50,52,50,25,46,62,60,44,54,36,39,61,89,72,56,45,73,39,85,77,53,64,63,77,75,54,52,76,66,52,55,52,49,51,55,51,52,53,53,49,44,55,67,43,39,83,80,28,81,79,28,45,46,51,70,57,56,39,52,58,41,40,76,71,74,43,60,57,66,60,52,50,52,51,53,53,48,38,40,76,69,59,50,30,41,66,84,45,100,59,22,42,33,69,59,127

Foldseek 3Di:
DPDPPPLVVLLVVLVVCVVVVDQWDQLLPDDPSLNVVCVVVPDDRGDIGGSVVSVVVSVVVVVVVPDDDDDDDDDDDDDDDDDDPPDPDDDPPDPQPPDPDLVLVVLLLVLQCVLQVLQVDPLLSLLLVVQLNDQKDFPVVSLVCSQVVCCVNVVDGDDPVNNVVSVVSCVVRQQWDWDQDPPPRTIMTGGDPVSSVSSVVSSVVSVVVVVVVVVVVVVLVVVLVVLLVLLLVLCVPPPVVVLVCCVPPDPAQADEDELVSVCVRPVPLSVCCFQAVVSNQVSNQVSSQVCCCPVVVDDNVPGRGGGYFYDPNVDEDELVPDDPVQAQGKHKYWFAFQWKDDKDKDFQWWWKAAPPPRDIDIDGDPDPLDDDDADCADPPPRDRHIDTDPVPTDIWIKMKTKTWHDPVRDDPDDIDIAIEMETHPCPPVDDHLWTKIFTWHWHWDWDCPDPDTDTGIYTYTRDIDTPPPLCAVVVQDPVLVVVLVVLCVVCPLCLLQLLLCLQPVLQPDPSLVSSLLLLQLQFFFDDPPPDQGGAAEEEEEFPPLCPVVSLVSSQLQGDQEFEDEQQPDDLVQAAKDWDADPSDDGDIIIGGHQQLNSASGEYEYEAVLNHDPVSLVQVLCCLVVQWRFDDPPNDTDIRRGSYHYYYYHYFCVSHDDLLDFSCVRGSHDPSSVVSHLFYDYRYDPCVPPVVVVSSVVSNVCVVVPVPSARSAHRVSSNSLSSQLSNAHADEDPVLVVVLVVLLVVVQVLCVPFPDHDDCVNSSSLNGQQNSSCSSSVHNYRDNVSSVSSSVSSVNRCQNRGRDNPPSDHDPSCVVVPDDPVRVVVVVVLQVVFVVCCVVVVLADFQVVSLVVVVVVVDDSVVVVVVVVVCVVVVQWDDNDDGGTHGDD

Radius of gyration: 44.95 Å; Cα contacts (8 Å, |Δi|>4): 1356; chains: 1; bounding box: 109×63×145 Å

pLDDT: mean 76.71, std 14.81, range [24.48, 94.81]

Organism: Thermococcus barophilus (NCBI:txid55802)

Secondary structure (DSSP, 8-state):
--S---HHHHHHHHHHHHHTT-SEEEGGGS-HHHHHHHHHTT--TTSEEEHHHHHHHHHHHHHHHSS-----------------S----------------HHHHHHHHHHHHHH-TT--SHHHHHHHHHHHHSSSEEHHHHHHHHHHHHHHHH-----HHHHHHHHHHHHHTT-EEEEE-TTT--EEEEE-HHHHHHHHHHHHHHHHHHHHHHHHHHHHHHHHHHHHHHHHHHHHHHSHHHHHHHHHT----EEEEEHHHHHHH-HHHHHHHHHSHHHHHHHHHHHHHHHHHHHS---GGGPPP-EEEEE--S-EE-GGG--GGGBTSEEEEEEEEEEEPPPEEEEEE-EEEETTT--EEE-----TTSPPP--SS-TTT----EEE-TTTSEEEEEEEEEEE--TTT--SSPPPEEEEEEESTTTT---TT-EEEEEEEEEEEEEEETTEEEEEEEEEEEEEEETTTTT-GGGS-HHHHHHHHHHHHHHGGGHHHHHHHHSSTTS-S-HHHHHHHHHHHH-----TTT------EEEEE-TTSSHHHHHHHHHHHSTTEEEEETTT--HHHHSEEEEE-TTTTS-EEEEE-HHHHTTTSEEEEE-GGGS-HHHHHHHHHHHHHSEEEEEETTEEEEEE---EEEEEE-BTTSS--SSS-HHHHBSS-HHHHTTSSEEEEE---TT-HHHHHHHHHHHHHHHTT-----SS-HHHHHHHHHHHHH---EE-HHHHHHHHHHHHHHHHHTSSSSS---HHHHHHHHHHHHHHHHHTT-SEE-HHHHHHHHHHHHHHHHHH-B-TTTSSB-TTTGGGTS-HHHHHHHHHHHHHHHHHTTT-TT-EEHHHHHHHHHHTT--HHHHHHHHHHHHHTTSEE-SSTTEEEE--

Nearest PDB structures (foldseek):
  8rig-assembly1_6  TM=8.068E-01  e=2.951E-46  Saccharomyces cerevisiae S288C
  7pmk-assembly1_2  TM=7.554E-01  e=5.799E-45  Saccharomyces cerevisiae
  7pt6-assembly1_2  TM=6.530E-01  e=3.164E-45  Saccharomyces cerevisiae S288C
  8w0f-assembly1_2  TM=6.221E-01  e=5.513E-45  Homo sapiens
  8rif-assembly1_A  TM=6.190E-01  e=2.154E-44  Saccharomyces cerevisiae

InterPro domains:
  IPR001208 MCM domain [PF00493] (493-689)
  IPR001208 MCM domain [PR01657] (532-547)
  IPR001208 MCM domain [PR01657] (593-607)
  IPR001208 MCM domain [PR01657] (621-634)
  IPR001208 MCM domain [PR01657] (645-657)
  IPR001208 MCM domain [PR01657] (672-680)
  IPR001208 MCM domain [PS50051] (495-689)
  IPR003593 AAA+ ATPase domain [SM00382] (533-686)
  IPR012340 Nucleic acid-binding, OB-fold [G3DSA:2.40.50.140] (321-453)
  IPR012340 Nucleic acid-binding, OB-fold [SSF50249] (236-462)
  IPR027417 P-loop containing nucleoside triphosphate hydrolase [G3DSA:3.40.50.300] (473-802)
  IPR027417 P-loop containing nucleoside triphosphate hydrolase [SSF52540] (505-807)
  IPR027925 MCM, N-terminal domain [PF14551] (238-312)
  IPR031327 Mini-chromosome maintenance protein [PTHR11630] (216-822)
  IPR031327 Mini-chromosome maintenance protein [SM00350] (315-798)
  IPR033762 MCM OB domain [PF17207] (321-443)
  IPR036388 Winged helix-like DNA-binding domain superfamily [G3DSA:1.10.10.10] (803-886)
  IPR041562 MCM, AAA-lid domain [PF17855] (715-797)

Sequence (888 aa):
MSEKINLQLALDFLKMLKEKGETEVEVSVLPKSLKEIAKLLGYHEDDNVPLTELEEYLKNLRNKYDTPVTLLHSDTSADVTVITPDTSVTFDQNINVTTTDNDTISLWLDAIGRTLPKLDRLVKRLAAYILIRNSKISEEELRKELYEFGKQMFNKEYTHESIRQALSAVRNSGLALIKRDPKTGIVYWRPDPEVREQILRTYELLLKEKEIREEQERVRQADFDELVRAAFRFFKDFYSDRVLDLFTVKAQDFLVVDFQKLLSFAPELAERLVEEPEFVIHAFERAVELFQQEEMFRKPEEVKHFKVHFANLGSVIKPSDIRAKHVGKLVEIRALVSSSSDVMSYYVKPVYVCKDDGEEVRLVSESPLDPIPYPDRCPRCGGKNFKLSESLSEKDDLQFFELQDSPEDTSAGQPRRIIGFVVGSQAGILQVGMRVRVTAIVRERTFKKGSTPVYDRVLEVNHIEVLDKAMSANELDERDVNEILSLKKVHGDNLPAVVARSIAPHIYGYEREKLALAVAVVSGVKTPAKSRPHIHVLLVGDPGVAKTELVLDLKKVAPKAIFASGTHATGVGLTATVRRNEFKNGDYVVVGGALVLASGGVAIVDELDKMKPEYRDDLHTAIEQQVIPINKAGITTEIKIDTTVVATANPKGQRINFEEPVVKQLNLKPTLINRFDLVLVMRDNLDDDSFFDGVTDHLIKINNNDSVEREIPEELLRKFFAYARSLKPKFTGESHALLKKEFARLRKTYSSGAFPVNLRYFTALMRISEAIAKLRLSEEVNVNDVRLAVKLLESSFKDVAIDPETGKPDIGLIIVGASEEELVLRDQILRFIDSMSGIFPDGVPRGLIIATFKEKGVDPETVSEFLKHLVTEGTLLVPDDGKYLVRR

Mean predicted aligned error: 19.5 Å